Protein AF-0000000087609708 (afdb_homodimer)

Foldseek 3Di:
DVQCVVLVAVCLCLCVVVDDPVLNVVLVVVVVVDNSNLLLVQLVQQVVCVVVLPPDQLQVQWAFDDPVQEAECVVPVVCLVVLLVQLLQCQLVQQEAEEEEFADACVQQPDGATQQQDQLDAPVSDGLQLQLLLLQVQSQVVSCVVPVHHGHHQYEYEYAPRHQVVVVVVCVVCVVNPHDPVSYHYWYFDKHFWAFPVSHFFAQFSRRTHIDGQESLSVLQRCVVVCVLVVSVVSNHFKYKYAYSFWSLALTSRSSVRSSCVVLVWQKEFEFEFAQDLQPQFWFWTDGNRFTFTDGSVSHDSCQSCPADPVGGRRGTGGGQRIMMHTSVLSVCCNPPVVSVFRWHKDFDQDWHADSVRDIDGDPGGGTIGTHGYNRSCRRVIPRYHYYYYHCLRHGQGQDHHDDPPDGSYSVRSQLSQQLQQLVLLVVLAAFEAEPVRHTADSDHDCPPVPPDRAAEEERSNCPSRSPPCNVQGHPYYAYPPWYQDPVHIDHDDPDDD/DVQCVVLVACCLCLCVVVDDPVLNVVLVVVVVPDNSNLQLVQLVQQVVCVVVLPPDQLQVQWAFDDPVQEAECVVPVVCLVVLLVQLLQCQLVQQEAEEEEFADACVQQVDGATQQQDQLDAPVSDGLQLQLLLLQVQSQVVSCVVPVHHGHHQYEYEYAPRHQVVVVVVCVVCVVNPHDPVSYHYWYFDKHFWAFPVSHFFAQFSRRTHIDGQESLSVLQRCVVVCVLVVSVVSNHFKYKYAYSFWSLALTSRSSVRSSCVVLVWQKEFEFEFAQDLQPQFWFWTDGNRFTFTDGSVSHDSCQSCPADPVGGRRGTGGGQRIMMHTSVLSVCCNPPVSSVFRWHKDFDQRWHADSVRDIDGDPGGRTIGTHGYNRSCRRVIPRYHYYYYHCLRHGQGQDHHDDPPDGSYSVRSQLSQQLQQLVLLVVLAAFEAEPVRHTADSDHDCPPVPDDRAQEEERSNCPSRSPPCNVQGHPHYAYPPWYQDPVHIDHDDPDDD

Structure (mmCIF, N/CA/C/O backbone):
data_AF-0000000087609708-model_v1
#
loop_
_entity.id
_entity.type
_entity.pdbx_description
1 polymer 'UDP-N-acetylglucosamine pyrophosphorylase 1'
#
loop_
_atom_site.group_PDB
_atom_site.id
_atom_site.type_symbol
_atom_site.label_atom_id
_atom_site.label_alt_id
_atom_site.label_comp_id
_atom_site.label_asym_id
_atom_site.label_entity_id
_atom_site.label_seq_id
_atom_site.pdbx_PDB_ins_code
_atom_site.Cartn_x
_atom_site.Cartn_y
_atom_site.Cartn_z
_atom_site.occupancy
_atom_site.B_iso_or_equiv
_atom_site.auth_seq_id
_atom_site.auth_comp_id
_atom_site.auth_asym_id
_atom_site.auth_atom_id
_atom_site.pdbx_PDB_model_num
ATOM 1 N N . MET A 1 1 ? -12.922 38.156 37.562 1 77.38 1 MET A N 1
ATOM 2 C CA . MET A 1 1 ? -14.219 37.594 37.906 1 77.38 1 MET A CA 1
ATOM 3 C C . MET A 1 1 ? -15.32 38.156 37.031 1 77.38 1 MET A C 1
ATOM 5 O O . MET A 1 1 ? -16.141 37.406 36.5 1 77.38 1 MET A O 1
ATOM 9 N N . GLN A 1 2 ? -15.297 39.406 36.688 1 85.94 2 GLN A N 1
ATOM 10 C CA . GLN A 1 2 ? -16.344 40 35.875 1 85.94 2 GLN A CA 1
ATOM 11 C C . GLN A 1 2 ? -16.266 39.531 34.438 1 85.94 2 GLN A C 1
ATOM 13 O O . GLN A 1 2 ? -17.281 39.25 33.812 1 85.94 2 GLN A O 1
ATOM 18 N N . LYS A 1 3 ? -15.023 39.375 34 1 90.81 3 LYS A N 1
ATOM 19 C CA . LYS A 1 3 ? -14.82 38.906 32.625 1 90.81 3 LYS A CA 1
ATOM 20 C C . LYS A 1 3 ? -15.422 37.5 32.438 1 90.81 3 LYS A C 1
ATOM 22 O O . LYS A 1 3 ? -16.016 37.188 31.406 1 90.81 3 LYS A O 1
ATOM 27 N N . LEU A 1 4 ? -15.297 36.719 33.438 1 94.44 4 LEU A N 1
ATOM 28 C CA . LEU A 1 4 ? -15.836 35.344 33.406 1 94.44 4 LEU A CA 1
ATOM 29 C C . LEU A 1 4 ? -17.359 35.375 33.438 1 94.44 4 LEU A C 1
ATOM 31 O O . LEU A 1 4 ? -18 34.625 32.719 1 94.44 4 LEU A O 1
ATOM 35 N N . ALA A 1 5 ? -17.844 36.156 34.312 1 92.69 5 ALA A N 1
ATOM 36 C CA . ALA A 1 5 ? -19.297 36.281 34.438 1 92.69 5 ALA A CA 1
ATOM 37 C C . ALA A 1 5 ? -19.922 36.781 33.125 1 92.69 5 ALA A C 1
ATOM 39 O O . ALA A 1 5 ? -20.938 36.281 32.688 1 92.69 5 ALA A O 1
ATOM 40 N N . ASP A 1 6 ? -19.312 37.781 32.594 1 94.38 6 ASP A N 1
ATOM 41 C CA . ASP A 1 6 ? -19.812 38.375 31.344 1 94.38 6 ASP A CA 1
ATOM 42 C C . ASP A 1 6 ? -19.812 37.344 30.219 1 94.38 6 ASP A C 1
ATOM 44 O O . ASP A 1 6 ? -20.656 37.375 29.328 1 94.38 6 ASP A O 1
ATOM 48 N N . ALA A 1 7 ? -18.891 36.406 30.25 1 95.56 7 ALA A N 1
ATOM 49 C CA . ALA A 1 7 ? -18.75 35.406 29.188 1 95.56 7 ALA A CA 1
ATOM 50 C C . ALA A 1 7 ? -19.5 34.125 29.547 1 95.56 7 ALA A C 1
ATOM 52 O O . ALA A 1 7 ? -19.5 33.156 28.781 1 95.56 7 ALA A O 1
ATOM 53 N N . GLY A 1 8 ? -20.141 34.125 30.719 1 94.81 8 GLY A N 1
ATOM 54 C CA . GLY A 1 8 ? -20.859 32.938 31.156 1 94.81 8 GLY A CA 1
ATOM 55 C C . GLY A 1 8 ? -19.969 31.781 31.562 1 94.81 8 GLY A C 1
ATOM 56 O O . GLY A 1 8 ? -20.312 30.625 31.375 1 94.81 8 GLY A O 1
ATOM 57 N N . GLN A 1 9 ? -18.734 32.062 32.062 1 97.38 9 GLN A N 1
ATOM 58 C CA . GLN A 1 9 ? -17.75 31.047 32.406 1 97.38 9 GLN A CA 1
ATOM 59 C C . GLN A 1 9 ? -17.406 31.078 33.875 1 97.38 9 GLN A C 1
ATOM 61 O O . GLN A 1 9 ? -16.281 30.719 34.281 1 97.38 9 GLN A O 1
ATOM 66 N N . SER A 1 10 ? -18.266 31.516 34.75 1 95.81 10 SER A N 1
ATOM 67 C CA . SER A 1 10 ? -18 31.688 36.156 1 95.81 10 SER A CA 1
ATOM 68 C C . SER A 1 10 ? -17.734 30.359 36.875 1 95.81 10 SER A C 1
ATOM 70 O O . SER A 1 10 ? -17.109 30.312 37.906 1 95.81 10 SER A O 1
ATOM 72 N N . HIS A 1 11 ? -18.219 29.312 36.281 1 95.5 11 HIS A N 1
ATOM 73 C CA . HIS A 1 11 ? -18.062 27.984 36.875 1 95.5 11 HIS A CA 1
ATOM 74 C C . HIS A 1 11 ? -16.578 27.625 37 1 95.5 11 HIS A C 1
ATOM 76 O O . HIS A 1 11 ? -16.234 26.719 37.781 1 95.5 11 HIS A O 1
ATOM 82 N N . LEU A 1 12 ? -15.703 28.266 36.281 1 96.62 12 LEU A N 1
ATOM 83 C CA . LEU A 1 12 ? -14.273 27.969 36.312 1 96.62 12 LEU A CA 1
ATOM 84 C C . LEU A 1 12 ? -13.672 28.281 37.656 1 96.62 12 LEU A C 1
ATOM 86 O O . LEU A 1 12 ? -12.586 27.797 38 1 96.62 12 LEU A O 1
ATOM 90 N N . LEU A 1 13 ? -14.445 29.047 38.5 1 95.88 13 LEU A N 1
ATOM 91 C CA . LEU A 1 13 ? -13.953 29.422 39.812 1 95.88 13 LEU A CA 1
ATOM 92 C C . LEU A 1 13 ? -14.711 28.672 40.906 1 95.88 13 LEU A C 1
ATOM 94 O O . LEU A 1 13 ? -14.586 29 42.094 1 95.88 13 LEU A O 1
ATOM 98 N N . GLN A 1 14 ? -15.391 27.672 40.531 1 95.25 14 GLN A N 1
ATOM 99 C CA . GLN A 1 14 ? -16.281 27 41.469 1 95.25 14 GLN A CA 1
ATOM 100 C C . GLN A 1 14 ? -15.508 26.375 42.594 1 95.25 14 GLN A C 1
ATOM 102 O O . GLN A 1 14 ? -16.031 26.219 43.719 1 95.25 14 GLN A O 1
ATOM 107 N N . PHE A 1 15 ? -14.266 26.047 42.406 1 96.69 15 PHE A N 1
ATOM 108 C CA . PHE A 1 15 ? -13.461 25.406 43.438 1 96.69 15 PHE A CA 1
ATOM 109 C C . PHE A 1 15 ? -12.383 26.359 43.969 1 96.69 15 PHE A C 1
ATOM 111 O O . PHE A 1 15 ? -11.383 25.906 44.531 1 96.69 15 PHE A O 1
ATOM 118 N N . TRP A 1 16 ? -12.547 27.625 43.812 1 95.94 16 TRP A N 1
ATOM 119 C CA . TRP A 1 16 ? -11.531 28.625 44.125 1 95.94 16 TRP A CA 1
ATOM 120 C C . TRP A 1 16 ? -11.086 28.531 45.562 1 95.94 16 TRP A C 1
ATOM 122 O O . TRP A 1 16 ? -9.883 28.594 45.844 1 95.94 16 TRP A O 1
ATOM 132 N N . ASN A 1 17 ? -12.031 28.312 46.469 1 95.75 17 ASN A N 1
ATOM 133 C CA . ASN A 1 17 ? -11.742 28.328 47.875 1 95.75 17 ASN A CA 1
ATOM 134 C C . ASN A 1 17 ? -11.062 27.047 48.344 1 95.75 17 ASN A C 1
ATOM 136 O O . ASN A 1 17 ? -10.5 26.984 49.438 1 95.75 17 ASN A O 1
ATOM 140 N N . GLU A 1 18 ? -11.094 26.078 47.5 1 96.31 18 GLU A N 1
ATOM 141 C CA . GLU A 1 18 ? -10.469 24.797 47.844 1 96.31 18 GLU A CA 1
ATOM 142 C C . GLU A 1 18 ? -9.023 24.75 47.344 1 96.31 18 GLU A C 1
ATOM 144 O O . GLU A 1 18 ? -8.266 23.859 47.719 1 96.31 18 GLU A O 1
ATOM 149 N N . LEU A 1 19 ? -8.586 25.719 46.531 1 96.81 19 LEU A N 1
ATOM 150 C CA . LEU A 1 19 ? -7.27 25.719 45.906 1 96.81 19 LEU A CA 1
ATOM 151 C C . LEU A 1 19 ? -6.234 26.359 46.844 1 96.81 19 LEU A C 1
ATOM 153 O O . LEU A 1 19 ? -6.559 27.281 47.594 1 96.81 19 LEU A O 1
ATOM 157 N N . SER A 1 20 ? -5.062 25.812 46.781 1 96.69 20 SER A N 1
ATOM 158 C CA . SER A 1 20 ? -3.949 26.484 47.438 1 96.69 20 SER A CA 1
ATOM 159 C C . SER A 1 20 ? -3.639 27.828 46.812 1 96.69 20 SER A C 1
ATOM 161 O O . SER A 1 20 ? -4.059 28.094 45.688 1 96.69 20 SER A O 1
ATOM 163 N N . PRO A 1 21 ? -2.982 28.656 47.531 1 96 21 PRO A N 1
ATOM 164 C CA . PRO A 1 21 ? -2.602 29.938 46.938 1 96 21 PRO A CA 1
ATOM 165 C C . PRO A 1 21 ? -1.811 29.781 45.656 1 96 21 PRO A C 1
ATOM 167 O O . PRO A 1 21 ? -1.972 30.578 44.719 1 96 21 PRO A O 1
ATOM 170 N N . GLU A 1 22 ? -1.013 28.812 45.625 1 95.56 22 GLU A N 1
ATOM 171 C CA . GLU A 1 22 ? -0.247 28.547 44.406 1 95.56 22 GLU A CA 1
ATOM 172 C C . GLU A 1 22 ? -1.161 28.141 43.25 1 95.56 22 GLU A C 1
ATOM 174 O O . GLU A 1 22 ? -0.988 28.594 42.125 1 95.56 22 GLU A O 1
ATOM 179 N N . GLU A 1 23 ? -2.059 27.297 43.531 1 94.44 23 GLU A N 1
ATOM 180 C CA . GLU A 1 23 ? -3.027 26.859 42.531 1 94.44 23 GLU A CA 1
ATOM 181 C C . GLU A 1 23 ? -3.908 28.016 42.062 1 94.44 23 GLU A C 1
ATOM 183 O O . GLU A 1 23 ? -4.27 28.094 40.875 1 94.44 23 GLU A O 1
ATOM 188 N N . GLN A 1 24 ? -4.27 28.828 42.969 1 96 24 GLN A N 1
ATOM 189 C CA . GLN A 1 24 ? -5.059 30.016 42.625 1 96 24 GLN A CA 1
ATOM 190 C C . GLN A 1 24 ? -4.293 30.938 41.688 1 96 24 GLN A C 1
ATOM 192 O O . GLN A 1 24 ? -4.863 31.469 40.719 1 96 24 GLN A O 1
ATOM 197 N N . ALA A 1 25 ? -3.109 31.078 41.969 1 95.44 25 ALA A N 1
ATOM 198 C CA . ALA A 1 25 ? -2.268 31.938 41.125 1 95.44 25 ALA A CA 1
ATOM 199 C C . ALA A 1 25 ? -2.129 31.344 39.719 1 95.44 25 ALA A C 1
ATOM 201 O O . ALA A 1 25 ? -2.191 32.094 38.75 1 95.44 25 ALA A O 1
ATOM 202 N N . GLU A 1 26 ? -1.907 30.125 39.656 1 93.31 26 GLU A N 1
ATOM 203 C CA . GLU A 1 26 ? -1.785 29.453 38.375 1 93.31 26 GLU A CA 1
ATOM 204 C C . GLU A 1 26 ? -3.08 29.547 37.562 1 93.31 26 GLU A C 1
ATOM 206 O O . GLU A 1 26 ? -3.051 29.812 36.375 1 93.31 26 GLU A O 1
ATOM 211 N N . LEU A 1 27 ? -4.141 29.25 38.188 1 94.81 27 LEU A N 1
ATOM 212 C CA . LEU A 1 27 ? -5.441 29.344 37.562 1 94.81 27 LEU A CA 1
ATOM 213 C C . LEU A 1 27 ? -5.703 30.766 37.062 1 94.81 27 LEU A C 1
ATOM 215 O O . LEU A 1 27 ? -6.195 30.969 35.938 1 94.81 27 LEU A O 1
ATOM 219 N N . THR A 1 28 ? -5.391 31.719 37.875 1 94.38 28 THR A N 1
ATOM 220 C CA . THR A 1 28 ? -5.586 33.125 37.531 1 94.38 28 THR A CA 1
ATOM 221 C C . THR A 1 28 ? -4.766 33.469 36.281 1 94.38 28 THR A C 1
ATOM 223 O O . THR A 1 28 ? -5.266 34.156 35.375 1 94.38 28 THR A O 1
ATOM 226 N N . GLN A 1 29 ? -3.596 33.094 36.312 1 92.06 29 GLN A N 1
ATOM 227 C CA . GLN A 1 29 ? -2.725 33.344 35.156 1 92.06 29 GLN A CA 1
ATOM 228 C C . GLN A 1 29 ? -3.285 32.719 33.875 1 92.06 29 GLN A C 1
ATOM 230 O O . GLN A 1 29 ? -3.287 33.344 32.844 1 92.06 29 GLN A O 1
ATOM 235 N N . GLU A 1 30 ? -3.711 31.531 34 1 90.88 30 GLU A N 1
ATOM 236 C CA . GLU A 1 30 ? -4.273 30.828 32.844 1 90.88 30 GLU A CA 1
ATOM 237 C C . GLU A 1 30 ? -5.535 31.531 32.344 1 90.88 30 GLU A C 1
ATOM 239 O O . GLU A 1 30 ? -5.711 31.688 31.125 1 90.88 30 GLU A O 1
ATOM 244 N N . LEU A 1 31 ? -6.336 31.906 33.188 1 94.19 31 LEU A N 1
ATOM 245 C CA . LEU A 1 31 ? -7.609 32.531 32.844 1 94.19 31 LEU A CA 1
ATOM 246 C C . LEU A 1 31 ? -7.391 33.938 32.281 1 94.19 31 LEU A C 1
ATOM 248 O O . LEU A 1 31 ? -8.109 34.375 31.391 1 94.19 31 LEU A O 1
ATOM 252 N N . GLU A 1 32 ? -6.477 34.594 32.844 1 91.62 32 GLU A N 1
ATOM 253 C CA . GLU A 1 32 ? -6.188 35.969 32.375 1 91.62 32 GLU A CA 1
ATOM 254 C C . GLU A 1 32 ? -5.711 35.969 30.938 1 91.62 32 GLU A C 1
ATOM 256 O O . GLU A 1 32 ? -5.934 36.938 30.219 1 91.62 32 GLU A O 1
ATOM 261 N N . GLY A 1 33 ? -5.105 34.969 30.578 1 87.94 33 GLY A N 1
ATOM 262 C CA . GLY A 1 33 ? -4.59 34.875 29.219 1 87.94 33 GLY A CA 1
ATOM 263 C C . GLY A 1 33 ? -5.652 34.5 28.203 1 87.94 33 GLY A C 1
ATOM 264 O O . GLY A 1 33 ? -5.41 34.562 27 1 87.94 33 GLY A O 1
ATOM 265 N N . MET A 1 34 ? -6.855 34.281 28.656 1 92.25 34 MET A N 1
ATOM 266 C CA . MET A 1 34 ? -7.91 33.781 27.766 1 92.25 34 MET A CA 1
ATOM 267 C C . MET A 1 34 ? -8.891 34.906 27.438 1 92.25 34 MET A C 1
ATOM 269 O O . MET A 1 34 ? -9.25 35.719 28.312 1 92.25 34 MET A O 1
ATOM 273 N N . ASP A 1 35 ? -9.141 35.031 26.172 1 92.56 35 ASP A N 1
ATOM 274 C CA . ASP A 1 35 ? -10.242 35.906 25.734 1 92.56 35 ASP A CA 1
ATOM 275 C C . ASP A 1 35 ? -11.539 35.094 25.609 1 92.56 35 ASP A C 1
ATOM 277 O O . ASP A 1 35 ? -11.875 34.594 24.531 1 92.56 35 ASP A O 1
ATOM 281 N N . PHE A 1 36 ? -12.328 35.156 26.625 1 95.31 36 PHE A N 1
ATOM 282 C CA . PHE A 1 36 ? -13.5 34.281 26.75 1 95.31 36 PHE A CA 1
ATOM 283 C C . PHE A 1 36 ? -14.547 34.656 25.703 1 95.31 36 PHE A C 1
ATOM 285 O O . PHE A 1 36 ? -15.242 33.781 25.188 1 95.31 36 PHE A O 1
ATOM 292 N N . GLN A 1 37 ? -14.656 35.906 25.406 1 93.88 37 GLN A N 1
ATOM 293 C CA . GLN A 1 37 ? -15.625 36.312 24.391 1 93.88 37 GLN A CA 1
ATOM 294 C C . GLN A 1 37 ? -15.25 35.781 23.016 1 93.88 37 GLN A C 1
ATOM 296 O O . GLN A 1 37 ? -16.109 35.312 22.281 1 93.88 37 GLN A O 1
ATOM 301 N N . GLU A 1 38 ? -14 35.875 22.766 1 93.31 38 GLU A N 1
ATOM 302 C CA . GLU A 1 38 ? -13.516 35.312 21.5 1 93.31 38 GLU A CA 1
ATOM 303 C C . GLU A 1 38 ? -13.695 33.812 21.438 1 93.31 38 GLU A C 1
ATOM 305 O O . GLU A 1 38 ? -14.141 33.281 20.422 1 93.31 38 GLU A O 1
ATOM 310 N N . ILE A 1 39 ? -13.406 33.156 22.5 1 94.38 39 ILE A N 1
ATOM 311 C CA . ILE A 1 39 ? -13.484 31.703 22.594 1 94.38 39 ILE A CA 1
ATOM 312 C C . ILE A 1 39 ? -14.93 31.266 22.406 1 94.38 39 ILE A C 1
ATOM 314 O O . ILE A 1 39 ? -15.211 30.312 21.688 1 94.38 39 ILE A O 1
ATOM 318 N N . ASN A 1 40 ? -15.789 31.953 23.078 1 94.88 40 ASN A N 1
ATOM 319 C CA . ASN A 1 40 ? -17.203 31.672 22.906 1 94.88 40 ASN A CA 1
ATOM 320 C C . ASN A 1 40 ? -17.641 31.844 21.453 1 94.88 40 ASN A C 1
ATOM 322 O O . ASN A 1 40 ? -18.453 31.078 20.938 1 94.88 40 ASN A O 1
ATOM 326 N N . GLY A 1 41 ? -17.125 32.875 20.906 1 93.44 41 GLY A N 1
ATOM 327 C CA . GLY A 1 41 ? -17.406 33.094 19.5 1 93.44 41 GLY A CA 1
ATOM 328 C C . GLY A 1 41 ? -16.922 31.969 18.594 1 93.44 41 GLY A C 1
ATOM 329 O O . GLY A 1 41 ? -17.609 31.562 17.656 1 93.44 41 GLY A O 1
ATOM 330 N N . PHE A 1 42 ? -15.68 31.484 18.844 1 93.44 42 PHE A N 1
ATOM 331 C CA . PHE A 1 42 ? -15.156 30.344 18.109 1 93.44 42 PHE A CA 1
ATOM 332 C C . PHE A 1 42 ? -16.109 29.156 18.203 1 93.44 42 PHE A C 1
ATOM 334 O O . PHE A 1 42 ? -16.406 28.516 17.188 1 93.44 42 PHE A O 1
ATOM 341 N N . PHE A 1 43 ? -16.531 28.891 19.391 1 93.38 43 PHE A N 1
ATOM 342 C CA . PHE A 1 43 ? -17.438 27.766 19.641 1 93.38 43 PHE A CA 1
ATOM 343 C C . PHE A 1 43 ? -18.719 27.922 18.844 1 93.38 43 PHE A C 1
ATOM 345 O O . PHE A 1 43 ? -19.141 26.984 18.156 1 93.38 43 PHE A O 1
ATOM 352 N N . GLU A 1 44 ? -19.312 29.047 18.906 1 93.19 44 GLU A N 1
ATOM 353 C CA . GLU A 1 44 ? -20.578 29.281 18.219 1 93.19 44 GLU A CA 1
ATOM 354 C C . GLU A 1 44 ? -20.438 29.125 16.719 1 93.19 44 GLU A C 1
ATOM 356 O O . GLU A 1 44 ? -21.266 28.484 16.062 1 93.19 44 GLU A O 1
ATOM 361 N N . ASN A 1 45 ? -19.438 29.703 16.234 1 91.31 45 ASN A N 1
ATOM 362 C CA . ASN A 1 45 ? -19.203 29.625 14.797 1 91.31 45 ASN A CA 1
ATOM 363 C C . ASN A 1 45 ? -18.906 28.188 14.367 1 91.31 45 ASN A C 1
ATOM 365 O O . ASN A 1 45 ? -19.391 27.734 13.328 1 91.31 45 ASN A O 1
ATOM 369 N N . ALA A 1 46 ? -18.062 27.516 15.125 1 89.62 46 ALA A N 1
ATOM 370 C CA . ALA A 1 46 ? -17.656 26.156 14.805 1 89.62 46 ALA A CA 1
ATOM 371 C C . ALA A 1 46 ? -18.859 25.203 14.836 1 89.62 46 ALA A C 1
ATOM 373 O O . ALA A 1 46 ? -19 24.344 13.977 1 89.62 46 ALA A O 1
ATOM 374 N N . MET A 1 47 ? -19.719 25.375 15.812 1 87.88 47 MET A N 1
ATOM 375 C CA . MET A 1 47 ? -20.906 24.516 15.953 1 87.88 47 MET A CA 1
ATOM 376 C C . MET A 1 47 ? -21.906 24.781 14.828 1 87.88 47 MET A C 1
ATOM 378 O O . MET A 1 47 ? -22.562 23.859 14.344 1 87.88 47 MET A O 1
ATOM 382 N N . GLN A 1 48 ? -21.969 25.984 14.422 1 84.38 48 GLN A N 1
ATOM 383 C CA . GLN A 1 48 ? -22.875 26.328 13.32 1 84.38 48 GLN A CA 1
ATOM 384 C C . GLN A 1 48 ? -22.391 25.719 12.008 1 84.38 48 GLN A C 1
ATOM 386 O O . GLN A 1 48 ? -23.203 25.203 11.234 1 84.38 48 GLN A O 1
ATOM 391 N N . THR A 1 49 ? -21.172 25.766 11.797 1 79 49 THR A N 1
ATOM 392 C CA . THR A 1 49 ? -20.594 25.234 10.562 1 79 49 THR A CA 1
ATOM 393 C C . THR A 1 49 ? -20.688 23.703 10.547 1 79 49 THR A C 1
ATOM 395 O O . THR A 1 49 ? -20.938 23.109 9.508 1 79 49 THR A O 1
ATOM 398 N N . SER A 1 50 ? -20.375 23.141 11.656 1 75.88 50 SER A N 1
ATOM 399 C CA . SER A 1 50 ? -20.422 21.688 11.758 1 75.88 50 SER A CA 1
ATOM 400 C C . SER A 1 50 ? -21.828 21.156 11.516 1 75.88 50 SER A C 1
ATOM 402 O O . SER A 1 50 ? -22.016 20.094 10.922 1 75.88 50 SER A O 1
ATOM 404 N N . ASN A 1 51 ? -22.828 21.828 11.93 1 65.94 51 ASN A N 1
ATOM 405 C CA . ASN A 1 51 ? -24.219 21.438 11.773 1 65.94 51 ASN A CA 1
ATOM 406 C C . ASN A 1 51 ? -24.75 21.766 10.383 1 65.94 51 ASN A C 1
ATOM 408 O O . ASN A 1 51 ? -25.688 21.125 9.891 1 65.94 51 ASN A O 1
ATOM 412 N N . SER A 1 52 ? -24.25 22.875 9.852 1 56.97 52 SER A N 1
ATOM 413 C CA . SER A 1 52 ? -24.703 23.344 8.539 1 56.97 52 SER A CA 1
ATOM 414 C C . SER A 1 52 ? -24.109 22.5 7.418 1 56.97 52 SER A C 1
ATOM 416 O O . SER A 1 52 ? -24.625 22.5 6.297 1 56.97 52 SER A O 1
ATOM 418 N N . SER A 1 53 ? -22.875 22.125 7.664 1 54.22 53 SER A N 1
ATOM 419 C CA . SER A 1 53 ? -22.234 21.391 6.574 1 54.22 53 SER A CA 1
ATOM 420 C C . SER A 1 53 ? -23.156 20.281 6.047 1 54.22 53 SER A C 1
ATOM 422 O O . SER A 1 53 ? -22.781 19.562 5.117 1 54.22 53 SER A O 1
ATOM 424 N N . LYS A 1 54 ? -24.297 20 6.77 1 48.19 54 LYS A N 1
ATOM 425 C CA . LYS A 1 54 ? -25.312 19.078 6.285 1 48.19 54 LYS A CA 1
ATOM 426 C C . LYS A 1 54 ? -25.984 19.609 5.023 1 48.19 54 LYS A C 1
ATOM 428 O O . LYS A 1 54 ? -26.812 18.922 4.418 1 48.19 54 LYS A O 1
ATOM 433 N N . GLN A 1 55 ? -26.078 21.016 4.863 1 49 55 GLN A N 1
ATOM 434 C CA . GLN A 1 55 ? -27.047 21.266 3.797 1 49 55 GLN A CA 1
ATOM 435 C C . GLN A 1 55 ? -26.516 20.781 2.449 1 49 55 GLN A C 1
ATOM 437 O O . GLN A 1 55 ? -27.25 20.156 1.679 1 49 55 GLN A O 1
ATOM 442 N N . GLY A 1 56 ? -25.578 21.531 1.608 1 55.5 56 GLY A N 1
ATOM 443 C CA . GLY A 1 56 ? -25.203 20.969 0.321 1 55.5 56 GLY A CA 1
ATOM 444 C C . GLY A 1 56 ? -24.125 19.891 0.425 1 55.5 56 GLY A C 1
ATOM 445 O O . GLY A 1 56 ? -23.234 19.984 1.268 1 55.5 56 GLY A O 1
ATOM 446 N N . LYS A 1 57 ? -24.297 18.641 -0.17 1 76.94 57 LYS A N 1
ATOM 447 C CA . LYS A 1 57 ? -23.422 17.484 -0.207 1 76.94 57 LYS A CA 1
ATOM 448 C C . LYS A 1 57 ? -22.062 17.812 -0.826 1 76.94 57 LYS A C 1
ATOM 450 O O . LYS A 1 57 ? -22 18.359 -1.931 1 76.94 57 LYS A O 1
ATOM 455 N N . MET A 1 58 ? -20.922 18 0.034 1 88.25 58 MET A N 1
ATOM 456 C CA . MET A 1 58 ? -19.547 18.203 -0.414 1 88.25 58 MET A CA 1
ATOM 457 C C . MET A 1 58 ? -19.312 17.562 -1.776 1 88.25 58 MET A C 1
ATOM 459 O O . MET A 1 58 ? -18.641 18.156 -2.637 1 88.25 58 MET A O 1
ATOM 463 N N . ASP A 1 59 ? -19.953 16.594 -2.092 1 93.38 59 ASP A N 1
ATOM 464 C CA . ASP A 1 59 ? -19.719 15.758 -3.262 1 93.38 59 ASP A CA 1
ATOM 465 C C . ASP A 1 59 ? -19.969 16.531 -4.555 1 93.38 59 ASP A C 1
ATOM 467 O O . ASP A 1 59 ? -19.125 16.531 -5.457 1 93.38 59 ASP A O 1
ATOM 471 N N . CYS A 1 60 ? -21.047 17.188 -4.586 1 93.88 60 CYS A N 1
ATOM 472 C CA . CYS A 1 60 ? -21.453 17.828 -5.832 1 93.88 60 CYS A CA 1
ATOM 473 C C . CYS A 1 60 ? -20.688 19.125 -6.055 1 93.88 60 CYS A C 1
ATOM 475 O O . CYS A 1 60 ? -20.688 19.672 -7.156 1 93.88 60 CYS A O 1
ATOM 477 N N . ARG A 1 61 ? -20 19.594 -5.043 1 95.44 61 ARG A N 1
ATOM 478 C CA . ARG A 1 61 ? -19.312 20.875 -5.109 1 95.44 61 ARG A CA 1
ATOM 479 C C . ARG A 1 61 ? -17.844 20.703 -5.441 1 95.44 61 ARG A C 1
ATOM 481 O O . ARG A 1 61 ? -17.125 21.672 -5.629 1 95.44 61 ARG A O 1
ATOM 488 N N . MET A 1 62 ? -17.391 19.516 -5.543 1 96.88 62 MET A N 1
ATOM 489 C CA . MET A 1 62 ? -15.977 19.203 -5.68 1 96.88 62 MET A CA 1
ATOM 490 C C . MET A 1 62 ? -15.57 19.141 -7.148 1 96.88 62 MET A C 1
ATOM 492 O O . MET A 1 62 ? -16.312 18.609 -7.98 1 96.88 62 MET A O 1
ATOM 496 N N . GLU A 1 63 ? -14.453 19.672 -7.449 1 97.88 63 GLU A N 1
ATOM 497 C CA . GLU A 1 63 ? -13.773 19.516 -8.734 1 97.88 63 GLU A CA 1
ATOM 498 C C . GLU A 1 63 ? -12.305 19.141 -8.539 1 97.88 63 GLU A C 1
ATOM 500 O O . GLU A 1 63 ? -11.656 19.609 -7.605 1 97.88 63 GLU A O 1
ATOM 505 N N . PRO A 1 64 ? -11.82 18.234 -9.391 1 97.69 64 PRO A N 1
ATOM 506 C CA . PRO A 1 64 ? -10.414 17.859 -9.25 1 97.69 64 PRO A CA 1
ATOM 507 C C . PRO A 1 64 ? -9.453 19 -9.555 1 97.69 64 PRO A C 1
ATOM 509 O O . PRO A 1 64 ? -9.867 20.031 -10.102 1 97.69 64 PRO A O 1
ATOM 512 N N . VAL A 1 65 ? -8.211 18.859 -9.18 1 97.44 65 VAL A N 1
ATOM 513 C CA . VAL A 1 65 ? -7.176 19.828 -9.492 1 97.44 65 VAL A CA 1
ATOM 514 C C . VAL A 1 65 ? -6.977 19.906 -11.008 1 97.44 65 VAL A C 1
ATOM 516 O O . VAL A 1 65 ? -6.723 18.906 -11.664 1 97.44 65 VAL A O 1
ATOM 519 N N . PRO A 1 66 ? -7.102 21.078 -11.539 1 96.44 66 PRO A N 1
ATOM 520 C CA . PRO A 1 66 ? -6.871 21.219 -12.984 1 96.44 66 PRO A CA 1
ATOM 521 C C . PRO A 1 66 ? -5.418 20.969 -13.375 1 96.44 66 PRO A C 1
ATOM 523 O O . PRO A 1 66 ? -4.504 21.297 -12.609 1 96.44 66 PRO A O 1
ATOM 526 N N . ARG A 1 67 ? -5.203 20.438 -14.539 1 94.06 67 ARG A N 1
ATOM 527 C CA . ARG A 1 67 ? -3.869 20.094 -15.023 1 94.06 67 ARG A CA 1
ATOM 528 C C . ARG A 1 67 ? -2.994 21.344 -15.141 1 94.06 67 ARG A C 1
ATOM 530 O O . ARG A 1 67 ? -1.784 21.281 -14.914 1 94.06 67 ARG A O 1
ATOM 537 N N . GLU A 1 68 ? -3.539 22.469 -15.359 1 95.25 68 GLU A N 1
ATOM 538 C CA . GLU A 1 68 ? -2.803 23.688 -15.633 1 95.25 68 GLU A CA 1
ATOM 539 C C . GLU A 1 68 ? -2.037 24.172 -14.406 1 95.25 68 GLU A C 1
ATOM 541 O O . GLU A 1 68 ? -1.021 24.859 -14.523 1 95.25 68 GLU A O 1
ATOM 546 N N . VAL A 1 69 ? -2.521 23.828 -13.234 1 97.56 69 VAL A N 1
ATOM 547 C CA . VAL A 1 69 ? -1.858 24.312 -12.031 1 97.56 69 VAL A CA 1
ATOM 548 C C . VAL A 1 69 ? -0.954 23.219 -11.461 1 97.56 69 VAL A C 1
ATOM 550 O O . VAL A 1 69 ? -0.305 23.406 -10.438 1 97.56 69 VAL A O 1
ATOM 553 N N . LEU A 1 70 ? -0.916 22.109 -12.172 1 97.56 70 LEU A N 1
ATOM 554 C CA . LEU A 1 70 ? -0.214 20.938 -11.672 1 97.56 70 LEU A CA 1
ATOM 555 C C . LEU A 1 70 ? 1.178 20.828 -12.281 1 97.56 70 LEU A C 1
ATOM 557 O O . LEU A 1 70 ? 1.333 20.938 -13.5 1 97.56 70 LEU A O 1
ATOM 561 N N . GLY A 1 71 ? 2.246 20.781 -11.453 1 98.25 71 GLY A N 1
ATOM 562 C CA . GLY A 1 71 ? 3.559 20.266 -11.82 1 98.25 71 GLY A CA 1
ATOM 563 C C . GLY A 1 71 ? 3.832 18.875 -11.281 1 98.25 71 GLY A C 1
ATOM 564 O O . GLY A 1 71 ? 3.434 18.547 -10.156 1 98.25 71 GLY A O 1
ATOM 565 N N . SER A 1 72 ? 4.398 18.031 -12.094 1 98.19 72 SER A N 1
ATOM 566 C CA . SER A 1 72 ? 4.629 16.641 -11.711 1 98.19 72 SER A CA 1
ATOM 567 C C . SER A 1 72 ? 6.066 16.219 -11.992 1 98.19 72 SER A C 1
ATOM 569 O O . SER A 1 72 ? 6.594 16.484 -13.078 1 98.19 72 SER A O 1
ATOM 571 N N . VAL A 1 73 ? 6.66 15.523 -11.062 1 97.94 73 VAL A N 1
ATOM 572 C CA . VAL A 1 73 ? 8.039 15.078 -11.242 1 97.94 73 VAL A CA 1
ATOM 573 C C . VAL A 1 73 ? 8.102 14.016 -12.344 1 97.94 73 VAL A C 1
ATOM 575 O O . VAL A 1 73 ? 9.141 13.828 -12.977 1 97.94 73 VAL A O 1
ATOM 578 N N . THR A 1 74 ? 6.996 13.281 -12.516 1 96.5 74 THR A N 1
ATOM 579 C CA . THR A 1 74 ? 7.02 12.188 -13.477 1 96.5 74 THR A CA 1
ATOM 580 C C . THR A 1 74 ? 6.5 12.648 -14.836 1 96.5 74 THR A C 1
ATOM 582 O O . THR A 1 74 ? 6.98 12.188 -15.875 1 96.5 74 THR A O 1
ATOM 585 N N . ARG A 1 75 ? 5.535 13.57 -14.93 1 96.12 75 ARG A N 1
ATOM 586 C CA . ARG A 1 75 ? 4.922 13.992 -16.188 1 96.12 75 ARG A CA 1
ATOM 587 C C . ARG A 1 75 ? 5.656 15.195 -16.781 1 96.12 75 ARG A C 1
ATOM 589 O O . ARG A 1 75 ? 5.539 15.484 -17.969 1 96.12 75 ARG A O 1
ATOM 596 N N . ASP A 1 76 ? 6.383 15.945 -15.883 1 97.69 76 ASP A N 1
ATOM 597 C CA . ASP A 1 76 ? 7.141 17.109 -16.312 1 97.69 76 ASP A CA 1
ATOM 598 C C . ASP A 1 76 ? 8.633 16.938 -16.047 1 97.69 76 ASP A C 1
ATOM 600 O O . ASP A 1 76 ? 9.289 17.844 -15.539 1 97.69 76 ASP A O 1
ATOM 604 N N . ARG A 1 77 ? 9.125 15.805 -16.344 1 94.69 77 ARG A N 1
ATOM 605 C CA . ARG A 1 77 ? 10.492 15.406 -16.016 1 94.69 77 ARG A CA 1
ATOM 606 C C . ARG A 1 77 ? 11.492 16.406 -16.609 1 94.69 77 ARG A C 1
ATOM 608 O O . ARG A 1 77 ? 12.508 16.703 -15.969 1 94.69 77 ARG A O 1
ATOM 615 N N . GLU A 1 78 ? 11.258 16.922 -17.734 1 95.19 78 GLU A N 1
ATOM 616 C CA . GLU A 1 78 ? 12.18 17.828 -18.422 1 95.19 78 GLU A CA 1
ATOM 617 C C . GLU A 1 78 ? 12.289 19.156 -17.703 1 95.19 78 GLU A C 1
ATOM 619 O O . GLU A 1 78 ? 13.305 19.859 -17.812 1 95.19 78 GLU A O 1
ATOM 624 N N . SER A 1 79 ? 11.273 19.484 -16.922 1 97.81 79 SER A N 1
ATOM 625 C CA . SER A 1 79 ? 11.242 20.781 -16.25 1 97.81 79 SER A CA 1
ATOM 626 C C . SER A 1 79 ? 11.844 20.688 -14.852 1 97.81 79 SER A C 1
ATOM 628 O O . SER A 1 79 ? 12.188 21.703 -14.25 1 97.81 79 SER A O 1
ATOM 630 N N . VAL A 1 80 ? 12 19.531 -14.359 1 98.12 80 VAL A N 1
ATOM 631 C CA . VAL A 1 80 ? 12.367 19.344 -12.953 1 98.12 80 VAL A CA 1
ATOM 632 C C . VAL A 1 80 ? 13.758 19.906 -12.703 1 98.12 80 VAL A C 1
ATOM 634 O O . VAL A 1 80 ? 13.992 20.562 -11.68 1 98.12 80 VAL A O 1
ATOM 637 N N . LYS A 1 81 ? 14.664 19.688 -13.602 1 97.25 81 LYS A N 1
ATOM 638 C CA . LYS A 1 81 ? 16.031 20.188 -13.445 1 97.25 81 LYS A CA 1
ATOM 639 C C . LYS A 1 81 ? 16.047 21.703 -13.398 1 97.25 81 LYS A C 1
ATOM 641 O O . LYS A 1 81 ? 16.781 22.297 -12.609 1 97.25 81 LYS A O 1
ATOM 646 N N . ASP A 1 82 ? 15.266 22.281 -14.258 1 98.25 82 ASP A N 1
ATOM 647 C CA . ASP A 1 82 ? 15.172 23.734 -14.281 1 98.25 82 ASP A CA 1
ATOM 648 C C . ASP A 1 82 ? 14.586 24.266 -12.977 1 98.25 82 ASP A C 1
ATOM 650 O O . ASP A 1 82 ? 15.039 25.281 -12.445 1 98.25 82 ASP A O 1
ATOM 654 N N . TRP A 1 83 ? 13.539 23.594 -12.477 1 98.75 83 TRP A N 1
ATOM 655 C CA . TRP A 1 83 ? 12.961 23.984 -11.195 1 98.75 83 TRP A CA 1
ATOM 656 C C . TRP A 1 83 ? 13.992 23.891 -10.078 1 98.75 83 TRP A C 1
ATOM 658 O O . TRP A 1 83 ? 14.094 24.781 -9.234 1 98.75 83 TRP A O 1
ATOM 668 N N . GLU A 1 84 ? 14.75 22.828 -10.109 1 98.19 84 GLU A N 1
ATOM 669 C CA . GLU A 1 84 ? 15.773 22.625 -9.086 1 98.19 84 GLU A CA 1
ATOM 670 C C . GLU A 1 84 ? 16.812 23.75 -9.109 1 98.19 84 GLU A C 1
ATOM 672 O O . GLU A 1 84 ? 17.203 24.25 -8.055 1 98.19 84 GLU A O 1
ATOM 677 N N . LEU A 1 85 ? 17.25 24.125 -10.281 1 97.81 85 LEU A N 1
ATOM 678 C CA . LEU A 1 85 ? 18.234 25.203 -10.414 1 97.81 85 LEU A CA 1
ATOM 679 C C . LEU A 1 85 ? 17.672 26.516 -9.875 1 97.81 85 LEU A C 1
ATOM 681 O O . LEU A 1 85 ? 18.375 27.234 -9.164 1 97.81 85 LEU A O 1
ATOM 685 N N . THR A 1 86 ? 16.453 26.766 -10.211 1 98.5 86 THR A N 1
ATOM 686 C CA . THR A 1 86 ? 15.805 27.969 -9.719 1 98.5 86 THR A CA 1
ATOM 687 C C . THR A 1 86 ? 15.719 27.953 -8.195 1 98.5 86 THR A C 1
ATOM 689 O O . THR A 1 86 ? 16 28.953 -7.543 1 98.5 86 THR A O 1
ATOM 692 N N . GLY A 1 87 ? 15.312 26.828 -7.645 1 98.56 87 GLY A N 1
ATOM 693 C CA . GLY A 1 87 ? 15.219 26.703 -6.195 1 98.56 87 GLY A CA 1
ATOM 694 C C . GLY A 1 87 ? 16.547 26.875 -5.496 1 98.56 87 GLY A C 1
ATOM 695 O O . GLY A 1 87 ? 16.625 27.562 -4.469 1 98.56 87 GLY A O 1
ATOM 696 N N . LEU A 1 88 ? 17.625 26.344 -6.086 1 98.31 88 LEU A N 1
ATOM 697 C CA . LEU A 1 88 ? 18.969 26.469 -5.516 1 98.31 88 LEU A CA 1
ATOM 698 C C . LEU A 1 88 ? 19.438 27.922 -5.562 1 98.31 88 LEU A C 1
ATOM 700 O O . LEU A 1 88 ? 20.125 28.391 -4.648 1 98.31 88 LEU A O 1
ATOM 704 N N . GLN A 1 89 ? 19.078 28.531 -6.59 1 98.31 89 GLN A N 1
ATOM 705 C CA . GLN A 1 89 ? 19.422 29.953 -6.684 1 98.31 89 GLN A CA 1
ATOM 706 C C . GLN A 1 89 ? 18.719 30.75 -5.586 1 98.31 89 GLN A C 1
ATOM 708 O O . GLN A 1 89 ? 19.344 31.625 -4.965 1 98.31 89 GLN A O 1
ATOM 713 N N . CYS A 1 90 ? 17.438 30.484 -5.344 1 98.69 90 CYS A N 1
ATOM 714 C CA . CYS A 1 90 ? 16.719 31.156 -4.281 1 98.69 90 CYS A CA 1
ATOM 715 C C . CYS A 1 90 ? 17.359 30.906 -2.924 1 98.69 90 CYS A C 1
ATOM 717 O O . CYS A 1 90 ? 17.484 31.828 -2.107 1 98.69 90 CYS A O 1
ATOM 719 N N . ILE A 1 91 ? 17.766 29.703 -2.727 1 98.69 91 ILE A N 1
ATOM 720 C CA . ILE A 1 91 ? 18.422 29.328 -1.472 1 98.69 91 ILE A CA 1
ATOM 721 C C . ILE A 1 91 ? 19.75 30.078 -1.335 1 98.69 91 ILE A C 1
ATOM 723 O O . ILE A 1 91 ? 20.047 30.625 -0.272 1 98.69 91 ILE A O 1
ATOM 727 N N . SER A 1 92 ? 20.484 30.156 -2.418 1 98.31 92 SER A N 1
ATOM 728 C CA . SER A 1 92 ? 21.797 30.812 -2.4 1 98.31 92 SER A CA 1
ATOM 729 C C . SER A 1 92 ? 21.656 32.312 -2.09 1 98.31 92 SER A C 1
ATOM 731 O O . SER A 1 92 ? 22.594 32.906 -1.561 1 98.31 92 SER A O 1
ATOM 733 N N . LYS A 1 93 ? 20.547 32.844 -2.355 1 98.38 93 LYS A N 1
ATOM 734 C CA . LYS A 1 93 ? 20.297 34.281 -2.125 1 98.38 93 LYS A CA 1
ATOM 735 C C . LYS A 1 93 ? 19.656 34.5 -0.759 1 98.38 93 LYS A C 1
ATOM 737 O O . LYS A 1 93 ? 19.219 35.594 -0.452 1 98.38 93 LYS A O 1
ATOM 742 N N . ASN A 1 94 ? 19.547 33.5 0.055 1 98.56 94 ASN A N 1
ATOM 743 C CA . ASN A 1 94 ? 19 33.562 1.404 1 98.56 94 ASN A CA 1
ATOM 744 C C . ASN A 1 94 ? 17.516 33.938 1.391 1 98.56 94 ASN A C 1
ATOM 746 O O . ASN A 1 94 ? 17.062 34.688 2.256 1 98.56 94 ASN A O 1
ATOM 750 N N . LYS A 1 95 ? 16.797 33.438 0.393 1 98.81 95 LYS A N 1
ATOM 751 C CA . LYS A 1 95 ? 15.398 33.844 0.224 1 98.81 95 LYS A CA 1
ATOM 752 C C . LYS A 1 95 ? 14.453 32.75 0.688 1 98.81 95 LYS A C 1
ATOM 754 O O . LYS A 1 95 ? 13.234 32.906 0.686 1 98.81 95 LYS A O 1
ATOM 759 N N . VAL A 1 96 ? 14.977 31.578 1.07 1 98.94 96 VAL A N 1
ATOM 760 C CA . VAL A 1 96 ? 14.148 30.422 1.384 1 98.94 96 VAL A CA 1
ATOM 761 C C . VAL A 1 96 ? 14.234 30.109 2.877 1 98.94 96 VAL A C 1
ATOM 763 O O . VAL A 1 96 ? 15.328 30.141 3.459 1 98.94 96 VAL A O 1
ATOM 766 N N . ALA A 1 97 ? 13.133 29.891 3.531 1 98.94 97 ALA A N 1
ATOM 767 C CA . ALA A 1 97 ? 13.055 29.422 4.914 1 98.94 97 ALA A CA 1
ATOM 768 C C . ALA A 1 97 ? 12.242 28.125 5.016 1 98.94 97 ALA A C 1
ATOM 770 O O . ALA A 1 97 ? 11.5 27.781 4.09 1 98.94 97 ALA A O 1
ATOM 771 N N . VAL A 1 98 ? 12.438 27.438 6.074 1 98.81 98 VAL A N 1
ATOM 772 C CA . VAL A 1 98 ? 11.711 26.219 6.371 1 98.81 98 VAL A CA 1
ATOM 773 C C . VAL A 1 98 ? 10.898 26.391 7.656 1 98.81 98 VAL A C 1
ATOM 775 O O . VAL A 1 98 ? 11.391 26.969 8.633 1 98.81 98 VAL A O 1
ATOM 778 N N . LEU A 1 99 ? 9.656 26.016 7.582 1 98.81 99 LEU A N 1
ATOM 779 C CA . LEU A 1 99 ? 8.75 26.062 8.719 1 98.81 99 LEU A CA 1
ATOM 780 C C . LEU A 1 99 ? 8.258 24.656 9.07 1 98.81 99 LEU A C 1
ATOM 782 O O . LEU A 1 99 ? 7.559 24.031 8.281 1 98.81 99 LEU A O 1
ATOM 786 N N . LEU A 1 100 ? 8.617 24.203 10.258 1 98.81 100 LEU A N 1
ATOM 787 C CA . LEU A 1 100 ? 8.312 22.844 10.695 1 98.81 100 LEU A CA 1
ATOM 788 C C . LEU A 1 100 ? 7.172 22.844 11.703 1 98.81 100 LEU A C 1
ATOM 790 O O . LEU A 1 100 ? 7.191 23.594 12.672 1 98.81 100 LEU A O 1
ATOM 794 N N . LEU A 1 101 ? 6.199 22 11.438 1 98.25 101 LEU A N 1
ATOM 795 C CA . LEU A 1 101 ? 5.133 21.734 12.391 1 98.25 101 LEU A CA 1
ATOM 796 C C . LEU A 1 101 ? 5.492 20.562 13.297 1 98.25 101 LEU A C 1
ATOM 798 O O . LEU A 1 101 ? 5.301 19.391 12.914 1 98.25 101 LEU A O 1
ATOM 802 N N . ALA A 1 102 ? 5.953 20.844 14.5 1 97.38 102 ALA A N 1
ATOM 803 C CA . ALA A 1 102 ? 6.492 19.812 15.375 1 97.38 102 ALA A CA 1
ATOM 804 C C . ALA A 1 102 ? 5.855 19.891 16.766 1 97.38 102 ALA A C 1
ATOM 806 O O . ALA A 1 102 ? 6.508 19.609 17.766 1 97.38 102 ALA A O 1
ATOM 807 N N . GLY A 1 103 ? 4.605 20.297 16.828 1 92 103 GLY A N 1
ATOM 808 C CA . GLY A 1 103 ? 3.926 20.406 18.109 1 92 103 GLY A CA 1
ATOM 809 C C . GLY A 1 103 ? 3.518 19.062 18.688 1 92 103 GLY A C 1
ATOM 810 O O . GLY A 1 103 ? 3.236 18.953 19.891 1 92 103 GLY A O 1
ATOM 811 N N . GLY A 1 104 ? 3.529 18.094 17.891 1 86.19 104 GLY A N 1
ATOM 812 C CA . GLY A 1 104 ? 2.975 16.828 18.312 1 86.19 104 GLY A CA 1
ATOM 813 C C . GLY A 1 104 ? 3.869 16.062 19.281 1 86.19 104 GLY A C 1
ATOM 814 O O . GLY A 1 104 ? 5.094 16.062 19.125 1 86.19 104 GLY A O 1
ATOM 815 N N . GLN A 1 105 ? 3.129 15.422 20.297 1 87.31 105 GLN A N 1
ATOM 816 C CA . GLN A 1 105 ? 3.785 14.492 21.203 1 87.31 105 GLN A CA 1
ATOM 817 C C . GLN A 1 105 ? 3.797 13.078 20.641 1 87.31 105 GLN A C 1
ATOM 819 O O . GLN A 1 105 ? 3.01 12.758 19.75 1 87.31 105 GLN A O 1
ATOM 824 N N . GLY A 1 106 ? 4.777 12.242 21.109 1 89.44 106 GLY A N 1
ATOM 825 C CA . GLY A 1 106 ? 4.863 10.875 20.641 1 89.44 106 GLY A CA 1
ATOM 826 C C . GLY A 1 106 ? 3.955 9.922 21.391 1 89.44 106 GLY A C 1
ATOM 827 O O . GLY A 1 106 ? 4.266 8.734 21.531 1 89.44 106 GLY A O 1
ATOM 828 N N . THR A 1 107 ? 2.797 10.367 21.797 1 87.44 107 THR A N 1
ATOM 829 C CA . THR A 1 107 ? 1.952 9.57 22.672 1 87.44 107 THR A CA 1
ATOM 830 C C . THR A 1 107 ? 1.444 8.32 21.953 1 87.44 107 THR A C 1
ATOM 832 O O . THR A 1 107 ? 1.439 7.23 22.531 1 87.44 107 THR A O 1
ATOM 835 N N . ARG A 1 108 ? 1.018 8.43 20.734 1 87 108 ARG A N 1
ATOM 836 C CA . ARG A 1 108 ? 0.524 7.281 19.984 1 87 108 ARG A CA 1
ATOM 837 C C . ARG A 1 108 ? 1.651 6.301 19.672 1 87 108 ARG A C 1
ATOM 839 O O . ARG A 1 108 ? 1.398 5.145 19.312 1 87 108 ARG A O 1
ATOM 846 N N . LEU A 1 109 ? 2.844 6.789 19.766 1 92.94 109 LEU A N 1
ATOM 847 C CA . LEU A 1 109 ? 4.016 5.949 19.531 1 92.94 109 LEU A CA 1
ATOM 848 C C . LEU A 1 109 ? 4.457 5.266 20.828 1 92.94 109 LEU A C 1
ATOM 850 O O . LEU A 1 109 ? 5.398 4.469 20.828 1 92.94 109 LEU A O 1
ATOM 854 N N . GLY A 1 110 ? 3.875 5.613 21.953 1 90.38 110 GLY A N 1
ATOM 855 C CA . GLY A 1 110 ? 4.199 5.02 23.234 1 90.38 110 GLY A CA 1
ATOM 856 C C . GLY A 1 110 ? 5.27 5.777 24 1 90.38 110 GLY A C 1
ATOM 857 O O . GLY A 1 110 ? 5.879 5.242 24.922 1 90.38 110 GLY A O 1
ATOM 858 N N . VAL A 1 111 ? 5.516 7.004 23.547 1 93.44 111 VAL A N 1
ATOM 859 C CA . VAL A 1 111 ? 6.543 7.789 24.219 1 93.44 111 VAL A CA 1
ATOM 860 C C . VAL A 1 111 ? 5.949 9.117 24.703 1 93.44 111 VAL A C 1
ATOM 862 O O . VAL A 1 111 ? 4.891 9.531 24.219 1 93.44 111 VAL A O 1
ATOM 865 N N . SER A 1 112 ? 6.656 9.812 25.609 1 92.06 112 SER A N 1
ATOM 866 C CA . SER A 1 112 ? 6.145 11.039 26.203 1 92.06 112 SER A CA 1
ATOM 867 C C . SER A 1 112 ? 6.898 12.258 25.688 1 92.06 112 SER A C 1
ATOM 869 O O . SER A 1 112 ? 6.551 13.398 26 1 92.06 112 SER A O 1
ATOM 871 N N . TYR A 1 113 ? 7.91 12.047 24.953 1 95.56 113 TYR A N 1
ATOM 872 C CA . TYR A 1 113 ? 8.703 13.156 24.438 1 95.56 113 TYR A CA 1
ATOM 873 C C . TYR A 1 113 ? 8.242 13.539 23.031 1 95.56 113 TYR A C 1
ATOM 875 O O . TYR A 1 113 ? 7.438 12.836 22.422 1 95.56 113 TYR A O 1
ATOM 883 N N . PRO A 1 114 ? 8.727 14.734 22.531 1 96.94 114 PRO A N 1
ATOM 884 C CA . PRO A 1 114 ? 8.297 15.203 21.203 1 96.94 114 PRO A CA 1
ATOM 885 C C . PRO A 1 114 ? 8.617 14.211 20.094 1 96.94 114 PRO A C 1
ATOM 887 O O . PRO A 1 114 ? 9.688 13.602 20.094 1 96.94 114 PRO A O 1
ATOM 890 N N . LYS A 1 115 ? 7.723 14.109 19.156 1 96.75 115 LYS A N 1
ATOM 891 C CA . LYS A 1 115 ? 7.84 13.164 18.047 1 96.75 115 LYS A CA 1
ATOM 892 C C . LYS A 1 115 ? 9.125 13.398 17.25 1 96.75 115 LYS A C 1
ATOM 894 O O . LYS A 1 115 ? 9.727 12.453 16.734 1 96.75 115 LYS A O 1
ATOM 899 N N . GLY A 1 116 ? 9.539 14.664 17.141 1 98.25 116 GLY A N 1
ATOM 900 C CA . GLY A 1 116 ? 10.75 14.984 16.406 1 98.25 116 GLY A CA 1
ATOM 901 C C . GLY A 1 116 ? 11.992 14.32 16.969 1 98.25 116 GLY A C 1
ATOM 902 O O . GLY A 1 116 ? 13 14.18 16.281 1 98.25 116 GLY A O 1
ATOM 903 N N . MET A 1 117 ? 11.93 13.922 18.234 1 98.44 117 MET A N 1
ATOM 904 C CA . MET A 1 117 ? 13.055 13.297 18.922 1 98.44 117 MET A CA 1
ATOM 905 C C . MET A 1 117 ? 13.047 11.789 18.734 1 98.44 117 MET A C 1
ATOM 907 O O . MET A 1 117 ? 13.938 11.086 19.219 1 98.44 117 MET A O 1
ATOM 911 N N . TYR A 1 118 ? 12.117 11.297 18.031 1 98.06 118 TYR A N 1
ATOM 912 C CA . TYR A 1 118 ? 11.898 9.852 17.953 1 98.06 118 TYR A CA 1
ATOM 913 C C . TYR A 1 118 ? 12.969 9.195 17.094 1 98.06 118 TYR A C 1
ATOM 915 O O . TYR A 1 118 ? 13.344 9.711 16.047 1 98.06 118 TYR A O 1
ATOM 923 N N . ASP A 1 119 ? 13.461 8.078 17.562 1 98 119 ASP A N 1
ATOM 924 C CA . ASP A 1 119 ? 14.398 7.188 16.875 1 98 119 ASP A CA 1
ATOM 925 C C . ASP A 1 119 ? 13.672 5.984 16.281 1 98 119 ASP A C 1
ATOM 927 O O . ASP A 1 119 ? 13.266 5.074 17 1 98 119 ASP A O 1
ATOM 931 N N . VAL A 1 120 ? 13.602 5.91 14.961 1 97.44 120 VAL A N 1
ATOM 932 C CA . VAL A 1 120 ? 12.82 4.852 14.328 1 97.44 120 VAL A CA 1
ATOM 933 C C . VAL A 1 120 ? 13.68 3.592 14.195 1 97.44 120 VAL A C 1
ATOM 935 O O . VAL A 1 120 ? 13.234 2.584 13.648 1 97.44 120 VAL A O 1
ATOM 938 N N . GLY A 1 121 ? 14.891 3.615 14.602 1 96.69 121 GLY A N 1
ATOM 939 C CA . GLY A 1 121 ? 15.727 2.426 14.641 1 96.69 121 GLY A CA 1
ATOM 940 C C . GLY A 1 121 ? 16.609 2.273 13.422 1 96.69 121 GLY A C 1
ATOM 941 O O . GLY A 1 121 ? 16.906 1.155 13 1 96.69 121 GLY A O 1
ATOM 942 N N . LEU A 1 122 ? 16.953 3.357 12.766 1 97.12 122 LEU A N 1
ATOM 943 C CA . LEU A 1 122 ? 17.969 3.311 11.711 1 97.12 122 LEU A CA 1
ATOM 944 C C . LEU A 1 122 ? 19.297 2.824 12.258 1 97.12 122 LEU A C 1
ATOM 946 O O . LEU A 1 122 ? 19.547 2.9 13.461 1 97.12 122 LEU A O 1
ATOM 950 N N . PRO A 1 123 ? 20.188 2.328 11.344 1 95.06 123 PRO A N 1
ATOM 951 C CA . PRO A 1 123 ? 21.531 1.935 11.82 1 95.06 123 PRO A CA 1
ATOM 952 C C . PRO A 1 123 ? 22.25 3.059 12.562 1 95.06 123 PRO A C 1
ATOM 954 O O . PRO A 1 123 ? 22.906 2.812 13.57 1 95.06 123 PRO A O 1
ATOM 957 N N . SER A 1 124 ? 22.094 4.277 12.18 1 96.69 124 SER A N 1
ATOM 958 C CA . SER A 1 124 ? 22.75 5.426 12.789 1 96.69 124 SER A CA 1
ATOM 959 C C . SER A 1 124 ? 22.016 5.883 14.047 1 96.69 124 SER A C 1
ATOM 961 O O . SER A 1 124 ? 22.547 6.664 14.836 1 96.69 124 SER A O 1
ATOM 963 N N . HIS A 1 125 ? 20.766 5.57 14.133 1 97.62 125 HIS A N 1
ATOM 964 C CA . HIS A 1 125 ? 19.875 5.945 15.234 1 97.62 125 HIS A CA 1
ATOM 965 C C . HIS A 1 125 ? 19.578 7.441 15.211 1 97.62 125 HIS A C 1
ATOM 967 O O . HIS A 1 125 ? 19.172 8.008 16.234 1 97.62 125 HIS A O 1
ATOM 973 N N . LYS A 1 126 ? 19.781 8.023 14.102 1 98.19 126 LYS A N 1
ATOM 974 C CA . LYS A 1 126 ? 19.422 9.43 13.969 1 98.19 126 LYS A CA 1
ATOM 975 C C . LYS A 1 126 ? 17.906 9.633 14.156 1 98.19 126 LYS A C 1
ATOM 977 O O . LYS A 1 126 ? 17.109 8.82 13.688 1 98.19 126 LYS A O 1
ATOM 982 N N . THR A 1 127 ? 17.578 10.695 14.82 1 98.5 127 THR A N 1
ATOM 983 C CA . THR A 1 127 ? 16.172 11.023 15.047 1 98.5 127 THR A CA 1
ATOM 984 C C . THR A 1 127 ? 15.609 11.812 13.875 1 98.5 127 THR A C 1
ATOM 986 O O . THR A 1 127 ? 16.344 12.211 12.969 1 98.5 127 THR A O 1
ATOM 989 N N . LEU A 1 128 ? 14.273 12.062 13.875 1 98.69 128 LEU A N 1
ATOM 990 C CA . LEU A 1 128 ? 13.633 12.844 12.82 1 98.69 128 LEU A CA 1
ATOM 991 C C . LEU A 1 128 ? 14.211 14.25 12.75 1 98.69 128 LEU A C 1
ATOM 993 O O . LEU A 1 128 ? 14.508 14.75 11.656 1 98.69 128 LEU A O 1
ATOM 997 N N . PHE A 1 129 ? 14.43 14.891 13.922 1 98.81 129 PHE A N 1
ATOM 998 C CA . PHE A 1 129 ? 15.016 16.234 13.961 1 98.81 129 PHE A CA 1
ATOM 999 C C . PHE A 1 129 ? 16.406 16.234 13.328 1 98.81 129 PHE A C 1
ATOM 1001 O O . PHE A 1 129 ? 16.719 17.109 12.523 1 98.81 129 PHE A O 1
ATOM 1008 N N . GLN A 1 130 ? 17.156 15.273 13.711 1 98.75 130 GLN A N 1
ATOM 1009 C CA . GLN A 1 130 ? 18.547 15.25 13.227 1 98.75 130 GLN A CA 1
ATOM 1010 C C . GLN A 1 130 ? 18.578 15.047 11.711 1 98.75 130 GLN A C 1
ATOM 1012 O O . GLN A 1 130 ? 19.344 15.727 11.016 1 98.75 130 GLN A O 1
ATOM 1017 N N . ILE A 1 131 ? 17.812 14.102 11.195 1 98.81 131 ILE A N 1
ATOM 1018 C CA . ILE A 1 131 ? 17.766 13.836 9.758 1 98.81 131 ILE A CA 1
ATOM 1019 C C . ILE A 1 131 ? 17.391 15.117 9.008 1 98.81 131 ILE A C 1
ATOM 1021 O O . ILE A 1 131 ? 18.031 15.477 8.023 1 98.81 131 ILE A O 1
ATOM 1025 N N . GLN A 1 132 ? 16.422 15.789 9.469 1 98.81 132 GLN A N 1
ATOM 1026 C CA . GLN A 1 132 ? 15.93 17 8.812 1 98.81 132 GLN A CA 1
ATOM 1027 C C . GLN A 1 132 ? 16.938 18.141 8.93 1 98.81 132 GLN A C 1
ATOM 1029 O O . GLN A 1 132 ? 17.156 18.891 7.977 1 98.81 132 GLN A O 1
ATOM 1034 N N . ALA A 1 133 ? 17.578 18.266 10.039 1 98.88 133 ALA A N 1
ATOM 1035 C CA . ALA A 1 133 ? 18.625 19.281 10.227 1 98.88 133 ALA A CA 1
ATOM 1036 C C . ALA A 1 133 ? 19.781 19.062 9.258 1 98.88 133 ALA A C 1
ATOM 1038 O O . ALA A 1 133 ? 20.266 20 8.633 1 98.88 133 ALA A O 1
ATOM 1039 N N . GLU A 1 134 ? 20.156 17.844 9.195 1 98.75 134 GLU A N 1
ATOM 1040 C CA . GLU A 1 134 ? 21.281 17.516 8.328 1 98.75 134 GLU A CA 1
ATOM 1041 C C . GLU A 1 134 ? 20.938 17.719 6.859 1 98.75 134 GLU A C 1
ATOM 1043 O O . GLU A 1 134 ? 21.812 18.078 6.055 1 98.75 134 GLU A O 1
ATOM 1048 N N . ARG A 1 135 ? 19.703 17.5 6.484 1 98.81 135 ARG A N 1
ATOM 1049 C CA . ARG A 1 135 ? 19.281 17.812 5.125 1 98.81 135 ARG A CA 1
ATOM 1050 C C . ARG A 1 135 ? 19.375 19.297 4.836 1 98.81 135 ARG A C 1
ATOM 1052 O O . ARG A 1 135 ? 19.781 19.703 3.74 1 98.81 135 ARG A O 1
ATOM 1059 N N . ILE A 1 136 ? 19 20.125 5.809 1 98.81 136 ILE A N 1
ATOM 1060 C CA . ILE A 1 136 ? 19.125 21.562 5.656 1 98.81 136 ILE A CA 1
ATOM 1061 C C . ILE A 1 136 ? 20.594 21.938 5.461 1 98.81 136 ILE A C 1
ATOM 1063 O O . ILE A 1 136 ? 20.938 22.703 4.559 1 98.81 136 ILE A O 1
ATOM 1067 N N . LEU A 1 137 ? 21.438 21.359 6.293 1 98.38 137 LEU A N 1
ATOM 1068 C CA . LEU A 1 137 ? 22.875 21.641 6.227 1 98.38 137 LEU A CA 1
ATOM 1069 C C . LEU A 1 137 ? 23.438 21.266 4.859 1 98.38 137 LEU A C 1
ATOM 1071 O O . LEU A 1 137 ? 24.172 22.047 4.254 1 98.38 137 LEU A O 1
ATOM 1075 N N . LYS A 1 138 ? 23.109 20.109 4.414 1 98.38 138 LYS A N 1
ATOM 1076 C CA . LYS A 1 138 ? 23.609 19.625 3.129 1 98.38 138 LYS A CA 1
ATOM 1077 C C . LYS A 1 138 ? 23.109 20.516 1.985 1 98.38 138 LYS A C 1
ATOM 1079 O O . LYS A 1 138 ? 23.859 20.812 1.052 1 98.38 138 LYS A O 1
ATOM 1084 N N . LEU A 1 139 ? 21.891 20.859 2.061 1 98.5 139 LEU A N 1
ATOM 1085 C CA . LEU A 1 139 ? 21.312 21.703 1.017 1 98.5 139 LEU A CA 1
ATOM 1086 C C . LEU A 1 139 ? 22 23.062 0.964 1 98.5 139 LEU A C 1
ATOM 1088 O O . LEU A 1 139 ? 22.25 23.594 -0.119 1 98.5 139 LEU A O 1
ATOM 1092 N N . GLN A 1 140 ? 22.328 23.688 2.098 1 98.38 140 GLN A N 1
ATOM 1093 C CA . GLN A 1 140 ? 23.109 24.922 2.15 1 98.38 140 GLN A CA 1
ATOM 1094 C C . GLN A 1 140 ? 24.453 24.75 1.465 1 98.38 140 GLN A C 1
ATOM 1096 O O . GLN A 1 140 ? 24.875 25.594 0.681 1 98.38 140 GLN A O 1
ATOM 1101 N N . GLN A 1 141 ? 25.031 23.625 1.757 1 97.62 141 GLN A N 1
ATOM 1102 C CA . GLN A 1 141 ? 26.328 23.328 1.156 1 97.62 141 GLN A CA 1
ATOM 1103 C C . GLN A 1 141 ? 26.219 23.234 -0.362 1 97.62 141 GLN A C 1
ATOM 1105 O O . GLN A 1 141 ? 27.078 23.75 -1.087 1 97.62 141 GLN A O 1
ATOM 1110 N N . LEU A 1 142 ? 25.203 22.547 -0.801 1 97.62 142 LEU A N 1
ATOM 1111 C CA . LEU A 1 142 ? 25 22.391 -2.236 1 97.62 142 LEU A CA 1
ATOM 1112 C C . LEU A 1 142 ? 24.766 23.734 -2.908 1 97.62 142 LEU A C 1
ATOM 1114 O O . LEU A 1 142 ? 25.328 24 -3.975 1 97.62 142 LEU A O 1
ATOM 1118 N N . ALA A 1 143 ? 23.938 24.531 -2.281 1 97.88 143 ALA A N 1
ATOM 1119 C CA . ALA A 1 143 ? 23.672 25.859 -2.818 1 97.88 143 ALA A CA 1
ATOM 1120 C C . ALA A 1 143 ? 24.938 26.703 -2.84 1 97.88 143 ALA A C 1
ATOM 1122 O O . ALA A 1 143 ? 25.203 27.422 -3.809 1 97.88 143 ALA A O 1
ATOM 1123 N N . GLU A 1 144 ? 25.75 26.625 -1.795 1 97.25 144 GLU A N 1
ATOM 1124 C CA . GLU A 1 144 ? 26.984 27.375 -1.698 1 97.25 144 GLU A CA 1
ATOM 1125 C C . GLU A 1 144 ? 27.984 26.922 -2.758 1 97.25 144 GLU A C 1
ATOM 1127 O O . GLU A 1 144 ? 28.703 27.75 -3.332 1 97.25 144 GLU A O 1
ATOM 1132 N N . GLN A 1 145 ? 28 25.688 -2.967 1 94.69 145 GLN A N 1
ATOM 1133 C CA . GLN A 1 145 ? 28.906 25.156 -3.971 1 94.69 145 GLN A CA 1
ATOM 1134 C C . GLN A 1 145 ? 28.516 25.594 -5.375 1 94.69 145 GLN A C 1
ATOM 1136 O O . GLN A 1 145 ? 29.375 25.922 -6.195 1 94.69 145 GLN A O 1
ATOM 1141 N N . SER A 1 146 ? 27.297 25.625 -5.602 1 93.56 146 SER A N 1
ATOM 1142 C CA . SER A 1 146 ? 26.797 25.938 -6.934 1 93.56 146 SER A CA 1
ATOM 1143 C C . SER A 1 146 ? 26.922 27.422 -7.238 1 93.56 146 SER A C 1
ATOM 1145 O O . SER A 1 146 ? 27.125 27.812 -8.391 1 93.56 146 SER A O 1
ATOM 1147 N N . HIS A 1 147 ? 26.812 28.234 -6.223 1 94.94 147 HIS A N 1
ATOM 1148 C CA . HIS A 1 147 ? 26.734 29.672 -6.492 1 94.94 147 HIS A CA 1
ATOM 1149 C C . HIS A 1 147 ? 27.875 30.422 -5.82 1 94.94 147 HIS A C 1
ATOM 1151 O O . HIS A 1 147 ? 28.016 31.641 -5.988 1 94.94 147 HIS A O 1
ATOM 1157 N N . LYS A 1 148 ? 28.719 29.797 -5.051 1 94 148 LYS A N 1
ATOM 1158 C CA . LYS A 1 148 ? 29.906 30.328 -4.418 1 94 148 LYS A CA 1
ATOM 1159 C C . LYS A 1 148 ? 29.562 31.484 -3.477 1 94 148 LYS A C 1
ATOM 1161 O O . LYS A 1 148 ? 30.234 32.531 -3.477 1 94 148 LYS A O 1
ATOM 1166 N N . THR A 1 149 ? 28.484 31.359 -2.857 1 95 149 THR A N 1
ATOM 1167 C CA . THR A 1 149 ? 28.047 32.312 -1.842 1 95 149 THR A CA 1
ATOM 1168 C C . THR A 1 149 ? 27.531 31.578 -0.604 1 95 149 THR A C 1
ATOM 1170 O O . THR A 1 149 ? 26.844 30.562 -0.718 1 95 149 THR A O 1
ATOM 1173 N N . LYS A 1 150 ? 27.953 32.125 0.482 1 95.75 150 LYS A N 1
ATOM 1174 C CA . LYS A 1 150 ? 27.422 31.547 1.717 1 95.75 150 LYS A CA 1
ATOM 1175 C C . LYS A 1 150 ? 25.922 31.812 1.851 1 95.75 150 LYS A C 1
ATOM 1177 O O . LYS A 1 150 ? 25.453 32.906 1.487 1 95.75 150 LYS A O 1
ATOM 1182 N N . CYS A 1 151 ? 25.281 30.828 2.299 1 96.88 151 CYS A N 1
ATOM 1183 C CA . CYS A 1 151 ? 23.844 31 2.463 1 96.88 151 CYS A CA 1
ATOM 1184 C C . CYS A 1 151 ? 23.344 30.281 3.709 1 96.88 151 CYS A C 1
ATOM 1186 O O . CYS A 1 151 ? 24.094 29.5 4.316 1 96.88 151 CYS A O 1
ATOM 1188 N N . CYS A 1 152 ? 22.172 30.656 4.086 1 97.38 152 CYS A N 1
ATOM 1189 C CA . CYS A 1 152 ? 21.547 30.094 5.273 1 97.38 152 CYS A CA 1
ATOM 1190 C C . CYS A 1 152 ? 20.047 29.875 5.043 1 97.38 152 CYS A C 1
ATOM 1192 O O . CYS A 1 152 ? 19.375 30.719 4.441 1 97.38 152 CYS A O 1
ATOM 1194 N N . ILE A 1 153 ? 19.578 28.734 5.438 1 98.75 153 ILE A N 1
ATOM 1195 C CA . ILE A 1 153 ? 18.156 28.438 5.445 1 98.75 153 ILE A CA 1
ATOM 1196 C C . ILE A 1 153 ? 17.625 28.469 6.879 1 98.75 153 ILE A C 1
ATOM 1198 O O . ILE A 1 153 ? 17.797 27.5 7.629 1 98.75 153 ILE A O 1
ATOM 1202 N N . PRO A 1 154 ? 16.984 29.578 7.262 1 98.88 154 PRO A N 1
ATOM 1203 C CA . PRO A 1 154 ? 16.406 29.594 8.609 1 98.88 154 PRO A CA 1
ATOM 1204 C C . PRO A 1 154 ? 15.375 28.484 8.82 1 98.88 154 PRO A C 1
ATOM 1206 O O . PRO A 1 154 ? 14.57 28.219 7.918 1 98.88 154 PRO A O 1
ATOM 1209 N N . TRP A 1 155 ? 15.5 27.828 9.914 1 98.94 155 TRP A N 1
ATOM 1210 C CA . TRP A 1 155 ? 14.578 26.781 10.312 1 98.94 155 TRP A CA 1
ATOM 1211 C C . TRP A 1 155 ? 13.68 27.234 11.453 1 98.94 155 TRP A C 1
ATOM 1213 O O . TRP A 1 155 ? 14.125 27.375 12.594 1 98.94 155 TRP A O 1
ATOM 1223 N N . TYR A 1 156 ? 12.422 27.578 11.117 1 98.88 156 TYR A N 1
ATOM 1224 C CA . TYR A 1 156 ? 11.43 27.922 12.133 1 98.88 156 TYR A CA 1
ATOM 1225 C C . TYR A 1 156 ? 10.672 26.688 12.602 1 98.88 156 TYR A C 1
ATOM 1227 O O . TYR A 1 156 ? 10 26.031 11.812 1 98.88 156 TYR A O 1
ATOM 1235 N N . ILE A 1 157 ? 10.695 26.375 13.875 1 98.69 157 ILE A N 1
ATOM 1236 C CA . ILE A 1 157 ? 10.141 25.141 14.43 1 98.69 157 ILE A CA 1
ATOM 1237 C C . ILE A 1 157 ? 9 25.469 15.383 1 98.69 157 ILE A C 1
ATOM 1239 O O . ILE A 1 157 ? 9.219 26.047 16.453 1 98.69 157 ILE A O 1
ATOM 1243 N N . MET A 1 158 ? 7.816 25.109 14.953 1 98.5 158 MET A N 1
ATOM 1244 C CA . MET A 1 158 ? 6.664 25.281 15.836 1 98.5 158 MET A CA 1
ATOM 1245 C C . MET A 1 158 ? 6.512 24.094 16.781 1 98.5 158 MET A C 1
ATOM 1247 O O . MET A 1 158 ? 6.348 22.953 16.328 1 98.5 158 MET A O 1
ATOM 1251 N N . THR A 1 159 ? 6.625 24.312 17.984 1 96.69 159 THR A N 1
ATOM 1252 C CA . THR A 1 159 ? 6.398 23.312 19.031 1 96.69 159 THR A CA 1
ATOM 1253 C C . THR A 1 159 ? 5.09 23.594 19.766 1 96.69 159 THR A C 1
ATOM 1255 O O . THR A 1 159 ? 4.211 24.266 19.25 1 96.69 159 THR A O 1
ATOM 1258 N N . SER A 1 160 ? 4.871 22.938 20.828 1 92.69 160 SER A N 1
ATOM 1259 C CA . SER A 1 160 ? 3.764 23.172 21.75 1 92.69 160 SER A CA 1
ATOM 1260 C C . SER A 1 160 ? 4.266 23.453 23.156 1 92.69 160 SER A C 1
ATOM 1262 O O . SER A 1 160 ? 5.461 23.328 23.438 1 92.69 160 SER A O 1
ATOM 1264 N N . GLY A 1 161 ? 3.344 23.891 24.016 1 89.19 161 GLY A N 1
ATOM 1265 C CA . GLY A 1 161 ? 3.732 24.094 25.391 1 89.19 161 GLY A CA 1
ATOM 1266 C C . GLY A 1 161 ? 4.352 22.859 26.031 1 89.19 161 GLY A C 1
ATOM 1267 O O . GLY A 1 161 ? 5.262 22.969 26.859 1 89.19 161 GLY A O 1
ATOM 1268 N N . ARG A 1 162 ? 3.957 21.75 25.594 1 86.88 162 ARG A N 1
ATOM 1269 C CA . ARG A 1 162 ? 4.395 20.484 26.172 1 86.88 162 ARG A CA 1
ATOM 1270 C C . ARG A 1 162 ? 5.742 20.062 25.609 1 86.88 162 ARG A C 1
ATOM 1272 O O . ARG A 1 162 ? 6.469 19.281 26.234 1 86.88 162 ARG A O 1
ATOM 1279 N N . THR A 1 163 ? 6.094 20.547 24.469 1 94.25 163 THR A N 1
ATOM 1280 C CA . THR A 1 163 ? 7.262 20 23.797 1 94.25 163 THR A CA 1
ATOM 1281 C C . THR A 1 163 ? 8.375 21.031 23.703 1 94.25 163 THR A C 1
ATOM 1283 O O . THR A 1 163 ? 9.516 20.703 23.375 1 94.25 163 THR A O 1
ATOM 1286 N N . MET A 1 164 ? 8.156 22.328 24.062 1 95.69 164 MET A N 1
ATOM 1287 C CA . MET A 1 164 ? 9.086 23.438 23.844 1 95.69 164 MET A CA 1
ATOM 1288 C C . MET A 1 164 ? 10.398 23.203 24.578 1 95.69 164 MET A C 1
ATOM 1290 O O . MET A 1 164 ? 11.469 23.156 23.969 1 95.69 164 MET A O 1
ATOM 1294 N N . LYS A 1 165 ? 10.297 22.984 25.844 1 96.81 165 LYS A N 1
ATOM 1295 C CA . LYS A 1 165 ? 11.5 22.859 26.656 1 96.81 165 LYS A CA 1
ATOM 1296 C C . LYS A 1 165 ? 12.328 21.641 26.219 1 96.81 165 LYS A C 1
ATOM 1298 O O . LYS A 1 165 ? 13.531 21.766 26 1 96.81 165 LYS A O 1
ATOM 1303 N N . SER A 1 166 ? 11.648 20.516 26.109 1 97.12 166 SER A N 1
ATOM 1304 C CA . SER A 1 166 ? 12.336 19.297 25.719 1 97.12 166 SER A CA 1
ATOM 1305 C C . SER A 1 166 ? 12.992 19.438 24.359 1 97.12 166 SER A C 1
ATOM 1307 O O . SER A 1 166 ? 14.102 18.953 24.141 1 97.12 166 SER A O 1
ATOM 1309 N N . THR A 1 167 ? 12.336 20.062 23.438 1 98.25 167 THR A N 1
ATOM 1310 C CA . THR A 1 167 ? 12.875 20.25 22.094 1 98.25 167 THR A CA 1
ATOM 1311 C C . THR A 1 167 ? 14.094 21.172 22.125 1 98.25 167 THR A C 1
ATOM 1313 O O . THR A 1 167 ? 15.133 20.844 21.547 1 98.25 167 THR A O 1
ATOM 1316 N N . LYS A 1 168 ? 13.977 22.297 22.797 1 98.12 168 LYS A N 1
ATOM 1317 C CA . LYS A 1 168 ? 15.094 23.219 22.891 1 98.12 168 LYS A CA 1
ATOM 1318 C C . LYS A 1 168 ? 16.312 22.562 23.531 1 98.12 168 LYS A C 1
ATOM 1320 O O . LYS A 1 168 ? 17.438 22.719 23.062 1 98.12 168 LYS A O 1
ATOM 1325 N N . ASP A 1 169 ? 16.062 21.844 24.641 1 98.38 169 ASP A N 1
ATOM 1326 C CA . ASP A 1 169 ? 17.141 21.141 25.328 1 98.38 169 ASP A CA 1
ATOM 1327 C C . ASP A 1 169 ? 17.797 20.125 24.406 1 98.38 169 ASP A C 1
ATOM 1329 O O . ASP A 1 169 ? 19.016 19.969 24.438 1 98.38 169 ASP A O 1
ATOM 1333 N N . PHE A 1 170 ? 17.016 19.484 23.719 1 98.38 170 PHE A N 1
ATOM 1334 C CA . PHE A 1 170 ? 17.5 18.453 22.812 1 98.38 170 PHE A CA 1
ATOM 1335 C C . PHE A 1 170 ? 18.422 19.078 21.766 1 98.38 170 PHE A C 1
ATOM 1337 O O . PHE A 1 170 ? 19.5 18.547 21.484 1 98.38 170 PHE A O 1
ATOM 1344 N N . PHE A 1 171 ? 17.984 20.156 21.141 1 98.69 171 PHE A N 1
ATOM 1345 C CA . PHE A 1 171 ? 18.797 20.844 20.141 1 98.69 171 PHE A CA 1
ATOM 1346 C C . PHE A 1 171 ? 20.094 21.375 20.75 1 98.69 171 PHE A C 1
ATOM 1348 O O . PHE A 1 171 ? 21.156 21.25 20.156 1 98.69 171 PHE A O 1
ATOM 1355 N N . SER A 1 172 ? 19.984 21.922 21.906 1 98.44 172 SER A N 1
ATOM 1356 C CA . SER A 1 172 ? 21.156 22.438 22.594 1 98.44 172 SER A CA 1
ATOM 1357 C C . SER A 1 172 ? 22.156 21.312 22.891 1 98.44 172 SER A C 1
ATOM 1359 O O . SER A 1 172 ? 23.359 21.453 22.641 1 98.44 172 SER A O 1
ATOM 1361 N N . LYS A 1 173 ? 21.609 20.234 23.422 1 98.31 173 LYS A N 1
ATOM 1362 C CA . LYS A 1 173 ? 22.438 19.094 23.766 1 98.31 173 LYS A CA 1
ATOM 1363 C C . LYS A 1 173 ? 23.172 18.562 22.547 1 98.31 173 LYS A C 1
ATOM 1365 O O . LYS A 1 173 ? 24.281 18.016 22.656 1 98.31 173 LYS A O 1
ATOM 1370 N N . HIS A 1 174 ? 22.609 18.719 21.406 1 98.38 174 HIS A N 1
ATOM 1371 C CA . HIS A 1 174 ? 23.188 18.172 20.188 1 98.38 174 HIS A CA 1
ATOM 1372 C C . HIS A 1 174 ? 23.828 19.266 19.344 1 98.38 174 HIS A C 1
ATOM 1374 O O . HIS A 1 174 ? 24 19.109 18.125 1 98.38 174 HIS A O 1
ATOM 1380 N N . ASN A 1 175 ? 24.062 20.453 19.938 1 98.38 175 ASN A N 1
ATOM 1381 C CA . ASN A 1 175 ? 24.719 21.578 19.281 1 98.38 175 ASN A CA 1
ATOM 1382 C C . ASN A 1 175 ? 24.016 21.969 18 1 98.38 175 ASN A C 1
ATOM 1384 O O . ASN A 1 175 ? 24.656 22.188 16.969 1 98.38 175 ASN A O 1
ATOM 1388 N N . TYR A 1 176 ? 22.703 21.859 18.016 1 98.56 176 TYR A N 1
ATOM 1389 C CA . TYR A 1 176 ? 21.828 22.266 16.922 1 98.56 176 TYR A CA 1
ATOM 1390 C C . TYR A 1 176 ? 22.172 21.516 15.641 1 98.56 176 TYR A C 1
ATOM 1392 O O . TYR A 1 176 ? 22 22.047 14.539 1 98.56 176 TYR A O 1
ATOM 1400 N N . PHE A 1 177 ? 22.844 20.359 15.828 1 98.25 177 PHE A N 1
ATOM 1401 C CA . PHE A 1 177 ? 23.172 19.406 14.766 1 98.25 177 PHE A CA 1
ATOM 1402 C C . PHE A 1 177 ? 24.031 20.078 13.695 1 98.25 177 PHE A C 1
ATOM 1404 O O . PHE A 1 177 ? 23.891 19.766 12.508 1 98.25 177 PHE A O 1
ATOM 1411 N N . GLY A 1 178 ? 24.734 21.094 14.047 1 97.5 178 GLY A N 1
ATOM 1412 C CA . GLY A 1 178 ? 25.656 21.734 13.133 1 97.5 178 GLY A CA 1
ATOM 1413 C C . GLY A 1 178 ? 25.078 23 12.508 1 97.5 178 GLY A C 1
ATOM 1414 O O . GLY A 1 178 ? 25.812 23.766 11.867 1 97.5 178 GLY A O 1
ATOM 1415 N N . LEU A 1 179 ? 23.797 23.297 12.703 1 98.31 179 LEU A N 1
ATOM 1416 C CA . LEU A 1 179 ? 23.172 24.5 12.188 1 98.31 179 LEU A CA 1
ATOM 1417 C C . LEU A 1 179 ? 23.547 25.719 13.039 1 98.31 179 LEU A C 1
ATOM 1419 O O . LEU A 1 179 ? 23.891 25.562 14.211 1 98.31 179 LEU A O 1
ATOM 1423 N N . GLU A 1 180 ? 23.547 26.828 12.359 1 97.31 180 GLU A N 1
ATOM 1424 C CA . GLU A 1 180 ? 23.734 28.062 13.125 1 97.31 180 GLU A CA 1
ATOM 1425 C C . GLU A 1 180 ? 22.609 28.281 14.117 1 97.31 180 GLU A C 1
ATOM 1427 O O . GLU A 1 180 ? 21.438 28.328 13.734 1 97.31 180 GLU A O 1
ATOM 1432 N N . LYS A 1 181 ? 22.984 28.438 15.328 1 97.62 181 LYS A N 1
ATOM 1433 C CA . LYS A 1 181 ? 22.031 28.531 16.422 1 97.62 181 LYS A CA 1
ATOM 1434 C C . LYS A 1 181 ? 20.984 29.609 16.156 1 97.62 181 LYS A C 1
ATOM 1436 O O . LYS A 1 181 ? 19.797 29.406 16.375 1 97.62 181 LYS A O 1
ATOM 1441 N N . ASN A 1 182 ? 21.438 30.766 15.672 1 96.88 182 ASN A N 1
ATOM 1442 C CA . ASN A 1 182 ? 20.547 31.891 15.453 1 96.88 182 ASN A CA 1
ATOM 1443 C C . ASN A 1 182 ? 19.609 31.656 14.273 1 96.88 182 ASN A C 1
ATOM 1445 O O . ASN A 1 182 ? 18.625 32.375 14.102 1 96.88 182 ASN A O 1
ATOM 1449 N N . SER A 1 183 ? 19.844 30.594 13.516 1 97.75 183 SER A N 1
ATOM 1450 C CA . SER A 1 183 ? 19.016 30.297 12.352 1 97.75 183 SER A CA 1
ATOM 1451 C C . SER A 1 183 ? 17.984 29.219 12.68 1 97.75 183 SER A C 1
ATOM 1453 O O . SER A 1 183 ? 17.234 28.797 11.797 1 97.75 183 SER A O 1
ATOM 1455 N N . VAL A 1 184 ? 18.062 28.734 13.914 1 98.75 184 VAL A N 1
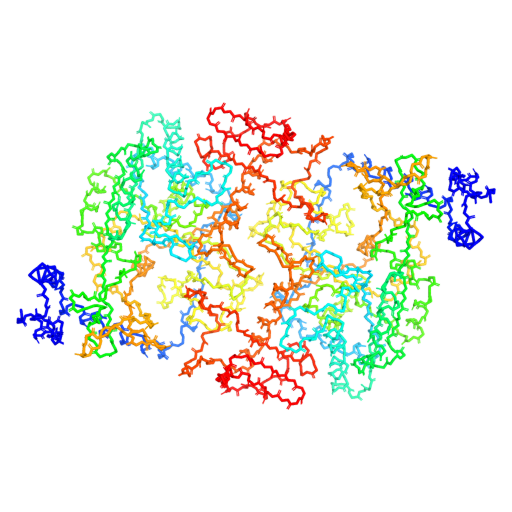ATOM 1456 C CA . VAL A 1 184 ? 17.016 27.844 14.422 1 98.75 184 VAL A CA 1
ATOM 1457 C C . VAL A 1 184 ? 16.125 28.594 15.414 1 98.75 184 VAL A C 1
ATOM 1459 O O . VAL A 1 184 ? 16.578 28.969 16.5 1 98.75 184 VAL A O 1
ATOM 1462 N N . VAL A 1 185 ? 14.922 28.797 15 1 98.69 185 VAL A N 1
ATOM 1463 C CA . VAL A 1 185 ? 14.023 29.609 15.805 1 98.69 185 VAL A CA 1
ATOM 1464 C C . VAL A 1 185 ? 12.836 28.766 16.281 1 98.69 185 VAL A C 1
ATOM 1466 O O . VAL A 1 185 ? 12.109 28.203 15.461 1 98.69 185 VAL A O 1
ATOM 1469 N N . PHE A 1 186 ? 12.703 28.688 17.594 1 98.31 186 PHE A N 1
ATOM 1470 C CA . PHE A 1 186 ? 11.594 27.938 18.172 1 98.31 186 PHE A CA 1
ATOM 1471 C C . PHE A 1 186 ? 10.453 28.875 18.562 1 98.31 186 PHE A C 1
ATOM 1473 O O . PHE A 1 186 ? 10.695 29.984 19.031 1 98.31 186 PHE A O 1
ATOM 1480 N N . PHE A 1 187 ? 9.289 28.5 18.328 1 97.88 187 PHE A N 1
ATOM 1481 C CA . PHE A 1 187 ? 8.109 29.203 18.812 1 97.88 187 PHE A CA 1
ATOM 1482 C C . PHE A 1 187 ? 6.984 28.219 19.125 1 97.88 187 PHE A C 1
ATOM 1484 O O . PHE A 1 187 ? 7.098 27.031 18.828 1 97.88 187 PHE A O 1
ATOM 1491 N N . GLN A 1 188 ? 5.992 28.672 19.781 1 95.88 188 GLN A N 1
ATOM 1492 C CA . GLN A 1 188 ? 4.992 27.766 20.328 1 95.88 188 GLN A CA 1
ATOM 1493 C C . GLN A 1 188 ? 3.609 28.047 19.734 1 95.88 188 GLN A C 1
ATOM 1495 O O . GLN A 1 188 ? 3.229 29.219 19.578 1 95.88 188 GLN A O 1
ATOM 1500 N N . GLN A 1 189 ? 2.941 26.938 19.359 1 95.06 189 GLN A N 1
ATOM 1501 C CA . GLN A 1 189 ? 1.54 27.125 18.984 1 95.06 189 GLN A CA 1
ATOM 1502 C C . GLN A 1 189 ? 0.68 27.422 20.219 1 95.06 189 GLN A C 1
ATOM 1504 O O . GLN A 1 189 ? 1.117 27.219 21.344 1 95.06 189 GLN A O 1
ATOM 1509 N N . GLY A 1 190 ? -0.523 27.812 19.938 1 92.62 190 GLY A N 1
ATOM 1510 C CA . GLY A 1 190 ? -1.446 28.125 21.016 1 92.62 190 GLY A CA 1
ATOM 1511 C C . GLY A 1 190 ? -2.285 26.938 21.453 1 92.62 190 GLY A C 1
ATOM 1512 O O . GLY A 1 190 ? -2.104 25.828 20.953 1 92.62 190 GLY A O 1
ATOM 1513 N N . MET A 1 191 ? -3.062 27.219 22.438 1 92.56 191 MET A N 1
ATOM 1514 C CA . MET A 1 191 ? -4.016 26.25 22.984 1 92.56 191 MET A CA 1
ATOM 1515 C C . MET A 1 191 ? -5.422 26.828 23.016 1 92.56 191 MET A C 1
ATOM 1517 O O . MET A 1 191 ? -5.59 28.047 23.047 1 92.56 191 MET A O 1
ATOM 1521 N N . LEU A 1 192 ? -6.332 25.953 22.938 1 94.31 192 LEU A N 1
ATOM 1522 C CA . LEU A 1 192 ? -7.734 26.297 23.125 1 94.31 192 LEU A CA 1
ATOM 1523 C C . LEU A 1 192 ? -8.375 25.391 24.188 1 94.31 192 LEU A C 1
ATOM 1525 O O . LEU A 1 192 ? -7.988 24.219 24.312 1 94.31 192 LEU A O 1
ATOM 1529 N N . PRO A 1 193 ? -9.227 25.953 24.984 1 95.75 193 PRO A N 1
ATOM 1530 C CA . PRO A 1 193 ? -9.898 25.094 25.953 1 95.75 193 PRO A CA 1
ATOM 1531 C C . PRO A 1 193 ? -10.898 24.141 25.297 1 95.75 193 PRO A C 1
ATOM 1533 O O . PRO A 1 193 ? -11.547 24.5 24.312 1 95.75 193 PRO A O 1
ATOM 1536 N N . ALA A 1 194 ? -10.938 22.969 25.828 1 96.38 194 ALA A N 1
ATOM 1537 C CA . ALA A 1 194 ? -12.039 22.062 25.484 1 96.38 194 ALA A CA 1
ATOM 1538 C C . ALA A 1 194 ? -13.352 22.547 26.109 1 96.38 194 ALA A C 1
ATOM 1540 O O . ALA A 1 194 ? -13.367 23.062 27.234 1 96.38 194 ALA A O 1
ATOM 1541 N N . MET A 1 195 ? -14.367 22.406 25.406 1 97 195 MET A N 1
ATOM 1542 C CA . MET A 1 195 ? -15.656 22.906 25.859 1 97 195 MET A CA 1
ATOM 1543 C C . MET A 1 195 ? -16.719 21.812 25.766 1 97 195 MET A C 1
ATOM 1545 O O . MET A 1 195 ? -16.641 20.922 24.922 1 97 195 MET A O 1
ATOM 1549 N N . ASP A 1 196 ? -17.609 21.859 26.688 1 95.75 196 ASP A N 1
ATOM 1550 C CA . ASP A 1 196 ? -18.734 20.953 26.547 1 95.75 196 ASP A CA 1
ATOM 1551 C C . ASP A 1 196 ? -19.734 21.469 25.531 1 95.75 196 ASP A C 1
ATOM 1553 O O . ASP A 1 196 ? -19.484 22.469 24.844 1 95.75 196 ASP A O 1
ATOM 1557 N N . TYR A 1 197 ? -20.828 20.797 25.312 1 93.75 197 TYR A N 1
ATOM 1558 C CA . TYR A 1 197 ? -21.766 21.109 24.25 1 93.75 197 TYR A CA 1
ATOM 1559 C C . TYR A 1 197 ? -22.578 22.359 24.594 1 93.75 197 TYR A C 1
ATOM 1561 O O . TYR A 1 197 ? -23.266 22.906 23.734 1 93.75 197 TYR A O 1
ATOM 1569 N N . ASN A 1 198 ? -22.469 22.828 25.812 1 94.44 198 ASN A N 1
ATOM 1570 C CA . ASN A 1 198 ? -23.156 24.031 26.266 1 94.44 198 ASN A CA 1
ATOM 1571 C C . ASN A 1 198 ? -22.234 25.25 26.266 1 94.44 198 ASN A C 1
ATOM 1573 O O . ASN A 1 198 ? -22.516 26.25 26.938 1 94.44 198 ASN A O 1
ATOM 1577 N N . CYS A 1 199 ? -21.109 25.172 25.641 1 95.56 199 CYS A N 1
ATOM 1578 C CA . CYS A 1 199 ? -20.156 26.266 25.516 1 95.56 199 CYS A CA 1
ATOM 1579 C C . CYS A 1 199 ? -19.484 26.562 26.844 1 95.56 199 CYS A C 1
ATOM 1581 O O . CYS A 1 199 ? -19.188 27.703 27.156 1 95.56 199 CYS A O 1
ATOM 1583 N N . LYS A 1 200 ? -19.391 25.578 27.656 1 96.94 200 LYS A N 1
ATOM 1584 C CA . LYS A 1 200 ? -18.703 25.719 28.938 1 96.94 200 LYS A CA 1
ATOM 1585 C C . LYS A 1 200 ? -17.328 25.062 28.891 1 96.94 200 LYS A C 1
ATOM 1587 O O . LYS A 1 200 ? -17.203 23.891 28.5 1 96.94 200 LYS A O 1
ATOM 1592 N N . ILE A 1 201 ? -16.359 25.812 29.297 1 97.62 201 ILE A N 1
ATOM 1593 C CA . ILE A 1 201 ? -15 25.281 29.359 1 97.62 201 ILE A CA 1
ATOM 1594 C C . ILE A 1 201 ? -14.922 24.172 30.391 1 97.62 201 ILE A C 1
ATOM 1596 O O . ILE A 1 201 ? -15.43 24.312 31.516 1 97.62 201 ILE A O 1
ATOM 1600 N N . ILE A 1 202 ? -14.266 23.109 30.047 1 97.31 202 ILE A N 1
ATOM 1601 C CA . ILE A 1 202 ? -14.195 21.922 30.906 1 97.31 202 ILE A CA 1
ATOM 1602 C C . ILE A 1 202 ? -12.984 22.031 31.828 1 97.31 202 ILE A C 1
ATOM 1604 O O . ILE A 1 202 ? -11.891 22.406 31.391 1 97.31 202 ILE A O 1
ATOM 1608 N N . LEU A 1 203 ? -13.258 21.75 33.094 1 96.69 203 LEU A N 1
ATOM 1609 C CA . LEU A 1 203 ? -12.18 21.656 34.062 1 96.69 203 LEU A CA 1
ATOM 1610 C C . LEU A 1 203 ? -11.633 20.234 34.125 1 96.69 203 LEU A C 1
ATOM 1612 O O . LEU A 1 203 ? -12.391 19.297 34.406 1 96.69 203 LEU A O 1
ATOM 1616 N N . GLU A 1 204 ? -10.336 20.078 33.906 1 94.88 204 GLU A N 1
ATOM 1617 C CA . GLU A 1 204 ? -9.734 18.75 34.031 1 94.88 204 GLU A CA 1
ATOM 1618 C C . GLU A 1 204 ? -9.328 18.469 35.469 1 94.88 204 GLU A C 1
ATOM 1620 O O . GLU A 1 204 ? -9.133 17.312 35.844 1 94.88 204 GLU A O 1
ATOM 1625 N N . SER A 1 205 ? -9.078 19.438 36.25 1 94.81 205 SER A N 1
ATOM 1626 C CA . SER A 1 205 ? -8.938 19.391 37.688 1 94.81 205 SER A CA 1
ATOM 1627 C C . SER A 1 205 ? -9.586 20.625 38.344 1 94.81 205 SER A C 1
ATOM 1629 O O . SER A 1 205 ? -10.078 21.5 37.656 1 94.81 205 SER A O 1
ATOM 1631 N N . LYS A 1 206 ? -9.555 20.641 39.625 1 95 206 LYS A N 1
ATOM 1632 C CA . LYS A 1 206 ? -10.25 21.703 40.312 1 95 206 LYS A CA 1
ATOM 1633 C C . LYS A 1 206 ? -9.688 23.078 39.938 1 95 206 LYS A C 1
ATOM 1635 O O . LYS A 1 206 ? -10.414 24.078 39.938 1 95 206 LYS A O 1
ATOM 1640 N N . GLY A 1 207 ? -8.453 23.141 39.625 1 94.06 207 GLY A N 1
ATOM 1641 C CA . GLY A 1 207 ? -7.816 24.406 39.312 1 94.06 207 GLY A CA 1
ATOM 1642 C C . GLY A 1 207 ? -7.227 24.484 37.938 1 94.06 207 GLY A C 1
ATOM 1643 O O . GLY A 1 207 ? -6.406 25.359 37.656 1 94.06 207 GLY A O 1
ATOM 1644 N N . LYS A 1 208 ? -7.656 23.625 37.062 1 94.69 208 LYS A N 1
ATOM 1645 C CA . LYS A 1 208 ? -7.027 23.594 35.75 1 94.69 208 LYS A CA 1
ATOM 1646 C C . LYS A 1 208 ? -8.062 23.344 34.656 1 94.69 208 LYS A C 1
ATOM 1648 O O . LYS A 1 208 ? -8.672 22.266 34.594 1 94.69 208 LYS A O 1
ATOM 1653 N N . PRO A 1 209 ? -8.281 24.328 33.75 1 96.06 209 PRO A N 1
ATOM 1654 C CA . PRO A 1 209 ? -9.094 24.062 32.562 1 96.06 209 PRO A CA 1
ATOM 1655 C C . PRO A 1 209 ? -8.453 23.047 31.641 1 96.06 209 PRO A C 1
ATOM 1657 O O . PRO A 1 209 ? -7.227 22.969 31.547 1 96.06 209 PRO A O 1
ATOM 1660 N N . SER A 1 210 ? -9.297 22.266 31 1 95.38 210 SER A N 1
ATOM 1661 C CA . SER A 1 210 ? -8.812 21.344 29.984 1 95.38 210 SER A CA 1
ATOM 1662 C C . SER A 1 210 ? -8.414 22.078 28.703 1 95.38 210 SER A C 1
ATOM 1664 O O . SER A 1 210 ? -9.258 22.641 28.016 1 95.38 210 SER A O 1
ATOM 1666 N N . MET A 1 211 ? -7.121 22.109 28.484 1 92.94 211 MET A N 1
ATOM 1667 C CA . MET A 1 211 ? -6.586 22.797 27.312 1 92.94 211 MET A CA 1
ATOM 1668 C C . MET A 1 211 ? -6.109 21.797 26.266 1 92.94 211 MET A C 1
ATOM 1670 O O . MET A 1 211 ? -5.652 20.703 26.609 1 92.94 211 MET A O 1
ATOM 1674 N N . ALA A 1 212 ? -6.273 22.125 25.016 1 89.62 212 ALA A N 1
ATOM 1675 C CA . ALA A 1 212 ? -5.789 21.328 23.891 1 89.62 212 ALA A CA 1
ATOM 1676 C C . ALA A 1 212 ? -5.09 22.219 22.859 1 89.62 212 ALA A C 1
ATOM 1678 O O . ALA A 1 212 ? -5.383 23.406 22.766 1 89.62 212 ALA A O 1
ATOM 1679 N N . PRO A 1 213 ? -4.117 21.609 22.125 1 90 213 PRO A N 1
ATOM 1680 C CA . PRO A 1 213 ? -3.521 22.391 21.031 1 90 213 PRO A CA 1
ATOM 1681 C C . PRO A 1 213 ? -4.559 22.922 20.047 1 90 213 PRO A C 1
ATOM 1683 O O . PRO A 1 213 ? -5.547 22.234 19.766 1 90 213 PRO A O 1
ATOM 1686 N N . ASP A 1 214 ? -4.387 24.094 19.609 1 92.69 214 ASP A N 1
ATOM 1687 C CA . ASP A 1 214 ? -5.348 24.703 18.688 1 92.69 214 ASP A CA 1
ATOM 1688 C C . ASP A 1 214 ? -5.117 24.234 17.25 1 92.69 214 ASP A C 1
ATOM 1690 O O . ASP A 1 214 ? -5.57 24.875 16.297 1 92.69 214 ASP A O 1
ATOM 1694 N N . GLY A 1 215 ? -4.328 23.062 17.031 1 91.81 215 GLY A N 1
ATOM 1695 C CA . GLY A 1 215 ? -4.102 22.484 15.719 1 91.81 215 GLY A CA 1
ATOM 1696 C C . GLY A 1 215 ? -2.912 23.078 15 1 91.81 215 GLY A C 1
ATOM 1697 O O . GLY A 1 215 ? -2.389 24.125 15.414 1 91.81 215 GLY A O 1
ATOM 1698 N N . ASN A 1 216 ? -2.539 22.5 13.867 1 93.75 216 ASN A N 1
ATOM 1699 C CA . ASN A 1 216 ? -1.406 23.016 13.109 1 93.75 216 ASN A CA 1
ATOM 1700 C C . ASN A 1 216 ? -1.748 24.359 12.445 1 93.75 216 ASN A C 1
ATOM 1702 O O . ASN A 1 216 ? -0.853 25.125 12.102 1 93.75 216 ASN A O 1
ATOM 1706 N N . GLY A 1 217 ? -3.018 24.672 12.32 1 94.81 217 GLY A N 1
ATOM 1707 C CA . GLY A 1 217 ? -3.418 25.969 11.828 1 94.81 217 GLY A CA 1
ATOM 1708 C C . GLY A 1 217 ? -3.207 27.078 12.844 1 94.81 217 GLY A C 1
ATOM 1709 O O . GLY A 1 217 ? -3.236 28.266 12.492 1 94.81 217 GLY A O 1
ATOM 1710 N N . GLY A 1 218 ? -3.008 26.719 14.125 1 94.31 218 GLY A N 1
ATOM 1711 C CA . GLY A 1 218 ? -2.6 27.719 15.102 1 94.31 218 GLY A CA 1
ATOM 1712 C C . GLY A 1 218 ? -1.296 28.406 14.75 1 94.31 218 GLY A C 1
ATOM 1713 O O . GLY A 1 218 ? -0.955 29.438 15.328 1 94.31 218 GLY A O 1
ATOM 1714 N N . LEU A 1 219 ? -0.691 27.844 13.766 1 96.88 219 LEU A N 1
ATOM 1715 C CA . LEU A 1 219 ? 0.568 28.359 13.242 1 96.88 219 LEU A CA 1
ATOM 1716 C C . LEU A 1 219 ? 0.454 29.844 12.906 1 96.88 219 LEU A C 1
ATOM 1718 O O . LEU A 1 219 ? 1.359 30.625 13.211 1 96.88 219 LEU A O 1
ATOM 1722 N N . TYR A 1 220 ? -0.594 30.297 12.328 1 97.69 220 TYR A N 1
ATOM 1723 C CA . TYR A 1 220 ? -0.715 31.641 11.797 1 97.69 220 TYR A CA 1
ATOM 1724 C C . TYR A 1 220 ? -0.797 32.688 12.914 1 97.69 220 TYR A C 1
ATOM 1726 O O . TYR A 1 220 ? -0.131 33.719 12.867 1 97.69 220 TYR A O 1
ATOM 1734 N N . ARG A 1 221 ? -1.543 32.375 13.906 1 94.5 221 ARG A N 1
ATOM 1735 C CA . ARG A 1 221 ? -1.588 33.281 15.062 1 94.5 221 ARG A CA 1
ATOM 1736 C C . ARG A 1 221 ? -0.235 33.312 15.766 1 94.5 221 ARG A C 1
ATOM 1738 O O . ARG A 1 221 ? 0.212 34.406 16.188 1 94.5 221 ARG A O 1
ATOM 1745 N N . ALA A 1 222 ? 0.362 32.188 15.922 1 96.62 222 ALA A N 1
ATOM 1746 C CA . ALA A 1 222 ? 1.665 32.125 16.578 1 96.62 222 ALA A CA 1
ATOM 1747 C C . ALA A 1 222 ? 2.721 32.906 15.805 1 96.62 222 ALA A C 1
ATOM 1749 O O . ALA A 1 222 ? 3.566 33.562 16.406 1 96.62 222 ALA A O 1
ATOM 1750 N N . LEU A 1 223 ? 2.725 32.812 14.477 1 98.25 223 LEU A N 1
ATOM 1751 C CA . LEU A 1 223 ? 3.67 33.531 13.633 1 98.25 223 LEU A CA 1
ATOM 1752 C C . LEU A 1 223 ? 3.584 35.062 13.883 1 98.25 223 LEU A C 1
ATOM 1754 O O . LEU A 1 223 ? 4.605 35.719 13.93 1 98.25 223 LEU A O 1
ATOM 1758 N N . GLY A 1 224 ? 2.4 35.562 13.992 1 96.5 224 GLY A N 1
ATOM 1759 C CA . GLY A 1 224 ? 2.188 37 14.258 1 96.5 224 GLY A CA 1
ATOM 1760 C C . GLY A 1 224 ? 2.555 37.406 15.672 1 96.5 224 GLY A C 1
ATOM 1761 O O . GLY A 1 224 ? 3.361 38.312 15.867 1 96.5 224 GLY A O 1
ATOM 1762 N N . ASN A 1 225 ? 2.076 36.688 16.656 1 94.88 225 ASN A N 1
ATOM 1763 C CA . ASN A 1 225 ? 2.182 37.031 18.062 1 94.88 225 ASN A CA 1
ATOM 1764 C C . ASN A 1 225 ? 3.619 36.938 18.562 1 94.88 225 ASN A C 1
ATOM 1766 O O . ASN A 1 225 ? 4.02 37.656 19.484 1 94.88 225 ASN A O 1
ATOM 1770 N N . GLN A 1 226 ? 4.332 36.062 17.969 1 96.88 226 GLN A N 1
ATOM 1771 C CA . GLN A 1 226 ? 5.648 35.812 18.531 1 96.88 226 GLN A CA 1
ATOM 1772 C C . GLN A 1 226 ? 6.754 36.375 17.656 1 96.88 226 GLN A C 1
ATOM 1774 O O . GLN A 1 226 ? 7.918 36 17.781 1 96.88 226 GLN A O 1
ATOM 1779 N N . GLY A 1 227 ? 6.395 37.156 16.672 1 97.19 227 GLY A N 1
ATOM 1780 C CA . GLY A 1 227 ? 7.352 37.969 15.93 1 97.19 227 GLY A CA 1
ATOM 1781 C C . GLY A 1 227 ? 8.109 37.156 14.875 1 97.19 227 GLY A C 1
ATOM 1782 O O . GLY A 1 227 ? 9.172 37.594 14.422 1 97.19 227 GLY A O 1
ATOM 1783 N N . ILE A 1 228 ? 7.641 36.031 14.562 1 98.31 228 ILE A N 1
ATOM 1784 C CA . ILE A 1 228 ? 8.32 35.156 13.586 1 98.31 228 ILE A CA 1
ATOM 1785 C C . ILE A 1 228 ? 8.25 35.812 12.203 1 98.31 228 ILE A C 1
ATOM 1787 O O . ILE A 1 228 ? 9.219 35.781 11.445 1 98.31 228 ILE A O 1
ATOM 1791 N N . LEU A 1 229 ? 7.09 36.344 11.867 1 98 229 LEU A N 1
ATOM 1792 C CA . LEU A 1 229 ? 6.926 37.031 10.586 1 98 229 LEU A CA 1
ATOM 1793 C C . LEU A 1 229 ? 7.914 38.188 10.453 1 98 229 LEU A C 1
ATOM 1795 O O . LEU A 1 229 ? 8.477 38.406 9.383 1 98 229 LEU A O 1
ATOM 1799 N N . ASP A 1 230 ? 8.109 38.938 11.492 1 98 230 ASP A N 1
ATOM 1800 C CA . ASP A 1 230 ? 9.062 40.031 11.5 1 98 230 ASP A CA 1
ATOM 1801 C C . ASP A 1 230 ? 10.484 39.5 11.258 1 98 230 ASP A C 1
ATOM 1803 O O . ASP A 1 230 ? 11.266 40.156 10.547 1 98 230 ASP A O 1
ATOM 1807 N N . ASP A 1 231 ? 10.758 38.438 11.93 1 98.5 231 ASP A N 1
ATOM 1808 C CA . ASP A 1 231 ? 12.078 37.844 11.734 1 98.5 231 ASP A CA 1
ATOM 1809 C C . ASP A 1 231 ? 12.289 37.469 10.273 1 98.5 231 ASP A C 1
ATOM 1811 O O . ASP A 1 231 ? 13.352 37.75 9.703 1 98.5 231 ASP A O 1
ATOM 1815 N N . MET A 1 232 ? 11.305 36.844 9.648 1 98.69 232 MET A N 1
ATOM 1816 C CA . MET A 1 232 ? 11.383 36.469 8.242 1 98.69 232 MET A CA 1
ATOM 1817 C C . MET A 1 232 ? 11.594 37.688 7.359 1 98.69 232 MET A C 1
ATOM 1819 O O . MET A 1 232 ? 12.406 37.656 6.43 1 98.69 232 MET A O 1
ATOM 1823 N N . GLU A 1 233 ? 10.836 38.688 7.691 1 98.31 233 GLU A N 1
ATOM 1824 C CA . GLU A 1 233 ? 10.945 39.938 6.918 1 98.31 233 GLU A CA 1
ATOM 1825 C C . GLU A 1 233 ? 12.344 40.531 7.035 1 98.31 233 GLU A C 1
ATOM 1827 O O . GLU A 1 233 ? 12.922 40.969 6.035 1 98.31 233 GLU A O 1
ATOM 1832 N N . ARG A 1 234 ? 12.836 40.625 8.203 1 98.31 234 ARG A N 1
ATOM 1833 C CA . ARG A 1 234 ? 14.164 41.188 8.445 1 98.31 234 ARG A CA 1
ATOM 1834 C C . ARG A 1 234 ? 15.234 40.375 7.68 1 98.31 234 ARG A C 1
ATOM 1836 O O . ARG A 1 234 ? 16.203 40.969 7.188 1 98.31 234 ARG A O 1
ATOM 1843 N N . ARG A 1 235 ? 15.055 39.094 7.57 1 98.12 235 ARG A N 1
ATOM 1844 C CA . ARG A 1 235 ? 16.016 38.219 6.914 1 98.12 235 ARG A CA 1
ATOM 1845 C C . ARG A 1 235 ? 15.859 38.25 5.398 1 98.12 235 ARG A C 1
ATOM 1847 O O . ARG A 1 235 ? 16.719 37.781 4.664 1 98.12 235 ARG A O 1
ATOM 1854 N N . GLY A 1 236 ? 14.758 38.844 4.945 1 98.5 236 GLY A N 1
ATOM 1855 C CA . GLY A 1 236 ? 14.531 38.938 3.514 1 98.5 236 GLY A CA 1
ATOM 1856 C C . GLY A 1 236 ? 13.977 37.656 2.908 1 98.5 236 GLY A C 1
ATOM 1857 O O . GLY A 1 236 ? 14.172 37.406 1.721 1 98.5 236 GLY A O 1
ATOM 1858 N N . ILE A 1 237 ? 13.289 36.844 3.682 1 98.81 237 ILE A N 1
ATOM 1859 C CA . ILE A 1 237 ? 12.719 35.594 3.221 1 98.81 237 ILE A CA 1
ATOM 1860 C C . ILE A 1 237 ? 11.594 35.844 2.223 1 98.81 237 ILE A C 1
ATOM 1862 O O . ILE A 1 237 ? 10.773 36.75 2.439 1 98.81 237 ILE A O 1
ATOM 1866 N N . GLU A 1 238 ? 11.555 35.062 1.117 1 98.88 238 GLU A N 1
ATOM 1867 C CA . GLU A 1 238 ? 10.523 35.219 0.094 1 98.88 238 GLU A CA 1
ATOM 1868 C C . GLU A 1 238 ? 9.711 33.938 -0.069 1 98.88 238 GLU A C 1
ATOM 1870 O O . GLU A 1 238 ? 8.555 33.969 -0.487 1 98.88 238 GLU A O 1
ATOM 1875 N N . SER A 1 239 ? 10.312 32.812 0.177 1 98.88 239 SER A N 1
ATOM 1876 C CA . SER A 1 239 ? 9.695 31.484 -0.014 1 98.88 239 SER A CA 1
ATOM 1877 C C . SER A 1 239 ? 9.781 30.656 1.258 1 98.88 239 SER A C 1
ATOM 1879 O O . SER A 1 239 ? 10.852 30.516 1.85 1 98.88 239 SER A O 1
ATOM 1881 N N . ILE A 1 240 ? 8.656 30.109 1.679 1 98.94 240 ILE A N 1
ATOM 1882 C CA . ILE A 1 240 ? 8.633 29.312 2.906 1 98.94 240 ILE A CA 1
ATOM 1883 C C . ILE A 1 240 ? 8.117 27.906 2.604 1 98.94 240 ILE A C 1
ATOM 1885 O O . ILE A 1 240 ? 7.027 27.75 2.053 1 98.94 240 ILE A O 1
ATOM 1889 N N . HIS A 1 241 ? 8.906 26.906 2.877 1 98.94 241 HIS A N 1
ATOM 1890 C CA . HIS A 1 241 ? 8.508 25.516 2.811 1 98.94 241 HIS A CA 1
ATOM 1891 C C . HIS A 1 241 ? 7.965 25.031 4.152 1 98.94 241 HIS A C 1
ATOM 1893 O O . HIS A 1 241 ? 8.672 25.078 5.164 1 98.94 241 HIS A O 1
ATOM 1899 N N . VAL A 1 242 ? 6.707 24.547 4.18 1 98.81 242 VAL A N 1
ATOM 1900 C CA . VAL A 1 242 ? 6.031 24.125 5.402 1 98.81 242 VAL A CA 1
ATOM 1901 C C . VAL A 1 242 ? 5.758 22.625 5.359 1 98.81 242 VAL A C 1
ATOM 1903 O O . VAL A 1 242 ? 5.23 22.109 4.371 1 98.81 242 VAL A O 1
ATOM 1906 N N . TYR A 1 243 ? 6.094 21.969 6.418 1 98.5 243 TYR A N 1
ATOM 1907 C CA . TYR A 1 243 ? 5.828 20.531 6.441 1 98.5 243 TYR A CA 1
ATOM 1908 C C . TYR A 1 243 ? 5.699 20.016 7.871 1 98.5 243 TYR A C 1
ATOM 1910 O O . TYR A 1 243 ? 5.957 20.766 8.828 1 98.5 243 TYR A O 1
ATOM 1918 N N . CYS A 1 244 ? 5.227 18.75 8.031 1 97.5 244 CYS A N 1
ATOM 1919 C CA . CYS A 1 244 ? 5.051 18.109 9.328 1 97.5 244 CYS A CA 1
ATOM 1920 C C . CYS A 1 244 ? 6.27 17.281 9.703 1 97.5 244 CYS A C 1
ATOM 1922 O O . CYS A 1 244 ? 6.906 16.688 8.828 1 97.5 244 CYS A O 1
ATOM 1924 N N . VAL A 1 245 ? 6.52 17.156 10.969 1 97.81 245 VAL A N 1
ATOM 1925 C CA . VAL A 1 245 ? 7.746 16.562 11.477 1 97.81 245 VAL A CA 1
ATOM 1926 C C . VAL A 1 245 ? 7.719 15.047 11.234 1 97.81 245 VAL A C 1
ATOM 1928 O O . VAL A 1 245 ? 8.766 14.398 11.203 1 97.81 245 VAL A O 1
ATOM 1931 N N . ASP A 1 246 ? 6.586 14.445 10.938 1 96.62 246 ASP A N 1
ATOM 1932 C CA . ASP A 1 246 ? 6.434 12.992 11.023 1 96.62 246 ASP A CA 1
ATOM 1933 C C . ASP A 1 246 ? 6.754 12.32 9.688 1 96.62 246 ASP A C 1
ATOM 1935 O O . ASP A 1 246 ? 6.672 11.102 9.57 1 96.62 246 ASP A O 1
ATOM 1939 N N . ASN A 1 247 ? 7.074 13.055 8.68 1 98.06 247 ASN A N 1
ATOM 1940 C CA . ASN A 1 247 ? 7.43 12.469 7.391 1 98.06 247 ASN A CA 1
ATOM 1941 C C . ASN A 1 247 ? 8.938 12.281 7.258 1 98.06 247 ASN A C 1
ATOM 1943 O O . ASN A 1 247 ? 9.664 13.234 6.961 1 98.06 247 ASN A O 1
ATOM 1947 N N . ILE A 1 248 ? 9.375 11.094 7.344 1 98.62 248 ILE A N 1
ATOM 1948 C CA . ILE A 1 248 ? 10.812 10.828 7.395 1 98.62 248 ILE A CA 1
ATOM 1949 C C . ILE A 1 248 ? 11.43 11.07 6.02 1 98.62 248 ILE A C 1
ATOM 1951 O O . ILE A 1 248 ? 12.633 11.32 5.91 1 98.62 248 ILE A O 1
ATOM 1955 N N . LEU A 1 249 ? 10.641 11.039 4.957 1 98.75 249 LEU A N 1
ATOM 1956 C CA . LEU A 1 249 ? 11.172 11.141 3.604 1 98.75 249 LEU A CA 1
ATOM 1957 C C . LEU A 1 249 ? 11.086 12.578 3.098 1 98.75 249 LEU A C 1
ATOM 1959 O O . LEU A 1 249 ? 11.422 12.859 1.946 1 98.75 249 LEU A O 1
ATOM 1963 N N . VAL A 1 250 ? 10.656 13.469 3.879 1 98.69 250 VAL A N 1
ATOM 1964 C CA . VAL A 1 250 ? 10.445 14.836 3.434 1 98.69 250 VAL A CA 1
ATOM 1965 C C . VAL A 1 250 ? 11.734 15.391 2.822 1 98.69 250 VAL A C 1
ATOM 1967 O O . VAL A 1 250 ? 12.82 15.18 3.361 1 98.69 250 VAL A O 1
ATOM 1970 N N . LYS A 1 251 ? 11.625 16.016 1.656 1 98.31 251 LYS A N 1
ATOM 1971 C CA . LYS A 1 251 ? 12.703 16.812 1.089 1 98.31 251 LYS A CA 1
ATOM 1972 C C . LYS A 1 251 ? 12.648 18.25 1.599 1 98.31 251 LYS A C 1
ATOM 1974 O O . LYS A 1 251 ? 12.031 19.109 0.971 1 98.31 251 LYS A O 1
ATOM 1979 N N . VAL A 1 252 ? 13.398 18.438 2.639 1 98.69 252 VAL A N 1
ATOM 1980 C CA . VAL A 1 252 ? 13.344 19.719 3.332 1 98.69 252 VAL A CA 1
ATOM 1981 C C . VAL A 1 252 ? 13.852 20.828 2.414 1 98.69 252 VAL A C 1
ATOM 1983 O O . VAL A 1 252 ? 14.93 20.703 1.82 1 98.69 252 VAL A O 1
ATOM 1986 N N . ALA A 1 253 ? 13.031 21.938 2.279 1 98.75 253 ALA A N 1
ATOM 1987 C CA . ALA A 1 253 ? 13.375 23.047 1.398 1 98.75 253 ALA A CA 1
ATOM 1988 C C . ALA A 1 253 ? 13.648 22.562 -0.022 1 98.75 253 ALA A C 1
ATOM 1990 O O . ALA A 1 253 ? 14.594 23.016 -0.672 1 98.75 253 ALA A O 1
ATOM 1991 N N . ASP A 1 254 ? 12.844 21.672 -0.502 1 98.75 254 ASP A N 1
ATOM 1992 C CA . ASP A 1 254 ? 12.992 21.031 -1.805 1 98.75 254 ASP A CA 1
ATOM 1993 C C . ASP A 1 254 ? 13.195 22.062 -2.906 1 98.75 254 ASP A C 1
ATOM 1995 O O . ASP A 1 254 ? 12.266 22.781 -3.275 1 98.75 254 ASP A O 1
ATOM 1999 N N . PRO A 1 255 ? 14.406 22.141 -3.461 1 98.62 255 PRO A N 1
ATOM 2000 C CA . PRO A 1 255 ? 14.688 23.172 -4.461 1 98.62 255 PRO A CA 1
ATOM 2001 C C . PRO A 1 255 ? 13.773 23.078 -5.68 1 98.62 255 PRO A C 1
ATOM 2003 O O . PRO A 1 255 ? 13.344 24.094 -6.211 1 98.62 255 PRO A O 1
ATOM 2006 N N . ALA A 1 256 ? 13.461 21.859 -6.105 1 98.75 256 ALA A N 1
ATOM 2007 C CA . ALA A 1 256 ? 12.586 21.703 -7.266 1 98.75 256 ALA A CA 1
ATOM 2008 C C . ALA A 1 256 ? 11.18 22.234 -6.973 1 98.75 256 ALA A C 1
ATOM 2010 O O . ALA A 1 256 ? 10.57 22.891 -7.816 1 98.75 256 ALA A O 1
ATOM 2011 N N . PHE A 1 257 ? 10.711 21.953 -5.824 1 98.88 257 PHE A N 1
ATOM 2012 C CA . PHE A 1 257 ? 9.391 22.422 -5.418 1 98.88 257 PHE A CA 1
ATOM 2013 C C . PHE A 1 257 ? 9.375 23.938 -5.312 1 98.88 257 PHE A C 1
ATOM 2015 O O . PHE A 1 257 ? 8.477 24.594 -5.855 1 98.88 257 PHE A O 1
ATOM 2022 N N . VAL A 1 258 ? 10.383 24.5 -4.645 1 98.88 258 VAL A N 1
ATOM 2023 C CA . VAL A 1 258 ? 10.5 25.953 -4.508 1 98.88 258 VAL A CA 1
ATOM 2024 C C . VAL A 1 258 ? 10.609 26.594 -5.891 1 98.88 258 VAL A C 1
ATOM 2026 O O . VAL A 1 258 ? 9.891 27.547 -6.195 1 98.88 258 VAL A O 1
ATOM 2029 N N . GLY A 1 259 ? 11.492 26.016 -6.695 1 98.94 259 GLY A N 1
ATOM 2030 C CA . GLY A 1 259 ? 11.664 26.562 -8.031 1 98.94 259 GLY A CA 1
ATOM 2031 C C . GLY A 1 259 ? 10.398 26.5 -8.867 1 98.94 259 GLY A C 1
ATOM 2032 O O . GLY A 1 259 ? 10.078 27.469 -9.578 1 98.94 259 GLY A O 1
ATOM 2033 N N . PHE A 1 260 ? 9.688 25.438 -8.82 1 98.88 260 PHE A N 1
ATOM 2034 C CA . PHE A 1 260 ? 8.414 25.297 -9.508 1 98.88 260 PHE A CA 1
ATOM 2035 C C . PHE A 1 260 ? 7.449 26.406 -9.086 1 98.88 260 PHE A C 1
ATOM 2037 O O . PHE A 1 260 ? 6.852 27.062 -9.938 1 98.88 260 PHE A O 1
ATOM 2044 N N . CYS A 1 261 ? 7.32 26.625 -7.766 1 98.88 261 CYS A N 1
ATOM 2045 C CA . CYS A 1 261 ? 6.398 27.609 -7.23 1 98.88 261 CYS A CA 1
ATOM 2046 C C . CYS A 1 261 ? 6.805 29.016 -7.656 1 98.88 261 CYS A C 1
ATOM 2048 O O . CYS A 1 261 ? 5.961 29.828 -8.062 1 98.88 261 CYS A O 1
ATOM 2050 N N . VAL A 1 262 ? 8.07 29.297 -7.609 1 98.81 262 VAL A N 1
ATOM 2051 C CA . VAL A 1 262 ? 8.594 30.609 -7.98 1 98.81 262 VAL A CA 1
ATOM 2052 C C . VAL A 1 262 ? 8.32 30.875 -9.461 1 98.81 262 VAL A C 1
ATOM 2054 O O . VAL A 1 262 ? 7.832 31.953 -9.82 1 98.81 262 VAL A O 1
ATOM 2057 N N . GLN A 1 263 ? 8.602 29.906 -10.281 1 98.62 263 GLN A N 1
ATOM 2058 C CA . GLN A 1 263 ? 8.43 30.078 -11.719 1 98.62 263 GLN A CA 1
ATOM 2059 C C . GLN A 1 263 ? 6.957 30.219 -12.086 1 98.62 263 GLN A C 1
ATOM 2061 O O . GLN A 1 263 ? 6.609 30.953 -13.023 1 98.62 263 GLN A O 1
ATOM 2066 N N . LYS A 1 264 ? 6.113 29.625 -11.305 1 98.5 264 LYS A N 1
ATOM 2067 C CA . LYS A 1 264 ? 4.68 29.719 -11.57 1 98.5 264 LYS A CA 1
ATOM 2068 C C . LYS A 1 264 ? 4.074 30.969 -10.93 1 98.5 264 LYS A C 1
ATOM 2070 O O . LYS A 1 264 ? 2.895 31.266 -11.133 1 98.5 264 LYS A O 1
ATOM 2075 N N . GLY A 1 265 ? 4.879 31.719 -10.141 1 98.44 265 GLY A N 1
ATOM 2076 C CA . GLY A 1 265 ? 4.371 32.875 -9.43 1 98.44 265 GLY A CA 1
ATOM 2077 C C . GLY A 1 265 ? 3.355 32.531 -8.359 1 98.44 265 GLY A C 1
ATOM 2078 O O . GLY A 1 265 ? 2.377 33.25 -8.156 1 98.44 265 GLY A O 1
ATOM 2079 N N . ALA A 1 266 ? 3.605 31.375 -7.734 1 98.81 266 ALA A N 1
ATOM 2080 C CA . ALA A 1 266 ? 2.635 30.875 -6.766 1 98.81 266 ALA A CA 1
ATOM 2081 C C . ALA A 1 266 ? 2.719 31.641 -5.453 1 98.81 266 ALA A C 1
ATOM 2083 O O . ALA A 1 266 ? 3.812 31.969 -4.988 1 98.81 266 ALA A O 1
ATOM 2084 N N . ASP A 1 267 ? 1.635 32 -4.902 1 98.44 267 ASP A N 1
ATOM 2085 C CA . ASP A 1 267 ? 1.632 32.5 -3.537 1 98.44 267 ASP A CA 1
ATOM 2086 C C . ASP A 1 267 ? 1.47 31.375 -2.525 1 98.44 267 ASP A C 1
ATOM 2088 O O . ASP A 1 267 ? 1.858 31.516 -1.364 1 98.44 267 ASP A O 1
ATOM 2092 N N . CYS A 1 268 ? 0.803 30.312 -2.971 1 98.81 268 CYS A N 1
ATOM 2093 C CA . CYS A 1 268 ? 0.586 29.125 -2.143 1 98.81 268 CYS A CA 1
ATOM 2094 C C . CYS A 1 268 ? 0.642 27.859 -2.982 1 98.81 268 CYS A C 1
ATOM 2096 O O . CYS A 1 268 ? 0.252 27.859 -4.152 1 98.81 268 CYS A O 1
ATOM 2098 N N . ALA A 1 269 ? 1.168 26.781 -2.412 1 98.94 269 ALA A N 1
ATOM 2099 C CA . ALA A 1 269 ? 1.231 25.516 -3.137 1 98.94 269 ALA A CA 1
ATOM 2100 C C . ALA A 1 269 ? 1.175 24.328 -2.178 1 98.94 269 ALA A C 1
ATOM 2102 O O . ALA A 1 269 ? 1.439 24.484 -0.983 1 98.94 269 ALA A O 1
ATOM 2103 N N . ALA A 1 270 ? 0.74 23.188 -2.705 1 98.88 270 ALA A N 1
ATOM 2104 C CA . ALA A 1 270 ? 0.738 21.922 -1.969 1 98.88 270 ALA A CA 1
ATOM 2105 C C . ALA A 1 270 ? 1.49 20.828 -2.736 1 98.88 270 ALA A C 1
ATOM 2107 O O . ALA A 1 270 ? 1.341 20.719 -3.955 1 98.88 270 ALA A O 1
ATOM 2108 N N . LYS A 1 271 ? 2.369 20.125 -2.025 1 98.69 271 LYS A N 1
ATOM 2109 C CA . LYS A 1 271 ? 2.869 18.859 -2.535 1 98.69 271 LYS A CA 1
ATOM 2110 C C . LYS A 1 271 ? 1.845 17.75 -2.332 1 98.69 271 LYS A C 1
ATOM 2112 O O . LYS A 1 271 ? 1.202 17.672 -1.281 1 98.69 271 LYS A O 1
ATOM 2117 N N . VAL A 1 272 ? 1.667 16.922 -3.383 1 98.81 272 VAL A N 1
ATOM 2118 C CA . VAL A 1 272 ? 0.708 15.836 -3.271 1 98.81 272 VAL A CA 1
ATOM 2119 C C . VAL A 1 272 ? 1.336 14.539 -3.787 1 98.81 272 VAL A C 1
ATOM 2121 O O . VAL A 1 272 ? 2.318 14.57 -4.531 1 98.81 272 VAL A O 1
ATOM 2124 N N . VAL A 1 273 ? 0.871 13.398 -3.328 1 98.5 273 VAL A N 1
ATOM 2125 C CA . VAL A 1 273 ? 1.123 12.086 -3.916 1 98.5 273 VAL A CA 1
ATOM 2126 C C . VAL A 1 273 ? -0.176 11.516 -4.473 1 98.5 273 VAL A C 1
ATOM 2128 O O . VAL A 1 273 ? -1.267 11.891 -4.035 1 98.5 273 VAL A O 1
ATOM 2131 N N . GLU A 1 274 ? -0.053 10.68 -5.398 1 97.5 274 GLU A N 1
ATOM 2132 C CA . GLU A 1 274 ? -1.249 10.133 -6.035 1 97.5 274 GLU A CA 1
ATOM 2133 C C . GLU A 1 274 ? -1.929 9.102 -5.137 1 97.5 274 GLU A C 1
ATOM 2135 O O . GLU A 1 274 ? -1.294 8.148 -4.684 1 97.5 274 GLU A O 1
ATOM 2140 N N . LYS A 1 275 ? -3.135 9.336 -4.871 1 96.62 275 LYS A N 1
ATOM 2141 C CA . LYS A 1 275 ? -3.996 8.359 -4.211 1 96.62 275 LYS A CA 1
ATOM 2142 C C . LYS A 1 275 ? -4.492 7.312 -5.199 1 96.62 275 LYS A C 1
ATOM 2144 O O . LYS A 1 275 ? -5.094 7.648 -6.223 1 96.62 275 LYS A O 1
ATOM 2149 N N . THR A 1 276 ? -4.223 6.023 -4.945 1 94.81 276 THR A N 1
ATOM 2150 C CA . THR A 1 276 ? -4.613 4.977 -5.883 1 94.81 276 THR A CA 1
ATOM 2151 C C . THR A 1 276 ? -5.703 4.094 -5.285 1 94.81 276 THR A C 1
ATOM 2153 O O . THR A 1 276 ? -6.359 3.334 -6.004 1 94.81 276 THR A O 1
ATOM 2156 N N . ASN A 1 277 ? -5.914 4.125 -4.043 1 94.31 277 ASN A N 1
ATOM 2157 C CA . ASN A 1 277 ? -6.961 3.412 -3.318 1 94.31 277 ASN A CA 1
ATOM 2158 C C . ASN A 1 277 ? -8.055 4.363 -2.834 1 94.31 277 ASN A C 1
ATOM 2160 O O . ASN A 1 277 ? -7.785 5.266 -2.041 1 94.31 277 ASN A O 1
ATOM 2164 N N . PRO A 1 278 ? -9.281 4.16 -3.189 1 94.81 278 PRO A N 1
ATOM 2165 C CA . PRO A 1 278 ? -10.352 5.105 -2.873 1 94.81 278 PRO A CA 1
ATOM 2166 C C . PRO A 1 278 ? -10.586 5.25 -1.372 1 94.81 278 PRO A C 1
ATOM 2168 O O . PRO A 1 278 ? -11.062 6.293 -0.916 1 94.81 278 PRO A O 1
ATOM 2171 N N . THR A 1 279 ? -10.195 4.281 -0.58 1 92.69 279 THR A N 1
ATOM 2172 C CA . THR A 1 279 ? -10.523 4.324 0.841 1 92.69 279 THR A CA 1
ATOM 2173 C C . THR A 1 279 ? -9.297 4.664 1.672 1 92.69 279 THR A C 1
ATOM 2175 O O . THR A 1 279 ? -9.289 4.484 2.891 1 92.69 279 THR A O 1
ATOM 2178 N N . GLU A 1 280 ? -8.25 5.016 0.97 1 92.25 280 GLU A N 1
ATOM 2179 C CA . GLU A 1 280 ? -7.129 5.555 1.734 1 92.25 280 GLU A CA 1
ATOM 2180 C C . GLU A 1 280 ? -7.555 6.758 2.572 1 92.25 280 GLU A C 1
ATOM 2182 O O . GLU A 1 280 ? -8.148 7.703 2.051 1 92.25 280 GLU A O 1
ATOM 2187 N N . ALA A 1 281 ? -7.27 6.777 3.82 1 90.19 281 ALA A N 1
ATOM 2188 C CA . ALA A 1 281 ? -7.695 7.82 4.75 1 90.19 281 ALA A CA 1
ATOM 2189 C C . ALA A 1 281 ? -6.781 9.039 4.664 1 90.19 281 ALA A C 1
ATOM 2191 O O . ALA A 1 281 ? -6.023 9.32 5.594 1 90.19 281 ALA A O 1
ATOM 2192 N N . VAL A 1 282 ? -6.938 9.75 3.635 1 93.81 282 VAL A N 1
ATOM 2193 C CA . VAL A 1 282 ? -6.133 10.953 3.414 1 93.81 282 VAL A CA 1
ATOM 2194 C C . VAL A 1 282 ? -6.988 12.031 2.762 1 93.81 282 VAL A C 1
ATOM 2196 O O . VAL A 1 282 ? -7.863 11.734 1.945 1 93.81 282 VAL A O 1
ATOM 2199 N N . GLY A 1 283 ? -6.789 13.242 3.193 1 95.19 283 GLY A N 1
ATOM 2200 C CA . GLY A 1 283 ? -7.449 14.352 2.52 1 95.19 283 GLY A CA 1
ATOM 2201 C C . GLY A 1 283 ? -6.945 14.57 1.105 1 95.19 283 GLY A C 1
ATOM 2202 O O . GLY A 1 283 ? -5.801 14.234 0.787 1 95.19 283 GLY A O 1
ATOM 2203 N N . VAL A 1 284 ? -7.82 15.172 0.271 1 98 284 VAL A N 1
ATOM 2204 C CA . VAL A 1 284 ? -7.426 15.406 -1.115 1 98 284 VAL A CA 1
ATOM 2205 C C . VAL A 1 284 ? -7.488 16.906 -1.427 1 98 284 VAL A C 1
ATOM 2207 O O . VAL A 1 284 ? -8.391 17.594 -0.958 1 98 284 VAL A O 1
ATOM 2210 N N . VAL A 1 285 ? -6.496 17.375 -2.102 1 98.62 285 VAL A N 1
ATOM 2211 C CA . VAL A 1 285 ? -6.512 18.734 -2.633 1 98.62 285 VAL A CA 1
ATOM 2212 C C . VAL A 1 285 ? -7.453 18.812 -3.832 1 98.62 285 VAL A C 1
ATOM 2214 O O . VAL A 1 285 ? -7.34 18.031 -4.77 1 98.62 285 VAL A O 1
ATOM 2217 N N . CYS A 1 286 ? -8.414 19.719 -3.781 1 98.38 286 CYS A N 1
ATOM 2218 C CA . CYS A 1 286 ? -9.367 19.906 -4.867 1 98.38 286 CYS A CA 1
ATOM 2219 C C . CYS A 1 286 ? -9.961 21.297 -4.832 1 98.38 286 CYS A C 1
ATOM 2221 O O . CYS A 1 286 ? -9.484 22.172 -4.098 1 98.38 286 CYS A O 1
ATOM 2223 N N . LYS A 1 287 ? -10.859 21.594 -5.742 1 97.38 287 LYS A N 1
ATOM 2224 C CA . LYS A 1 287 ? -11.648 22.828 -5.734 1 97.38 287 LYS A CA 1
ATOM 2225 C C . LYS A 1 287 ? -13.062 22.562 -5.219 1 97.38 287 LYS A C 1
ATOM 2227 O O . LYS A 1 287 ? -13.672 21.547 -5.551 1 97.38 287 LYS A O 1
ATOM 2232 N N . VAL A 1 288 ? -13.477 23.344 -4.332 1 95.94 288 VAL A N 1
ATOM 2233 C CA . VAL A 1 288 ? -14.867 23.359 -3.889 1 95.94 288 VAL A CA 1
ATOM 2234 C C . VAL A 1 288 ? -15.461 24.75 -4.121 1 95.94 288 VAL A C 1
ATOM 2236 O O . VAL A 1 288 ? -14.977 25.734 -3.574 1 95.94 288 VAL A O 1
ATOM 2239 N N . ASP A 1 289 ? -16.438 24.828 -4.918 1 94.88 289 ASP A N 1
ATOM 2240 C CA . ASP A 1 289 ? -17.047 26.109 -5.285 1 94.88 289 ASP A CA 1
ATOM 2241 C C . ASP A 1 289 ? -15.992 27.094 -5.789 1 94.88 289 ASP A C 1
ATOM 2243 O O . ASP A 1 289 ? -15.961 28.25 -5.363 1 94.88 289 ASP A O 1
ATOM 2247 N N . GLY A 1 290 ? -15.086 26.578 -6.512 1 95.06 290 GLY A N 1
ATOM 2248 C CA . GLY A 1 290 ? -14.117 27.422 -7.203 1 95.06 290 GLY A CA 1
ATOM 2249 C C . GLY A 1 290 ? -12.906 27.75 -6.352 1 95.06 290 GLY A C 1
ATOM 2250 O O . GLY A 1 290 ? -11.961 28.391 -6.832 1 95.06 290 GLY A O 1
ATOM 2251 N N . ARG A 1 291 ? -12.859 27.266 -5.145 1 96.5 291 ARG A N 1
ATOM 2252 C CA . ARG A 1 291 ? -11.734 27.562 -4.254 1 96.5 291 ARG A CA 1
ATOM 2253 C C . ARG A 1 291 ? -10.969 26.281 -3.914 1 96.5 291 ARG A C 1
ATOM 2255 O O . ARG A 1 291 ? -11.562 25.234 -3.705 1 96.5 291 ARG A O 1
ATOM 2262 N N . TYR A 1 292 ? -9.641 26.484 -3.916 1 97.94 292 TYR A N 1
ATOM 2263 C CA . TYR A 1 292 ? -8.805 25.328 -3.576 1 97.94 292 TYR A CA 1
ATOM 2264 C C . TYR A 1 292 ? -8.859 25.047 -2.08 1 97.94 292 TYR A C 1
ATOM 2266 O O . TYR A 1 292 ? -8.836 25.969 -1.264 1 97.94 292 TYR A O 1
ATOM 2274 N N . GLN A 1 293 ? -8.945 23.797 -1.705 1 97.12 293 GLN A N 1
ATOM 2275 C CA . GLN A 1 293 ? -8.938 23.375 -0.312 1 97.12 293 GLN A CA 1
ATOM 2276 C C . GLN A 1 293 ? -8.633 21.875 -0.2 1 97.12 293 GLN A C 1
ATOM 2278 O O . GLN A 1 293 ? -8.484 21.188 -1.213 1 97.12 293 GLN A O 1
ATOM 2283 N N . VAL A 1 294 ? -8.453 21.406 0.981 1 97.25 294 VAL A N 1
ATOM 2284 C CA . VAL A 1 294 ? -8.352 19.984 1.268 1 97.25 294 VAL A CA 1
ATOM 2285 C C . VAL A 1 294 ? -9.703 19.469 1.767 1 97.25 294 VAL A C 1
ATOM 2287 O O . VAL A 1 294 ? -10.266 20 2.719 1 97.25 294 VAL A O 1
ATOM 2290 N N . VAL A 1 295 ? -10.172 18.5 1.064 1 95.06 295 VAL A N 1
ATOM 2291 C CA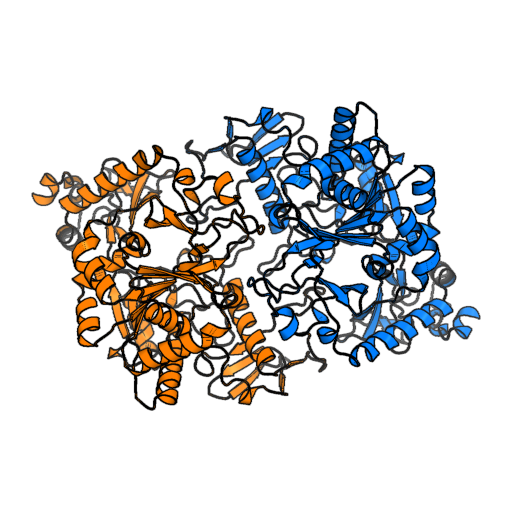 . VAL A 1 295 ? -11.375 17.828 1.534 1 95.06 295 VAL A CA 1
ATOM 2292 C C . VAL A 1 295 ? -10.992 16.516 2.236 1 95.06 295 VAL A C 1
ATOM 2294 O O . VAL A 1 295 ? -10.297 15.68 1.662 1 95.06 295 VAL A O 1
ATOM 2297 N N . GLU A 1 296 ? -11.414 16.406 3.42 1 89.88 296 GLU A N 1
ATOM 2298 C CA . GLU A 1 296 ? -11.102 15.227 4.219 1 89.88 296 GLU A CA 1
ATOM 2299 C C . GLU A 1 296 ? -11.875 14.008 3.729 1 89.88 296 GLU A C 1
ATOM 2301 O O . GLU A 1 296 ? -13 14.133 3.244 1 89.88 296 GLU A O 1
ATOM 2306 N N . TYR A 1 297 ? -11.273 12.891 3.971 1 88.69 297 TYR A N 1
ATOM 2307 C CA . TYR A 1 297 ? -11.859 11.633 3.527 1 88.69 297 TYR A CA 1
ATOM 2308 C C . TYR A 1 297 ? -13.18 11.367 4.234 1 88.69 297 TYR A C 1
ATOM 2310 O O . TYR A 1 297 ? -14.047 10.664 3.703 1 88.69 297 TYR A O 1
ATOM 2318 N N . SER A 1 298 ? -13.391 11.953 5.395 1 84.69 298 SER A N 1
ATOM 2319 C CA . SER A 1 298 ? -14.625 11.766 6.16 1 84.69 298 SER A CA 1
ATOM 2320 C C . SER A 1 298 ? -15.75 12.625 5.609 1 84.69 298 SER A C 1
ATOM 2322 O O . SER A 1 298 ? -16.922 12.438 5.969 1 84.69 298 SER A O 1
ATOM 2324 N N . GLU A 1 299 ? -15.445 13.492 4.68 1 86.94 299 GLU A N 1
ATOM 2325 C CA . GLU A 1 299 ? -16.422 14.477 4.219 1 86.94 299 GLU A CA 1
ATOM 2326 C C . GLU A 1 299 ? -17.016 14.07 2.875 1 86.94 299 GLU A C 1
ATOM 2328 O O . GLU A 1 299 ? -17.922 14.742 2.365 1 86.94 299 GLU A O 1
ATOM 2333 N N . ILE A 1 300 ? -16.531 12.984 2.342 1 92.31 300 ILE A N 1
ATOM 2334 C CA . ILE A 1 300 ? -16.984 12.633 0.998 1 92.31 300 ILE A CA 1
ATOM 2335 C C . ILE A 1 300 ? -17.672 11.266 1.023 1 92.31 300 ILE A C 1
ATOM 2337 O O . ILE A 1 300 ? -17.391 10.445 1.898 1 92.31 300 ILE A O 1
ATOM 2341 N N . SER A 1 301 ? -18.594 11.125 0.067 1 92.69 301 SER A N 1
ATOM 2342 C CA . SER A 1 301 ? -19.234 9.82 -0.104 1 92.69 301 SER A CA 1
ATOM 2343 C C . SER A 1 301 ? -18.281 8.82 -0.744 1 92.69 301 SER A C 1
ATOM 2345 O O . SER A 1 301 ? -17.25 9.203 -1.316 1 92.69 301 SER A O 1
ATOM 2347 N N . LEU A 1 302 ? -18.641 7.602 -0.579 1 94.69 302 LEU A N 1
ATOM 2348 C CA . LEU A 1 302 ? -17.859 6.559 -1.237 1 94.69 302 LEU A CA 1
ATOM 2349 C C . LEU A 1 302 ? -17.922 6.711 -2.754 1 94.69 302 LEU A C 1
ATOM 2351 O O . LEU A 1 302 ? -16.922 6.492 -3.443 1 94.69 302 LEU A O 1
ATOM 2355 N N . ALA A 1 303 ? -19.062 7.027 -3.271 1 95 303 ALA A N 1
ATOM 2356 C CA . ALA A 1 303 ? -19.234 7.211 -4.711 1 95 303 ALA A CA 1
ATOM 2357 C C . ALA A 1 303 ? -18.234 8.234 -5.254 1 95 303 ALA A C 1
ATOM 2359 O O . ALA A 1 303 ? -17.609 8.016 -6.297 1 95 303 ALA A O 1
ATOM 2360 N N . THR A 1 304 ? -18.047 9.289 -4.52 1 96.25 304 THR A N 1
ATOM 2361 C CA . THR A 1 304 ? -17.109 10.328 -4.922 1 96.25 304 THR A CA 1
ATOM 2362 C C . THR A 1 304 ? -15.68 9.836 -4.801 1 96.25 304 THR A C 1
ATOM 2364 O O . THR A 1 304 ? -14.852 10.078 -5.688 1 96.25 304 THR A O 1
ATOM 2367 N N . ALA A 1 305 ? -15.398 9.133 -3.689 1 96.5 305 ALA A N 1
ATOM 2368 C CA . ALA A 1 305 ? -14.055 8.609 -3.467 1 96.5 305 ALA A CA 1
ATOM 2369 C C . ALA A 1 305 ? -13.664 7.621 -4.562 1 96.5 305 ALA A C 1
ATOM 2371 O O . ALA A 1 305 ? -12.484 7.52 -4.926 1 96.5 305 ALA A O 1
ATOM 2372 N N . GLU A 1 306 ? -14.641 6.922 -5.16 1 96.88 306 GLU A N 1
ATOM 2373 C CA . GLU A 1 306 ? -14.391 5.871 -6.141 1 96.88 306 GLU A CA 1
ATOM 2374 C C . GLU A 1 306 ? -14.5 6.41 -7.566 1 96.88 306 GLU A C 1
ATOM 2376 O O . GLU A 1 306 ? -14.195 5.699 -8.531 1 96.88 306 GLU A O 1
ATOM 2381 N N . LYS A 1 307 ? -14.906 7.699 -7.715 1 96.81 307 LYS A N 1
ATOM 2382 C CA . LYS A 1 307 ? -15.07 8.281 -9.047 1 96.81 307 LYS A CA 1
ATOM 2383 C C . LYS A 1 307 ? -13.758 8.273 -9.812 1 96.81 307 LYS A C 1
ATOM 2385 O O . LYS A 1 307 ? -12.703 8.578 -9.25 1 96.81 307 LYS A O 1
ATOM 2390 N N . ARG A 1 308 ? -13.773 7.895 -11.102 1 96.88 308 ARG A N 1
AT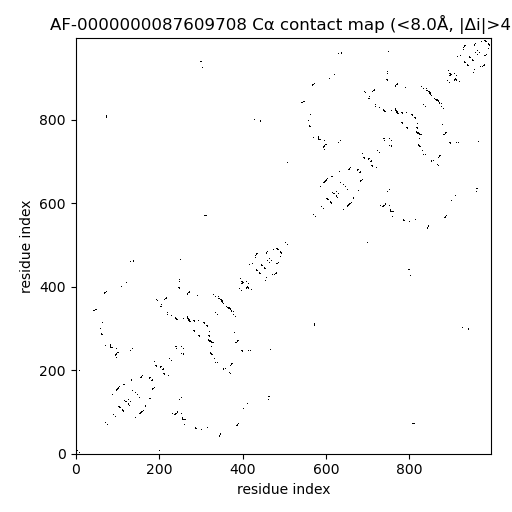OM 2391 C CA . ARG A 1 308 ? -12.547 7.777 -11.891 1 96.88 308 ARG A CA 1
ATOM 2392 C C . ARG A 1 308 ? -12.648 8.586 -13.18 1 96.88 308 ARG A C 1
ATOM 2394 O O . ARG A 1 308 ? -13.742 8.789 -13.711 1 96.88 308 ARG A O 1
ATOM 2401 N N . SER A 1 309 ? -11.516 9.047 -13.703 1 95.62 309 SER A N 1
ATOM 2402 C CA . SER A 1 309 ? -11.406 9.773 -14.961 1 95.62 309 SER A CA 1
ATOM 2403 C C . SER A 1 309 ? -11.328 8.805 -16.141 1 95.62 309 SER A C 1
ATOM 2405 O O . SER A 1 309 ? -11.328 7.586 -15.961 1 95.62 309 SER A O 1
ATOM 2407 N N . ALA A 1 310 ? -11.25 9.352 -17.328 1 93.69 310 ALA A N 1
ATOM 2408 C CA . ALA A 1 310 ? -11.266 8.555 -18.547 1 93.69 310 ALA A CA 1
ATOM 2409 C C . ALA A 1 310 ? -10.039 7.652 -18.641 1 93.69 310 ALA A C 1
ATOM 2411 O O . ALA A 1 310 ? -10.102 6.562 -19.203 1 93.69 310 ALA A O 1
ATOM 2412 N N . ASP A 1 311 ? -8.992 8.078 -18 1 93.5 311 ASP A N 1
ATOM 2413 C CA . ASP A 1 311 ? -7.77 7.289 -18.094 1 93.5 311 ASP A CA 1
ATOM 2414 C C . ASP A 1 311 ? -7.742 6.207 -17.016 1 93.5 311 ASP A C 1
ATOM 2416 O O . ASP A 1 311 ? -6.754 5.477 -16.891 1 93.5 311 ASP A O 1
ATOM 2420 N N . GLY A 1 312 ? -8.758 6.141 -16.219 1 95 312 GLY A N 1
ATOM 2421 C CA . GLY A 1 312 ? -8.898 5.066 -15.25 1 95 312 GLY A CA 1
ATOM 2422 C C . GLY A 1 312 ? -8.391 5.441 -13.867 1 95 312 GLY A C 1
ATOM 2423 O O . GLY A 1 312 ? -8.578 4.688 -12.906 1 95 312 GLY A O 1
ATOM 2424 N N . ARG A 1 313 ? -7.773 6.609 -13.68 1 96.25 313 ARG A N 1
ATOM 2425 C CA . ARG A 1 313 ? -7.289 7.066 -12.383 1 96.25 313 ARG A CA 1
ATOM 2426 C C . ARG A 1 313 ? -8.422 7.641 -11.539 1 96.25 313 ARG A C 1
ATOM 2428 O O . ARG A 1 313 ? -9.438 8.086 -12.086 1 96.25 313 ARG A O 1
ATOM 2435 N N . LEU A 1 314 ? -8.234 7.578 -10.211 1 97.69 314 LEU A N 1
ATOM 2436 C CA . LEU A 1 314 ? -9.188 8.273 -9.352 1 97.69 314 LEU A CA 1
ATOM 2437 C C . LEU A 1 314 ? -9.266 9.75 -9.711 1 97.69 314 LEU A C 1
ATOM 2439 O O . LEU A 1 314 ? -8.234 10.391 -9.961 1 97.69 314 LEU A O 1
ATOM 2443 N N . MET A 1 315 ? -10.484 10.242 -9.805 1 97.81 315 MET A N 1
ATOM 2444 C CA . MET A 1 315 ? -10.688 11.648 -10.141 1 97.81 315 MET A CA 1
ATOM 2445 C C . MET A 1 315 ? -10.07 12.555 -9.078 1 97.81 315 MET A C 1
ATOM 2447 O O . MET A 1 315 ? -9.406 13.539 -9.406 1 97.81 315 MET A O 1
ATOM 2451 N N . PHE A 1 316 ? -10.312 12.219 -7.809 1 98.06 316 PHE A N 1
ATOM 2452 C CA . PHE A 1 316 ? -9.758 12.953 -6.68 1 98.06 316 PHE A CA 1
ATOM 2453 C C . PHE A 1 316 ? -8.586 12.203 -6.062 1 98.06 316 PHE A C 1
ATOM 2455 O O . PHE A 1 316 ? -8.734 11.562 -5.02 1 98.06 316 PHE A O 1
ATOM 2462 N N . ASN A 1 317 ? -7.438 12.391 -6.73 1 97.75 317 ASN A N 1
ATOM 2463 C CA . ASN A 1 317 ? -6.309 11.555 -6.344 1 97.75 317 ASN A CA 1
ATOM 2464 C C . ASN A 1 317 ? -5.148 12.391 -5.801 1 97.75 317 ASN A C 1
ATOM 2466 O O . ASN A 1 317 ? -4.074 11.859 -5.516 1 97.75 317 ASN A O 1
ATOM 2470 N N . ALA A 1 318 ? -5.316 13.719 -5.66 1 98.5 318 ALA A N 1
ATOM 2471 C CA . ALA A 1 318 ? -4.262 14.57 -5.121 1 98.5 318 ALA A CA 1
ATOM 2472 C C . ALA A 1 318 ? -4.223 14.492 -3.598 1 98.5 318 ALA A C 1
ATOM 2474 O O . ALA A 1 318 ? -4.719 15.391 -2.912 1 98.5 318 ALA A O 1
ATOM 2475 N N . ALA A 1 319 ? -3.537 13.516 -3.094 1 98.25 319 ALA A N 1
ATOM 2476 C CA . ALA A 1 319 ? -3.488 13.289 -1.651 1 98.25 319 ALA A CA 1
ATOM 2477 C C . ALA A 1 319 ? -2.641 14.344 -0.957 1 98.25 319 ALA A C 1
ATOM 2479 O O . ALA A 1 319 ? -1.483 14.562 -1.324 1 98.25 319 ALA A O 1
ATOM 2480 N N . ASN A 1 320 ? -3.205 14.953 0.033 1 98 320 ASN A N 1
ATOM 2481 C CA . ASN A 1 320 ? -2.523 15.977 0.819 1 98 320 ASN A CA 1
ATOM 2482 C C . ASN A 1 320 ? -1.544 15.359 1.814 1 98 320 ASN A C 1
ATOM 2484 O O . ASN A 1 320 ? -1.95 14.625 2.717 1 98 320 ASN A O 1
ATOM 2488 N N . VAL A 1 321 ? -0.268 15.688 1.666 1 97.62 321 VAL A N 1
ATOM 2489 C CA . VAL A 1 321 ? 0.73 15.078 2.541 1 97.62 321 VAL A CA 1
ATOM 2490 C C . VAL A 1 321 ? 1.269 16.125 3.516 1 97.62 321 VAL A C 1
ATOM 2492 O O . VAL A 1 321 ? 2.348 15.953 4.086 1 97.62 321 VAL A O 1
ATOM 2495 N N . ALA A 1 322 ? 0.576 17.219 3.678 1 96.88 322 ALA A N 1
ATOM 2496 C CA . ALA A 1 322 ? 0.918 18.328 4.574 1 96.88 322 ALA A CA 1
ATOM 2497 C C . ALA A 1 322 ? 2.32 18.859 4.285 1 96.88 322 ALA A C 1
ATOM 2499 O O . ALA A 1 322 ? 3.152 18.953 5.191 1 96.88 322 ALA A O 1
ATOM 2500 N N . ASN A 1 323 ? 2.572 19.141 3.152 1 98.62 323 ASN A N 1
ATOM 2501 C CA . ASN A 1 323 ? 3.785 19.703 2.566 1 98.62 323 ASN A CA 1
ATOM 2502 C C . ASN A 1 323 ? 3.473 20.859 1.634 1 98.62 323 ASN A C 1
ATOM 2504 O O . ASN A 1 323 ? 2.943 20.672 0.54 1 98.62 323 ASN A O 1
ATOM 2508 N N . HIS A 1 324 ? 3.766 22.125 2.111 1 98.81 324 HIS A N 1
ATOM 2509 C CA . HIS A 1 324 ? 3.221 23.297 1.44 1 98.81 324 HIS A CA 1
ATOM 2510 C C . HIS A 1 324 ? 4.309 24.328 1.172 1 98.81 324 HIS A C 1
ATOM 2512 O O . HIS A 1 324 ? 5.414 24.234 1.704 1 98.81 324 HIS A O 1
ATOM 2518 N N . PHE A 1 325 ? 3.984 25.234 0.302 1 98.88 325 PHE A N 1
ATOM 2519 C CA . PHE A 1 325 ? 4.773 26.406 -0.036 1 98.88 325 PHE A CA 1
ATOM 2520 C C . PHE A 1 325 ? 3.953 27.688 0.137 1 98.88 325 PHE A C 1
ATOM 2522 O O . PHE A 1 325 ? 2.807 27.75 -0.31 1 98.88 325 PHE A O 1
ATOM 2529 N N . PHE A 1 326 ? 4.516 28.672 0.788 1 98.88 326 PHE A N 1
ATOM 2530 C CA . PHE A 1 326 ? 3.924 30 0.895 1 98.88 326 PHE A CA 1
ATOM 2531 C C . PHE A 1 326 ? 4.918 31.078 0.465 1 98.88 326 PHE A C 1
ATOM 2533 O O . PHE A 1 326 ? 6.082 31.047 0.863 1 98.88 326 PHE A O 1
ATOM 2540 N N . SER A 1 327 ? 4.469 31.969 -0.366 1 98.88 327 SER A N 1
ATOM 2541 C CA . SER A 1 327 ? 5.234 33.188 -0.488 1 98.88 327 SER A CA 1
ATOM 2542 C C . SER A 1 327 ? 5.141 34.031 0.783 1 98.88 327 SER A C 1
ATOM 2544 O O . SER A 1 327 ? 4.148 33.969 1.51 1 98.88 327 SER A O 1
ATOM 2546 N N . PHE A 1 328 ? 6.168 34.781 1.008 1 98.81 328 PHE A N 1
ATOM 2547 C CA . PHE A 1 328 ? 6.168 35.625 2.215 1 98.81 328 PHE A CA 1
ATOM 2548 C C . PHE A 1 328 ? 4.988 36.594 2.213 1 98.81 328 PHE A C 1
ATOM 2550 O O . PHE A 1 328 ? 4.324 36.75 3.236 1 98.81 328 PHE A O 1
ATOM 2557 N N . SER A 1 329 ? 4.754 37.219 1.088 1 98.62 329 SER A N 1
ATOM 2558 C CA . SER A 1 329 ? 3.66 38.188 0.999 1 98.62 329 SER A CA 1
ATOM 2559 C C . SER A 1 329 ? 2.32 37.531 1.319 1 98.62 329 SER A C 1
ATOM 2561 O O . SER A 1 329 ? 1.49 38.125 2.018 1 98.62 329 SER A O 1
ATOM 2563 N N . PHE A 1 330 ? 2.102 36.375 0.783 1 98.75 330 PHE A N 1
ATOM 2564 C CA . PHE A 1 330 ? 0.875 35.625 1.061 1 98.75 330 PHE A CA 1
ATOM 2565 C C . PHE A 1 330 ? 0.767 35.312 2.545 1 98.75 330 PHE A C 1
ATOM 2567 O O . PHE A 1 330 ? -0.28 35.531 3.158 1 98.75 330 PHE A O 1
ATOM 2574 N N . LEU A 1 331 ? 1.858 34.75 3.098 1 98.75 331 LEU A N 1
ATOM 2575 C CA . LEU A 1 331 ? 1.866 34.375 4.508 1 98.75 331 LEU A CA 1
ATOM 2576 C C . LEU A 1 331 ? 1.59 35.594 5.387 1 98.75 331 LEU A C 1
ATOM 2578 O O . LEU A 1 331 ? 0.837 35.5 6.359 1 98.75 331 LEU A O 1
ATOM 2582 N N . ARG A 1 332 ? 2.189 36.656 5.066 1 98.5 332 ARG A N 1
ATOM 2583 C CA . ARG A 1 332 ? 1.959 37.906 5.793 1 98.5 332 ARG A CA 1
ATOM 2584 C C . ARG A 1 332 ? 0.485 38.312 5.758 1 98.5 332 ARG A C 1
ATOM 2586 O O . ARG A 1 332 ? -0.092 38.656 6.785 1 98.5 332 ARG A O 1
ATOM 2593 N N . ASP A 1 333 ? -0.121 38.25 4.586 1 98.38 333 ASP A N 1
ATOM 2594 C CA . ASP A 1 333 ? -1.539 38.562 4.449 1 98.38 333 ASP A CA 1
ATOM 2595 C C . ASP A 1 333 ? -2.4 37.594 5.273 1 98.38 333 ASP A C 1
ATOM 2597 O O . ASP A 1 333 ? -3.389 38.031 5.883 1 98.38 333 ASP A O 1
ATOM 2601 N N . ILE A 1 334 ? -2.057 36.344 5.242 1 98.38 334 ILE A N 1
ATOM 2602 C CA . ILE A 1 334 ? -2.805 35.344 6.023 1 98.38 334 ILE A CA 1
ATOM 2603 C C . ILE A 1 334 ? -2.768 35.719 7.5 1 98.38 334 ILE A C 1
ATOM 2605 O O . ILE A 1 334 ? -3.803 35.75 8.172 1 98.38 334 ILE A O 1
ATOM 2609 N N . VAL A 1 335 ? -1.581 36.062 8.016 1 97.75 335 VAL A N 1
ATOM 2610 C CA . VAL A 1 335 ? -1.378 36.344 9.438 1 97.75 335 VAL A CA 1
ATOM 2611 C C . VAL A 1 335 ? -2.066 37.656 9.812 1 97.75 335 VAL A C 1
ATOM 2613 O O . VAL A 1 335 ? -2.729 37.75 10.852 1 97.75 335 VAL A O 1
ATOM 2616 N N . GLN A 1 336 ? -2.018 38.656 8.953 1 96.62 336 GLN A N 1
ATOM 2617 C CA . GLN A 1 336 ? -2.434 40 9.32 1 96.62 336 GLN A CA 1
ATOM 2618 C C . GLN A 1 336 ? -3.902 40.219 8.977 1 96.62 336 GLN A C 1
ATOM 2620 O O . GLN A 1 336 ? -4.59 41 9.656 1 96.62 336 GLN A O 1
ATOM 2625 N N . LYS A 1 337 ? -4.379 39.531 7.969 1 96.69 337 LYS A N 1
ATOM 2626 C CA . LYS A 1 337 ? -5.699 39.906 7.453 1 96.69 337 LYS A CA 1
ATOM 2627 C C . LYS A 1 337 ? -6.672 38.719 7.598 1 96.69 337 LYS A C 1
ATOM 2629 O O . LYS A 1 337 ? -7.816 38.906 8.008 1 96.69 337 LYS A O 1
ATOM 2634 N N . TYR A 1 338 ? -6.258 37.531 7.301 1 95.94 338 TYR A N 1
ATOM 2635 C CA . TYR A 1 338 ? -7.234 36.469 7.039 1 95.94 338 TYR A CA 1
ATOM 2636 C C . TYR A 1 338 ? -7.363 35.531 8.234 1 95.94 338 TYR A C 1
ATOM 2638 O O . TYR A 1 338 ? -8.367 34.844 8.383 1 95.94 338 TYR A O 1
ATOM 2646 N N . GLU A 1 339 ? -6.379 35.5 9.133 1 94.06 339 GLU A N 1
ATOM 2647 C CA . GLU A 1 339 ? -6.316 34.562 10.234 1 94.06 339 GLU A CA 1
ATOM 2648 C C . GLU A 1 339 ? -7.609 34.562 11.047 1 94.06 339 GLU A C 1
ATOM 2650 O O . GLU A 1 339 ? -8.148 33.5 11.367 1 94.06 339 GLU A O 1
ATOM 2655 N N . PRO A 1 340 ? -8.266 35.688 11.328 1 88.81 340 PRO A N 1
ATOM 2656 C CA . PRO A 1 340 ? -9.508 35.688 12.109 1 88.81 340 PRO A CA 1
ATOM 2657 C C . PRO A 1 340 ? -10.688 35.094 11.344 1 88.81 340 PRO A C 1
ATOM 2659 O O . PRO A 1 340 ? -11.711 34.75 11.945 1 88.81 340 PRO A O 1
ATOM 2662 N N . GLN A 1 341 ? -10.547 34.938 10.07 1 90.44 341 GLN A N 1
ATOM 2663 C CA . GLN A 1 341 ? -11.625 34.438 9.234 1 90.44 341 GLN A CA 1
ATOM 2664 C C . GLN A 1 341 ? -11.57 32.906 9.133 1 90.44 341 GLN A C 1
ATOM 2666 O O . GLN A 1 341 ? -12.531 32.281 8.68 1 90.44 341 GLN A O 1
ATOM 2671 N N . LEU A 1 342 ? -10.477 32.312 9.57 1 93 342 LEU A N 1
ATOM 2672 C CA . LEU A 1 342 ? -10.336 30.875 9.477 1 93 342 LEU A CA 1
ATOM 2673 C C . LEU A 1 342 ? -11.305 30.172 10.422 1 93 342 LEU A C 1
ATOM 2675 O O . LEU A 1 342 ? -11.453 30.578 11.578 1 93 342 LEU A O 1
ATO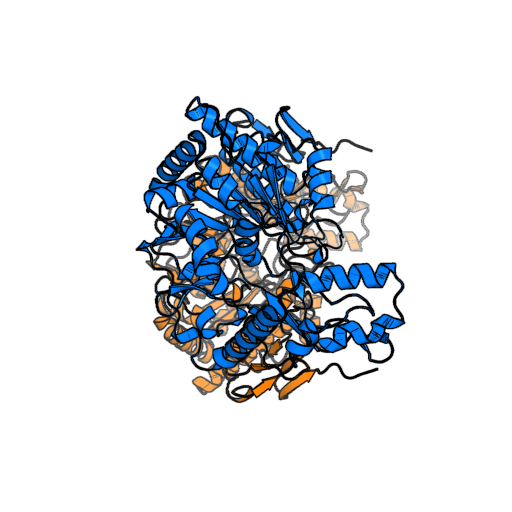M 2679 N N . GLN A 1 343 ? -11.93 29.219 9.922 1 89.75 343 GLN A N 1
ATOM 2680 C CA . GLN A 1 343 ? -12.914 28.469 10.703 1 89.75 343 GLN A CA 1
ATOM 2681 C C . GLN A 1 343 ? -12.234 27.375 11.523 1 89.75 343 GLN A C 1
ATOM 2683 O O . GLN A 1 343 ? -11.289 26.734 11.055 1 89.75 343 GLN A O 1
ATOM 2688 N N . HIS A 1 344 ? -12.773 27.172 12.734 1 93.19 344 HIS A N 1
ATOM 2689 C CA . HIS A 1 344 ? -12.305 26.062 13.562 1 93.19 344 HIS A CA 1
ATOM 2690 C C . HIS A 1 344 ? -13.008 24.766 13.211 1 93.19 344 HIS A C 1
ATOM 2692 O O . HIS A 1 344 ? -14.211 24.766 12.93 1 93.19 344 HIS A O 1
ATOM 2698 N N . HIS A 1 345 ? -12.219 23.734 13.117 1 89.62 345 HIS A N 1
ATOM 2699 C CA . HIS A 1 345 ? -12.766 22.375 13.016 1 89.62 345 HIS A CA 1
ATOM 2700 C C . HIS A 1 345 ? -13.094 21.812 14.391 1 89.62 345 HIS A C 1
ATOM 2702 O O . HIS A 1 345 ? -12.359 22.047 15.352 1 89.62 345 HIS A O 1
ATOM 2708 N N . VAL A 1 346 ? -14.219 21.062 14.438 1 88.06 346 VAL A N 1
ATOM 2709 C CA . VAL A 1 346 ? -14.68 20.531 15.711 1 88.06 346 VAL A CA 1
ATOM 2710 C C . VAL A 1 346 ? -14.406 19.031 15.766 1 88.06 346 VAL A C 1
ATOM 2712 O O . VAL A 1 346 ? -14.648 18.312 14.797 1 88.06 346 VAL A O 1
ATOM 2715 N N . ALA A 1 347 ? -13.852 18.578 16.812 1 83.5 347 ALA A N 1
ATOM 2716 C CA . ALA A 1 347 ? -13.719 17.156 17.109 1 83.5 347 ALA A CA 1
ATOM 2717 C C . ALA A 1 347 ? -14.43 16.797 18.406 1 83.5 347 ALA A C 1
ATOM 2719 O O . ALA A 1 347 ? -14.148 17.391 19.453 1 83.5 347 ALA A O 1
ATOM 2720 N N . GLN A 1 348 ? -15.398 15.914 18.297 1 85.44 348 GLN A N 1
ATOM 2721 C CA . GLN A 1 348 ? -16.047 15.398 19.5 1 85.44 348 GLN A CA 1
ATOM 2722 C C . GLN A 1 348 ? -15.141 14.391 20.219 1 85.44 348 GLN A C 1
ATOM 2724 O O . GLN A 1 348 ? -14.609 13.469 19.594 1 85.44 348 GLN A O 1
ATOM 2729 N N . LYS A 1 349 ? -14.922 14.562 21.484 1 86.38 349 LYS A N 1
ATOM 2730 C CA . LYS A 1 349 ? -13.961 13.75 22.219 1 86.38 349 LYS A CA 1
ATOM 2731 C C . LYS A 1 349 ? -14.484 13.414 23.609 1 86.38 349 LYS A C 1
ATOM 2733 O O . LYS A 1 349 ? -15.398 14.062 24.109 1 86.38 349 LYS A O 1
ATOM 2738 N N . LYS A 1 350 ? -13.945 12.234 24.109 1 89.19 350 LYS A N 1
ATOM 2739 C CA . LYS A 1 350 ? -14.078 11.93 25.531 1 89.19 350 LYS A CA 1
ATOM 2740 C C . LYS A 1 350 ? -13.07 12.734 26.359 1 89.19 350 LYS A C 1
ATOM 2742 O O . LYS A 1 350 ? -11.898 12.375 26.438 1 89.19 350 LYS A O 1
ATOM 2747 N N . ILE A 1 351 ? -13.547 13.773 27.016 1 93.75 351 ILE A N 1
ATOM 2748 C CA . ILE A 1 351 ? -12.656 14.672 27.734 1 93.75 351 ILE A CA 1
ATOM 2749 C C . ILE A 1 351 ? -12.812 14.445 29.234 1 93.75 351 ILE A C 1
ATOM 2751 O O . ILE A 1 351 ? -13.875 14.695 29.812 1 93.75 351 ILE A O 1
ATOM 2755 N N . PRO A 1 352 ? -11.781 13.984 29.828 1 95.19 352 PRO A N 1
ATOM 2756 C CA . PRO A 1 352 ? -11.844 13.875 31.281 1 95.19 352 PRO A CA 1
ATOM 2757 C C . PRO A 1 352 ? -12.18 15.203 31.953 1 95.19 352 PRO A C 1
ATOM 2759 O O . PRO A 1 352 ? -11.719 16.266 31.516 1 95.19 352 PRO A O 1
ATOM 2762 N N . TYR A 1 353 ? -12.953 15.164 33.094 1 96.88 353 TYR A N 1
ATOM 2763 C CA . TYR A 1 353 ? -13.406 16.391 33.75 1 96.88 353 TYR A CA 1
ATOM 2764 C C . TYR A 1 353 ? -13.641 16.156 35.219 1 96.88 353 TYR A C 1
ATOM 2766 O O . TYR A 1 353 ? -13.688 15 35.688 1 96.88 353 TYR A O 1
ATOM 2774 N N . VAL A 1 354 ? -13.672 17.203 35.969 1 96.44 354 VAL A N 1
ATOM 2775 C CA . VAL A 1 354 ? -14.047 17.125 37.375 1 96.44 354 VAL A CA 1
ATOM 2776 C C . VAL A 1 354 ? -15.531 17.453 37.531 1 96.44 354 VAL A C 1
ATOM 2778 O O . VAL A 1 354 ? -16.031 18.406 36.938 1 96.44 354 VAL A O 1
ATOM 2781 N N . ASP A 1 355 ? -16.156 16.641 38.312 1 94 355 ASP A N 1
ATOM 2782 C CA . ASP A 1 355 ? -17.594 16.875 38.531 1 94 355 ASP A CA 1
ATOM 2783 C C . ASP A 1 355 ? -17.828 17.906 39.594 1 94 355 ASP A C 1
ATOM 2785 O O . ASP A 1 355 ? -16.891 18.578 40.062 1 94 355 ASP A O 1
ATOM 2789 N N . ALA A 1 356 ? -19.125 18.125 40 1 91.5 356 ALA A N 1
ATOM 2790 C CA . ALA A 1 356 ? -19.516 19.172 40.969 1 91.5 356 ALA A CA 1
ATOM 2791 C C . ALA A 1 356 ? -18.875 18.938 42.312 1 91.5 356 ALA A C 1
ATOM 2793 O O . ALA A 1 356 ? -18.688 19.875 43.094 1 91.5 356 ALA A O 1
ATOM 2794 N N . GLN A 1 357 ? -18.5 17.641 42.562 1 92.81 357 GLN A N 1
ATOM 2795 C CA . GLN A 1 357 ? -17.922 17.297 43.875 1 92.81 357 GLN A CA 1
ATOM 2796 C C . GLN A 1 357 ? -16.391 17.328 43.812 1 92.81 357 GLN A C 1
ATOM 2798 O O . GLN A 1 357 ? -15.719 17.094 44.812 1 92.81 357 GLN A O 1
ATOM 2803 N N . GLY A 1 358 ? -15.93 17.625 42.656 1 92.94 358 GLY A N 1
ATOM 2804 C CA . GLY A 1 358 ? -14.484 17.719 42.531 1 92.94 358 GLY A CA 1
ATOM 2805 C C . GLY A 1 358 ? -13.828 16.391 42.188 1 92.94 358 GLY A C 1
ATOM 2806 O O . GLY A 1 358 ? -12.602 16.266 42.219 1 92.94 358 GLY A O 1
ATOM 2807 N N . GLN A 1 359 ? -14.625 15.438 41.812 1 95.75 359 GLN A N 1
ATOM 2808 C CA . GLN A 1 359 ? -14.086 14.133 41.469 1 95.75 359 GLN A CA 1
ATOM 2809 C C . GLN A 1 359 ? -13.781 14.039 39.969 1 95.75 359 GLN A C 1
ATOM 2811 O O . GLN A 1 359 ? -14.562 14.5 39.125 1 95.75 359 GLN A O 1
ATOM 2816 N N . LEU A 1 360 ? -12.625 13.484 39.656 1 96.38 360 LEU A N 1
ATOM 2817 C CA . LEU A 1 360 ? -12.219 13.297 38.281 1 96.38 360 LEU A CA 1
ATOM 2818 C C . LEU A 1 360 ? -13.031 12.188 37.625 1 96.38 360 LEU A C 1
ATOM 2820 O O . LEU A 1 360 ? -13.117 11.078 38.156 1 96.38 360 LEU A O 1
ATOM 2824 N N . ILE A 1 361 ? -13.641 12.445 36.531 1 96.44 361 ILE A N 1
ATOM 2825 C CA . ILE A 1 361 ? -14.461 11.508 35.781 1 96.44 361 ILE A CA 1
ATOM 2826 C C . ILE A 1 361 ? -13.859 11.289 34.406 1 96.44 361 ILE A C 1
ATOM 2828 O O . ILE A 1 361 ? -13.484 12.25 33.719 1 96.44 361 ILE A O 1
ATOM 2832 N N . LYS A 1 362 ? -13.711 10.102 34.062 1 93.75 362 LYS A N 1
ATOM 2833 C CA . LYS A 1 362 ? -13.391 9.727 32.688 1 93.75 362 LYS A CA 1
ATOM 2834 C C . LYS A 1 362 ? -14.641 9.281 31.922 1 93.75 362 LYS A C 1
ATOM 2836 O O . LYS A 1 362 ? -15.141 8.18 32.156 1 93.75 362 LYS A O 1
ATOM 2841 N N . PRO A 1 363 ? -15.07 10.125 31.109 1 92.31 363 PRO A N 1
ATOM 2842 C CA . PRO A 1 363 ? -16.344 9.797 30.453 1 92.31 363 PRO A CA 1
ATOM 2843 C C . PRO A 1 363 ? -16.219 8.602 29.516 1 92.31 363 PRO A C 1
ATOM 2845 O O . PRO A 1 363 ? -15.164 8.383 28.922 1 92.3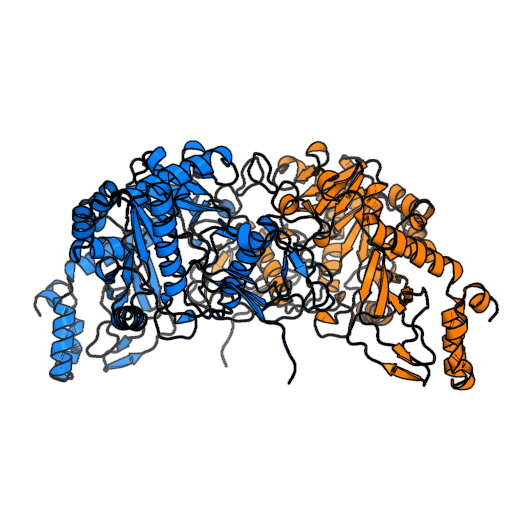1 363 PRO A O 1
ATOM 2848 N N . GLU A 1 364 ? -17.281 7.852 29.297 1 85.44 364 GLU A N 1
ATOM 2849 C CA . GLU A 1 364 ? -17.344 6.695 28.406 1 85.44 364 GLU A CA 1
ATOM 2850 C C . GLU A 1 364 ? -17.781 7.102 27 1 85.44 364 GLU A C 1
ATOM 2852 O O . GLU A 1 364 ? -17.547 6.367 26.031 1 85.44 364 GLU A O 1
ATOM 2857 N N . LYS A 1 365 ? -18.438 8.172 26.922 1 83.62 365 LYS A N 1
ATOM 2858 C CA . LYS A 1 365 ? -18.859 8.758 25.656 1 83.62 365 LYS A CA 1
ATOM 2859 C C . LYS A 1 365 ? -18.328 10.172 25.484 1 83.62 365 LYS A C 1
ATOM 2861 O O . LYS A 1 365 ? -17.984 10.828 26.469 1 83.62 365 LYS A O 1
ATOM 2866 N N . PRO A 1 366 ? -18.25 10.602 24.234 1 88 366 PRO A N 1
ATOM 2867 C CA . PRO A 1 366 ? -17.828 11.992 24.062 1 88 366 PRO A CA 1
ATOM 2868 C C . PRO A 1 366 ? -18.688 12.977 24.844 1 88 366 PRO A C 1
ATOM 2870 O O . PRO A 1 366 ? -19.922 12.852 24.859 1 88 366 PRO A O 1
ATOM 2873 N N . ASN A 1 367 ? -18.062 13.836 25.531 1 92.38 367 ASN A N 1
ATOM 2874 C CA . ASN A 1 367 ? -18.781 14.773 26.391 1 92.38 367 ASN A CA 1
ATOM 2875 C C . ASN A 1 367 ? -18.469 16.219 26.031 1 92.38 367 ASN A C 1
ATOM 2877 O O . ASN A 1 367 ? -19.016 17.141 26.625 1 92.38 367 ASN A O 1
ATOM 2881 N N . GLY A 1 368 ? -17.641 16.438 25.016 1 93.88 368 GLY A N 1
ATOM 2882 C CA . GLY A 1 368 ? -17.297 17.797 24.609 1 93.88 368 GLY A CA 1
ATOM 2883 C C . GLY A 1 368 ? -16.562 17.844 23.281 1 93.88 368 GLY A C 1
ATOM 2884 O O . GLY A 1 368 ? -16.578 16.875 22.516 1 93.88 368 GLY A O 1
ATOM 2885 N N . ILE A 1 369 ? -16.094 19.109 23.016 1 92.75 369 ILE A N 1
ATOM 2886 C CA . ILE A 1 369 ? -15.461 19.312 21.719 1 92.75 369 ILE A CA 1
ATOM 2887 C C . ILE A 1 369 ? -14.094 19.969 21.906 1 92.75 369 ILE A C 1
ATOM 2889 O O . ILE A 1 369 ? -13.883 20.719 22.859 1 92.75 369 ILE A O 1
ATOM 2893 N N . LYS A 1 370 ? -13.219 19.594 21.047 1 92 370 LYS A N 1
ATOM 2894 C CA . LYS A 1 370 ? -11.969 20.328 20.828 1 92 370 LYS A CA 1
ATOM 2895 C C . LYS A 1 370 ? -12 21.047 19.484 1 92 370 LYS A C 1
ATOM 2897 O O . LYS A 1 370 ? -12.539 20.547 18.5 1 92 370 LYS A O 1
ATOM 2902 N N . MET A 1 371 ? -11.547 22.266 19.5 1 93.25 371 MET A N 1
ATOM 2903 C CA . MET A 1 371 ? -11.492 23.078 18.297 1 93.25 371 MET A CA 1
ATOM 2904 C C . MET A 1 371 ? -10.055 23.25 17.812 1 93.25 371 MET A C 1
ATOM 2906 O O . MET A 1 371 ? -9.141 23.422 18.625 1 93.25 371 MET A O 1
ATOM 2910 N N . GLU A 1 372 ? -9.914 23.078 16.531 1 92.19 372 GLU A N 1
ATOM 2911 C CA . GLU A 1 372 ? -8.586 23.328 15.969 1 92.19 372 GLU A CA 1
ATOM 2912 C C . GLU A 1 372 ? -8.68 23.875 14.555 1 92.19 372 GLU A C 1
ATOM 2914 O O . GLU A 1 372 ? -9.75 23.844 13.938 1 92.19 372 GLU A O 1
ATOM 2919 N N . LYS A 1 373 ? -7.68 24.531 14.117 1 94.19 373 LYS A N 1
ATOM 2920 C CA . LYS A 1 373 ? -7.52 24.938 12.719 1 94.19 373 LYS A CA 1
ATOM 2921 C C . LYS A 1 373 ? -6.473 24.094 12.016 1 94.19 373 LYS A C 1
ATOM 2923 O O . LYS A 1 373 ? -5.633 23.453 12.664 1 94.19 373 LYS A O 1
ATOM 2928 N N . PHE A 1 374 ? -6.586 24.016 10.664 1 94.56 374 PHE A N 1
ATOM 2929 C CA . PHE A 1 374 ? -5.602 23.266 9.898 1 94.56 374 PHE A CA 1
ATOM 2930 C C . PHE A 1 374 ? -4.754 24.203 9.039 1 94.56 374 PHE A C 1
ATOM 2932 O O . PHE A 1 374 ? -5.258 25.188 8.516 1 94.56 374 PHE A O 1
ATOM 2939 N N . VAL A 1 375 ? -3.566 23.828 8.852 1 97.06 375 VAL A N 1
ATOM 2940 C CA . VAL A 1 375 ? -2.576 24.641 8.148 1 97.06 375 VAL A CA 1
ATOM 2941 C C . VAL A 1 375 ? -3.016 24.844 6.699 1 97.06 375 VAL A C 1
ATOM 2943 O O . VAL A 1 375 ? -2.729 25.891 6.102 1 97.06 375 VAL A O 1
ATOM 2946 N N . PHE A 1 376 ? -3.785 23.938 6.133 1 96.94 376 PHE A N 1
ATOM 2947 C CA . PHE A 1 376 ? -4.121 24 4.715 1 96.94 376 PHE A CA 1
ATOM 2948 C C . PHE A 1 376 ? -5.43 24.75 4.496 1 96.94 376 PHE A C 1
ATOM 2950 O O . PHE A 1 376 ? -5.848 24.953 3.357 1 96.94 376 PHE A O 1
ATOM 2957 N N . ASP A 1 377 ? -6.027 25.281 5.523 1 94.81 377 ASP A N 1
ATOM 2958 C CA . ASP A 1 377 ? -7.289 26.016 5.402 1 94.81 377 ASP A CA 1
ATOM 2959 C C . ASP A 1 377 ? -7.086 27.328 4.66 1 94.81 377 ASP A C 1
ATOM 2961 O O . ASP A 1 377 ? -8.055 27.953 4.219 1 94.81 377 ASP A O 1
ATOM 2965 N N . ILE A 1 378 ? -5.965 27.734 4.488 1 97.62 378 ILE A N 1
ATOM 2966 C CA . ILE A 1 378 ? -5.684 29.062 3.924 1 97.62 378 ILE A CA 1
ATOM 2967 C C . ILE A 1 378 ? -5.641 28.969 2.4 1 97.62 378 ILE A C 1
ATOM 2969 O O . ILE A 1 378 ? -5.566 29.984 1.714 1 97.62 378 ILE A O 1
ATOM 2973 N N . PHE A 1 379 ? -5.66 27.688 1.81 1 98.19 379 PHE A N 1
ATOM 2974 C CA . PHE A 1 379 ? -5.598 27.531 0.361 1 98.19 379 PHE A CA 1
ATOM 2975 C C . PHE A 1 379 ? -6.629 28.422 -0.326 1 98.19 379 PHE A C 1
ATOM 2977 O O . PHE A 1 379 ? -6.371 28.953 -1.403 1 98.19 379 PHE A O 1
ATOM 2984 N N . GLN A 1 380 ? -7.742 28.578 0.252 1 96.75 380 GLN A N 1
ATOM 2985 C CA . GLN A 1 380 ? -8.883 29.281 -0.329 1 96.75 380 GLN A CA 1
ATOM 2986 C C . GLN A 1 380 ? -8.57 30.75 -0.549 1 96.75 380 GLN A C 1
ATOM 2988 O O . GLN A 1 380 ? -9.234 31.422 -1.345 1 96.75 380 GLN A O 1
ATOM 2993 N N . PHE A 1 381 ? -7.555 31.281 0.087 1 97.56 381 PHE A N 1
ATOM 2994 C CA . PHE A 1 381 ? -7.238 32.719 0.001 1 97.56 381 PHE A CA 1
ATOM 2995 C C . PHE A 1 381 ? -6.168 32.969 -1.052 1 97.56 381 PHE A C 1
ATOM 2997 O O . PHE A 1 381 ? -5.832 34.125 -1.339 1 97.56 381 PHE A O 1
ATOM 3004 N N . ALA A 1 382 ? -5.609 31.938 -1.618 1 98.06 382 ALA A N 1
ATOM 3005 C CA . ALA A 1 382 ? -4.527 32.094 -2.584 1 98.06 382 ALA A CA 1
ATOM 3006 C C . ALA A 1 382 ? -5.039 32.688 -3.895 1 98.06 382 ALA A C 1
ATOM 3008 O O . ALA A 1 382 ? -6.117 32.312 -4.367 1 98.06 382 ALA A O 1
ATOM 3009 N N . LYS A 1 383 ? -4.297 33.594 -4.391 1 97.69 383 LYS A N 1
ATOM 3010 C CA . LYS A 1 383 ? -4.566 34.125 -5.73 1 97.69 383 LYS A CA 1
ATOM 3011 C C . LYS A 1 383 ? -4.027 33.188 -6.801 1 97.69 383 LYS A C 1
ATOM 3013 O O . LYS A 1 383 ? -4.707 32.906 -7.789 1 97.69 383 LYS A O 1
ATOM 3018 N N . THR A 1 384 ? -2.832 32.781 -6.641 1 98.44 384 THR A N 1
ATOM 3019 C CA . THR A 1 384 ? -2.207 31.766 -7.496 1 98.44 384 THR A CA 1
ATOM 3020 C C . THR A 1 384 ? -1.831 30.531 -6.695 1 98.44 384 THR A C 1
ATOM 3022 O O . THR A 1 384 ? -0.793 30.5 -6.027 1 98.44 384 THR A O 1
ATOM 3025 N N . PHE A 1 385 ? -2.654 29.484 -6.852 1 98.75 385 PHE A N 1
ATOM 3026 C CA . PHE A 1 385 ? -2.422 28.203 -6.191 1 98.75 385 PHE A CA 1
ATOM 3027 C C . PHE A 1 385 ? -1.915 27.172 -7.184 1 98.75 385 PHE A C 1
ATOM 3029 O O . PHE A 1 385 ? -2.426 27.078 -8.297 1 98.75 385 PHE A O 1
ATOM 3036 N N . VAL A 1 386 ? -0.836 26.438 -6.816 1 98.81 386 VAL A N 1
ATOM 3037 C CA . VAL A 1 386 ? -0.331 25.391 -7.688 1 98.81 386 VAL A CA 1
ATOM 3038 C C . VAL A 1 386 ? -0.122 24.109 -6.879 1 98.81 386 VAL A C 1
ATOM 3040 O O . VAL A 1 386 ? -0.098 24.141 -5.645 1 98.81 386 VAL A O 1
ATOM 3043 N N . VAL A 1 387 ? -0.122 23 -7.543 1 98.88 387 VAL A N 1
ATOM 3044 C CA . VAL A 1 387 ? 0.044 21.672 -6.945 1 98.88 387 VAL A CA 1
ATOM 3045 C C . VAL A 1 387 ? 1.261 20.984 -7.551 1 98.88 387 VAL A C 1
ATOM 3047 O O . VAL A 1 387 ? 1.469 21.031 -8.766 1 98.88 387 VAL A O 1
ATOM 3050 N N . TYR A 1 388 ? 2.143 20.469 -6.738 1 98.88 388 TYR A N 1
ATOM 3051 C CA . TYR A 1 388 ? 3.34 19.75 -7.164 1 98.88 388 TYR A CA 1
ATOM 3052 C C . TYR A 1 388 ? 3.246 18.281 -6.797 1 98.88 388 TYR A C 1
ATOM 3054 O O . TYR A 1 388 ? 3.248 17.922 -5.613 1 98.88 388 TYR A O 1
ATOM 3062 N N . GLU A 1 389 ? 3.131 17.422 -7.793 1 98.62 389 GLU A N 1
ATOM 3063 C CA . GLU A 1 389 ? 2.957 15.984 -7.59 1 98.62 389 GLU A CA 1
ATOM 3064 C C . GLU A 1 389 ? 4.305 15.266 -7.535 1 98.62 389 GLU A C 1
ATOM 3066 O O . GLU A 1 389 ? 5.117 15.398 -8.453 1 98.62 389 GLU A O 1
ATOM 3071 N N . VAL A 1 390 ? 4.527 14.555 -6.449 1 98.56 390 VAL A N 1
ATOM 3072 C CA . VAL A 1 390 ? 5.77 13.812 -6.266 1 98.56 390 VAL A CA 1
ATOM 3073 C C . VAL A 1 390 ? 5.465 12.328 -6.078 1 98.56 390 VAL A C 1
ATOM 3075 O O . VAL A 1 390 ? 4.301 11.93 -6.051 1 98.56 390 VAL A O 1
ATOM 3078 N N . LEU A 1 391 ? 6.516 11.516 -6.094 1 97.88 391 LEU A N 1
ATOM 3079 C CA . LEU A 1 391 ? 6.387 10.078 -5.91 1 97.88 391 LEU A CA 1
ATOM 3080 C C . LEU A 1 391 ? 6.336 9.719 -4.43 1 97.88 391 LEU A C 1
ATOM 3082 O O . LEU A 1 391 ? 7.195 10.148 -3.654 1 97.88 391 LEU A O 1
ATOM 3086 N N . ARG A 1 392 ? 5.324 8.938 -4.059 1 97.5 392 ARG A N 1
ATOM 3087 C CA . ARG A 1 392 ? 5.16 8.516 -2.674 1 97.5 392 ARG A CA 1
ATOM 3088 C C . ARG A 1 392 ? 6.414 7.82 -2.16 1 97.5 392 ARG A C 1
ATOM 3090 O O . ARG A 1 392 ? 6.895 8.125 -1.065 1 97.5 392 ARG A O 1
ATOM 3097 N N . GLU A 1 393 ? 7.059 6.934 -2.93 1 95.88 393 GLU A N 1
ATOM 3098 C CA . GLU A 1 393 ? 8.203 6.129 -2.512 1 95.88 393 GLU A CA 1
ATOM 3099 C C . GLU A 1 393 ? 9.438 6.996 -2.293 1 95.88 393 GLU A C 1
ATOM 3101 O O . GLU A 1 393 ? 10.406 6.562 -1.662 1 95.88 393 GLU A O 1
ATOM 3106 N N . ASP A 1 394 ? 9.344 8.242 -2.789 1 97.69 394 ASP A N 1
ATOM 3107 C CA . ASP A 1 394 ? 10.508 9.117 -2.666 1 97.69 394 ASP A CA 1
ATOM 3108 C C . ASP A 1 394 ? 10.297 10.156 -1.567 1 97.69 394 ASP A C 1
ATOM 3110 O O . ASP A 1 394 ? 11.258 10.711 -1.034 1 97.69 394 ASP A O 1
ATOM 3114 N N . GLU A 1 395 ? 9.023 10.422 -1.25 1 98.31 395 GLU A N 1
ATOM 3115 C CA . GLU A 1 395 ? 8.906 11.664 -0.493 1 98.31 395 GLU A CA 1
ATOM 3116 C C . GLU A 1 395 ? 7.867 11.539 0.618 1 98.31 395 GLU A C 1
ATOM 3118 O O . GLU A 1 395 ? 7.637 12.484 1.371 1 98.31 395 GLU A O 1
ATOM 3123 N N . PHE A 1 396 ? 7.266 10.344 0.743 1 98.19 396 PHE A N 1
ATOM 3124 C CA . PHE A 1 396 ? 6.199 10.336 1.739 1 98.19 396 PHE A CA 1
ATOM 3125 C C . PHE A 1 396 ? 6.164 9.016 2.488 1 98.19 396 PHE A C 1
ATOM 3127 O O . PHE A 1 396 ? 5.867 7.969 1.9 1 98.19 396 PHE A O 1
ATOM 3134 N N . SER A 1 397 ? 6.449 9.023 3.719 1 97.88 397 SER A N 1
ATOM 3135 C CA . SER A 1 397 ? 6.316 7.945 4.695 1 97.88 397 SER A CA 1
ATOM 3136 C C . SER A 1 397 ? 6.133 8.492 6.105 1 97.88 397 SER A C 1
ATOM 3138 O O . SER A 1 397 ? 7.109 8.688 6.832 1 97.88 397 SER A O 1
ATOM 3140 N N . PRO A 1 398 ? 4.902 8.695 6.543 1 96.5 398 PRO A N 1
ATOM 3141 C CA . PRO A 1 398 ? 4.641 9.336 7.832 1 96.5 398 PRO A CA 1
ATOM 3142 C C . PRO A 1 398 ? 4.781 8.375 9.008 1 96.5 398 PRO A C 1
ATOM 3144 O O . PRO A 1 398 ? 4.59 7.164 8.844 1 96.5 398 PRO A O 1
ATOM 3147 N N . LEU A 1 399 ? 5.172 8.852 10.125 1 96.75 399 LEU A N 1
ATOM 3148 C CA . LEU A 1 399 ? 5.215 8.156 11.406 1 96.75 399 LEU A CA 1
ATOM 3149 C C . LEU A 1 399 ? 4.027 8.547 12.281 1 96.75 399 LEU A C 1
ATOM 3151 O O . LEU A 1 399 ? 3.996 9.648 12.836 1 96.75 399 LEU A O 1
ATOM 3155 N N . LYS A 1 400 ? 3.064 7.617 12.445 1 91.62 400 LYS A N 1
ATOM 3156 C CA . LYS A 1 400 ? 1.839 8.008 13.133 1 91.62 400 LYS A CA 1
ATOM 3157 C C . LYS A 1 400 ? 1.546 7.078 14.305 1 91.62 400 LYS A C 1
ATOM 3159 O O . LYS A 1 400 ? 1.077 7.523 15.352 1 91.62 400 LYS A O 1
ATOM 3164 N N . ASN A 1 401 ? 1.864 5.754 14.117 1 89.62 401 ASN A N 1
ATOM 3165 C CA . ASN A 1 401 ? 1.464 4.762 15.109 1 89.62 401 ASN A CA 1
ATOM 3166 C C . ASN A 1 401 ? 2.652 3.926 15.578 1 89.62 401 ASN A C 1
ATOM 3168 O O . ASN A 1 401 ? 3.658 3.822 14.875 1 89.62 401 ASN A O 1
ATOM 3172 N N . ALA A 1 402 ? 2.424 3.293 16.781 1 91.19 402 ALA A N 1
ATOM 3173 C CA . ALA A 1 402 ? 3.436 2.365 17.266 1 91.19 402 ALA A CA 1
ATOM 3174 C C . ALA A 1 402 ? 3.467 1.087 16.438 1 91.19 402 ALA A C 1
ATOM 3176 O O . ALA A 1 402 ? 2.52 0.795 15.703 1 91.19 402 ALA A O 1
ATOM 3177 N N . ASP A 1 403 ? 4.57 0.358 16.516 1 88.94 403 ASP A N 1
ATOM 3178 C CA . ASP A 1 403 ? 4.672 -0.926 15.82 1 88.94 403 ASP A CA 1
ATOM 3179 C C . ASP A 1 403 ? 3.705 -1.946 16.422 1 88.94 403 ASP A C 1
ATOM 3181 O O . ASP A 1 403 ? 3.852 -2.348 17.578 1 88.94 403 ASP A O 1
ATOM 3185 N N . THR A 1 404 ? 2.613 -2.264 15.758 1 82.06 404 THR A N 1
ATOM 3186 C CA . THR A 1 404 ? 1.66 -3.311 16.109 1 82.06 404 THR A CA 1
ATOM 3187 C C . THR A 1 404 ? 1.298 -4.145 14.883 1 82.06 404 THR A C 1
ATOM 3189 O O . THR A 1 404 ? 1.658 -3.795 13.758 1 82.06 404 THR A O 1
ATOM 3192 N N . GLN A 1 405 ? 0.685 -5.262 15.008 1 70.88 405 GLN A N 1
ATOM 3193 C CA . GLN A 1 405 ? 0.308 -6.164 13.922 1 70.88 405 GLN A CA 1
ATOM 3194 C C . GLN A 1 405 ? -0.569 -5.449 12.898 1 70.88 405 GLN A C 1
ATOM 3196 O O . GLN A 1 405 ? -0.431 -5.676 11.695 1 70.88 405 GLN A O 1
ATOM 3201 N N . ASP A 1 406 ? -1.409 -4.523 13.383 1 67.69 406 ASP A N 1
ATOM 3202 C CA . ASP A 1 406 ? -2.357 -3.836 12.516 1 67.69 406 ASP A CA 1
ATOM 3203 C C . ASP A 1 406 ? -1.929 -2.393 12.266 1 67.69 406 ASP A C 1
ATOM 3205 O O . ASP A 1 406 ? -2.707 -1.588 11.742 1 67.69 406 ASP A O 1
ATOM 3209 N N . GLY A 1 407 ? -0.698 -2.213 12.57 1 75.12 407 GLY A N 1
ATOM 3210 C CA . GLY A 1 407 ? -0.319 -0.809 12.578 1 75.12 407 GLY A CA 1
ATOM 3211 C C . GLY A 1 407 ? 0.05 -0.286 11.203 1 75.12 407 GLY A C 1
ATOM 3212 O O . GLY A 1 407 ? 0.638 -1.009 10.391 1 75.12 407 GLY A O 1
ATOM 3213 N N . LYS A 1 408 ? -0.369 0.9 10.859 1 83 408 LYS A N 1
ATOM 3214 C CA . LYS A 1 408 ? 0.007 1.667 9.68 1 83 408 LYS A CA 1
ATOM 3215 C C . LYS A 1 408 ? 0.87 2.869 10.047 1 83 408 LYS A C 1
ATOM 3217 O O . LYS A 1 408 ? 0.706 3.445 11.125 1 83 408 LYS A O 1
ATOM 3222 N N . ASP A 1 409 ? 1.791 3.209 9.156 1 91 409 ASP A N 1
ATOM 3223 C CA . ASP A 1 409 ? 2.639 4.375 9.383 1 91 409 ASP A CA 1
ATOM 3224 C C . ASP A 1 409 ? 3.385 4.262 10.711 1 91 409 ASP A C 1
ATOM 3226 O O . ASP A 1 409 ? 3.262 5.133 11.578 1 91 409 ASP A O 1
ATOM 3230 N N . THR A 1 410 ? 4.172 3.215 10.859 1 93.31 410 THR A N 1
ATOM 3231 C CA . THR A 1 410 ? 4.883 2.852 12.078 1 93.31 410 THR A CA 1
ATOM 3232 C C . THR A 1 410 ? 6.371 3.162 11.953 1 93.31 410 THR A C 1
ATOM 3234 O O . THR A 1 410 ? 6.848 3.502 10.867 1 93.31 410 THR A O 1
ATOM 3237 N N . PRO A 1 411 ? 7.117 3.041 13.078 1 95.81 411 PRO A N 1
ATOM 3238 C CA . PRO A 1 411 ? 8.57 3.18 12.992 1 95.81 411 PRO A CA 1
ATOM 3239 C C . PRO A 1 411 ? 9.203 2.209 12 1 95.81 411 PRO A C 1
ATOM 3241 O O . PRO A 1 411 ? 10.109 2.586 11.258 1 95.81 411 PRO A O 1
ATOM 3244 N N . THR A 1 412 ? 8.703 1.026 11.914 1 92.88 412 THR A N 1
ATOM 3245 C CA . THR A 1 412 ? 9.219 0.017 10.992 1 92.88 412 THR A CA 1
ATOM 3246 C C . THR A 1 412 ? 9.008 0.445 9.547 1 92.88 412 THR A C 1
ATOM 3248 O O . THR A 1 412 ? 9.93 0.391 8.734 1 92.88 412 THR A O 1
ATOM 3251 N N . THR A 1 413 ? 7.785 0.887 9.227 1 93.06 413 THR A N 1
ATOM 3252 C CA . THR A 1 413 ? 7.492 1.284 7.855 1 93.06 413 THR A CA 1
ATOM 3253 C C . THR A 1 413 ? 8.289 2.527 7.473 1 93.06 413 THR A C 1
ATOM 3255 O O . THR A 1 413 ? 8.75 2.652 6.332 1 93.06 413 THR A O 1
ATOM 3258 N N . ALA A 1 414 ? 8.43 3.434 8.383 1 96.44 414 ALA A N 1
ATOM 3259 C CA . ALA A 1 414 ? 9.227 4.629 8.125 1 96.44 414 ALA A CA 1
ATOM 3260 C C . ALA A 1 414 ? 10.688 4.266 7.863 1 96.44 414 ALA A C 1
ATOM 3262 O O . ALA A 1 414 ? 11.289 4.746 6.902 1 96.44 414 ALA A O 1
ATOM 3263 N N . ARG A 1 415 ? 11.227 3.428 8.719 1 96.19 415 ARG A N 1
ATOM 3264 C CA . ARG A 1 415 ? 12.609 2.969 8.586 1 96.19 415 ARG A CA 1
ATOM 3265 C C . ARG A 1 415 ? 12.82 2.268 7.246 1 96.19 415 ARG A C 1
ATOM 3267 O O . ARG A 1 415 ? 13.781 2.568 6.527 1 96.19 415 ARG A O 1
ATOM 3274 N N . HIS A 1 416 ? 11.938 1.395 6.898 1 93.06 416 HIS A N 1
ATOM 3275 C CA . HIS A 1 416 ? 12.039 0.647 5.648 1 93.06 416 HIS A CA 1
ATOM 3276 C C . HIS A 1 416 ? 11.93 1.573 4.441 1 93.06 416 HIS A C 1
ATOM 3278 O O . HIS A 1 416 ? 12.617 1.371 3.436 1 93.06 416 HIS A O 1
ATOM 3284 N N . ALA A 1 417 ? 11.094 2.537 4.547 1 95.88 417 ALA A N 1
ATOM 3285 C CA . ALA A 1 417 ? 10.922 3.475 3.439 1 95.88 417 ALA A CA 1
ATOM 3286 C C . ALA A 1 417 ? 12.211 4.246 3.172 1 95.88 417 ALA A C 1
ATOM 3288 O O . ALA A 1 417 ? 12.625 4.398 2.02 1 95.88 417 ALA A O 1
ATOM 3289 N N . LEU A 1 418 ? 12.812 4.699 4.223 1 97.94 418 LEU A N 1
ATOM 3290 C CA . LEU A 1 418 ? 14.047 5.453 4.051 1 97.94 418 LEU A CA 1
ATOM 3291 C C . LEU A 1 418 ? 15.164 4.562 3.52 1 97.94 418 LEU A C 1
ATOM 3293 O O . LEU A 1 418 ? 15.891 4.949 2.604 1 97.94 418 LEU A O 1
ATOM 3297 N N . MET A 1 419 ? 15.266 3.387 4.059 1 96.38 419 MET A N 1
ATOM 3298 C CA . MET A 1 419 ? 16.312 2.469 3.621 1 96.38 419 MET A CA 1
ATOM 3299 C C . MET A 1 419 ? 16.109 2.061 2.166 1 96.38 419 MET A C 1
ATOM 3301 O O . MET A 1 419 ? 17.062 1.909 1.414 1 96.38 419 MET A O 1
ATOM 3305 N N . SER A 1 420 ? 14.859 1.856 1.826 1 95 420 SER A N 1
ATOM 3306 C CA . SER A 1 420 ? 14.547 1.546 0.436 1 95 420 SER A CA 1
ATOM 3307 C C . SER A 1 420 ? 14.977 2.676 -0.494 1 95 420 SER A C 1
ATOM 3309 O O . SER A 1 420 ? 15.523 2.426 -1.569 1 95 420 SER A O 1
ATOM 3311 N N . LEU A 1 421 ? 14.711 3.893 -0.131 1 97.5 421 LEU A N 1
ATOM 3312 C CA . LEU A 1 421 ? 15.125 5.051 -0.914 1 97.5 421 LEU A CA 1
ATOM 3313 C C . LEU A 1 421 ? 16.641 5.074 -1.082 1 97.5 421 LEU A C 1
ATOM 3315 O O . LEU A 1 421 ? 17.141 5.258 -2.193 1 97.5 421 LEU A O 1
ATOM 3319 N N . HIS A 1 422 ? 17.297 4.895 0.004 1 98 422 HIS A N 1
ATOM 3320 C CA . HIS A 1 422 ? 18.766 4.926 -0.024 1 98 422 HIS A CA 1
ATOM 3321 C C . HIS A 1 422 ? 19.312 3.768 -0.844 1 98 422 HIS A C 1
ATOM 3323 O O . HIS A 1 422 ? 20.312 3.928 -1.555 1 98 422 HIS A O 1
ATOM 3329 N N . HIS A 1 423 ? 18.703 2.607 -0.655 1 95.94 423 HIS A N 1
ATOM 3330 C CA . HIS A 1 423 ? 19.062 1.462 -1.484 1 95.94 423 HIS A CA 1
ATOM 3331 C C . HIS A 1 423 ? 18.969 1.805 -2.967 1 95.94 423 HIS A C 1
ATOM 3333 O O . HIS A 1 423 ? 19.906 1.534 -3.73 1 95.94 423 HIS A O 1
ATOM 3339 N N . ARG A 1 424 ? 17.953 2.447 -3.393 1 96.75 424 ARG A N 1
ATOM 3340 C CA . ARG A 1 424 ? 17.766 2.828 -4.789 1 96.75 424 ARG A CA 1
ATOM 3341 C C . ARG A 1 424 ? 18.781 3.871 -5.215 1 96.75 424 ARG A C 1
ATOM 3343 O O . ARG A 1 424 ? 19.25 3.855 -6.355 1 96.75 424 ARG A O 1
ATOM 3350 N N . TRP A 1 425 ? 19.109 4.773 -4.277 1 97.88 425 TRP A N 1
ATOM 3351 C CA . TRP A 1 425 ? 20.156 5.75 -4.582 1 97.88 425 TRP A CA 1
ATOM 3352 C C . TRP A 1 425 ? 21.469 5.055 -4.922 1 97.88 425 TRP A C 1
ATOM 3354 O O . TRP A 1 425 ? 22.141 5.418 -5.895 1 97.88 425 TRP A O 1
ATOM 3364 N N . VAL A 1 426 ? 21.812 4.074 -4.133 1 97.25 426 VAL A N 1
ATOM 3365 C CA . VAL A 1 426 ? 23.062 3.359 -4.328 1 97.25 426 VAL A CA 1
ATOM 3366 C C . VAL A 1 426 ? 23.047 2.633 -5.668 1 97.25 426 VAL A C 1
ATOM 3368 O O . VAL A 1 426 ? 24 2.711 -6.438 1 97.25 426 VAL A O 1
ATOM 3371 N N . LEU A 1 427 ? 21.969 1.959 -5.914 1 96 427 LEU A N 1
ATOM 3372 C CA . LEU A 1 427 ? 21.859 1.226 -7.168 1 96 427 LEU A CA 1
ATOM 3373 C C . LEU A 1 427 ? 21.922 2.176 -8.359 1 96 427 LEU A C 1
ATOM 3375 O O . LEU A 1 427 ? 22.625 1.909 -9.336 1 96 427 LEU A O 1
ATOM 3379 N N . ASN A 1 428 ? 21.203 3.271 -8.273 1 95.88 428 ASN A N 1
ATOM 3380 C CA . ASN A 1 428 ? 21.188 4.246 -9.359 1 95.88 428 ASN A CA 1
ATOM 3381 C C . ASN A 1 428 ? 22.547 4.879 -9.578 1 95.88 428 ASN A C 1
ATOM 3383 O O . ASN A 1 428 ? 22.875 5.305 -10.68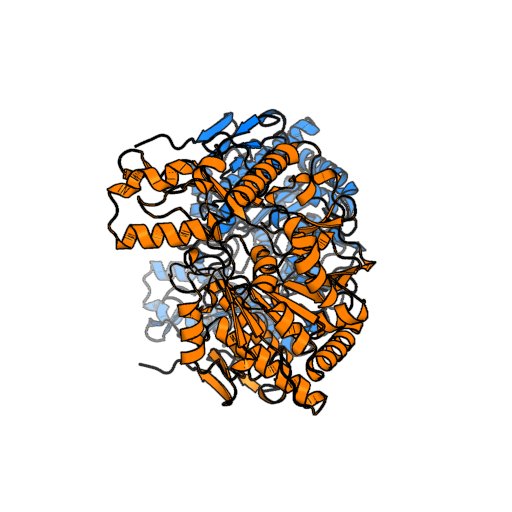8 1 95.88 428 ASN A O 1
ATOM 3387 N N . ALA A 1 429 ? 23.344 4.922 -8.57 1 97.31 429 ALA A N 1
ATOM 3388 C CA . ALA A 1 429 ? 24.688 5.488 -8.648 1 97.31 429 ALA A CA 1
ATOM 3389 C C . ALA A 1 429 ? 25.703 4.453 -9.141 1 97.31 429 ALA A C 1
ATOM 3391 O O . ALA A 1 429 ? 26.891 4.746 -9.266 1 97.31 429 ALA A O 1
ATOM 3392 N N . GLY A 1 430 ? 25.266 3.234 -9.359 1 96.31 430 GLY A N 1
ATOM 3393 C CA . GLY A 1 430 ? 26.109 2.211 -9.953 1 96.31 430 GLY A CA 1
ATOM 3394 C C . GLY A 1 430 ? 26.672 1.232 -8.93 1 96.31 430 GLY A C 1
ATOM 3395 O O . GLY A 1 430 ? 27.484 0.367 -9.273 1 96.31 430 GLY A O 1
ATOM 3396 N N . GLY A 1 431 ? 26.234 1.364 -7.637 1 96.44 431 GLY A N 1
ATOM 3397 C CA . GLY A 1 431 ? 26.609 0.385 -6.625 1 96.44 431 GLY A CA 1
ATOM 3398 C C . GLY A 1 431 ? 25.781 -0.885 -6.703 1 96.44 431 GLY A C 1
ATOM 3399 O O . GLY A 1 431 ? 24.719 -0.909 -7.336 1 96.44 431 GLY A O 1
ATOM 3400 N N . HIS A 1 432 ? 26.312 -1.959 -6.086 1 94.06 432 HIS A N 1
ATOM 3401 C CA . HIS A 1 432 ? 25.625 -3.242 -6.066 1 94.06 432 HIS A CA 1
ATOM 3402 C C . HIS A 1 432 ? 25.719 -3.896 -4.691 1 94.06 432 HIS A C 1
ATOM 3404 O O . HIS A 1 432 ? 26.578 -3.531 -3.883 1 94.06 432 HIS A O 1
ATOM 3410 N N . PHE A 1 433 ? 24.812 -4.758 -4.5 1 92.12 433 PHE A N 1
ATOM 3411 C CA . PHE A 1 433 ? 24.844 -5.504 -3.246 1 92.12 433 PHE A CA 1
ATOM 3412 C C . PHE A 1 433 ? 25.109 -6.984 -3.502 1 92.12 433 PHE A C 1
ATOM 3414 O O . PHE A 1 433 ? 24.656 -7.531 -4.512 1 92.12 433 PHE A O 1
ATOM 3421 N N . ILE A 1 434 ? 25.812 -7.57 -2.635 1 88.75 434 ILE A N 1
ATOM 3422 C CA . ILE A 1 434 ? 26.109 -8.992 -2.711 1 88.75 434 ILE A CA 1
ATOM 3423 C C . ILE A 1 434 ? 25.703 -9.68 -1.409 1 88.75 434 ILE A C 1
ATOM 3425 O O . ILE A 1 434 ? 25.625 -9.039 -0.359 1 88.75 434 ILE A O 1
ATOM 3429 N N . ASP A 1 435 ? 25.344 -10.906 -1.504 1 80.62 435 ASP A N 1
ATOM 3430 C CA . ASP A 1 435 ? 25 -11.672 -0.305 1 80.62 435 ASP A CA 1
ATOM 3431 C C . ASP A 1 435 ? 26.25 -12.203 0.378 1 80.62 435 ASP A C 1
ATOM 3433 O O . ASP A 1 435 ? 27.375 -11.82 0.016 1 80.62 435 ASP A O 1
ATOM 3437 N N . GLU A 1 436 ? 26.125 -13.039 1.398 1 75.5 436 GLU A N 1
ATOM 3438 C CA . GLU A 1 436 ? 27.234 -13.555 2.199 1 75.5 436 GLU A CA 1
ATOM 3439 C C . GLU A 1 436 ? 28.156 -14.438 1.36 1 75.5 436 GLU A C 1
ATOM 3441 O O . GLU A 1 436 ? 29.344 -14.586 1.679 1 75.5 436 GLU A O 1
ATOM 3446 N N . ASN A 1 437 ? 27.609 -14.945 0.306 1 73.81 437 ASN A N 1
ATOM 3447 C CA . ASN A 1 437 ? 28.375 -15.836 -0.553 1 73.81 437 ASN A CA 1
ATOM 3448 C C . ASN A 1 437 ? 29 -15.078 -1.727 1 73.81 437 ASN A C 1
ATOM 3450 O O . ASN A 1 437 ? 29.562 -15.695 -2.639 1 73.81 437 ASN A O 1
ATOM 3454 N N . GLY A 1 438 ? 28.781 -13.844 -1.733 1 79.5 438 GLY A N 1
ATOM 3455 C CA . GLY A 1 438 ? 29.391 -13.016 -2.771 1 79.5 438 GLY A CA 1
ATOM 3456 C C . GLY A 1 438 ? 28.547 -12.938 -4.031 1 79.5 438 GLY A C 1
ATOM 3457 O O . GLY A 1 438 ? 29 -12.43 -5.059 1 79.5 438 GLY A O 1
ATOM 3458 N N . ARG A 1 439 ? 27.453 -13.438 -3.941 1 81.75 439 ARG A N 1
ATOM 3459 C CA . ARG A 1 439 ? 26.578 -13.383 -5.102 1 81.75 439 ARG A CA 1
ATOM 3460 C C . ARG A 1 439 ? 25.797 -12.07 -5.145 1 81.75 439 ARG A C 1
ATOM 3462 O O . ARG A 1 439 ? 25.344 -11.578 -4.109 1 81.75 439 ARG A O 1
ATOM 3469 N N . ARG A 1 440 ? 25.609 -11.547 -6.371 1 85.81 440 ARG A N 1
ATOM 3470 C CA . ARG A 1 440 ? 24.906 -10.289 -6.57 1 85.81 440 ARG A CA 1
ATOM 3471 C C . ARG A 1 440 ? 23.438 -10.422 -6.176 1 85.81 440 ARG A C 1
ATOM 3473 O O . ARG A 1 440 ? 22.766 -11.375 -6.574 1 85.81 440 ARG A O 1
ATOM 3480 N N . VAL A 1 441 ? 23.047 -9.523 -5.359 1 85.69 441 VAL A N 1
ATOM 3481 C CA . VAL A 1 441 ? 21.641 -9.453 -4.965 1 85.69 441 VAL A CA 1
ATOM 3482 C C . VAL A 1 441 ? 20.859 -8.664 -6.004 1 85.69 441 VAL A C 1
ATOM 3484 O O . VAL A 1 441 ? 21.281 -7.594 -6.445 1 85.69 441 VAL A O 1
ATOM 3487 N N . PRO A 1 442 ? 19.703 -9.219 -6.406 1 85.81 442 PRO A N 1
ATOM 3488 C CA . PRO A 1 442 ? 18.875 -8.453 -7.344 1 85.81 442 PRO A CA 1
ATOM 3489 C C . PRO A 1 442 ? 18.438 -7.105 -6.785 1 85.81 442 PRO A C 1
ATOM 3491 O O . PRO A 1 442 ? 18.375 -6.93 -5.566 1 85.81 442 PRO A O 1
ATOM 3494 N N . ALA A 1 443 ? 18.156 -6.121 -7.73 1 87 443 ALA A N 1
ATOM 3495 C CA . ALA A 1 443 ? 17.734 -4.781 -7.344 1 87 443 ALA A CA 1
ATOM 3496 C C . ALA A 1 443 ? 16.469 -4.828 -6.496 1 87 443 ALA A C 1
ATOM 3498 O O . ALA A 1 443 ? 16.312 -4.051 -5.551 1 87 443 ALA A O 1
ATOM 3499 N N . ILE A 1 444 ? 15.555 -5.684 -6.91 1 87.12 444 ILE A N 1
ATOM 3500 C CA . ILE A 1 444 ? 14.336 -5.93 -6.137 1 87.12 444 ILE A CA 1
ATOM 3501 C C . ILE A 1 444 ? 14.383 -7.34 -5.551 1 87.12 444 ILE A C 1
ATOM 3503 O O . ILE A 1 444 ? 14.156 -8.32 -6.258 1 87.12 444 ILE A O 1
ATOM 3507 N N . PRO A 1 445 ? 14.695 -7.406 -4.324 1 73.62 445 PRO A N 1
ATOM 3508 C CA . PRO A 1 445 ? 14.922 -8.734 -3.752 1 73.62 445 PRO A CA 1
ATOM 3509 C C . PRO A 1 445 ? 13.625 -9.516 -3.547 1 73.62 445 PRO A C 1
ATOM 3511 O O . PRO A 1 445 ? 12.562 -8.914 -3.371 1 73.62 445 PRO A O 1
ATOM 3514 N N . SER A 1 446 ? 13.562 -10.891 -3.951 1 62.34 446 SER A N 1
ATOM 3515 C CA . SER A 1 446 ? 12.445 -11.812 -3.768 1 62.34 446 SER A CA 1
ATOM 3516 C C . SER A 1 446 ? 12.188 -12.086 -2.287 1 62.34 446 SER A C 1
ATOM 3518 O O . SER A 1 446 ? 13.133 -12.18 -1.498 1 62.34 446 SER A O 1
ATOM 3520 N N . LEU A 1 447 ? 11.07 -11.594 -1.669 1 50.38 447 LEU A N 1
ATOM 3521 C CA . LEU A 1 447 ? 10.758 -11.984 -0.299 1 50.38 447 LEU A CA 1
ATOM 3522 C C . LEU A 1 447 ? 10.641 -13.5 -0.176 1 50.38 447 LEU A C 1
ATOM 3524 O O . LEU A 1 447 ? 10.133 -14.008 0.823 1 50.38 447 LEU A O 1
ATOM 3528 N N . LYS A 1 448 ? 10.844 -14.305 -1.203 1 46.03 448 LYS A N 1
ATOM 3529 C CA . LYS A 1 448 ? 10.414 -15.703 -1.238 1 46.03 448 LYS A CA 1
ATOM 3530 C C . LYS A 1 448 ? 10.875 -16.453 0.007 1 46.03 448 LYS A C 1
ATOM 3532 O O . LYS A 1 448 ? 10.164 -17.312 0.523 1 46.03 448 LYS A O 1
ATOM 3537 N N . ASP A 1 449 ? 12.188 -16.5 0.353 1 44.16 449 ASP A N 1
ATOM 3538 C CA . ASP A 1 449 ? 12.516 -17.5 1.36 1 44.16 449 ASP A CA 1
ATOM 3539 C C . ASP A 1 449 ? 12.516 -16.891 2.762 1 44.16 449 ASP A C 1
ATOM 3541 O O . ASP A 1 449 ? 13.133 -17.438 3.68 1 44.16 449 ASP A O 1
ATOM 3545 N N . GLY A 1 450 ? 11.648 -15.977 3.096 1 42.44 450 GLY A N 1
ATOM 3546 C CA . GLY A 1 450 ? 11.492 -15.617 4.496 1 42.44 450 GLY A CA 1
ATOM 3547 C C . GLY A 1 450 ? 12.547 -14.648 4.984 1 42.44 450 GLY A C 1
ATOM 3548 O O . GLY A 1 450 ? 12.469 -14.148 6.109 1 42.44 450 GLY A O 1
ATOM 3549 N N . THR A 1 451 ? 13.664 -14.727 4.5 1 44.88 451 THR A N 1
ATOM 3550 C CA . THR A 1 451 ? 14.766 -13.906 4.988 1 44.88 451 THR A CA 1
ATOM 3551 C C . THR A 1 451 ? 14.656 -12.484 4.445 1 44.88 451 THR A C 1
ATOM 3553 O O . THR A 1 451 ? 15.656 -11.766 4.383 1 44.88 451 THR A O 1
ATOM 3556 N N . ASP A 1 452 ? 13.664 -12.188 3.951 1 51.94 452 ASP A N 1
ATOM 3557 C CA . ASP A 1 452 ? 13.5 -11.078 3.016 1 51.94 452 ASP A CA 1
ATOM 3558 C C . ASP A 1 452 ? 13.484 -9.742 3.75 1 51.94 452 ASP A C 1
ATOM 3560 O O . ASP A 1 452 ? 12.484 -9.016 3.705 1 51.94 452 ASP A O 1
ATOM 3564 N N . LEU A 1 453 ? 14.359 -9.633 4.527 1 62.31 453 LEU A N 1
ATOM 3565 C CA . LEU A 1 453 ? 14.523 -8.312 5.133 1 62.31 453 LEU A CA 1
ATOM 3566 C C . LEU A 1 453 ? 15.016 -7.301 4.105 1 62.31 453 LEU A C 1
ATOM 3568 O O . LEU A 1 453 ? 15.812 -7.637 3.227 1 62.31 453 LEU A O 1
ATOM 3572 N N . PRO A 1 454 ? 14.297 -6.215 4.008 1 75.44 454 PRO A N 1
ATOM 3573 C CA . PRO A 1 454 ? 14.82 -5.141 3.158 1 75.44 454 PRO A CA 1
ATOM 3574 C C . PRO A 1 454 ? 16.312 -4.914 3.344 1 75.44 454 PRO A C 1
ATOM 3576 O O . PRO A 1 454 ? 16.844 -5.141 4.434 1 75.44 454 PRO A O 1
ATOM 3579 N N . ILE A 1 455 ? 17 -4.672 2.242 1 87.44 455 ILE A N 1
ATOM 3580 C CA . ILE A 1 455 ? 18.406 -4.316 2.312 1 87.44 455 ILE A CA 1
ATOM 3581 C C . ILE A 1 455 ? 18.594 -3.145 3.271 1 87.44 455 ILE A C 1
ATOM 3583 O O . ILE A 1 455 ? 17.969 -2.1 3.119 1 87.44 455 ILE A O 1
ATOM 3587 N N . LYS A 1 456 ? 19.359 -3.371 4.266 1 91.88 456 LYS A N 1
ATOM 3588 C CA . LYS A 1 456 ? 19.656 -2.303 5.211 1 91.88 456 LYS A CA 1
ATOM 3589 C C . LYS A 1 456 ? 20.734 -1.369 4.656 1 91.88 456 LYS A C 1
ATOM 3591 O O . LYS A 1 456 ? 21.906 -1.75 4.547 1 91.88 456 LYS A O 1
ATOM 3596 N N . CYS A 1 457 ? 20.297 -0.246 4.262 1 95.56 457 CYS A N 1
ATOM 3597 C CA . CYS A 1 457 ? 21.156 0.772 3.654 1 95.56 457 CYS A CA 1
ATOM 3598 C C . CYS A 1 457 ? 20.766 2.164 4.148 1 95.56 457 CYS A C 1
ATOM 3600 O O . CYS A 1 457 ? 19.609 2.559 4.07 1 95.56 457 CYS A O 1
ATOM 3602 N N . GLU A 1 458 ? 21.734 2.885 4.727 1 98.06 458 GLU A N 1
ATOM 3603 C CA . GLU A 1 458 ? 21.469 4.242 5.199 1 98.06 458 GLU A CA 1
ATOM 3604 C C . GLU A 1 458 ? 22.562 5.203 4.73 1 98.06 458 GLU A C 1
ATOM 3606 O O . GLU A 1 458 ? 23.75 4.961 4.941 1 98.06 458 GLU A O 1
ATOM 3611 N N . ILE A 1 459 ? 22.188 6.207 4.066 1 98.62 459 ILE A N 1
ATOM 3612 C CA . ILE A 1 459 ? 23.078 7.273 3.633 1 98.62 459 ILE A CA 1
ATOM 3613 C C . ILE A 1 459 ? 22.812 8.531 4.461 1 98.62 459 ILE A C 1
ATOM 3615 O O . ILE A 1 459 ? 21.688 9.031 4.504 1 98.62 459 ILE A O 1
ATOM 3619 N N . SER A 1 460 ? 23.859 9.023 5.094 1 98.56 460 SER A N 1
ATOM 3620 C CA . SER A 1 460 ? 23.734 10.25 5.867 1 98.56 460 SER A CA 1
ATOM 3621 C C . SER A 1 460 ? 23.297 11.422 4.988 1 98.56 460 SER A C 1
ATOM 3623 O O . SER A 1 460 ? 23.828 11.609 3.891 1 98.56 460 SER A O 1
ATOM 3625 N N . PRO A 1 461 ? 22.344 12.227 5.504 1 98.38 461 PRO A N 1
ATOM 3626 C CA . PRO A 1 461 ? 21.984 13.422 4.734 1 98.38 461 PRO A CA 1
ATOM 3627 C C . PRO A 1 461 ? 23.172 14.352 4.512 1 98.38 461 PRO A C 1
ATOM 3629 O O . PRO A 1 461 ? 23.156 15.172 3.596 1 98.38 461 PRO A O 1
ATOM 3632 N N . LEU A 1 462 ? 24.219 14.234 5.301 1 98.31 462 LEU A N 1
ATOM 3633 C CA . LEU A 1 462 ? 25.391 15.078 5.152 1 98.31 462 LEU A CA 1
ATOM 3634 C C . LEU A 1 462 ? 26.203 14.664 3.932 1 98.31 462 LEU A C 1
ATOM 3636 O O . LEU A 1 462 ? 27.062 15.422 3.465 1 98.31 462 LEU A O 1
ATOM 3640 N N . VAL A 1 463 ? 25.938 13.453 3.494 1 98.38 463 VAL A N 1
ATOM 3641 C CA . VAL A 1 463 ? 26.641 12.938 2.314 1 98.38 463 VAL A CA 1
ATOM 3642 C C . VAL A 1 463 ? 25.828 13.266 1.061 1 98.38 463 VAL A C 1
ATOM 3644 O O . VAL A 1 463 ? 26.391 13.672 0.039 1 98.38 463 VAL A O 1
ATOM 3647 N N . SER A 1 464 ? 24.594 13.07 1.119 1 98.5 464 SER A N 1
ATOM 3648 C CA . SER A 1 464 ? 23.719 13.312 -0.031 1 98.5 464 SER A CA 1
ATOM 3649 C C . SER A 1 464 ? 22.328 13.773 0.407 1 98.5 464 SER A C 1
ATOM 3651 O O . SER A 1 464 ? 21.75 13.211 1.34 1 98.5 464 SER A O 1
ATOM 3653 N N . TYR A 1 465 ? 21.891 14.805 -0.246 1 98.12 465 TYR A N 1
ATOM 3654 C CA . TYR A 1 465 ? 20.562 15.359 -0.007 1 98.12 465 TYR A CA 1
ATOM 3655 C C . TYR A 1 465 ? 19.5 14.57 -0.765 1 98.12 465 TYR A C 1
ATOM 3657 O O . TYR A 1 465 ? 18.422 14.289 -0.23 1 98.12 465 TYR A O 1
ATOM 3665 N N . GLY A 1 466 ? 19.797 14.195 -1.96 1 96.88 466 GLY A N 1
ATOM 3666 C CA . GLY A 1 466 ? 18.828 13.57 -2.842 1 96.88 466 GLY A CA 1
ATOM 3667 C C . GLY A 1 466 ? 19.438 12.523 -3.754 1 96.88 466 GLY A C 1
ATOM 3668 O O . GLY A 1 466 ? 18.969 12.328 -4.879 1 96.88 466 GLY A O 1
ATOM 3669 N N . GLY A 1 467 ? 20.469 11.906 -3.35 1 97.25 467 GLY A N 1
ATOM 3670 C CA . GLY A 1 467 ? 21.094 10.867 -4.152 1 97.25 467 GLY A CA 1
ATOM 3671 C C . GLY A 1 467 ? 22.297 11.367 -4.941 1 97.25 467 GLY A C 1
ATOM 3672 O O . GLY A 1 467 ? 23.016 10.57 -5.562 1 97.25 467 GLY A O 1
ATOM 3673 N N . GLU A 1 468 ? 22.5 12.625 -4.953 1 96.69 468 GLU A N 1
ATOM 3674 C CA . GLU A 1 468 ? 23.625 13.195 -5.691 1 96.69 468 GLU A CA 1
ATOM 3675 C C . GLU A 1 468 ? 24.953 12.852 -5.023 1 96.69 468 GLU A C 1
ATOM 3677 O O . GLU A 1 468 ? 25 12.609 -3.818 1 96.69 468 GLU A O 1
ATOM 3682 N N . GLY A 1 469 ? 25.984 12.828 -5.793 1 95.94 469 GLY A N 1
ATOM 3683 C CA . GLY A 1 469 ? 27.344 12.711 -5.285 1 95.94 469 GLY A CA 1
ATOM 3684 C C . GLY A 1 469 ? 27.719 11.305 -4.879 1 95.94 469 GLY A C 1
ATOM 3685 O O . GLY A 1 469 ? 28.844 11.055 -4.445 1 95.94 469 GLY A O 1
ATOM 3686 N N . LEU A 1 470 ? 26.812 10.344 -5.039 1 97.81 470 LEU A N 1
ATOM 3687 C CA . LEU A 1 470 ? 27.062 8.992 -4.543 1 97.81 470 LEU A CA 1
ATOM 3688 C C . LEU A 1 470 ? 27.891 8.188 -5.539 1 97.81 470 LEU A C 1
ATOM 3690 O O . LEU A 1 470 ? 28.5 7.18 -5.172 1 97.81 470 LEU A O 1
ATOM 3694 N N . GLU A 1 471 ? 27.875 8.586 -6.793 1 97.44 471 GLU A N 1
ATOM 3695 C CA . GLU A 1 471 ? 28.609 7.848 -7.82 1 97.44 471 GLU A CA 1
ATOM 3696 C C . GLU A 1 471 ? 30.078 7.711 -7.461 1 97.44 471 GLU A C 1
ATOM 3698 O O . GLU A 1 471 ? 30.672 6.637 -7.625 1 97.44 471 GLU A O 1
ATOM 3703 N N . GLU A 1 472 ? 30.672 8.688 -6.953 1 95.75 472 GLU A N 1
ATOM 3704 C CA . GLU A 1 472 ? 32.094 8.695 -6.582 1 95.75 472 GLU A CA 1
ATOM 3705 C C . GLU A 1 472 ? 32.344 7.699 -5.457 1 95.75 472 GLU A C 1
ATOM 3707 O O . GLU A 1 472 ? 33.469 7.191 -5.336 1 95.75 472 GLU A O 1
ATOM 3712 N N . LEU A 1 473 ? 31.359 7.41 -4.734 1 96.69 473 LEU A N 1
ATOM 3713 C CA . LEU A 1 473 ? 31.547 6.602 -3.537 1 96.69 473 LEU A CA 1
ATOM 3714 C C . LEU A 1 473 ? 31.234 5.137 -3.818 1 96.69 473 LEU A C 1
ATOM 3716 O O . LEU A 1 473 ? 31.812 4.242 -3.199 1 96.69 473 LEU A O 1
ATOM 3720 N N . VAL A 1 474 ? 30.281 4.906 -4.789 1 97.38 474 VAL A N 1
ATOM 3721 C CA . VAL A 1 474 ? 29.734 3.555 -4.758 1 97.38 474 VAL A CA 1
ATOM 3722 C C . VAL A 1 474 ? 29.797 2.939 -6.156 1 97.38 474 VAL A C 1
ATOM 3724 O O . VAL A 1 474 ? 29.562 1.74 -6.324 1 97.38 474 VAL A O 1
ATOM 3727 N N . LYS A 1 475 ? 30.094 3.717 -7.168 1 97.31 475 LYS A N 1
ATOM 3728 C CA . LYS A 1 475 ? 30.031 3.217 -8.539 1 97.31 475 LYS A CA 1
ATOM 3729 C C . LYS A 1 475 ? 30.953 2.018 -8.734 1 97.31 475 LYS A C 1
ATOM 3731 O O . LYS A 1 475 ? 32.156 2.09 -8.43 1 97.31 475 LYS A O 1
ATOM 3736 N N . GLY A 1 476 ? 30.375 0.945 -9.258 1 96.12 476 GLY A N 1
ATOM 3737 C CA . GLY A 1 476 ? 31.125 -0.246 -9.586 1 96.12 476 GLY A CA 1
ATOM 3738 C C . GLY A 1 476 ? 31.516 -1.064 -8.375 1 96.12 476 GLY A C 1
ATOM 3739 O O . GLY A 1 476 ? 32.188 -2.098 -8.5 1 96.12 476 GLY A O 1
ATOM 3740 N N . LYS A 1 477 ? 31.141 -0.66 -7.215 1 96.25 477 LYS A N 1
ATOM 3741 C CA . LYS A 1 477 ? 31.5 -1.356 -5.984 1 96.25 477 LYS A CA 1
ATOM 3742 C C . LYS A 1 477 ? 30.391 -2.291 -5.523 1 96.25 477 LYS A C 1
ATOM 3744 O O . LYS A 1 477 ? 29.234 -2.135 -5.93 1 96.25 477 LYS A O 1
ATOM 3749 N N . GLU A 1 478 ? 30.797 -3.271 -4.762 1 94.94 478 GLU A N 1
ATOM 3750 C CA . GLU A 1 478 ? 29.875 -4.262 -4.199 1 94.94 478 GLU A CA 1
ATOM 3751 C C . GLU A 1 478 ? 29.828 -4.168 -2.678 1 94.94 478 GLU A C 1
ATOM 3753 O O . GLU A 1 478 ? 30.875 -4.035 -2.027 1 94.94 478 GLU A O 1
ATOM 3758 N N . PHE A 1 479 ? 28.641 -4.16 -2.172 1 95.12 479 PHE A N 1
ATOM 3759 C CA . PHE A 1 479 ? 28.484 -3.971 -0.735 1 95.12 479 PHE A CA 1
ATOM 3760 C C . PHE A 1 479 ? 27.656 -5.102 -0.131 1 95.12 479 PHE A C 1
ATOM 3762 O O . PHE A 1 479 ? 26.781 -5.66 -0.792 1 95.12 479 PHE A O 1
ATOM 3769 N N . GLN A 1 480 ? 27.969 -5.457 1.018 1 89.81 480 GLN A N 1
ATOM 3770 C CA . GLN A 1 480 ? 27.109 -6.312 1.824 1 89.81 480 GLN A CA 1
ATOM 3771 C C . GLN A 1 480 ? 26.156 -5.48 2.682 1 89.81 480 GLN A C 1
ATOM 3773 O O . GLN A 1 480 ? 26.547 -4.43 3.197 1 89.81 480 GLN A O 1
ATOM 3778 N N . PRO A 1 481 ? 24.984 -5.992 2.842 1 85.69 481 PRO A N 1
ATOM 3779 C CA . PRO A 1 481 ? 24.156 -5.344 3.867 1 85.69 481 PRO A CA 1
ATOM 3780 C C . PRO A 1 481 ? 24.625 -5.664 5.285 1 85.69 481 PRO A C 1
ATOM 3782 O O . PRO A 1 481 ? 25.109 -6.77 5.543 1 85.69 481 PRO A O 1
ATOM 3785 N N . THR A 1 482 ? 24.688 -4.715 6.207 1 91.44 482 THR A N 1
ATOM 3786 C CA . THR A 1 482 ? 24.156 -3.373 6.418 1 91.44 482 THR A CA 1
ATOM 3787 C C . THR A 1 482 ? 25.172 -2.318 5.977 1 91.44 482 THR A C 1
ATOM 3789 O O . THR A 1 482 ? 26.297 -2.289 6.469 1 91.44 482 THR A O 1
ATOM 3792 N N . LEU A 1 483 ? 24.766 -1.566 5.035 1 95.56 483 LEU A N 1
ATOM 3793 C CA . LEU A 1 483 ? 25.609 -0.505 4.508 1 95.56 483 LEU A CA 1
ATOM 3794 C C . LEU A 1 483 ? 25.234 0.844 5.109 1 95.56 483 LEU A C 1
ATOM 3796 O O . LEU A 1 483 ? 24.062 1.216 5.121 1 95.56 483 LEU A O 1
ATOM 3800 N N . THR A 1 484 ? 26.172 1.532 5.66 1 97.25 484 THR A N 1
ATOM 3801 C CA . THR A 1 484 ? 26.016 2.92 6.074 1 97.25 484 THR A CA 1
ATOM 3802 C C . THR A 1 484 ? 27.062 3.811 5.422 1 97.25 484 THR A C 1
ATOM 3804 O O . THR A 1 484 ? 28.234 3.453 5.367 1 97.25 484 THR A O 1
ATOM 3807 N N . ILE A 1 485 ? 26.688 4.855 4.836 1 97.94 485 ILE A N 1
ATOM 3808 C CA . ILE A 1 485 ? 27.594 5.832 4.254 1 97.94 485 ILE A CA 1
ATOM 3809 C C . ILE A 1 485 ? 27.453 7.168 4.977 1 97.94 485 ILE A C 1
ATOM 3811 O O . ILE A 1 485 ? 26.359 7.73 5.043 1 97.94 485 ILE A O 1
ATOM 3815 N N . ASP A 1 486 ? 28.5 7.645 5.547 1 97.19 486 ASP A N 1
ATOM 3816 C CA . ASP A 1 486 ? 28.516 8.938 6.223 1 97.19 486 ASP A CA 1
ATOM 3817 C C . ASP A 1 486 ? 29.766 9.734 5.863 1 97.19 486 ASP A C 1
ATOM 3819 O O . ASP A 1 486 ? 30.484 9.391 4.918 1 97.19 486 ASP A O 1
ATOM 3823 N N . LYS A 1 487 ? 30 10.852 6.496 1 94.31 487 LYS A N 1
ATOM 3824 C CA . LYS A 1 487 ? 31.109 11.742 6.164 1 94.31 487 LYS A CA 1
ATOM 3825 C C . LYS A 1 487 ? 32.469 11.039 6.371 1 94.31 487 LYS A C 1
ATOM 3827 O O . LYS A 1 487 ? 33.469 11.414 5.766 1 94.31 487 LYS A O 1
ATOM 3832 N N . GLU A 1 488 ? 32.406 10.023 7.207 1 94.06 488 GLU A N 1
ATOM 3833 C CA . GLU A 1 488 ? 33.625 9.297 7.508 1 94.06 488 GLU A CA 1
ATOM 3834 C C . GLU A 1 488 ? 33.906 8.203 6.473 1 94.06 488 GLU A C 1
ATOM 3836 O O . GLU A 1 488 ? 34.969 7.629 6.434 1 94.06 488 GLU A O 1
ATOM 3841 N N . GLY A 1 489 ? 32.938 7.914 5.703 1 93.25 489 GLY A N 1
ATOM 3842 C CA . GLY A 1 489 ? 33.156 6.957 4.633 1 93.25 489 GLY A CA 1
ATOM 3843 C C . GLY A 1 489 ? 32.094 5.91 4.523 1 93.25 489 GLY A C 1
ATOM 3844 O O . GLY A 1 489 ? 30.922 6.164 4.879 1 93.25 489 GLY A O 1
ATOM 3845 N N . VAL A 1 490 ? 32.438 4.875 3.816 1 94.56 490 VAL A N 1
ATOM 3846 C CA . VAL A 1 490 ? 31.547 3.758 3.557 1 94.56 490 VAL A CA 1
ATOM 3847 C C . VAL A 1 490 ? 31.781 2.654 4.586 1 94.56 490 VAL A C 1
ATOM 3849 O O . VAL A 1 490 ? 32.906 2.193 4.766 1 94.56 490 VAL A O 1
ATOM 3852 N N . HIS A 1 491 ? 30.703 2.268 5.293 1 93.44 491 HIS A N 1
ATOM 3853 C CA . HIS A 1 491 ? 30.797 1.26 6.344 1 93.44 491 HIS A CA 1
ATOM 3854 C C . HIS A 1 491 ? 29.875 0.084 6.066 1 93.44 491 HIS A C 1
ATOM 3856 O O . HIS A 1 491 ? 28.719 0.278 5.672 1 93.44 491 HIS A O 1
ATOM 3862 N N . GLN A 1 492 ? 30.453 -1.105 6.184 1 90.25 492 GLN A N 1
ATOM 3863 C CA . GLN A 1 492 ? 29.656 -2.324 6.051 1 90.25 492 GLN A CA 1
ATOM 3864 C C . GLN A 1 492 ? 29.734 -3.17 7.32 1 90.25 492 GLN A C 1
ATOM 3866 O O . GLN A 1 492 ? 30.797 -3.301 7.926 1 90.25 492 GLN A O 1
ATOM 3871 N N . LEU A 1 493 ? 28.578 -3.328 7.945 1 74.62 493 LEU A N 1
ATOM 3872 C CA . LEU A 1 493 ? 28.578 -4.184 9.125 1 74.62 493 LEU A CA 1
ATOM 3873 C C . LEU A 1 493 ? 28.406 -5.648 8.734 1 74.62 493 LEU A C 1
ATOM 3875 O O . LEU A 1 493 ? 27.391 -6.02 8.125 1 74.62 493 LEU A O 1
ATOM 3879 N N . VAL A 1 494 ? 29.438 -6.32 8.609 1 60.84 494 VAL A N 1
ATOM 3880 C CA . VAL A 1 494 ? 29.391 -7.754 8.359 1 60.84 494 VAL A CA 1
ATOM 3881 C C . VAL A 1 494 ? 29.109 -8.5 9.664 1 60.84 494 VAL A C 1
ATOM 3883 O O . VAL A 1 494 ? 29.516 -8.055 10.742 1 60.84 494 VAL A O 1
ATOM 3886 N N . LYS A 1 495 ? 27.922 -9.109 10.008 1 48.28 495 LYS A N 1
ATOM 3887 C CA . LYS A 1 495 ? 27.781 -9.961 11.18 1 48.28 495 LYS A CA 1
ATOM 3888 C C . LYS A 1 495 ? 29.062 -10.727 11.469 1 48.28 495 LYS A C 1
ATOM 3890 O O . LYS A 1 495 ? 29.453 -11.609 10.703 1 48.28 495 LYS A O 1
ATOM 3895 N N . ASN A 1 496 ? 30.125 -10.25 11.891 1 38.34 496 ASN A N 1
ATOM 3896 C CA . ASN A 1 496 ? 30.953 -11.289 12.5 1 38.34 496 ASN A CA 1
ATOM 3897 C C . ASN A 1 496 ? 30.109 -12.211 13.383 1 38.34 496 ASN A C 1
ATOM 3899 O O . ASN A 1 496 ? 28.984 -11.867 13.758 1 38.34 496 ASN A O 1
ATOM 3903 N N . GLY A 1 497 ? 30.875 -13.406 14.266 1 26.06 497 GLY A N 1
ATOM 3904 C CA . GLY A 1 497 ? 30.656 -14.414 15.289 1 26.06 497 GLY A CA 1
ATOM 3905 C C . GLY A 1 497 ? 29.734 -13.93 16.406 1 26.06 497 GLY A C 1
ATOM 3906 O O . GLY A 1 497 ? 29.547 -12.727 16.578 1 26.06 497 GLY A O 1
ATOM 3907 N N . VAL A 1 498 ? 29.656 -14.969 17.531 1 18.67 498 VAL A N 1
ATOM 3908 C CA . VAL A 1 498 ? 29.828 -14.789 18.969 1 18.67 498 VAL A CA 1
ATOM 3909 C C . VAL A 1 498 ? 30.969 -13.82 19.234 1 18.67 498 VAL A C 1
ATOM 3911 O O . VAL A 1 498 ? 32.094 -14.008 18.734 1 18.67 498 VAL A O 1
ATOM 3914 N N . MET B 1 1 ? 18.547 -51.062 -11.133 1 77.06 1 MET B N 1
ATOM 3915 C CA . MET B 1 1 ? 19.969 -50.812 -10.883 1 77.06 1 MET B CA 1
ATOM 3916 C C . MET B 1 1 ? 20.656 -50.344 -12.156 1 77.06 1 MET B C 1
ATOM 3918 O O . MET B 1 1 ? 21.375 -49.312 -12.148 1 77.06 1 MET B O 1
ATOM 3922 N N . GLN B 1 2 ? 20.344 -50.906 -13.289 1 85.75 2 GLN B N 1
ATOM 3923 C CA . GLN B 1 2 ? 21 -50.531 -14.539 1 85.75 2 GLN B CA 1
ATOM 3924 C C . GLN B 1 2 ? 20.562 -49.125 -14.977 1 85.75 2 GLN B C 1
ATOM 3926 O O . GLN B 1 2 ? 21.391 -48.312 -15.43 1 85.75 2 GLN B O 1
ATOM 3931 N N . LYS B 1 3 ? 19.281 -48.875 -14.766 1 90.75 3 LYS B N 1
ATOM 3932 C CA . LYS B 1 3 ? 18.75 -47.562 -15.125 1 90.75 3 LYS B CA 1
ATOM 3933 C C . LYS B 1 3 ? 19.469 -46.438 -14.352 1 90.75 3 LYS B C 1
ATOM 3935 O O . LYS B 1 3 ? 19.766 -45.406 -14.906 1 90.75 3 LYS B O 1
ATOM 3940 N N . LEU B 1 4 ? 19.766 -46.719 -13.141 1 94.25 4 LEU B N 1
ATOM 3941 C CA . LEU B 1 4 ? 20.453 -45.75 -12.297 1 94.25 4 LEU B CA 1
ATOM 3942 C C . LEU B 1 4 ? 21.906 -45.562 -12.734 1 94.25 4 LEU B C 1
ATOM 3944 O O . LEU B 1 4 ? 22.406 -44.438 -12.789 1 94.25 4 LEU B O 1
ATOM 3948 N N . ALA B 1 5 ? 22.5 -46.688 -12.984 1 92.5 5 ALA B N 1
ATOM 3949 C CA . ALA B 1 5 ? 23.891 -46.625 -13.43 1 92.5 5 ALA B CA 1
ATOM 3950 C C . ALA B 1 5 ? 24.031 -45.875 -14.758 1 92.5 5 ALA B C 1
ATOM 3952 O O . ALA B 1 5 ? 24.938 -45.094 -14.93 1 92.5 5 ALA B O 1
ATOM 3953 N N . ASP B 1 6 ? 23.156 -46.188 -15.648 1 94.19 6 ASP B N 1
ATOM 3954 C CA . ASP B 1 6 ? 23.172 -45.531 -16.953 1 94.19 6 ASP B CA 1
ATOM 3955 C C . ASP B 1 6 ? 22.984 -44.031 -16.828 1 94.19 6 ASP B C 1
ATOM 3957 O O . ASP B 1 6 ? 23.516 -43.25 -17.641 1 94.19 6 ASP B O 1
ATOM 3961 N N . ALA B 1 7 ? 22.25 -43.594 -15.844 1 95.44 7 ALA B N 1
ATOM 3962 C CA . ALA B 1 7 ? 21.953 -42.188 -15.648 1 95.44 7 ALA B CA 1
ATOM 3963 C C . ALA B 1 7 ? 22.953 -41.531 -14.703 1 95.44 7 ALA B C 1
ATOM 3965 O O . ALA B 1 7 ? 22.859 -40.344 -14.422 1 95.44 7 ALA B O 1
ATOM 3966 N N . GLY B 1 8 ? 23.891 -42.312 -14.195 1 94.62 8 GLY B N 1
ATOM 3967 C CA . GLY B 1 8 ? 24.891 -41.781 -13.266 1 94.62 8 GLY B CA 1
ATOM 3968 C C . GLY B 1 8 ? 24.312 -41.5 -11.891 1 94.62 8 GLY B C 1
ATOM 3969 O O . GLY B 1 8 ? 24.75 -40.562 -11.219 1 94.62 8 GLY B O 1
ATOM 3970 N N . GLN B 1 9 ? 23.266 -42.219 -11.445 1 97.31 9 GLN B N 1
ATOM 3971 C CA . GLN B 1 9 ? 22.578 -41.969 -10.18 1 97.31 9 GLN B CA 1
ATOM 3972 C C . GLN B 1 9 ? 22.688 -43.156 -9.242 1 97.31 9 GLN B C 1
ATOM 3974 O O . GLN B 1 9 ? 21.797 -43.406 -8.422 1 97.31 9 GLN B O 1
ATOM 3979 N N . SER B 1 10 ? 23.688 -43.969 -9.328 1 95.69 10 SER B N 1
ATOM 3980 C CA . SER B 1 10 ? 23.828 -45.219 -8.555 1 95.69 10 SER B CA 1
ATOM 3981 C C . SER B 1 10 ? 23.984 -44.906 -7.066 1 95.69 10 SER B C 1
ATOM 3983 O O . SER B 1 10 ? 23.703 -45.781 -6.234 1 95.69 10 SER B O 1
ATOM 3985 N N . HIS B 1 11 ? 24.422 -43.75 -6.738 1 95.38 11 HIS B N 1
ATOM 3986 C CA . HIS B 1 11 ? 24.625 -43.375 -5.34 1 95.38 11 HIS B CA 1
ATOM 3987 C C . HIS B 1 11 ? 23.328 -43.438 -4.551 1 95.38 11 HIS B C 1
ATOM 3989 O O . HIS B 1 11 ? 23.344 -43.531 -3.318 1 95.38 11 HIS B O 1
ATOM 3995 N N . LEU B 1 12 ? 22.188 -43.438 -5.203 1 96.5 12 LEU B N 1
ATOM 3996 C CA . LEU B 1 12 ? 20.875 -43.469 -4.555 1 96.5 12 LEU B CA 1
ATOM 3997 C C . LEU B 1 12 ? 20.672 -44.781 -3.814 1 96.5 12 LEU B C 1
ATOM 3999 O O . LEU B 1 12 ? 19.797 -44.875 -2.945 1 96.5 12 LEU B O 1
ATOM 4003 N N . LEU B 1 13 ? 21.531 -45.781 -4.156 1 95.75 13 LEU B N 1
ATOM 4004 C CA . LEU B 1 13 ? 21.406 -47.094 -3.525 1 95.75 13 LEU B CA 1
ATOM 4005 C C . LEU B 1 13 ? 22.547 -47.344 -2.543 1 95.75 13 LEU B C 1
ATOM 4007 O O . LEU B 1 13 ? 22.719 -48.469 -2.072 1 95.75 13 LEU B O 1
ATOM 4011 N N . GLN B 1 14 ? 23.219 -46.312 -2.207 1 95.06 14 GLN B N 1
ATOM 4012 C CA . GLN B 1 14 ? 24.438 -46.469 -1.419 1 95.06 14 GLN B CA 1
ATOM 4013 C C . GLN B 1 14 ? 24.125 -47.062 -0.041 1 95.06 14 GLN B C 1
ATOM 4015 O O . GLN B 1 14 ? 24.969 -47.75 0.556 1 95.06 14 GLN B O 1
ATOM 4020 N N . PHE B 1 15 ? 22.953 -46.875 0.455 1 96.62 15 PHE B N 1
ATOM 4021 C CA . PHE B 1 15 ? 22.594 -47.375 1.782 1 96.62 15 PHE B CA 1
ATOM 4022 C C . PHE B 1 15 ? 21.594 -48.531 1.687 1 96.62 15 PHE B C 1
ATOM 4024 O O . PHE B 1 15 ? 20.875 -48.812 2.646 1 96.62 15 PHE B O 1
ATOM 4031 N N . TRP B 1 16 ? 21.5 -49.188 0.585 1 95.81 16 TRP B N 1
ATOM 4032 C CA . TRP B 1 16 ? 20.5 -50.188 0.299 1 95.81 16 TRP B CA 1
ATOM 4033 C C . TRP B 1 16 ? 20.516 -51.312 1.352 1 95.81 16 TRP B C 1
ATOM 4035 O O . TRP B 1 16 ? 19.453 -51.719 1.839 1 95.81 16 TRP B O 1
ATOM 4045 N N . ASN B 1 17 ? 21.719 -51.688 1.753 1 95.69 17 ASN B N 1
ATOM 4046 C CA . ASN B 1 17 ? 21.875 -52.844 2.654 1 95.69 17 ASN B CA 1
ATOM 4047 C C . ASN B 1 17 ? 21.547 -52.438 4.098 1 95.69 17 ASN B C 1
ATOM 4049 O O . ASN B 1 17 ? 21.344 -53.312 4.941 1 95.69 17 ASN B O 1
ATOM 4053 N N . GLU B 1 18 ? 21.453 -51.188 4.332 1 96.25 18 GLU B N 1
ATOM 4054 C CA . GLU B 1 18 ? 21.141 -50.719 5.68 1 96.25 18 GLU B CA 1
ATOM 4055 C C . GLU B 1 18 ? 19.641 -50.5 5.852 1 96.25 18 GLU B C 1
ATOM 4057 O O . GLU B 1 18 ? 19.172 -50.312 6.973 1 96.25 18 GLU B O 1
ATOM 4062 N N . LEU B 1 19 ? 18.859 -50.594 4.789 1 96.75 19 LEU B N 1
ATOM 4063 C CA . LEU B 1 19 ? 17.438 -50.312 4.809 1 96.75 19 LEU B CA 1
ATOM 4064 C C . LEU B 1 19 ? 16.641 -51.562 5.168 1 96.75 19 LEU B C 1
ATOM 4066 O O . LEU B 1 19 ? 17.031 -52.656 4.824 1 96.75 19 LEU B O 1
ATOM 4070 N N . SER B 1 20 ? 15.594 -51.344 5.895 1 96.62 20 SER B N 1
ATOM 4071 C CA . SER B 1 20 ? 14.648 -52.406 6.109 1 96.62 20 SER B CA 1
ATOM 4072 C C . SER B 1 20 ? 13.969 -52.844 4.809 1 96.62 20 SER B C 1
ATOM 4074 O O . SER B 1 20 ? 14 -52.094 3.826 1 96.62 20 SER B O 1
ATOM 4076 N N . PRO B 1 21 ? 13.445 -54 4.809 1 95.94 21 PRO B N 1
ATOM 4077 C CA . PRO B 1 21 ? 12.727 -54.438 3.605 1 95.94 21 PRO B CA 1
ATOM 4078 C C . PRO B 1 21 ? 11.617 -53.469 3.201 1 95.94 21 PRO B C 1
ATOM 4080 O O . PRO B 1 21 ? 11.383 -53.25 2.01 1 95.94 21 PRO B O 1
ATOM 4083 N N . GLU B 1 22 ? 10.992 -52.938 4.164 1 95.5 22 GLU B N 1
ATOM 4084 C CA . GLU B 1 22 ? 9.953 -51.969 3.883 1 95.5 22 GLU B CA 1
ATOM 4085 C C . GLU B 1 22 ? 10.539 -50.688 3.256 1 95.5 22 GLU B C 1
ATOM 4087 O O . GLU B 1 22 ? 9.977 -50.156 2.299 1 95.5 22 GLU B O 1
ATOM 4092 N N . GLU B 1 23 ? 11.57 -50.25 3.768 1 94.31 23 GLU B N 1
ATOM 4093 C CA . GLU B 1 23 ? 12.258 -49.062 3.236 1 94.31 23 GLU B CA 1
ATOM 4094 C C . GLU B 1 23 ? 12.789 -49.312 1.83 1 94.31 23 GLU B C 1
ATOM 4096 O O . GLU B 1 23 ? 12.773 -48.438 0.98 1 94.31 23 GLU B O 1
ATOM 4101 N N . GLN B 1 24 ? 13.281 -50.469 1.618 1 95.94 24 GLN B N 1
ATOM 4102 C CA . GLN B 1 24 ? 13.758 -50.844 0.294 1 95.94 24 GLN B CA 1
ATOM 4103 C C . GLN B 1 24 ? 12.625 -50.844 -0.728 1 95.94 24 GLN B C 1
ATOM 4105 O O . GLN B 1 24 ? 12.812 -50.375 -1.855 1 95.94 24 GLN B O 1
ATOM 4110 N N . ALA B 1 25 ? 11.578 -51.312 -0.304 1 95.38 25 ALA B N 1
ATOM 4111 C CA . ALA B 1 25 ? 10.414 -51.344 -1.188 1 95.38 25 ALA B CA 1
ATOM 4112 C C . ALA B 1 25 ? 9.953 -49.938 -1.524 1 95.38 25 ALA B C 1
ATOM 4114 O O . ALA B 1 25 ? 9.617 -49.656 -2.674 1 95.38 25 ALA B O 1
ATOM 4115 N N . GLU B 1 26 ? 9.891 -49.125 -0.568 1 93.25 26 GLU B N 1
ATOM 4116 C CA . GLU B 1 26 ? 9.492 -47.75 -0.772 1 93.25 26 GLU B CA 1
ATOM 4117 C C . GLU B 1 26 ? 10.461 -47.031 -1.701 1 93.25 26 GLU B C 1
ATOM 4119 O O . GLU B 1 26 ? 10.039 -46.281 -2.596 1 93.25 26 GLU B O 1
ATOM 4124 N N . LEU B 1 27 ? 11.695 -47.156 -1.417 1 94.69 27 LEU B N 1
ATOM 4125 C CA . LEU B 1 27 ? 12.727 -46.531 -2.254 1 94.69 27 LEU B CA 1
ATOM 4126 C C . LEU B 1 27 ? 12.625 -47.031 -3.691 1 94.69 27 LEU B C 1
ATOM 4128 O O . LEU B 1 27 ? 12.727 -46.25 -4.637 1 94.69 27 LEU B O 1
ATOM 4132 N N . THR B 1 28 ? 12.43 -48.312 -3.842 1 94.25 28 THR B N 1
ATOM 4133 C CA . THR B 1 28 ? 12.305 -48.906 -5.172 1 94.25 28 THR B CA 1
ATOM 4134 C C . THR B 1 28 ? 11.117 -48.281 -5.918 1 94.25 28 THR B C 1
ATOM 4136 O O . THR B 1 28 ? 11.227 -47.969 -7.102 1 94.25 28 THR B O 1
ATOM 4139 N N . GLN B 1 29 ? 10.07 -48.219 -5.266 1 92 29 GLN B N 1
ATOM 4140 C CA . GLN B 1 29 ? 8.875 -47.656 -5.871 1 92 29 GLN B CA 1
ATOM 4141 C C . GLN B 1 29 ? 9.117 -46.219 -6.305 1 92 29 GLN B C 1
ATOM 4143 O O . GLN B 1 29 ? 8.711 -45.812 -7.398 1 92 29 GLN B O 1
ATOM 4148 N N . GLU B 1 30 ? 9.719 -45.469 -5.477 1 90.69 30 GLU B N 1
ATOM 4149 C CA . GLU B 1 30 ? 10.016 -44.062 -5.773 1 90.69 30 GLU B CA 1
ATOM 4150 C C . GLU B 1 30 ? 10.953 -43.938 -6.969 1 90.69 30 GLU B C 1
ATOM 4152 O O . GLU B 1 30 ? 10.742 -43.125 -7.848 1 90.69 30 GLU B O 1
ATOM 4157 N N . LEU B 1 31 ? 11.906 -44.75 -6.992 1 94 31 LEU B N 1
ATOM 4158 C CA . LEU B 1 31 ? 12.914 -44.656 -8.055 1 94 31 LEU B CA 1
ATOM 4159 C C . LEU B 1 31 ? 12.344 -45.188 -9.367 1 94 31 LEU B C 1
ATOM 4161 O O . LEU B 1 31 ? 12.688 -44.688 -10.438 1 94 31 LEU B O 1
ATOM 4165 N N . GLU B 1 32 ? 11.555 -46.156 -9.289 1 91.5 32 GLU B N 1
ATOM 4166 C CA . GLU B 1 32 ? 10.953 -46.719 -10.492 1 91.5 32 GLU B CA 1
ATOM 4167 C C . GLU B 1 32 ? 10.078 -45.719 -11.211 1 91.5 32 GLU B C 1
ATOM 4169 O O . GLU B 1 32 ? 9.938 -45.75 -12.438 1 91.5 32 GLU B O 1
ATOM 4174 N N . GLY B 1 33 ? 9.539 -44.875 -10.477 1 87.81 33 GLY B N 1
ATOM 4175 C CA . GLY B 1 33 ? 8.664 -43.844 -11.047 1 87.81 33 GLY B CA 1
ATOM 4176 C C . GLY B 1 33 ? 9.422 -42.688 -11.656 1 87.81 33 GLY B C 1
ATOM 4177 O O . GLY B 1 33 ? 8.828 -41.844 -12.336 1 87.81 33 GLY B O 1
ATOM 4178 N N . MET B 1 34 ? 10.719 -42.719 -11.57 1 92.12 34 MET B N 1
ATOM 4179 C CA . MET B 1 34 ? 11.523 -41.594 -12.039 1 92.12 34 MET B CA 1
ATOM 4180 C C . MET B 1 34 ? 12.195 -41.906 -13.367 1 92.12 34 MET B C 1
ATOM 4182 O O . MET B 1 34 ? 12.68 -43.031 -13.57 1 92.12 34 MET B O 1
ATOM 4186 N N . ASP B 1 35 ? 12.039 -41 -14.281 1 92.38 35 ASP B N 1
ATOM 4187 C CA . ASP B 1 35 ? 12.828 -41.062 -15.508 1 92.38 35 ASP B CA 1
ATOM 4188 C C . ASP B 1 35 ? 14.133 -40.281 -15.359 1 92.38 35 ASP B C 1
ATOM 4190 O O . ASP B 1 35 ? 14.195 -39.094 -15.711 1 92.38 35 ASP B O 1
ATOM 4194 N N . PHE B 1 36 ? 15.172 -40.969 -15.039 1 95.19 36 PHE B N 1
ATOM 4195 C CA . PHE B 1 36 ? 16.438 -40.344 -14.664 1 95.19 36 PHE B CA 1
ATOM 4196 C C . PHE B 1 36 ? 17.062 -39.625 -15.852 1 95.19 36 PHE B C 1
ATOM 4198 O O . PHE B 1 36 ? 17.688 -38.594 -15.695 1 95.19 36 PHE B O 1
ATOM 4205 N N . GLN B 1 37 ? 16.906 -40.219 -17.031 1 93.81 37 GLN B N 1
ATOM 4206 C CA . GLN B 1 37 ? 17.469 -39.562 -18.203 1 93.81 37 GLN B CA 1
ATOM 4207 C C . GLN B 1 37 ? 16.781 -38.219 -18.484 1 93.81 37 GLN B C 1
ATOM 4209 O O . GLN B 1 37 ? 17.438 -37.25 -18.797 1 93.81 37 GLN B O 1
ATOM 4214 N N . GLU B 1 38 ? 15.516 -38.281 -18.328 1 93.19 38 GLU B N 1
ATOM 4215 C CA . GLU B 1 38 ? 14.75 -37.031 -18.516 1 93.19 38 GLU B CA 1
ATOM 4216 C C . GLU B 1 38 ? 15.125 -36 -17.453 1 93.19 38 GLU B C 1
ATOM 4218 O O . GLU B 1 38 ? 15.32 -34.812 -17.766 1 93.19 38 GLU B O 1
ATOM 4223 N N . ILE B 1 39 ? 15.25 -36.438 -16.266 1 94.25 39 ILE B N 1
ATOM 4224 C CA . ILE B 1 39 ? 15.555 -35.562 -15.133 1 94.25 39 ILE B CA 1
ATOM 4225 C C . ILE B 1 39 ? 16.938 -34.938 -15.32 1 94.25 39 ILE B C 1
ATOM 4227 O O . ILE B 1 39 ? 17.109 -33.719 -15.109 1 94.25 39 ILE B O 1
ATOM 4231 N N . ASN B 1 40 ? 17.844 -35.781 -15.703 1 94.81 40 ASN B N 1
ATOM 4232 C CA . ASN B 1 40 ? 19.172 -35.25 -16 1 94.81 40 ASN B CA 1
ATOM 4233 C C . ASN B 1 40 ? 19.125 -34.219 -17.109 1 94.81 40 ASN B C 1
ATOM 4235 O O . ASN B 1 40 ? 19.844 -33.219 -17.062 1 94.81 40 ASN B O 1
ATOM 4239 N N . GLY B 1 41 ? 18.328 -34.5 -18.047 1 93.25 41 GLY B N 1
ATOM 4240 C CA . GLY B 1 41 ? 18.156 -33.531 -19.125 1 93.25 41 GLY B CA 1
ATOM 4241 C C . GLY B 1 41 ? 17.578 -32.219 -18.656 1 93.25 41 GLY B C 1
ATOM 4242 O O . GLY B 1 41 ? 18.016 -31.156 -19.094 1 93.25 41 GLY B O 1
ATOM 4243 N N . PHE B 1 42 ? 16.562 -32.25 -17.781 1 93.31 42 PHE B N 1
ATOM 4244 C CA . PHE B 1 42 ? 16 -31.047 -17.188 1 93.31 42 PHE B CA 1
ATOM 4245 C C . PHE B 1 42 ? 17.094 -30.234 -16.516 1 93.31 42 PHE B C 1
ATOM 4247 O O . PHE B 1 42 ? 17.172 -29.016 -16.703 1 93.31 42 PHE B O 1
ATOM 4254 N N . PHE B 1 43 ? 17.891 -30.906 -15.742 1 93.25 43 PHE B N 1
ATOM 4255 C CA . PHE B 1 43 ? 18.984 -30.25 -15.016 1 93.25 43 PHE B CA 1
ATOM 4256 C C . PHE B 1 43 ? 19.938 -29.562 -15.977 1 93.25 43 PHE B C 1
ATOM 4258 O O . PHE B 1 43 ? 20.266 -28.391 -15.789 1 93.25 43 PHE B O 1
ATOM 4265 N N . GLU B 1 44 ? 20.359 -30.25 -16.953 1 93.06 44 GLU B N 1
ATOM 4266 C CA . GLU B 1 44 ? 21.312 -29.719 -17.906 1 93.06 44 GLU B CA 1
ATOM 4267 C C . GLU B 1 44 ? 20.766 -28.484 -18.625 1 93.06 44 GLU B C 1
ATOM 4269 O O . GLU B 1 44 ? 21.438 -27.469 -18.766 1 93.06 44 GLU B O 1
ATOM 4274 N N . ASN B 1 45 ? 19.594 -28.625 -19.047 1 91.19 45 ASN B N 1
ATOM 4275 C CA . ASN B 1 45 ? 18.953 -27.516 -19.75 1 91.19 45 ASN B CA 1
ATOM 4276 C C . ASN B 1 45 ? 18.75 -26.312 -18.828 1 91.19 45 ASN B C 1
ATOM 4278 O O . ASN B 1 45 ? 18.984 -25.172 -19.234 1 91.19 45 ASN B O 1
ATOM 4282 N N . ALA B 1 46 ? 18.281 -26.578 -17.625 1 89.5 46 ALA B N 1
ATOM 4283 C CA . ALA B 1 46 ? 18 -25.516 -16.656 1 89.5 46 ALA B CA 1
ATOM 4284 C C . ALA B 1 46 ? 19.281 -24.781 -16.281 1 89.5 46 ALA B C 1
ATOM 4286 O O . ALA B 1 46 ? 19.281 -23.547 -16.188 1 89.5 46 ALA B O 1
ATOM 4287 N N . MET B 1 47 ? 20.344 -25.5 -16.094 1 87.75 47 MET B N 1
ATOM 4288 C CA . MET B 1 47 ? 21.625 -24.891 -15.727 1 87.75 47 MET B CA 1
ATOM 4289 C C . MET B 1 47 ? 22.188 -24.078 -16.875 1 87.75 47 MET B C 1
ATOM 4291 O O . MET B 1 47 ? 22.812 -23.031 -16.641 1 87.75 47 MET B O 1
ATOM 4295 N N . GLN B 1 48 ? 21.984 -24.516 -18.031 1 84.25 48 GLN B N 1
ATOM 4296 C CA . GLN B 1 48 ? 22.453 -23.781 -19.203 1 84.25 48 GLN B CA 1
ATOM 4297 C C . GLN B 1 48 ? 21.703 -22.469 -19.359 1 84.25 48 GLN B C 1
ATOM 4299 O O . GLN B 1 48 ? 22.312 -21.438 -19.641 1 84.25 48 GLN B O 1
ATOM 4304 N N . THR B 1 49 ? 20.484 -22.5 -19.172 1 78.88 49 THR B N 1
ATOM 4305 C CA . THR B 1 49 ? 19.656 -21.312 -19.297 1 78.88 49 THR B CA 1
ATOM 4306 C C . THR B 1 49 ? 19.938 -20.312 -18.188 1 78.88 49 THR B C 1
ATOM 4308 O O . THR B 1 49 ? 19.969 -19.109 -18.406 1 78.88 49 THR B O 1
ATOM 4311 N N . SER B 1 50 ? 20.047 -20.844 -17.016 1 75.62 50 SER B N 1
ATOM 4312 C CA . SER B 1 50 ? 20.328 -19.984 -15.867 1 75.62 50 SER B CA 1
ATOM 4313 C C . SER B 1 50 ? 21.672 -19.281 -16.031 1 75.62 50 SER B C 1
ATOM 4315 O O . SER B 1 50 ? 21.812 -18.125 -15.617 1 75.62 50 SER B O 1
ATOM 4317 N N . ASN B 1 51 ? 22.641 -19.891 -16.578 1 65.88 51 ASN B N 1
ATOM 4318 C CA . ASN B 1 51 ? 23.969 -19.328 -16.781 1 65.88 51 ASN B CA 1
ATOM 4319 C C . ASN B 1 51 ? 24 -18.406 -18 1 65.88 51 ASN B C 1
ATOM 4321 O O . ASN B 1 51 ? 24.844 -17.5 -18.078 1 65.88 51 ASN B O 1
ATOM 4325 N N . SER B 1 52 ? 23.219 -18.781 -19 1 56.78 52 SER B N 1
ATOM 4326 C CA . SER B 1 52 ? 23.203 -18.016 -20.25 1 56.78 52 SER B CA 1
ATOM 4327 C C . SER B 1 52 ? 22.438 -16.719 -20.094 1 56.78 52 SER B C 1
ATOM 4329 O O . SER B 1 52 ? 22.578 -15.797 -20.906 1 56.78 52 SER B O 1
ATOM 4331 N N . SER B 1 53 ? 21.391 -16.828 -19.328 1 54.03 53 SER B N 1
ATOM 4332 C CA . SER B 1 53 ? 20.547 -15.633 -19.234 1 54.03 53 SER B CA 1
ATOM 4333 C C . SER B 1 53 ? 21.406 -14.391 -18.969 1 54.03 53 SER B C 1
ATOM 4335 O O . SER B 1 53 ? 20.859 -13.289 -18.828 1 54.03 53 SER B O 1
ATOM 4337 N N . LYS B 1 54 ? 22.719 -14.586 -18.672 1 47.28 54 LYS B N 1
ATOM 4338 C CA . LYS B 1 54 ? 23.641 -13.461 -18.547 1 47.28 54 LYS B CA 1
ATOM 4339 C C . LYS B 1 54 ? 23.781 -12.703 -19.859 1 47.28 54 LYS B C 1
ATOM 4341 O O . LYS B 1 54 ? 24.453 -11.68 -19.938 1 47.28 54 LYS B O 1
ATOM 4346 N N . GLN B 1 55 ? 23.734 -13.43 -21.062 1 48.5 55 GLN B N 1
ATOM 4347 C CA . GLN B 1 55 ? 24.328 -12.617 -22.109 1 48.5 55 GLN B CA 1
ATOM 4348 C C . GLN B 1 55 ? 23.484 -11.375 -22.391 1 48.5 55 GLN B C 1
ATOM 4350 O O . GLN B 1 55 ? 24.016 -10.273 -22.562 1 48.5 55 GLN B O 1
ATOM 4355 N N . GLY B 1 56 ? 22.25 -11.359 -23.156 1 55.03 56 GLY B N 1
ATOM 4356 C CA . GLY B 1 56 ? 21.594 -10.078 -23.359 1 55.03 56 GLY B CA 1
ATOM 4357 C C . GLY B 1 56 ? 20.75 -9.641 -22.188 1 55.03 56 GLY B C 1
ATOM 4358 O O . GLY B 1 56 ? 20.125 -10.477 -21.531 1 55.03 56 GLY B O 1
ATOM 4359 N N . LYS B 1 57 ? 20.891 -8.383 -21.625 1 76.25 57 LYS B N 1
ATOM 4360 C CA . LYS B 1 57 ? 20.219 -7.742 -20.484 1 76.25 57 LYS B CA 1
ATOM 4361 C C . LYS B 1 57 ? 18.703 -7.684 -20.719 1 76.25 57 LYS B C 1
ATOM 4363 O O . LYS B 1 57 ? 18.234 -7.188 -21.734 1 76.25 57 LYS B O 1
ATOM 4368 N N . MET B 1 58 ? 17.828 -8.633 -20.031 1 88 58 MET B N 1
ATOM 4369 C CA . MET B 1 58 ? 16.359 -8.625 -20.047 1 88 58 MET B CA 1
ATOM 4370 C C . MET B 1 58 ? 15.836 -7.211 -20.281 1 88 58 MET B C 1
ATOM 4372 O O . MET B 1 58 ? 14.867 -7.02 -21.016 1 88 58 MET B O 1
ATOM 4376 N N . ASP B 1 59 ? 16.5 -6.277 -19.922 1 93.19 59 ASP B N 1
ATOM 4377 C CA . ASP B 1 59 ? 16.047 -4.887 -19.891 1 93.19 59 ASP B CA 1
ATOM 4378 C C . ASP B 1 59 ? 15.797 -4.363 -21.297 1 93.19 59 ASP B C 1
ATOM 4380 O O . ASP B 1 59 ? 14.734 -3.791 -21.578 1 93.19 59 ASP B O 1
ATOM 4384 N N . CYS B 1 60 ? 16.703 -4.609 -22.141 1 93.69 60 CYS B N 1
ATOM 4385 C CA . CYS B 1 60 ? 16.625 -4.012 -23.469 1 93.69 60 CYS B CA 1
ATOM 4386 C C . CYS B 1 60 ? 15.648 -4.781 -24.344 1 93.69 60 CYS B C 1
ATOM 4388 O O . CYS B 1 60 ? 15.25 -4.297 -25.406 1 93.69 60 CYS B O 1
ATOM 4390 N N . ARG B 1 61 ? 15.234 -5.934 -23.922 1 95.38 61 ARG B N 1
ATOM 4391 C CA . ARG B 1 61 ? 14.391 -6.801 -24.734 1 95.38 61 ARG B CA 1
ATOM 4392 C C . ARG B 1 61 ? 12.922 -6.645 -24.344 1 95.38 61 ARG B C 1
ATOM 4394 O O . ARG B 1 61 ? 12.047 -7.234 -24.984 1 95.38 61 ARG B O 1
ATOM 4401 N N . MET B 1 62 ? 12.641 -5.879 -23.375 1 96.81 62 MET B N 1
ATOM 4402 C CA . MET B 1 62 ? 11.297 -5.785 -22.797 1 96.81 62 MET B CA 1
ATOM 4403 C C . MET B 1 62 ? 10.492 -4.688 -23.484 1 96.81 62 MET B C 1
ATOM 4405 O O . MET B 1 62 ? 11.016 -3.617 -23.781 1 96.81 62 MET B O 1
ATOM 4409 N N . GLU B 1 63 ? 9.273 -4.957 -23.719 1 97.81 63 GLU B N 1
ATOM 4410 C CA . GLU B 1 63 ? 8.266 -3.988 -24.156 1 97.81 63 GLU B CA 1
ATOM 4411 C C . GLU B 1 63 ? 6.996 -4.102 -23.312 1 97.81 63 GLU B C 1
ATOM 4413 O O . GLU B 1 63 ? 6.586 -5.203 -22.938 1 97.81 63 GLU B O 1
ATOM 4418 N N . PRO B 1 64 ? 6.41 -2.951 -22.984 1 97.62 64 PRO B N 1
ATOM 4419 C CA . PRO B 1 64 ? 5.18 -3.018 -22.203 1 97.62 64 PRO B CA 1
ATOM 4420 C C . PRO B 1 64 ? 4.02 -3.654 -22.969 1 97.62 64 PRO B C 1
ATOM 4422 O O . PRO B 1 64 ? 4.102 -3.826 -24.188 1 97.62 64 PRO B O 1
ATOM 4425 N N . VAL B 1 65 ? 2.977 -4.012 -22.25 1 97.38 65 VAL B N 1
ATOM 4426 C CA . VAL B 1 65 ? 1.762 -4.547 -22.859 1 97.38 65 VAL B CA 1
ATOM 4427 C C . VAL B 1 65 ? 1.118 -3.48 -23.75 1 97.38 65 VAL B C 1
ATOM 4429 O O . VAL B 1 65 ? 0.829 -2.373 -23.297 1 97.38 65 VAL B O 1
ATOM 4432 N N . PRO B 1 66 ? 0.908 -3.807 -24.984 1 96.44 66 PRO B N 1
ATOM 4433 C CA . PRO B 1 66 ? 0.244 -2.832 -25.859 1 96.44 66 PRO B CA 1
ATOM 4434 C C . PRO B 1 66 ? -1.209 -2.582 -25.469 1 96.44 66 PRO B C 1
ATOM 4436 O O . PRO B 1 66 ? -1.893 -3.498 -25 1 96.44 66 PRO B O 1
ATOM 4439 N N . ARG B 1 67 ? -1.669 -1.395 -25.688 1 94.12 67 ARG B N 1
ATOM 4440 C CA . ARG B 1 67 ? -3.023 -1 -25.312 1 94.12 67 ARG B CA 1
ATOM 4441 C C . ARG B 1 67 ? -4.062 -1.829 -26.062 1 94.12 67 ARG B C 1
ATOM 4443 O O . ARG B 1 67 ? -5.129 -2.131 -25.531 1 94.12 67 ARG B O 1
ATOM 4450 N N . GLU B 1 68 ? -3.775 -2.293 -27.203 1 95.31 68 GLU B N 1
ATOM 4451 C CA . GLU B 1 68 ? -4.727 -2.969 -28.078 1 95.31 68 GLU B CA 1
ATOM 4452 C C . GLU B 1 68 ? -5.152 -4.312 -27.5 1 95.31 68 GLU B C 1
ATOM 4454 O O . GLU B 1 68 ? -6.25 -4.801 -27.781 1 95.31 68 GLU B O 1
ATOM 4459 N N . VAL B 1 69 ? -4.309 -4.91 -26.703 1 97.56 69 VAL B N 1
ATOM 4460 C CA . VAL B 1 69 ? -4.648 -6.227 -26.172 1 97.56 69 VAL B CA 1
ATOM 4461 C C . VAL B 1 69 ? -5.18 -6.086 -24.75 1 97.56 69 VAL B C 1
ATOM 4463 O O . VAL B 1 69 ? -5.527 -7.082 -24.109 1 97.56 69 VAL B O 1
ATOM 4466 N N . LEU B 1 70 ? -5.258 -4.863 -24.312 1 97.56 70 LEU B N 1
ATOM 4467 C CA . LEU B 1 70 ? -5.605 -4.602 -22.922 1 97.56 70 LEU B CA 1
ATOM 4468 C C . LEU B 1 70 ? -7.086 -4.27 -22.781 1 97.56 70 LEU B C 1
ATOM 4470 O O . LEU B 1 70 ? -7.613 -3.434 -23.516 1 97.56 70 LEU B O 1
ATOM 4474 N N . GLY B 1 71 ? -7.84 -5.012 -21.938 1 98.31 71 GLY B N 1
ATOM 4475 C CA . GLY B 1 71 ? -9.117 -4.602 -21.375 1 98.31 71 GLY B CA 1
ATOM 4476 C C . GLY B 1 71 ? -9.016 -4.168 -19.922 1 98.31 71 GLY B C 1
ATOM 4477 O O . GLY B 1 71 ? -8.266 -4.75 -19.141 1 98.31 71 GLY B O 1
ATOM 4478 N N . SER B 1 72 ? -9.68 -3.102 -19.594 1 98.19 72 SER B N 1
ATOM 4479 C CA . SER B 1 72 ? -9.586 -2.537 -18.25 1 98.19 72 SER B CA 1
ATOM 4480 C C . SER B 1 72 ? -10.969 -2.254 -17.672 1 98.19 72 SER B C 1
ATOM 4482 O O . SER B 1 72 ? -11.828 -1.682 -18.344 1 98.19 72 SER B O 1
ATOM 4484 N N . VAL B 1 73 ? -11.148 -2.604 -16.406 1 97.94 73 VAL B N 1
ATOM 4485 C CA . VAL B 1 73 ? -12.438 -2.373 -15.773 1 97.94 73 VAL B CA 1
ATOM 4486 C C . VAL B 1 73 ? -12.664 -0.875 -15.586 1 97.94 73 VAL B C 1
ATOM 4488 O O . VAL B 1 73 ? -13.805 -0.417 -15.508 1 97.94 73 VAL B O 1
ATOM 4491 N N . THR B 1 74 ? -11.57 -0.127 -15.461 1 96.5 74 THR B N 1
ATOM 4492 C CA . THR B 1 74 ? -11.711 1.297 -15.18 1 96.5 74 THR B CA 1
ATOM 4493 C C . THR B 1 74 ? -11.688 2.111 -16.469 1 96.5 74 THR B C 1
ATOM 4495 O O . THR B 1 74 ? -12.375 3.127 -16.578 1 96.5 74 THR B O 1
ATOM 4498 N N . ARG B 1 75 ? -10.953 1.728 -17.516 1 96.19 75 ARG B N 1
ATOM 4499 C CA . ARG B 1 75 ? -10.805 2.496 -18.734 1 96.19 75 ARG B CA 1
ATOM 4500 C C . ARG B 1 75 ? -11.836 2.074 -19.781 1 96.19 75 ARG B C 1
ATOM 4502 O O . ARG B 1 75 ? -12.117 2.816 -20.719 1 96.19 75 ARG B O 1
ATOM 4509 N N . ASP B 1 76 ? -12.367 0.828 -19.625 1 97.69 76 ASP B N 1
ATOM 4510 C CA . ASP B 1 76 ? -13.375 0.306 -20.531 1 97.69 76 ASP B CA 1
ATOM 4511 C C . ASP B 1 76 ? -14.68 -0.003 -19.797 1 97.69 76 ASP B C 1
ATOM 4513 O O . ASP B 1 76 ? -15.281 -1.06 -20 1 97.69 76 ASP B O 1
ATOM 4517 N N . ARG B 1 77 ? -15.07 0.877 -18.969 1 94.69 77 ARG B N 1
ATOM 4518 C CA . ARG B 1 77 ? -16.219 0.692 -18.078 1 94.69 77 ARG B CA 1
ATOM 4519 C C . ARG B 1 77 ? -17.469 0.36 -18.875 1 94.69 77 ARG B C 1
ATOM 4521 O O . ARG B 1 77 ? -18.281 -0.465 -18.453 1 94.69 77 ARG B O 1
ATOM 4528 N N . GLU B 1 78 ? -17.656 0.922 -19.984 1 95.25 78 GLU B N 1
ATOM 4529 C CA . GLU B 1 78 ? -18.859 0.743 -20.797 1 95.25 78 GLU B CA 1
ATOM 4530 C C . GLU B 1 78 ? -18.938 -0.672 -21.359 1 95.25 78 GLU B C 1
ATOM 4532 O O . GLU B 1 78 ? -20.031 -1.168 -21.656 1 95.25 78 GLU B O 1
ATOM 4537 N N . SER B 1 79 ? -17.797 -1.325 -21.469 1 97.81 79 SER B N 1
ATOM 4538 C CA . SER B 1 79 ? -17.75 -2.654 -22.062 1 97.81 79 SER B CA 1
ATOM 4539 C C . SER B 1 79 ? -17.891 -3.744 -21 1 97.81 79 SER B C 1
ATOM 4541 O O . SER B 1 79 ? -18.188 -4.898 -21.328 1 97.81 79 SER B O 1
ATOM 4543 N N . VAL B 1 80 ? -17.719 -3.408 -19.797 1 98.12 80 VAL B N 1
ATOM 4544 C CA . VAL B 1 80 ? -17.625 -4.398 -18.734 1 98.12 80 VAL B CA 1
ATOM 4545 C C . VAL B 1 80 ? -18.953 -5.152 -18.609 1 98.12 80 VAL B C 1
ATOM 4547 O O . VAL B 1 80 ? -18.969 -6.375 -18.438 1 98.12 80 VAL B O 1
ATOM 4550 N N . LYS B 1 81 ? -20.047 -4.453 -18.688 1 97.25 81 LYS B N 1
ATOM 4551 C CA . LYS B 1 81 ? -21.344 -5.09 -18.578 1 97.25 81 LYS B CA 1
ATOM 4552 C C . LYS B 1 81 ? -21.562 -6.098 -19.703 1 97.25 81 LYS B C 1
ATOM 4554 O O . LYS B 1 81 ? -22.109 -7.18 -19.469 1 97.25 81 LYS B O 1
ATOM 4559 N N . ASP B 1 82 ? -21.172 -5.695 -20.859 1 98.31 82 ASP B N 1
ATOM 4560 C CA . ASP B 1 82 ? -21.297 -6.598 -22 1 98.31 82 ASP B CA 1
ATOM 4561 C C . ASP B 1 82 ? -20.422 -7.836 -21.812 1 98.31 82 ASP B C 1
ATOM 4563 O O . ASP B 1 82 ? -20.844 -8.953 -22.156 1 98.31 82 ASP B O 1
ATOM 4567 N N . TRP B 1 83 ? -19.203 -7.641 -21.344 1 98.75 83 TRP B N 1
ATOM 4568 C CA . TRP B 1 83 ? -18.328 -8.773 -21.047 1 98.75 83 TRP B CA 1
ATOM 4569 C C . TRP B 1 83 ? -18.953 -9.703 -20.031 1 98.75 83 TRP B C 1
ATOM 4571 O O . TRP B 1 83 ? -18.922 -10.93 -20.188 1 98.75 83 TRP B O 1
ATOM 4581 N N . GLU B 1 84 ? -19.531 -9.117 -19.031 1 98.19 84 GLU B N 1
ATOM 4582 C CA . GLU B 1 84 ? -20.172 -9.906 -17.969 1 98.19 84 GLU B CA 1
ATOM 4583 C C . GLU B 1 84 ? -21.312 -10.75 -18.531 1 98.19 84 GLU B C 1
ATOM 4585 O O . GLU B 1 84 ? -21.438 -11.93 -18.188 1 98.19 84 GLU B O 1
ATOM 4590 N N . LEU B 1 85 ? -22.125 -10.156 -19.359 1 97.81 85 LEU B N 1
ATOM 4591 C CA . LEU B 1 85 ? -23.25 -10.875 -19.953 1 97.81 85 LEU B CA 1
ATOM 4592 C C . LEU B 1 85 ? -22.75 -12.047 -20.812 1 97.81 85 LEU B C 1
ATOM 4594 O O . LEU B 1 85 ? -23.297 -13.148 -20.734 1 97.81 85 LEU B O 1
ATOM 4598 N N . THR B 1 86 ? -21.734 -11.773 -21.562 1 98.5 86 THR B N 1
ATOM 4599 C CA . THR B 1 86 ? -21.156 -12.828 -22.375 1 98.5 86 THR B CA 1
ATOM 4600 C C . THR B 1 86 ? -20.609 -13.961 -21.516 1 98.5 86 THR B C 1
ATOM 4602 O O . THR B 1 86 ? -20.828 -15.133 -21.812 1 98.5 86 THR B O 1
ATOM 4605 N N . GLY B 1 87 ? -19.891 -13.602 -20.453 1 98.56 87 GLY B N 1
ATOM 4606 C CA . GLY B 1 87 ? -19.359 -14.609 -19.562 1 98.56 87 GLY B CA 1
ATOM 4607 C C . GLY B 1 87 ? -20.438 -15.445 -18.891 1 98.56 87 GLY B C 1
ATOM 4608 O O . GLY B 1 87 ? -20.297 -16.672 -18.781 1 98.56 87 GLY B O 1
ATOM 4609 N N . LEU B 1 88 ? -21.547 -14.812 -18.5 1 98.31 88 LEU B N 1
ATOM 4610 C CA . LEU B 1 88 ? -22.672 -15.516 -17.875 1 98.31 88 LEU B CA 1
ATOM 4611 C C . LEU B 1 88 ? -23.328 -16.469 -18.859 1 98.31 88 LEU B C 1
ATOM 4613 O O . LEU B 1 88 ? -23.766 -17.562 -18.484 1 98.31 88 LEU B O 1
ATOM 4617 N N . GLN B 1 89 ? -23.391 -16.031 -20.031 1 98.25 89 GLN B N 1
ATOM 4618 C CA . GLN B 1 89 ? -23.938 -16.906 -21.062 1 98.25 89 GLN B CA 1
ATOM 4619 C C . GLN B 1 89 ? -23.062 -18.156 -21.234 1 98.25 89 GLN B C 1
ATOM 4621 O O . GLN B 1 89 ? -23.594 -19.266 -21.359 1 98.25 89 GLN B O 1
ATOM 4626 N N . CYS B 1 90 ? -21.75 -17.984 -21.266 1 98.69 90 CYS B N 1
ATOM 4627 C CA . CYS B 1 90 ? -20.844 -19.125 -21.375 1 98.69 90 CYS B CA 1
ATOM 4628 C C . CYS B 1 90 ? -21.016 -20.078 -20.219 1 98.69 90 CYS B C 1
ATOM 4630 O O . CYS B 1 90 ? -21.016 -21.297 -20.391 1 98.69 90 CYS B O 1
ATOM 4632 N N . ILE B 1 91 ? -21.172 -19.516 -19.062 1 98.69 91 ILE B N 1
ATOM 4633 C CA . ILE B 1 91 ? -21.359 -20.328 -17.859 1 98.69 91 ILE B CA 1
ATOM 4634 C C . ILE B 1 91 ? -22.672 -21.094 -17.953 1 98.69 91 ILE B C 1
ATOM 4636 O O . ILE B 1 91 ? -22.719 -22.297 -17.656 1 98.69 91 ILE B O 1
ATOM 4640 N N . SER B 1 92 ? -23.719 -20.438 -18.422 1 98.31 92 SER B N 1
ATOM 4641 C CA . SER B 1 92 ? -25.031 -21.047 -18.516 1 98.31 92 SER B CA 1
ATOM 4642 C C . SER B 1 92 ? -25.016 -22.203 -19.516 1 98.31 92 SER B C 1
ATOM 4644 O O . SER B 1 92 ? -25.828 -23.141 -19.391 1 98.31 92 SER B O 1
ATOM 4646 N N . LYS B 1 93 ? -24.125 -22.203 -20.406 1 98.38 93 LYS B N 1
ATOM 4647 C CA . LYS B 1 93 ? -24.016 -23.234 -21.422 1 98.38 93 LYS B CA 1
ATOM 4648 C C . LYS B 1 93 ? -23.047 -24.328 -21 1 98.38 93 LYS B C 1
ATOM 4650 O O . LYS B 1 93 ? -22.688 -25.203 -21.797 1 98.38 93 LYS B O 1
ATOM 4655 N N . ASN B 1 94 ? -22.562 -24.281 -19.797 1 98.56 94 ASN B N 1
ATOM 4656 C CA . ASN B 1 94 ? -21.641 -25.266 -19.219 1 98.56 94 ASN B CA 1
ATOM 4657 C C . ASN B 1 94 ? -20.312 -25.297 -19.969 1 98.56 94 ASN B C 1
ATOM 4659 O O . ASN B 1 94 ? -19.734 -26.375 -20.172 1 98.56 94 ASN B O 1
ATOM 4663 N N . LYS B 1 95 ? -19.859 -24.125 -20.375 1 98.81 95 LYS B N 1
ATOM 4664 C CA . LYS B 1 95 ? -18.641 -24.047 -21.188 1 98.81 95 LYS B CA 1
ATOM 4665 C C . LYS B 1 95 ? -17.453 -23.562 -20.375 1 98.81 95 LYS B C 1
ATOM 4667 O O . LYS B 1 95 ? -16.328 -23.5 -20.875 1 98.81 95 LYS B O 1
ATOM 4672 N N . VAL B 1 96 ? -17.672 -23.188 -19.109 1 98.94 96 VAL B N 1
ATOM 4673 C CA . VAL B 1 96 ? -16.625 -22.578 -18.297 1 98.94 96 VAL B CA 1
ATOM 4674 C C . VAL B 1 96 ? -16.234 -23.531 -17.156 1 98.94 96 VAL B C 1
ATOM 4676 O O . VAL B 1 96 ? -17.094 -24.141 -16.531 1 98.94 96 VAL B O 1
ATOM 4679 N N . ALA B 1 97 ? -14.961 -23.719 -16.938 1 98.94 97 ALA B N 1
ATOM 4680 C CA . ALA B 1 97 ? -14.414 -24.469 -15.805 1 98.94 97 ALA B CA 1
ATOM 4681 C C . ALA B 1 97 ? -13.438 -23.609 -15.016 1 98.94 97 ALA B C 1
ATOM 4683 O O . ALA B 1 97 ? -12.961 -22.578 -15.508 1 98.94 97 ALA B O 1
ATOM 4684 N N . VAL B 1 98 ? -13.211 -24 -13.82 1 98.81 98 VAL B N 1
ATOM 4685 C CA . VAL B 1 98 ? -12.258 -23.344 -12.938 1 98.81 98 VAL B CA 1
ATOM 4686 C C . VAL B 1 98 ? -11.141 -24.312 -12.57 1 98.81 98 VAL B C 1
ATOM 4688 O O . VAL B 1 98 ? -11.398 -25.484 -12.281 1 98.81 98 VAL B O 1
ATOM 4691 N N . LEU B 1 99 ? -9.93 -23.844 -12.688 1 98.81 99 LEU B N 1
ATOM 4692 C CA . LEU B 1 99 ? -8.742 -24.609 -12.328 1 98.81 99 LEU B CA 1
ATOM 4693 C C . LEU B 1 99 ? -7.973 -23.906 -11.211 1 98.81 99 LEU B C 1
ATOM 4695 O O . LEU B 1 99 ? -7.453 -22.812 -11.398 1 98.81 99 LEU B O 1
ATOM 4699 N N . LEU B 1 100 ? -7.898 -24.562 -10.062 1 98.81 100 LEU B N 1
ATOM 4700 C CA . LEU B 1 100 ? -7.289 -23.984 -8.875 1 98.81 100 LEU B CA 1
ATOM 4701 C C . LEU B 1 100 ? -5.91 -24.594 -8.625 1 98.81 100 LEU B C 1
ATOM 4703 O O . LEU B 1 100 ? -5.75 -25.812 -8.633 1 98.81 100 LEU B O 1
ATOM 4707 N N . LEU B 1 101 ? -4.949 -23.719 -8.43 1 98.31 101 LEU B N 1
ATOM 4708 C CA . LEU B 1 101 ? -3.621 -24.125 -7.98 1 98.31 101 LEU B CA 1
ATOM 4709 C C . LEU B 1 101 ? -3.531 -24.109 -6.457 1 98.31 101 LEU B C 1
ATOM 4711 O O . LEU B 1 101 ? -3.312 -23.062 -5.852 1 98.31 101 LEU B O 1
ATOM 4715 N N . ALA B 1 102 ? -3.645 -25.281 -5.844 1 97.38 102 ALA B N 1
ATOM 4716 C CA . ALA B 1 102 ? -3.744 -25.375 -4.391 1 97.38 102 ALA B CA 1
ATOM 4717 C C . ALA B 1 102 ? -2.742 -26.375 -3.832 1 97.38 102 ALA B C 1
ATOM 4719 O O . ALA B 1 102 ? -3.021 -27.062 -2.844 1 97.38 102 ALA B O 1
ATOM 4720 N N . GLY B 1 103 ? -1.604 -26.516 -4.469 1 92.06 103 GLY B N 1
ATOM 4721 C CA . GLY B 1 103 ? -0.595 -27.453 -4.008 1 92.06 103 GLY B CA 1
ATOM 4722 C C . GLY B 1 103 ? 0.152 -26.969 -2.779 1 92.06 103 GLY B C 1
ATOM 4723 O O . GLY B 1 103 ? 0.787 -27.766 -2.082 1 92.06 103 GLY B O 1
ATOM 4724 N N . GLY B 1 104 ? 0.04 -25.766 -2.508 1 86.31 104 GLY B N 1
ATOM 4725 C CA . GLY B 1 104 ? 0.868 -25.188 -1.461 1 86.31 104 GLY B CA 1
ATOM 4726 C C . GLY B 1 104 ? 0.418 -25.578 -0.064 1 86.31 104 GLY B C 1
ATOM 4727 O O . GLY B 1 104 ? -0.782 -25.625 0.217 1 86.31 104 GLY B O 1
ATOM 4728 N N . GLN B 1 105 ? 1.509 -25.828 0.801 1 87.44 105 GLN B N 1
ATOM 4729 C CA . GLN B 1 105 ? 1.293 -26.016 2.23 1 87.44 105 GLN B CA 1
ATOM 4730 C C . GLN B 1 105 ? 1.315 -24.688 2.977 1 87.44 105 GLN B C 1
ATOM 4732 O O . GLN B 1 105 ? 1.844 -23.688 2.469 1 87.44 105 GLN B O 1
ATOM 4737 N N . GLY B 1 106 ? 0.649 -24.656 4.164 1 89.38 106 GLY B N 1
ATOM 4738 C CA . GLY B 1 106 ? 0.624 -23.438 4.957 1 89.38 106 GLY B CA 1
ATOM 4739 C C . GLY B 1 106 ? 1.842 -23.281 5.848 1 89.38 106 GLY B C 1
ATOM 4740 O O . GLY B 1 106 ? 1.761 -22.672 6.914 1 89.38 106 GLY B O 1
ATOM 4741 N N . THR B 1 107 ? 2.998 -23.703 5.418 1 87.25 107 THR B N 1
ATOM 4742 C CA . THR B 1 107 ? 4.172 -23.734 6.281 1 87.25 107 THR B CA 1
ATOM 4743 C C . THR B 1 107 ? 4.613 -22.328 6.656 1 87.25 107 THR B C 1
ATOM 4745 O O . THR B 1 107 ? 4.938 -22.062 7.816 1 87.25 107 THR B O 1
ATOM 4748 N N . ARG B 1 108 ? 4.637 -21.406 5.738 1 86.88 108 ARG B N 1
ATOM 4749 C CA . ARG B 1 108 ? 5.039 -20.047 6.023 1 86.88 108 ARG B CA 1
ATOM 4750 C C . ARG B 1 108 ? 4.023 -19.344 6.926 1 86.88 108 ARG B C 1
ATOM 4752 O O . ARG B 1 108 ? 4.32 -18.312 7.52 1 86.88 108 ARG B O 1
ATOM 4759 N N . LEU B 1 109 ? 2.855 -19.906 6.953 1 92.81 109 LEU B N 1
ATOM 4760 C CA . LEU B 1 109 ? 1.8 -19.359 7.805 1 92.81 109 LEU B CA 1
ATOM 4761 C C . LEU B 1 109 ? 1.858 -19.969 9.203 1 92.81 109 LEU B C 1
ATOM 4763 O O . LEU B 1 109 ? 1.077 -19.609 10.078 1 92.81 109 LEU B O 1
ATOM 4767 N N . GLY B 1 110 ? 2.695 -20.953 9.43 1 90.25 110 GLY B N 1
ATOM 4768 C CA . GLY B 1 110 ? 2.855 -21.594 10.719 1 90.25 110 GLY B CA 1
ATOM 4769 C C . GLY B 1 110 ? 1.963 -22.812 10.898 1 90.25 110 GLY B C 1
ATOM 4770 O O . GLY B 1 110 ? 1.732 -23.266 12.023 1 90.25 110 GLY B O 1
ATOM 4771 N N . VAL B 1 111 ? 1.425 -23.281 9.781 1 93.31 111 VAL B N 1
ATOM 4772 C CA . VAL B 1 111 ? 0.544 -24.438 9.883 1 93.31 111 VAL B CA 1
ATOM 4773 C C . VAL B 1 111 ? 1.051 -25.562 8.969 1 93.31 111 VAL B C 1
ATOM 4775 O O . VAL B 1 111 ? 1.842 -25.312 8.055 1 93.31 111 VAL B O 1
ATOM 4778 N N . SER B 1 112 ? 0.56 -26.781 9.18 1 92 112 SER B N 1
ATOM 4779 C CA . SER B 1 112 ? 1.044 -27.938 8.438 1 92 112 SER B CA 1
ATOM 4780 C C . SER B 1 112 ? 0.002 -28.438 7.438 1 92 112 SER B C 1
ATOM 4782 O O . SER B 1 112 ? 0.26 -29.359 6.668 1 92 112 SER B O 1
ATOM 4784 N N . TYR B 1 113 ? -1.135 -27.891 7.484 1 95.56 113 TYR B N 1
ATOM 4785 C CA . TYR B 1 113 ? -2.197 -28.312 6.578 1 95.56 113 TYR B CA 1
ATOM 4786 C C . TYR B 1 113 ? -2.23 -27.422 5.332 1 95.56 113 TYR B C 1
ATOM 4788 O O . TYR B 1 113 ? -1.554 -26.391 5.277 1 95.56 113 TYR B O 1
ATOM 4796 N N . PRO B 1 114 ? -3.008 -27.875 4.277 1 96.94 114 PRO B N 1
ATOM 4797 C CA . PRO B 1 114 ? -3.059 -27.109 3.027 1 96.94 114 PRO B CA 1
ATOM 4798 C C . PRO B 1 114 ? -3.547 -25.688 3.23 1 96.94 114 PRO B C 1
ATOM 4800 O O . PRO B 1 114 ? -4.469 -25.438 4.016 1 96.94 114 PRO B O 1
ATOM 4803 N N . LYS B 1 115 ? -2.975 -24.766 2.486 1 96.69 115 LYS B N 1
ATOM 4804 C CA . LYS B 1 115 ? -3.277 -23.344 2.594 1 96.69 115 LYS B CA 1
ATOM 4805 C C . LYS B 1 115 ? -4.758 -23.078 2.344 1 96.69 115 LYS B C 1
ATOM 4807 O O . LYS B 1 115 ? -5.34 -22.172 2.939 1 96.69 115 LYS B O 1
ATOM 4812 N N . GLY B 1 116 ? -5.363 -23.859 1.447 1 98.25 116 GLY B N 1
ATOM 4813 C CA . GLY B 1 116 ? -6.77 -23.672 1.135 1 98.25 116 GLY B CA 1
ATOM 4814 C C . GLY B 1 116 ? -7.68 -23.859 2.338 1 98.25 116 GLY B C 1
ATOM 4815 O O . GLY B 1 116 ? -8.82 -23.391 2.338 1 98.25 116 GLY B O 1
ATOM 4816 N N . MET B 1 117 ? -7.199 -24.547 3.348 1 98.44 117 MET B N 1
ATOM 4817 C CA . MET B 1 117 ? -7.965 -24.828 4.559 1 98.44 117 MET B CA 1
ATOM 4818 C C . MET B 1 117 ? -7.793 -23.719 5.59 1 98.44 117 MET B C 1
ATOM 4820 O O . MET B 1 117 ? -8.383 -23.781 6.668 1 98.44 117 MET B O 1
ATOM 4824 N N . TYR B 1 118 ? -7.059 -22.766 5.277 1 98.06 118 TYR B N 1
ATOM 4825 C CA . TYR B 1 118 ? -6.672 -21.75 6.258 1 98.06 118 TYR B CA 1
ATOM 4826 C C . TYR B 1 118 ? -7.844 -20.828 6.582 1 98.06 118 TYR B C 1
ATOM 4828 O O . TYR B 1 118 ? -8.586 -20.406 5.684 1 98.06 118 TYR B O 1
ATOM 4836 N N . ASP B 1 119 ? -8.008 -20.547 7.84 1 98 119 ASP B N 1
ATOM 4837 C CA . ASP B 1 119 ? -8.969 -19.594 8.391 1 98 119 ASP B CA 1
ATOM 4838 C C . ASP B 1 119 ? -8.297 -18.281 8.75 1 98 119 ASP B C 1
ATOM 4840 O O . ASP B 1 119 ? -7.57 -18.188 9.742 1 98 119 ASP B O 1
ATOM 4844 N N . VAL B 1 120 ? -8.602 -17.219 8.016 1 97.44 120 VAL B N 1
ATOM 4845 C CA . VAL B 1 120 ? -7.906 -15.953 8.219 1 97.44 120 VAL B CA 1
ATOM 4846 C C . VAL B 1 120 ? -8.57 -15.18 9.359 1 97.44 120 VAL B C 1
ATOM 4848 O O . VAL B 1 120 ? -8.172 -14.055 9.672 1 97.44 120 VAL B O 1
ATOM 4851 N N . GLY B 1 121 ? -9.609 -15.672 9.922 1 96.75 121 GLY B N 1
ATOM 4852 C CA . GLY B 1 121 ? -10.219 -15.062 11.094 1 96.75 121 GLY B CA 1
ATOM 4853 C C . GLY B 1 121 ? -11.391 -14.164 10.758 1 96.75 121 GLY B C 1
ATOM 4854 O O . GLY B 1 121 ? -11.648 -13.18 11.453 1 96.75 121 GLY B O 1
ATOM 4855 N N . LEU B 1 122 ? -12.07 -14.414 9.672 1 97.31 122 LEU B N 1
ATOM 4856 C CA . LEU B 1 122 ? -13.328 -13.727 9.391 1 97.31 122 LEU B CA 1
ATOM 4857 C C . LEU B 1 122 ? -14.367 -14.023 10.469 1 97.31 122 LEU B C 1
ATOM 4859 O O . LEU B 1 122 ? -14.25 -15.023 11.18 1 97.31 122 LEU B O 1
ATOM 4863 N N . PRO B 1 123 ? -15.406 -13.141 10.586 1 95.44 123 PRO B N 1
ATOM 4864 C CA . PRO B 1 123 ? -16.469 -13.438 11.547 1 95.44 123 PRO B CA 1
ATOM 4865 C C . PRO B 1 123 ? -17.078 -14.82 11.344 1 95.44 123 PRO B C 1
ATOM 4867 O O . PRO B 1 123 ? -17.375 -15.523 12.312 1 95.44 123 PRO B O 1
ATOM 4870 N N . SER B 1 124 ? -17.234 -15.281 10.148 1 96.94 124 SER B N 1
ATOM 4871 C CA . SER B 1 124 ? -17.828 -16.562 9.828 1 96.94 124 SER B CA 1
ATOM 4872 C C . SER B 1 124 ? -16.828 -17.703 9.992 1 96.94 124 SER B C 1
ATOM 4874 O O . SER B 1 124 ? -17.203 -18.875 10.023 1 96.94 124 SER B O 1
ATOM 4876 N N . HIS B 1 125 ? -15.57 -17.391 9.914 1 97.69 125 HIS B N 1
ATOM 4877 C CA . HIS B 1 125 ? -14.461 -18.328 10 1 97.69 125 HIS B CA 1
ATOM 4878 C C . HIS B 1 125 ? -14.406 -19.234 8.773 1 97.69 125 HIS B C 1
ATOM 4880 O O . HIS B 1 125 ? -13.805 -20.312 8.812 1 97.69 125 HIS B O 1
ATOM 4886 N N . LYS B 1 126 ? -14.992 -18.781 7.738 1 98.25 126 LYS B N 1
ATOM 4887 C CA . LYS B 1 126 ? -14.898 -19.531 6.488 1 98.25 126 LYS B CA 1
ATOM 4888 C C . LYS B 1 126 ? -13.453 -19.594 5.996 1 98.25 126 LYS B C 1
ATOM 4890 O O . LYS B 1 126 ? -12.719 -18.609 6.094 1 98.25 126 LYS B O 1
ATOM 4895 N N . THR B 1 127 ? -13.086 -20.719 5.484 1 98.56 127 THR B N 1
ATOM 4896 C CA . THR B 1 127 ? -11.742 -20.906 4.949 1 98.56 127 THR B CA 1
ATOM 4897 C C . THR B 1 127 ? -11.664 -20.438 3.502 1 98.56 127 THR B C 1
ATOM 4899 O O . THR B 1 127 ? -12.688 -20.109 2.896 1 98.56 127 THR B O 1
ATOM 4902 N N . LEU B 1 128 ? -10.445 -20.406 2.918 1 98.75 128 LEU B N 1
ATOM 4903 C CA . LEU B 1 128 ? -10.258 -20 1.527 1 98.75 128 LEU B CA 1
ATOM 4904 C C . LEU B 1 128 ? -11.023 -20.922 0.586 1 98.75 128 LEU B C 1
ATOM 4906 O O . LEU B 1 128 ? -11.703 -20.469 -0.334 1 98.75 128 LEU B O 1
ATOM 4910 N N . PHE B 1 129 ? -10.977 -22.25 0.842 1 98.81 129 PHE B N 1
ATOM 4911 C CA . PHE B 1 129 ? -11.703 -23.219 0.026 1 98.81 129 PHE B CA 1
ATOM 4912 C C . PHE B 1 129 ? -13.203 -22.938 0.068 1 98.81 129 PHE B C 1
ATOM 4914 O O . PHE B 1 129 ? -13.867 -22.922 -0.97 1 98.81 129 PHE B O 1
ATOM 4921 N N . GLN B 1 130 ? -13.672 -22.734 1.237 1 98.75 130 GLN B N 1
ATOM 4922 C CA . GLN B 1 130 ? -15.117 -22.547 1.383 1 98.75 130 GLN B CA 1
ATOM 4923 C C . GLN B 1 130 ? -15.578 -21.281 0.669 1 98.75 130 GLN B C 1
ATOM 4925 O O . GLN B 1 130 ? -16.594 -21.281 -0.025 1 98.75 130 GLN B O 1
ATOM 4930 N N . ILE B 1 131 ? -14.867 -20.172 0.863 1 98.81 131 ILE B N 1
ATOM 4931 C CA . ILE B 1 131 ? -15.211 -18.906 0.216 1 98.81 131 ILE B CA 1
ATOM 4932 C C . ILE B 1 131 ? -15.266 -19.109 -1.298 1 98.81 131 ILE B C 1
ATOM 4934 O O . ILE B 1 131 ? -16.219 -18.688 -1.952 1 98.81 131 ILE B O 1
ATOM 4938 N N . GLN B 1 132 ? -14.305 -19.734 -1.828 1 98.81 132 GLN B N 1
ATOM 4939 C CA . GLN B 1 132 ? -14.203 -19.938 -3.271 1 98.81 132 GLN B CA 1
ATOM 4940 C C . GLN B 1 132 ? -15.281 -20.891 -3.77 1 98.81 132 GLN B C 1
ATOM 4942 O O . GLN B 1 132 ? -15.875 -20.672 -4.832 1 98.81 132 GLN B O 1
ATOM 4947 N N . ALA B 1 133 ? -15.586 -21.906 -3.035 1 98.88 133 ALA B N 1
ATOM 4948 C CA . ALA B 1 133 ? -16.656 -22.844 -3.387 1 98.88 133 ALA B CA 1
ATOM 4949 C C . ALA B 1 133 ? -18 -22.125 -3.438 1 98.88 133 ALA B C 1
ATOM 4951 O O . ALA B 1 133 ? -18.781 -22.312 -4.379 1 98.88 133 ALA B O 1
ATOM 4952 N N . GLU B 1 134 ? -18.203 -21.359 -2.439 1 98.75 134 GLU B N 1
ATOM 4953 C CA . GLU B 1 134 ? -19.484 -20.656 -2.355 1 98.75 134 GLU B CA 1
ATOM 4954 C C . GLU B 1 134 ? -19.625 -19.625 -3.471 1 98.75 134 GLU B C 1
ATOM 4956 O O . GLU B 1 134 ? -20.719 -19.359 -3.953 1 98.75 134 GLU B O 1
ATOM 4961 N N . ARG B 1 135 ? -18.547 -19.031 -3.883 1 98.81 135 ARG B N 1
ATOM 4962 C CA . ARG B 1 135 ? -18.578 -18.125 -5.031 1 98.81 135 ARG B CA 1
ATOM 4963 C C . ARG B 1 135 ? -18.969 -18.875 -6.301 1 98.81 135 ARG B C 1
ATOM 4965 O O . ARG B 1 135 ? -19.734 -18.359 -7.117 1 98.81 135 ARG B O 1
ATOM 4972 N N . ILE B 1 136 ? -18.453 -20.078 -6.473 1 98.81 136 ILE B N 1
ATOM 4973 C CA . ILE B 1 136 ? -18.812 -20.891 -7.621 1 98.81 136 ILE B CA 1
ATOM 4974 C C . ILE B 1 136 ? -20.312 -21.188 -7.578 1 98.81 136 ILE B C 1
ATOM 4976 O O . ILE B 1 136 ? -21.016 -21.047 -8.586 1 98.81 136 ILE B O 1
ATOM 4980 N N . LEU B 1 137 ? -20.781 -21.578 -6.41 1 98.38 137 LEU B N 1
ATOM 4981 C CA . LEU B 1 137 ? -22.188 -21.906 -6.234 1 98.38 137 LEU B CA 1
ATOM 4982 C C . LEU B 1 137 ? -23.062 -20.719 -6.578 1 98.38 137 LEU B C 1
ATOM 4984 O O . LEU B 1 137 ? -24.062 -20.859 -7.297 1 98.38 137 LEU B O 1
ATOM 4988 N N . LYS B 1 138 ? -22.734 -19.594 -6.055 1 98.31 138 LYS B N 1
ATOM 4989 C CA . LYS B 1 138 ? -23.516 -18.391 -6.293 1 98.31 138 LYS B CA 1
ATOM 4990 C C . LYS B 1 138 ? -23.516 -18 -7.773 1 98.31 138 LYS B C 1
ATOM 4992 O O . LYS B 1 138 ? -24.547 -17.594 -8.312 1 98.31 138 LYS B O 1
ATOM 4997 N N . LEU B 1 139 ? -22.391 -18.109 -8.359 1 98.44 139 LEU B N 1
ATOM 4998 C CA . LEU B 1 139 ? -22.266 -17.781 -9.773 1 98.44 139 LEU B CA 1
ATOM 4999 C C . LEU B 1 139 ? -23.141 -18.703 -10.625 1 98.44 139 LEU B C 1
ATOM 5001 O O . LEU B 1 139 ? -23.766 -18.25 -11.594 1 98.44 139 LEU B O 1
ATOM 5005 N N . GLN B 1 140 ? -23.188 -20 -10.352 1 98.38 140 GLN B N 1
ATOM 5006 C CA . GLN B 1 140 ? -24.078 -20.938 -11.023 1 98.38 140 GLN B CA 1
ATOM 5007 C C . GLN B 1 140 ? -25.531 -20.5 -10.891 1 98.38 140 GLN B C 1
ATOM 5009 O O . GLN B 1 140 ? -26.281 -20.5 -11.859 1 98.38 140 GLN B O 1
ATOM 5014 N N . GLN B 1 141 ? -25.828 -20.094 -9.695 1 97.62 141 GLN B N 1
ATOM 5015 C CA . GLN B 1 141 ? -27.203 -19.641 -9.438 1 97.62 141 GLN B CA 1
ATOM 5016 C C . GLN B 1 141 ? -27.531 -18.406 -10.273 1 97.62 141 GLN B C 1
ATOM 5018 O O . GLN B 1 141 ? -28.625 -18.297 -10.828 1 97.62 141 GLN B O 1
ATOM 5023 N N . LEU B 1 142 ? -26.609 -17.484 -10.312 1 97.56 142 LEU B N 1
ATOM 5024 C CA . LEU B 1 142 ? -26.812 -16.266 -11.078 1 97.56 142 LEU B CA 1
ATOM 5025 C C . LEU B 1 142 ? -26.984 -16.594 -12.562 1 97.56 142 LEU B C 1
ATOM 5027 O O . LEU B 1 142 ? -27.875 -16.031 -13.219 1 97.56 142 LEU B O 1
ATOM 5031 N N . ALA B 1 143 ? -26.125 -17.438 -13.039 1 97.88 143 ALA B N 1
ATOM 5032 C CA . ALA B 1 143 ? -26.219 -17.844 -14.445 1 97.88 143 ALA B CA 1
ATOM 5033 C C . ALA B 1 143 ? -27.547 -18.547 -14.719 1 97.88 143 ALA B C 1
ATOM 5035 O O . ALA B 1 143 ? -28.188 -18.297 -15.75 1 97.88 143 ALA B O 1
ATOM 5036 N N . GLU B 1 144 ? -27.984 -19.406 -13.82 1 97.19 144 GLU B N 1
ATOM 5037 C CA . GLU B 1 144 ? -29.25 -20.141 -13.969 1 97.19 144 GLU B CA 1
ATOM 5038 C C . GLU B 1 144 ? -30.438 -19.188 -13.945 1 97.19 144 GLU B C 1
ATOM 5040 O O . GLU B 1 144 ? -31.406 -19.375 -14.688 1 97.19 144 GLU B O 1
ATOM 5045 N N . GLN B 1 145 ? -30.328 -18.25 -13.117 1 94.69 145 GLN B N 1
ATOM 5046 C CA . GLN B 1 145 ? -31.406 -17.266 -13.016 1 94.69 145 GLN B CA 1
ATOM 5047 C C . GLN B 1 145 ? -31.516 -16.438 -14.289 1 94.69 145 GLN B C 1
ATOM 5049 O O . GLN B 1 145 ? -32.625 -16.141 -14.758 1 94.69 145 GLN B O 1
ATOM 5054 N N . SER B 1 146 ? -30.438 -16.094 -14.797 1 93.5 146 SER B N 1
ATOM 5055 C CA . SER B 1 146 ? -30.406 -15.219 -15.961 1 93.5 146 SER B CA 1
ATOM 5056 C C . SER B 1 146 ? -30.828 -15.953 -17.219 1 93.5 146 SER B C 1
ATOM 5058 O O . SER B 1 146 ? -31.438 -15.367 -18.125 1 93.5 146 SER B O 1
ATOM 5060 N N . HIS B 1 147 ? -30.531 -17.234 -17.297 1 94.94 147 HIS B N 1
ATOM 5061 C CA . HIS B 1 147 ? -30.75 -17.922 -18.562 1 94.94 147 HIS B CA 1
ATOM 5062 C C . HIS B 1 147 ? -31.734 -19.078 -18.406 1 94.94 147 HIS B C 1
ATOM 5064 O O . HIS B 1 147 ? -32.094 -19.734 -19.375 1 94.94 147 HIS B O 1
ATOM 5070 N N . LYS B 1 148 ? -32.188 -19.375 -17.219 1 93.94 148 LYS B N 1
ATOM 5071 C CA . LYS B 1 148 ? -33.219 -20.375 -16.906 1 93.94 148 LYS B CA 1
ATOM 5072 C C . LYS B 1 148 ? -32.781 -21.766 -17.328 1 93.94 148 LYS B C 1
ATOM 5074 O O . LYS B 1 148 ? -33.562 -22.516 -17.906 1 93.94 148 LYS B O 1
ATOM 5079 N N . THR B 1 149 ? -31.562 -22 -17.219 1 94.94 149 THR B N 1
ATOM 5080 C CA . THR B 1 149 ? -30.984 -23.312 -17.469 1 94.94 149 THR B CA 1
ATOM 5081 C C . THR B 1 149 ? -30.031 -23.719 -16.359 1 94.94 149 THR B C 1
ATOM 5083 O O . THR B 1 149 ? -29.266 -22.875 -15.859 1 94.94 149 THR B O 1
ATOM 5086 N N . LYS B 1 150 ? -30.172 -24.938 -16 1 95.69 150 LYS B N 1
ATOM 5087 C CA . LYS B 1 150 ? -29.219 -25.438 -15.016 1 95.69 150 LYS B CA 1
ATOM 5088 C C . LYS B 1 150 ? -27.812 -25.5 -15.594 1 95.69 150 LYS B C 1
ATOM 5090 O O . LYS B 1 150 ? -27.625 -25.844 -16.766 1 95.69 150 LYS B O 1
ATOM 5095 N N . CYS B 1 151 ? -26.938 -25.109 -14.773 1 96.81 151 CYS B N 1
ATOM 5096 C CA . CYS B 1 151 ? -25.547 -25.141 -15.234 1 96.81 151 CYS B CA 1
ATOM 5097 C C . CYS B 1 151 ? -24.609 -25.547 -14.117 1 96.81 151 CYS B C 1
ATOM 5099 O O . CYS B 1 151 ? -25.016 -25.625 -12.953 1 96.81 151 CYS B O 1
ATOM 5101 N N . CYS B 1 152 ? -23.438 -25.906 -14.531 1 97.38 152 CYS B N 1
ATOM 5102 C CA . CYS B 1 152 ? -22.406 -26.375 -13.609 1 97.38 152 CYS B CA 1
ATOM 51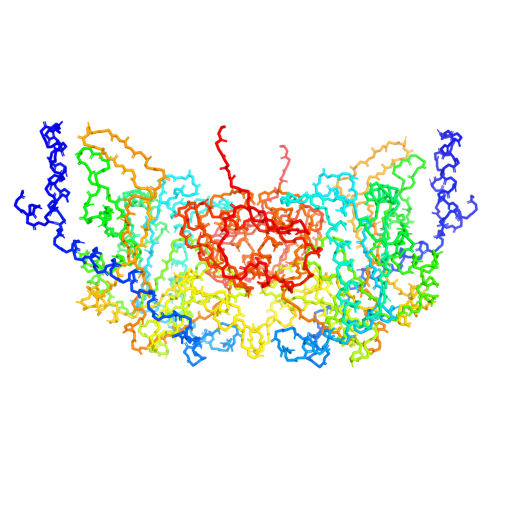03 C C . CYS B 1 152 ? -21.031 -25.844 -14.016 1 97.38 152 CYS B C 1
ATOM 5105 O O . CYS B 1 152 ? -20.703 -25.812 -15.203 1 97.38 152 CYS B O 1
ATOM 5107 N N . ILE B 1 153 ? -20.328 -25.359 -13.055 1 98.75 153 ILE B N 1
ATOM 5108 C CA . ILE B 1 153 ? -18.922 -24.969 -13.25 1 98.75 153 ILE B CA 1
ATOM 5109 C C . ILE B 1 153 ? -18.016 -26 -12.594 1 98.75 153 ILE B C 1
ATOM 5111 O O . ILE B 1 153 ? -17.828 -25.984 -11.375 1 98.75 153 ILE B O 1
ATOM 5115 N N . PRO B 1 154 ? -17.453 -26.906 -13.414 1 98.88 154 PRO B N 1
ATOM 5116 C CA . PRO B 1 154 ? -16.516 -27.859 -12.805 1 98.88 154 PRO B CA 1
ATOM 5117 C C . PRO B 1 154 ? -15.312 -27.156 -12.156 1 98.88 154 PRO B C 1
ATOM 5119 O O . PRO B 1 154 ? -14.789 -26.188 -12.703 1 98.88 154 PRO B O 1
ATOM 5122 N N . TRP B 1 155 ? -15.023 -27.609 -10.984 1 98.94 155 TRP B N 1
ATOM 5123 C CA . TRP B 1 155 ? -13.883 -27.094 -10.227 1 98.94 155 TRP B CA 1
ATOM 5124 C C . TRP B 1 155 ? -12.758 -28.141 -10.18 1 98.94 155 TRP B C 1
ATOM 5126 O O . TRP B 1 155 ? -12.867 -29.141 -9.477 1 98.94 155 TRP B O 1
ATOM 5136 N N . TYR B 1 156 ? -11.711 -27.906 -11 1 98.88 156 TYR B N 1
ATOM 5137 C CA . TYR B 1 156 ? -10.531 -28.766 -10.969 1 98.88 156 TYR B CA 1
ATOM 5138 C C . TYR B 1 156 ? -9.492 -28.219 -9.984 1 98.88 156 TYR B C 1
ATOM 5140 O O . TYR B 1 156 ? -9.008 -27.094 -10.133 1 98.88 156 TYR B O 1
ATOM 5148 N N . ILE B 1 157 ? -9.102 -29 -9 1 98.75 157 ILE B N 1
ATOM 5149 C CA . ILE B 1 157 ? -8.234 -28.547 -7.91 1 98.75 157 ILE B CA 1
ATOM 5150 C C . ILE B 1 157 ? -6.922 -29.312 -7.945 1 98.75 157 ILE B C 1
ATOM 5152 O O . ILE B 1 157 ? -6.895 -30.531 -7.691 1 98.75 157 ILE B O 1
ATOM 5156 N N . MET B 1 158 ? -5.875 -28.594 -8.266 1 98.5 158 MET B N 1
ATOM 5157 C CA . MET B 1 158 ? -4.551 -29.219 -8.234 1 98.5 158 MET B CA 1
ATOM 5158 C C . MET B 1 158 ? -3.961 -29.156 -6.828 1 98.5 158 MET B C 1
ATOM 5160 O O . MET B 1 158 ? -3.775 -28.062 -6.273 1 98.5 158 MET B O 1
ATOM 5164 N N . THR B 1 159 ? -3.738 -30.219 -6.25 1 96.75 159 THR B N 1
ATOM 5165 C CA . THR B 1 159 ? -3.074 -30.344 -4.957 1 96.75 159 THR B CA 1
ATOM 5166 C C . THR B 1 159 ? -1.658 -30.891 -5.129 1 96.75 159 THR B C 1
ATOM 5168 O O . THR B 1 159 ? -1.076 -30.797 -6.211 1 96.75 159 THR B O 1
ATOM 5171 N N . SER B 1 160 ? -1.042 -31.25 -4.086 1 92.88 160 SER B N 1
ATOM 5172 C CA . SER B 1 160 ? 0.244 -31.938 -4.062 1 92.88 160 SER B CA 1
ATOM 5173 C C . SER B 1 160 ? 0.154 -33.25 -3.295 1 92.88 160 SER B C 1
ATOM 5175 O O . SER B 1 160 ? -0.876 -33.562 -2.688 1 92.88 160 SER B O 1
ATOM 5177 N N . GLY B 1 161 ? 1.207 -34.031 -3.408 1 89.25 161 GLY B N 1
ATOM 5178 C CA . GLY B 1 161 ? 1.228 -35.281 -2.639 1 89.25 161 GLY B CA 1
ATOM 5179 C C . GLY B 1 161 ? 1.004 -35.062 -1.155 1 89.25 161 GLY B C 1
ATOM 5180 O O . GLY B 1 161 ? 0.375 -35.875 -0.49 1 89.25 161 GLY B O 1
ATOM 5181 N N . ARG B 1 162 ? 1.409 -33.969 -0.683 1 86.94 162 ARG B N 1
ATOM 5182 C CA . ARG B 1 162 ? 1.347 -33.656 0.743 1 86.94 162 ARG B CA 1
ATOM 5183 C C . ARG B 1 162 ? -0.036 -33.156 1.134 1 86.94 162 ARG B C 1
ATOM 5185 O O . ARG B 1 162 ? -0.421 -33.219 2.303 1 86.94 162 ARG B O 1
ATOM 5192 N N . THR B 1 163 ? -0.782 -32.656 0.208 1 94.31 163 THR B N 1
ATOM 5193 C CA . THR B 1 163 ? -2.01 -31.953 0.574 1 94.31 163 THR B CA 1
ATOM 5194 C C . THR B 1 163 ? -3.232 -32.719 0.062 1 94.31 163 THR B C 1
ATOM 5196 O O . THR B 1 163 ? -4.363 -32.438 0.463 1 94.31 163 THR B O 1
ATOM 5199 N N . MET B 1 164 ? -3.102 -33.781 -0.774 1 95.75 164 MET B N 1
ATOM 5200 C CA . MET B 1 164 ? -4.203 -34.438 -1.462 1 95.75 164 MET B CA 1
ATOM 5201 C C . MET B 1 164 ? -5.188 -35.031 -0.461 1 95.75 164 MET B C 1
ATOM 5203 O O . MET B 1 164 ? -6.367 -34.688 -0.465 1 95.75 164 MET B O 1
ATOM 5207 N N . LYS B 1 165 ? -4.684 -35.844 0.396 1 96.88 165 LYS B N 1
ATOM 5208 C CA . LYS B 1 165 ? -5.562 -36.562 1.326 1 96.88 165 LYS B CA 1
ATOM 5209 C C . LYS B 1 165 ? -6.297 -35.562 2.234 1 96.88 165 LYS B C 1
ATOM 5211 O O . LYS B 1 165 ? -7.52 -35.656 2.385 1 96.88 165 LYS B O 1
ATOM 5216 N N . SER B 1 166 ? -5.531 -34.656 2.828 1 97.12 166 SER B N 1
ATOM 5217 C CA . SER B 1 166 ? -6.121 -33.688 3.736 1 97.12 166 SER B CA 1
ATOM 5218 C C . SER B 1 166 ? -7.172 -32.844 3.029 1 97.12 166 SER B C 1
ATOM 5220 O O . SER B 1 166 ? -8.219 -32.531 3.605 1 97.12 166 SER B O 1
ATOM 5222 N N . THR B 1 167 ? -6.906 -32.469 1.82 1 98.31 167 THR B N 1
ATOM 5223 C CA . THR B 1 167 ? -7.844 -31.641 1.058 1 98.31 167 THR B CA 1
ATOM 5224 C C . THR B 1 167 ? -9.117 -32.406 0.749 1 98.31 167 THR B C 1
ATOM 5226 O O . THR B 1 167 ? -10.227 -31.922 0.972 1 98.31 167 THR B O 1
ATOM 5229 N N . LYS B 1 168 ? -8.969 -33.625 0.245 1 98.12 168 LYS B N 1
ATOM 5230 C CA . LYS B 1 168 ? -10.133 -34.438 -0.075 1 98.12 168 LYS B CA 1
ATOM 5231 C C . LYS B 1 168 ? -10.992 -34.688 1.163 1 98.12 168 LYS B C 1
ATOM 5233 O O . LYS B 1 168 ? -12.219 -34.594 1.104 1 98.12 168 LYS B O 1
ATOM 5238 N N . ASP B 1 169 ? -10.32 -35.031 2.271 1 98.38 169 ASP B N 1
ATOM 5239 C CA . ASP B 1 169 ? -11.031 -35.25 3.523 1 98.38 169 ASP B CA 1
ATOM 5240 C C . ASP B 1 169 ? -11.789 -34 3.961 1 98.38 169 ASP B C 1
ATOM 5242 O O . ASP B 1 169 ? -12.922 -34.094 4.453 1 98.38 169 ASP B O 1
ATOM 5246 N N . PHE B 1 170 ? -11.156 -32.969 3.818 1 98.38 170 PHE B N 1
ATOM 5247 C CA . PHE B 1 170 ? -11.75 -31.703 4.211 1 98.38 170 PHE B CA 1
ATOM 5248 C C . PHE B 1 170 ? -13.016 -31.422 3.414 1 98.38 170 PHE B C 1
ATOM 5250 O O . PHE B 1 170 ? -14.039 -31.031 3.98 1 98.38 170 PHE B O 1
ATOM 5257 N N . PHE B 1 171 ? -12.938 -31.578 2.098 1 98.69 171 PHE B N 1
ATOM 5258 C CA . PHE B 1 171 ? -14.102 -31.359 1.24 1 98.69 171 PHE B CA 1
ATOM 5259 C C . PHE B 1 171 ? -15.211 -32.344 1.58 1 98.69 171 PHE B C 1
ATOM 5261 O O . PHE B 1 171 ? -16.391 -31.984 1.65 1 98.69 171 PHE B O 1
ATOM 5268 N N . SER B 1 172 ? -14.852 -33.562 1.792 1 98.44 172 SER B N 1
ATOM 5269 C CA . SER B 1 172 ? -15.836 -34.594 2.154 1 98.44 172 SER B CA 1
ATOM 5270 C C . SER B 1 172 ? -16.516 -34.25 3.475 1 98.44 172 SER B C 1
ATOM 5272 O O . SER B 1 172 ? -17.75 -34.312 3.578 1 98.44 172 SER B O 1
ATOM 5274 N N . LYS B 1 173 ? -15.695 -33.875 4.43 1 98.31 173 LYS B N 1
ATOM 5275 C CA . LYS B 1 173 ? -16.203 -33.531 5.75 1 98.31 173 LYS B CA 1
ATOM 5276 C C . LYS B 1 173 ? -17.203 -32.375 5.664 1 98.31 173 LYS B C 1
ATOM 5278 O O . LYS B 1 173 ? -18.125 -32.281 6.465 1 98.31 173 LYS B O 1
ATOM 5283 N N . HIS B 1 174 ? -17.016 -31.516 4.711 1 98.38 174 HIS B N 1
ATOM 5284 C CA . HIS B 1 174 ? -17.859 -30.328 4.59 1 98.38 174 HIS B CA 1
ATOM 5285 C C . HIS B 1 174 ? -18.859 -30.484 3.453 1 98.38 174 HIS B C 1
ATOM 5287 O O . HIS B 1 174 ? -19.359 -29.484 2.922 1 98.38 174 HIS B O 1
ATOM 5293 N N . ASN B 1 175 ? -19.078 -31.719 2.986 1 98.31 175 ASN B N 1
ATOM 5294 C CA . ASN B 1 175 ? -20.062 -32.031 1.948 1 98.31 175 ASN B CA 1
ATOM 5295 C C . ASN B 1 175 ? -19.828 -31.219 0.684 1 98.31 175 ASN B C 1
ATOM 5297 O O . ASN B 1 175 ? -20.766 -30.672 0.111 1 98.31 175 ASN B O 1
ATOM 5301 N N . TYR B 1 176 ? -18.562 -30.984 0.382 1 98.56 176 TYR B N 1
ATOM 5302 C CA . TYR B 1 176 ? -18.109 -30.281 -0.82 1 98.56 176 TYR B CA 1
ATOM 5303 C C . TYR B 1 176 ? -18.719 -28.875 -0.89 1 98.56 176 TYR B C 1
ATOM 5305 O O . TYR B 1 176 ? -18.938 -28.344 -1.979 1 98.56 176 TYR B O 1
ATOM 5313 N N . PHE B 1 177 ? -19.141 -28.375 0.301 1 98.25 177 PHE B N 1
ATOM 5314 C CA . PHE B 1 177 ? -19.625 -27.016 0.494 1 98.25 177 PHE B CA 1
ATOM 5315 C C . PHE B 1 177 ? -20.844 -26.75 -0.378 1 98.25 177 PHE B C 1
ATOM 5317 O O . PHE B 1 177 ? -21.031 -25.641 -0.873 1 98.25 177 PHE B O 1
ATOM 5324 N N . GLY B 1 178 ? -21.547 -27.766 -0.728 1 97.5 178 GLY B N 1
ATOM 5325 C CA . GLY B 1 178 ? -22.781 -27.609 -1.479 1 97.5 178 GLY B CA 1
ATOM 5326 C C . GLY B 1 178 ? -22.609 -27.859 -2.967 1 97.5 178 GLY B C 1
ATOM 5327 O O . GLY B 1 178 ? -23.594 -27.953 -3.705 1 97.5 178 GLY B O 1
ATOM 5328 N N . LEU B 1 179 ? -21.375 -28.016 -3.463 1 98.31 179 LEU B N 1
ATOM 5329 C CA . LEU B 1 179 ? -21.125 -28.297 -4.867 1 98.31 179 LEU B CA 1
ATOM 5330 C C . LEU B 1 179 ? -21.391 -29.766 -5.18 1 98.31 179 LEU B C 1
ATOM 5332 O O . LEU B 1 179 ? -21.344 -30.625 -4.285 1 98.31 179 LEU B O 1
ATOM 5336 N N . GLU B 1 180 ? -21.75 -29.969 -6.422 1 97.25 180 GLU B N 1
ATOM 5337 C CA . GLU B 1 180 ? -21.875 -31.359 -6.855 1 97.25 180 GLU B CA 1
ATOM 5338 C C . GLU B 1 180 ? -20.547 -32.094 -6.773 1 97.25 180 GLU B C 1
ATOM 5340 O O . GLU B 1 180 ? -19.562 -31.656 -7.379 1 97.25 180 GLU B O 1
ATOM 5345 N N . LYS B 1 181 ? -20.562 -33.156 -6.078 1 97.62 181 LYS B N 1
ATOM 5346 C CA . LYS B 1 181 ? -19.344 -33.906 -5.793 1 97.62 181 LYS B CA 1
ATOM 5347 C C . LYS B 1 181 ? -18.594 -34.25 -7.078 1 97.62 181 LYS B C 1
ATOM 5349 O O . LYS B 1 181 ? -17.375 -34.125 -7.148 1 97.62 181 LYS B O 1
ATOM 5354 N N . ASN B 1 182 ? -19.312 -34.688 -8.102 1 96.88 182 ASN B N 1
ATOM 5355 C CA . ASN B 1 182 ? -18.703 -35.125 -9.352 1 96.88 182 ASN B CA 1
ATOM 5356 C C . ASN B 1 182 ? -18.125 -33.938 -10.133 1 96.88 182 ASN B C 1
ATOM 5358 O O . ASN B 1 182 ? -17.359 -34.125 -11.078 1 96.88 182 ASN B O 1
ATOM 5362 N N . SER B 1 183 ? -18.438 -32.719 -9.703 1 97.75 183 SER B N 1
ATOM 5363 C CA . SER B 1 183 ? -17.953 -31.516 -10.398 1 97.75 183 SER B CA 1
ATOM 5364 C C . SER B 1 183 ? -16.734 -30.938 -9.695 1 97.75 183 SER B C 1
ATOM 5366 O O . SER B 1 183 ? -16.234 -29.891 -10.102 1 97.75 183 SER B O 1
ATOM 5368 N N . VAL B 1 184 ? -16.375 -31.562 -8.594 1 98.75 184 VAL B N 1
ATOM 5369 C CA . VAL B 1 184 ? -15.109 -31.234 -7.926 1 98.75 184 VAL B CA 1
ATOM 5370 C C . VAL B 1 184 ? -14.086 -32.344 -8.18 1 98.75 184 VAL B C 1
ATOM 5372 O O . VAL B 1 184 ? -14.242 -33.469 -7.703 1 98.75 184 VAL B O 1
ATOM 5375 N N . VAL B 1 185 ? -13.094 -31.984 -8.938 1 98.69 185 VAL B N 1
ATOM 5376 C CA . VAL B 1 185 ? -12.117 -33 -9.359 1 98.69 185 VAL B CA 1
ATOM 5377 C C . VAL B 1 185 ? -10.742 -32.656 -8.797 1 98.69 185 VAL B C 1
ATOM 5379 O O . VAL B 1 185 ? -10.211 -31.562 -9.062 1 98.69 185 VAL B O 1
ATOM 5382 N N . PHE B 1 186 ? -10.219 -33.562 -8.008 1 98.31 186 PHE B N 1
ATOM 5383 C CA . PHE B 1 186 ? -8.891 -33.375 -7.43 1 98.31 186 PHE B CA 1
ATOM 5384 C C . PHE B 1 186 ? -7.832 -34.094 -8.25 1 98.31 186 PHE B C 1
ATOM 5386 O O . PHE B 1 186 ? -8.078 -35.188 -8.766 1 98.31 186 PHE B O 1
ATOM 5393 N N . PHE B 1 187 ? -6.742 -33.531 -8.438 1 97.94 187 PHE B N 1
ATOM 5394 C CA . PHE B 1 187 ? -5.582 -34.156 -9.039 1 97.94 187 PHE B CA 1
ATOM 5395 C C . PHE B 1 187 ? -4.289 -33.625 -8.445 1 97.94 187 PHE B C 1
ATOM 5397 O O . PHE B 1 187 ? -4.312 -32.656 -7.688 1 97.94 187 PHE B O 1
ATOM 5404 N N . GLN B 1 188 ? -3.225 -34.25 -8.703 1 96 188 GLN B N 1
ATOM 5405 C CA . GLN B 1 188 ? -1.986 -33.969 -7.996 1 96 188 GLN B CA 1
ATOM 5406 C C . GLN B 1 188 ? -0.901 -33.5 -8.961 1 96 188 GLN B C 1
ATOM 5408 O O . GLN B 1 188 ? -0.757 -34.031 -10.055 1 96 188 GLN B O 1
ATOM 5413 N N . GLN B 1 189 ? -0.227 -32.375 -8.539 1 95.12 189 GLN B N 1
ATOM 5414 C CA . GLN B 1 189 ? 0.96 -32.031 -9.305 1 95.12 189 GLN B CA 1
ATOM 5415 C C . GLN B 1 189 ? 2.094 -33 -9.078 1 95.12 189 GLN B C 1
ATOM 5417 O O . GLN B 1 189 ? 2.041 -33.812 -8.148 1 95.12 189 GLN B O 1
ATOM 5422 N N . GLY B 1 190 ? 3.096 -32.875 -9.883 1 92.62 190 GLY B N 1
ATOM 5423 C CA . GLY B 1 190 ? 4.246 -33.781 -9.773 1 92.62 190 GLY B CA 1
ATOM 5424 C C . GLY B 1 190 ? 5.332 -33.219 -8.867 1 92.62 190 GLY B C 1
ATOM 5425 O O . GLY B 1 190 ? 5.168 -32.156 -8.258 1 92.62 190 GLY B O 1
ATOM 5426 N N . MET B 1 191 ? 6.316 -34.031 -8.734 1 92.62 191 MET B N 1
ATOM 5427 C CA . MET B 1 191 ? 7.508 -33.688 -7.965 1 92.62 191 MET B CA 1
ATOM 5428 C C . MET B 1 191 ? 8.766 -33.906 -8.797 1 92.62 191 MET B C 1
ATOM 5430 O O . MET B 1 191 ? 8.766 -34.688 -9.75 1 92.62 191 MET B O 1
ATOM 5434 N N . LEU B 1 192 ? 9.727 -33.156 -8.445 1 94.25 192 LEU B N 1
ATOM 5435 C CA . LEU B 1 192 ? 11.062 -33.312 -9.008 1 94.25 192 LEU B CA 1
ATOM 5436 C C . LEU B 1 192 ? 12.102 -33.438 -7.898 1 94.25 192 LEU B C 1
ATOM 5438 O O . LEU B 1 192 ? 11.945 -32.875 -6.824 1 94.25 192 LEU B O 1
ATOM 5442 N N . PRO B 1 193 ? 13.062 -34.281 -8.117 1 95.69 193 PRO B N 1
ATOM 5443 C CA . PRO B 1 193 ? 14.109 -34.375 -7.102 1 95.69 193 PRO B CA 1
ATOM 5444 C C . PRO B 1 193 ? 15 -33.156 -7.051 1 95.69 193 PRO B C 1
ATOM 5446 O O . PRO B 1 193 ? 15.266 -32.531 -8.086 1 95.69 193 PRO B O 1
ATOM 5449 N N . ALA B 1 194 ? 15.367 -32.812 -5.855 1 96.31 194 ALA B N 1
ATOM 5450 C CA . ALA B 1 194 ? 16.422 -31.812 -5.699 1 96.31 194 ALA B CA 1
ATOM 5451 C C . ALA B 1 194 ? 17.781 -32.406 -6.09 1 96.31 194 ALA B C 1
ATOM 5453 O O . ALA B 1 194 ? 18.047 -33.562 -5.836 1 96.31 194 ALA B O 1
ATOM 5454 N N . MET B 1 195 ? 18.547 -31.641 -6.691 1 96.94 195 MET B N 1
ATOM 5455 C CA . MET B 1 195 ? 19.844 -32.125 -7.188 1 96.94 195 MET B CA 1
ATOM 5456 C C . MET B 1 195 ? 20.969 -31.203 -6.73 1 96.94 195 MET B C 1
ATOM 5458 O O . MET B 1 195 ? 20.766 -30.016 -6.527 1 96.94 195 MET B O 1
ATOM 5462 N N . ASP B 1 196 ? 22.062 -31.797 -6.496 1 95.62 196 ASP B N 1
ATOM 5463 C CA . ASP B 1 196 ? 23.219 -30.969 -6.219 1 95.62 196 ASP B CA 1
ATOM 5464 C C . ASP B 1 196 ? 23.797 -30.375 -7.508 1 95.62 196 ASP B C 1
ATOM 5466 O O . ASP B 1 196 ? 23.219 -30.531 -8.578 1 95.62 196 ASP B O 1
ATOM 5470 N N . TYR B 1 197 ? 24.859 -29.641 -7.438 1 93.56 197 TYR B N 1
ATOM 5471 C CA . TYR B 1 197 ? 25.391 -28.906 -8.578 1 93.56 197 TYR B CA 1
ATOM 5472 C C . TYR B 1 197 ? 26.078 -29.828 -9.562 1 93.56 197 TYR B C 1
ATOM 5474 O O . TYR B 1 197 ? 26.406 -29.438 -10.68 1 93.56 197 TYR B O 1
ATOM 5482 N N . ASN B 1 198 ? 26.266 -31.094 -9.172 1 94.31 198 ASN B N 1
ATOM 5483 C CA . ASN B 1 198 ? 26.875 -32.094 -10.039 1 94.31 198 ASN B CA 1
ATOM 5484 C C . ASN B 1 198 ? 25.828 -33 -10.68 1 94.31 198 ASN B C 1
ATOM 5486 O O . ASN B 1 198 ? 26.156 -34.094 -11.117 1 94.31 198 ASN B O 1
ATOM 5490 N N . CYS B 1 199 ? 24.609 -32.625 -10.648 1 95.44 199 CYS B N 1
ATOM 5491 C CA . CYS B 1 199 ? 23.5 -33.344 -11.266 1 95.44 199 CYS B CA 1
ATOM 5492 C C . CYS B 1 199 ? 23.219 -34.656 -10.516 1 95.44 199 CYS B C 1
ATOM 5494 O O . CYS B 1 199 ? 22.859 -35.656 -11.117 1 95.44 199 CYS B O 1
ATOM 5496 N N . LYS B 1 200 ? 23.531 -34.656 -9.273 1 96.81 200 LYS B N 1
ATOM 5497 C CA . LYS B 1 200 ? 23.219 -35.812 -8.438 1 96.81 200 LYS B CA 1
ATOM 5498 C C . LYS B 1 200 ? 22 -35.562 -7.559 1 96.81 200 LYS B C 1
ATOM 5500 O O . LYS B 1 200 ? 21.938 -34.562 -6.859 1 96.81 200 LYS B O 1
ATOM 5505 N N . ILE B 1 201 ? 21.109 -36.5 -7.613 1 97.56 201 ILE B N 1
ATOM 5506 C CA . ILE B 1 201 ? 19.906 -36.375 -6.781 1 97.56 201 ILE B CA 1
ATOM 5507 C C . ILE B 1 201 ? 20.297 -36.469 -5.309 1 97.56 201 ILE B C 1
ATOM 5509 O O . ILE B 1 201 ? 21.094 -37.344 -4.922 1 97.56 201 ILE B O 1
ATOM 5513 N N . ILE B 1 202 ? 19.734 -35.625 -4.5 1 97.25 202 ILE B N 1
ATOM 5514 C CA . ILE B 1 202 ? 20.078 -35.531 -3.088 1 97.25 202 ILE B CA 1
ATOM 5515 C C . ILE B 1 202 ? 19.203 -36.469 -2.277 1 97.25 202 ILE B C 1
ATOM 5517 O O . ILE B 1 202 ? 17.984 -36.531 -2.49 1 97.25 202 ILE B O 1
ATOM 5521 N N . LEU B 1 203 ? 19.859 -37.219 -1.403 1 96.62 203 LEU B N 1
ATOM 5522 C CA . LEU B 1 203 ? 19.141 -38.031 -0.45 1 96.62 203 LEU B CA 1
ATOM 5523 C C . LEU B 1 203 ? 18.844 -37.281 0.834 1 96.62 203 LEU B C 1
ATOM 5525 O O . LEU B 1 203 ? 19.766 -36.781 1.485 1 96.62 203 LEU B O 1
ATOM 5529 N N . GLU B 1 204 ? 17.578 -37.188 1.182 1 94.81 204 GLU B N 1
ATOM 5530 C CA . GLU B 1 204 ? 17.219 -36.5 2.436 1 94.81 204 GLU B CA 1
ATOM 5531 C C . GLU B 1 204 ? 17.312 -37.469 3.613 1 94.81 204 GLU B C 1
ATOM 5533 O O . GLU B 1 204 ? 17.406 -37.062 4.766 1 94.81 204 GLU B O 1
ATOM 5538 N N . SER B 1 205 ? 17.172 -38.719 3.418 1 94.75 205 SER B N 1
ATOM 5539 C CA . SER B 1 205 ? 17.469 -39.812 4.328 1 94.75 205 SER B CA 1
ATOM 5540 C C . SER B 1 205 ? 18.109 -41 3.588 1 94.75 205 SER B C 1
ATOM 5542 O O . SER B 1 205 ? 18.25 -40.969 2.365 1 94.75 205 SER B O 1
ATOM 5544 N N . LYS B 1 206 ? 18.453 -41.969 4.328 1 94.94 206 LYS B N 1
ATOM 5545 C CA . LYS B 1 206 ? 19.172 -43.094 3.721 1 94.94 206 LYS B CA 1
ATOM 5546 C C . LYS B 1 206 ? 18.328 -43.75 2.629 1 94.94 206 LYS B C 1
ATOM 5548 O O . LYS B 1 206 ? 18.875 -44.281 1.655 1 94.94 206 LYS B O 1
ATOM 5553 N N . GLY B 1 207 ? 17.062 -43.719 2.748 1 93.88 207 GLY B N 1
ATOM 5554 C CA . GLY B 1 207 ? 16.188 -44.406 1.806 1 93.88 207 GLY B CA 1
ATOM 5555 C C . GLY B 1 207 ? 15.211 -43.469 1.106 1 93.88 207 GLY B C 1
ATOM 5556 O O . GLY B 1 207 ? 14.234 -43.938 0.511 1 93.88 207 GLY B O 1
ATOM 5557 N N . LYS B 1 208 ? 15.484 -42.219 1.139 1 94.62 208 LYS B N 1
ATOM 5558 C CA . LYS B 1 208 ? 14.508 -41.281 0.577 1 94.62 208 LYS B CA 1
ATOM 5559 C C . LYS B 1 208 ? 15.195 -40.156 -0.176 1 94.62 208 LYS B C 1
ATOM 5561 O O . LYS B 1 208 ? 15.914 -39.344 0.423 1 94.62 208 LYS B O 1
ATOM 5566 N N . PRO B 1 209 ? 14.992 -40.062 -1.507 1 96 209 PRO B N 1
ATOM 5567 C CA . PRO B 1 209 ? 15.453 -38.875 -2.23 1 96 209 PRO B CA 1
ATOM 5568 C C . PRO B 1 209 ? 14.719 -37.625 -1.808 1 96 209 PRO B C 1
ATOM 5570 O O . PRO B 1 209 ? 13.547 -37.656 -1.433 1 96 209 PRO B O 1
ATOM 5573 N N . SER B 1 210 ? 15.43 -36.531 -1.849 1 95.31 210 SER B N 1
ATOM 5574 C CA . SER B 1 210 ? 14.812 -35.219 -1.594 1 95.31 210 SER B CA 1
ATOM 5575 C C . SER B 1 210 ? 13.953 -34.781 -2.773 1 95.31 210 SER B C 1
ATOM 5577 O O . SER B 1 210 ? 14.469 -34.5 -3.854 1 95.31 210 SER B O 1
ATOM 5579 N N . MET B 1 211 ? 12.672 -34.812 -2.533 1 92.88 211 MET B N 1
ATOM 5580 C CA . MET B 1 211 ? 11.719 -34.438 -3.578 1 92.88 211 MET B CA 1
ATOM 5581 C C . MET B 1 211 ? 11.102 -33.062 -3.289 1 92.88 211 MET B C 1
ATOM 5583 O O . MET B 1 211 ? 10.922 -32.688 -2.127 1 92.88 211 MET B O 1
ATOM 5587 N N . ALA B 1 212 ? 10.844 -32.312 -4.309 1 89.56 212 ALA B N 1
ATOM 5588 C CA . ALA B 1 212 ? 10.164 -31.016 -4.223 1 89.56 212 ALA B CA 1
ATOM 5589 C C . ALA B 1 212 ? 9.07 -30.906 -5.281 1 89.56 212 ALA B C 1
ATOM 5591 O O . ALA B 1 212 ? 9.148 -31.547 -6.336 1 89.56 212 ALA B O 1
ATOM 5592 N N . PRO B 1 213 ? 8.016 -30.109 -4.965 1 90.06 213 PRO B N 1
ATOM 5593 C CA . PRO B 1 213 ? 7.02 -29.859 -6.008 1 90.06 213 PRO B CA 1
ATOM 5594 C C . PRO B 1 213 ? 7.633 -29.297 -7.285 1 90.06 213 PRO B C 1
ATOM 5596 O O . PRO B 1 213 ? 8.578 -28.516 -7.223 1 90.06 213 PRO B O 1
ATOM 5599 N N . ASP B 1 214 ? 7.172 -29.719 -8.391 1 92.81 214 ASP B N 1
ATOM 5600 C CA . ASP B 1 214 ? 7.719 -29.281 -9.664 1 92.81 214 ASP B CA 1
ATOM 5601 C C . ASP B 1 214 ? 7.145 -27.922 -10.07 1 92.81 214 ASP B C 1
ATOM 5603 O O . ASP B 1 214 ? 7.207 -27.547 -11.242 1 92.81 214 ASP B O 1
ATOM 5607 N N . GLY B 1 215 ? 6.512 -27.125 -9.078 1 92 215 GLY B N 1
ATOM 5608 C CA . GLY B 1 215 ? 5.992 -25.781 -9.336 1 92 215 GLY B CA 1
ATOM 5609 C C . GLY B 1 215 ? 4.566 -25.797 -9.859 1 92 215 GLY B C 1
ATOM 5610 O O . GLY B 1 215 ? 4.043 -26.844 -10.242 1 92 215 GLY B O 1
ATOM 5611 N N . ASN B 1 216 ? 3.961 -24.609 -9.961 1 93.94 216 ASN B N 1
ATOM 5612 C CA . ASN B 1 216 ? 2.594 -24.531 -10.461 1 93.94 216 ASN B CA 1
ATOM 5613 C C . ASN B 1 216 ? 2.531 -24.828 -11.961 1 93.94 216 ASN B C 1
ATOM 5615 O O . ASN B 1 216 ? 1.475 -25.188 -12.477 1 93.94 216 ASN B O 1
ATOM 5619 N N . GLY B 1 217 ? 3.648 -24.75 -12.648 1 94.88 217 GLY B N 1
ATOM 5620 C CA . GLY B 1 217 ? 3.697 -25.156 -14.039 1 94.88 217 GLY B CA 1
ATOM 5621 C C . GLY B 1 217 ? 3.641 -26.656 -14.234 1 94.88 217 GLY B C 1
ATOM 5622 O O . GLY B 1 217 ? 3.41 -27.141 -15.344 1 94.88 217 GLY B O 1
ATOM 5623 N N . GLY B 1 218 ? 3.889 -27.422 -13.156 1 94.44 218 GLY B N 1
ATOM 5624 C CA . GLY B 1 218 ? 3.65 -28.859 -13.219 1 94.44 218 GLY B CA 1
ATOM 5625 C C . GLY B 1 218 ? 2.215 -29.203 -13.57 1 94.44 218 GLY B C 1
ATOM 5626 O O . GLY B 1 218 ? 1.917 -30.359 -13.914 1 94.44 218 GLY B O 1
ATOM 5627 N N . LEU B 1 219 ? 1.426 -28.203 -13.531 1 96.88 219 LEU B N 1
ATOM 5628 C CA . LEU B 1 219 ? 0.008 -28.312 -13.859 1 96.88 219 LEU B CA 1
ATOM 5629 C C . LEU B 1 219 ? -0.191 -28.984 -15.211 1 96.88 219 LEU B C 1
ATOM 5631 O O . LEU B 1 219 ? -1.062 -29.859 -15.359 1 96.88 219 LEU B O 1
ATOM 5635 N N . TYR B 1 220 ? 0.563 -28.688 -16.203 1 97.69 220 TYR B N 1
ATOM 5636 C CA . TYR B 1 220 ? 0.327 -29.109 -17.578 1 97.69 220 TYR B CA 1
ATOM 5637 C C . TYR B 1 220 ? 0.594 -30.609 -17.719 1 97.69 220 TYR B C 1
ATOM 5639 O O . TYR B 1 220 ? -0.196 -31.328 -18.344 1 97.69 220 TYR B O 1
ATOM 5647 N N . ARG B 1 221 ? 1.636 -31.078 -17.156 1 94.44 221 ARG B N 1
ATOM 5648 C CA . ARG B 1 221 ? 1.897 -32.5 -17.172 1 94.44 221 ARG B CA 1
ATOM 5649 C C . ARG B 1 221 ? 0.821 -33.281 -16.391 1 94.44 221 ARG B C 1
ATOM 5651 O O . ARG B 1 221 ? 0.372 -34.344 -16.828 1 94.44 221 ARG B O 1
ATOM 5658 N N . ALA B 1 222 ? 0.463 -32.75 -15.273 1 96.62 222 ALA B N 1
ATOM 5659 C CA . ALA B 1 222 ? -0.56 -33.375 -14.445 1 96.62 222 ALA B CA 1
ATOM 5660 C C . ALA B 1 222 ? -1.896 -33.469 -15.18 1 96.62 222 ALA B C 1
ATOM 5662 O O . ALA B 1 222 ? -2.607 -34.469 -15.094 1 96.62 222 ALA B O 1
ATOM 5663 N N . LEU B 1 223 ? -2.293 -32.406 -15.883 1 98.25 223 LEU B N 1
ATOM 5664 C CA . LEU B 1 223 ? -3.539 -32.344 -16.641 1 98.25 223 LEU B CA 1
ATOM 5665 C C . LEU B 1 223 ? -3.592 -33.5 -17.672 1 98.25 223 LEU B C 1
ATOM 5667 O O . LEU B 1 223 ? -4.641 -34.094 -17.859 1 98.25 223 LEU B O 1
ATOM 5671 N N . GLY B 1 224 ? -2.51 -33.719 -18.344 1 96.44 224 GLY B N 1
ATOM 5672 C CA . GLY B 1 224 ? -2.43 -34.781 -19.344 1 96.44 224 GLY B CA 1
ATOM 5673 C C . GLY B 1 224 ? -2.412 -36.188 -18.719 1 96.44 224 GLY B C 1
ATOM 5674 O O . GLY B 1 224 ? -3.242 -37.031 -19.062 1 96.44 224 GLY B O 1
ATOM 5675 N N . ASN B 1 225 ? -1.564 -36.406 -17.75 1 94.81 225 ASN B N 1
ATOM 5676 C CA . ASN B 1 225 ? -1.298 -37.719 -17.172 1 94.81 225 ASN B CA 1
ATOM 5677 C C . ASN B 1 225 ? -2.492 -38.25 -16.359 1 94.81 225 ASN B C 1
ATOM 5679 O O . ASN B 1 225 ? -2.703 -39.438 -16.266 1 94.81 225 ASN B O 1
ATOM 5683 N N . GLN B 1 226 ? -3.227 -37.344 -15.859 1 96.75 226 GLN B N 1
ATOM 5684 C CA . GLN B 1 226 ? -4.266 -37.781 -14.938 1 96.75 226 GLN B CA 1
ATOM 5685 C C . GLN B 1 226 ? -5.652 -37.656 -15.555 1 96.75 226 GLN B C 1
ATOM 5687 O O . GLN B 1 226 ? -6.66 -37.656 -14.852 1 96.75 226 GLN B O 1
ATOM 5692 N N . GLY B 1 227 ? -5.707 -37.344 -16.828 1 97.19 227 GLY B N 1
ATOM 5693 C CA . GLY B 1 227 ? -6.945 -37.438 -17.594 1 97.19 227 GLY B CA 1
ATOM 5694 C C . GLY B 1 227 ? -7.859 -36.25 -17.375 1 97.19 227 GLY B C 1
ATOM 5695 O O . GLY B 1 227 ? -9.062 -36.312 -17.641 1 97.19 227 GLY B O 1
ATOM 5696 N N . ILE B 1 228 ? -7.355 -35.188 -16.828 1 98.31 228 ILE B N 1
ATOM 5697 C CA . ILE B 1 228 ? -8.172 -34.031 -16.547 1 98.31 228 ILE B CA 1
ATOM 5698 C C . ILE B 1 228 ? -8.602 -33.375 -17.859 1 98.31 228 ILE B C 1
ATOM 5700 O O . ILE B 1 228 ? -9.742 -32.906 -17.984 1 98.31 228 ILE B O 1
ATOM 5704 N N . LEU B 1 229 ? -7.684 -33.281 -18.797 1 98 229 LEU B N 1
ATOM 5705 C CA . LEU B 1 229 ? -8.008 -32.719 -20.109 1 98 229 LEU B CA 1
ATOM 5706 C C . LEU B 1 229 ? -9.141 -33.5 -20.766 1 98 229 LEU B C 1
ATOM 5708 O O . LEU B 1 229 ? -10.023 -32.906 -21.391 1 98 229 LEU B O 1
ATOM 5712 N N . ASP B 1 230 ? -9.117 -34.781 -20.672 1 98 230 ASP B N 1
ATOM 5713 C CA . ASP B 1 230 ? -10.18 -35.625 -21.219 1 98 230 ASP B CA 1
ATOM 5714 C C . ASP B 1 230 ? -11.516 -35.312 -20.547 1 98 230 ASP B C 1
ATOM 5716 O O . ASP B 1 230 ? -12.555 -35.312 -21.219 1 98 230 ASP B O 1
ATOM 5720 N N . ASP B 1 231 ? -11.43 -35.188 -19.281 1 98.5 231 ASP B N 1
ATOM 5721 C CA . ASP B 1 231 ? -12.648 -34.875 -18.547 1 98.5 231 ASP B CA 1
ATOM 5722 C C . ASP B 1 231 ? -13.227 -33.531 -19.031 1 98.5 231 ASP B C 1
ATOM 5724 O O . ASP B 1 231 ? -14.438 -33.438 -19.25 1 98.5 231 ASP B O 1
ATOM 5728 N N . MET B 1 232 ? -12.398 -32.531 -19.219 1 98.69 232 MET B N 1
ATOM 5729 C CA . MET B 1 232 ? -12.836 -31.234 -19.719 1 98.69 232 MET B CA 1
ATOM 5730 C C . MET B 1 232 ? -13.477 -31.375 -21.094 1 98.69 232 MET B C 1
ATOM 5732 O O . MET B 1 232 ? -14.516 -30.766 -21.375 1 98.69 232 MET B O 1
ATOM 5736 N N . GLU B 1 233 ? -12.805 -32.156 -21.906 1 98.31 233 GLU B N 1
ATOM 5737 C CA . GLU B 1 233 ? -13.305 -32.344 -23.25 1 98.31 233 GLU B CA 1
ATOM 5738 C C . GLU B 1 233 ? -14.68 -33.031 -23.234 1 98.31 233 GLU B C 1
ATOM 5740 O O . GLU B 1 233 ? -15.586 -32.625 -23.969 1 98.31 233 GLU B O 1
ATOM 5745 N N . ARG B 1 234 ? -14.805 -34.031 -22.469 1 98.31 234 ARG B N 1
ATOM 5746 C CA . ARG B 1 234 ? -16.062 -34.75 -22.359 1 98.31 234 ARG B CA 1
ATOM 5747 C C . ARG B 1 234 ? -17.188 -33.844 -21.891 1 98.31 234 ARG B C 1
ATOM 5749 O O . ARG B 1 234 ? -18.344 -33.969 -22.312 1 98.31 234 ARG B O 1
ATOM 5756 N N . ARG B 1 235 ? -16.875 -32.906 -21.016 1 98.12 235 ARG B N 1
ATOM 5757 C CA . ARG B 1 235 ? -17.859 -32 -20.438 1 98.12 235 ARG B CA 1
ATOM 5758 C C . ARG B 1 235 ? -18.172 -30.859 -21.406 1 98.12 235 ARG B C 1
ATOM 5760 O O . ARG B 1 235 ? -19.125 -30.109 -21.203 1 98.12 235 ARG B O 1
ATOM 5767 N N . GLY B 1 236 ? -17.344 -30.719 -22.422 1 98.44 236 GLY B N 1
ATOM 5768 C CA . GLY B 1 236 ? -17.562 -29.656 -23.406 1 98.44 236 GLY B CA 1
ATOM 5769 C C . GLY B 1 236 ? -17.047 -28.312 -22.953 1 98.44 236 GLY B C 1
ATOM 5770 O O . GLY B 1 236 ? -17.547 -27.266 -23.375 1 98.44 236 GLY B O 1
ATOM 5771 N N . ILE B 1 237 ? -16.047 -28.281 -22.078 1 98.81 237 ILE B N 1
ATOM 5772 C CA . ILE B 1 237 ? -15.461 -27.047 -21.562 1 98.81 237 ILE B CA 1
ATOM 5773 C C . ILE B 1 237 ? -14.734 -26.312 -22.688 1 98.81 237 ILE B C 1
ATOM 5775 O O . ILE B 1 237 ? -14.016 -26.922 -23.484 1 98.81 237 ILE B O 1
ATOM 5779 N N . GLU B 1 238 ? -14.914 -24.938 -22.734 1 98.88 238 GLU B N 1
ATOM 5780 C CA . GLU B 1 238 ? -14.266 -24.125 -23.75 1 98.88 238 GLU B CA 1
ATOM 5781 C C . GLU B 1 238 ? -13.367 -23.062 -23.109 1 98.88 238 GLU B C 1
ATOM 5783 O O . GLU B 1 238 ? -12.398 -22.609 -23.719 1 98.88 238 GLU B O 1
ATOM 5788 N N . SER B 1 239 ? -13.703 -22.625 -21.938 1 98.88 239 SER B N 1
ATOM 5789 C CA . SER B 1 239 ? -12.992 -21.562 -21.234 1 98.88 239 SER B CA 1
ATOM 5790 C C . SER B 1 239 ? -12.57 -22 -19.828 1 98.88 239 SER B C 1
ATOM 5792 O O . SER B 1 239 ? -13.391 -22.516 -19.062 1 98.88 239 SER B O 1
ATOM 5794 N N . ILE B 1 240 ? -11.305 -21.812 -19.5 1 98.94 240 ILE B N 1
ATOM 5795 C CA . ILE B 1 240 ? -10.805 -22.25 -18.203 1 98.94 240 ILE B CA 1
ATOM 5796 C C . ILE B 1 240 ? -10.211 -21.047 -17.469 1 98.94 240 ILE B C 1
ATOM 5798 O O . ILE B 1 240 ? -9.32 -20.375 -17.984 1 98.94 240 ILE B O 1
ATOM 5802 N N . HIS B 1 241 ? -10.734 -20.734 -16.312 1 98.94 241 HIS B N 1
ATOM 5803 C CA . HIS B 1 241 ? -10.18 -19.734 -15.414 1 98.94 241 HIS B CA 1
ATOM 5804 C C . HIS B 1 241 ? -9.203 -20.375 -14.422 1 98.94 241 HIS B C 1
ATOM 5806 O O . HIS B 1 241 ? -9.578 -21.266 -13.664 1 98.94 241 HIS B O 1
ATOM 5812 N N . VAL B 1 242 ? -7.938 -19.906 -14.414 1 98.81 242 VAL B N 1
ATOM 5813 C CA . VAL B 1 242 ? -6.875 -20.469 -13.594 1 98.81 242 VAL B CA 1
ATOM 5814 C C . VAL B 1 242 ? -6.414 -19.453 -12.562 1 98.81 242 VAL B C 1
ATOM 5816 O O . VAL B 1 242 ? -6.133 -18.297 -12.906 1 98.81 242 VAL B O 1
ATOM 5819 N N . TYR B 1 243 ? -6.324 -19.875 -11.344 1 98.44 243 TYR B N 1
ATOM 5820 C CA . TYR B 1 243 ? -5.867 -18.953 -10.32 1 98.44 243 TYR B CA 1
ATOM 5821 C C . TYR B 1 243 ? -5.254 -19.688 -9.141 1 98.44 243 TYR B C 1
ATOM 5823 O O . TYR B 1 243 ? -5.32 -20.922 -9.062 1 98.44 243 TYR B O 1
ATOM 5831 N N . CYS B 1 244 ? -4.582 -18.938 -8.219 1 97.5 244 CYS B N 1
ATOM 5832 C CA . CYS B 1 244 ? -3.938 -19.5 -7.031 1 97.5 244 CYS B CA 1
ATOM 5833 C C . CYS B 1 244 ? -4.863 -19.422 -5.824 1 97.5 244 CYS B C 1
ATOM 5835 O O . CYS B 1 244 ? -5.637 -18.469 -5.691 1 97.5 244 CYS B O 1
ATOM 5837 N N . VAL B 1 245 ? -4.707 -20.328 -4.926 1 97.81 245 VAL B N 1
ATOM 5838 C CA . VAL B 1 245 ? -5.629 -20.516 -3.811 1 97.81 245 VAL B CA 1
ATOM 5839 C C . VAL B 1 245 ? -5.461 -19.359 -2.814 1 97.81 245 VAL B C 1
ATOM 5841 O O . VAL B 1 245 ? -6.363 -19.078 -2.025 1 97.81 245 VAL B O 1
ATOM 5844 N N . ASP B 1 246 ? -4.391 -18.594 -2.859 1 96.69 246 ASP B N 1
ATOM 5845 C CA . ASP B 1 246 ? -4.012 -17.719 -1.751 1 96.69 246 ASP B CA 1
ATOM 5846 C C . ASP B 1 246 ? -4.602 -16.312 -1.928 1 96.69 246 ASP B C 1
ATOM 5848 O O . ASP B 1 246 ? -4.352 -15.43 -1.111 1 96.69 246 ASP B O 1
ATOM 5852 N N . ASN B 1 247 ? -5.316 -16.062 -2.959 1 98.06 247 ASN B N 1
ATOM 5853 C CA . ASN B 1 247 ? -5.949 -14.766 -3.16 1 98.06 247 ASN B CA 1
ATOM 5854 C C . ASN B 1 247 ? -7.387 -14.758 -2.652 1 98.06 247 ASN B C 1
ATOM 5856 O O . ASN B 1 247 ? -8.289 -15.25 -3.328 1 98.06 247 ASN B O 1
ATOM 5860 N N . ILE B 1 248 ? -7.609 -14.125 -1.576 1 98.62 248 ILE B N 1
ATOM 5861 C CA . ILE B 1 248 ? -8.914 -14.203 -0.924 1 98.62 248 ILE B CA 1
ATOM 5862 C C . ILE B 1 248 ? -9.938 -13.398 -1.722 1 98.62 248 ILE B C 1
ATOM 5864 O O . ILE B 1 248 ? -11.141 -13.641 -1.619 1 98.62 248 ILE B O 1
ATOM 5868 N N . LEU B 1 249 ? -9.5 -12.461 -2.543 1 98.75 249 LEU B N 1
ATOM 5869 C CA . LEU B 1 249 ? -10.422 -11.578 -3.252 1 98.75 249 LEU B CA 1
ATOM 5870 C C . LEU B 1 249 ? -10.695 -12.102 -4.66 1 98.75 249 LEU B C 1
ATOM 5872 O O . LEU B 1 249 ? -11.398 -11.453 -5.441 1 98.75 249 LEU B O 1
ATOM 5876 N N . VAL B 1 250 ? -10.188 -13.195 -5.008 1 98.69 250 VAL B N 1
ATOM 5877 C CA . VAL B 1 250 ? -10.312 -13.695 -6.371 1 98.69 250 VAL B CA 1
ATOM 5878 C C . VAL B 1 250 ? -11.789 -13.766 -6.766 1 98.69 250 VAL B C 1
ATOM 5880 O O . VAL B 1 250 ? -12.633 -14.195 -5.973 1 98.69 250 VAL B O 1
ATOM 5883 N N . LYS B 1 251 ? -12.117 -13.266 -7.945 1 98.31 251 LYS B N 1
ATOM 5884 C CA . LYS B 1 251 ? -13.422 -13.492 -8.562 1 98.31 251 LYS B CA 1
ATOM 5885 C C . LYS B 1 251 ? -13.414 -14.789 -9.383 1 98.31 251 LYS B C 1
ATOM 5887 O O . LYS B 1 251 ? -13.133 -14.766 -10.578 1 98.31 251 LYS B O 1
ATOM 5892 N N . VAL B 1 252 ? -13.844 -15.805 -8.695 1 98.69 252 VAL B N 1
ATOM 5893 C CA . VAL B 1 252 ? -13.766 -17.141 -9.289 1 98.69 252 VAL B CA 1
ATOM 5894 C C . VAL B 1 252 ? -14.68 -17.219 -10.508 1 98.69 252 VAL B C 1
ATOM 5896 O O . VAL B 1 252 ? -15.852 -16.844 -10.438 1 98.69 252 VAL B O 1
ATOM 5899 N N . ALA B 1 253 ? -14.102 -17.688 -11.664 1 98.75 253 ALA B N 1
ATOM 5900 C CA . ALA B 1 253 ? -14.852 -17.781 -12.914 1 98.75 253 ALA B CA 1
ATOM 5901 C C . ALA B 1 253 ? -15.461 -16.438 -13.289 1 98.75 253 ALA B C 1
ATOM 5903 O O . ALA B 1 253 ? -16.609 -16.359 -13.727 1 98.75 253 ALA B O 1
ATOM 5904 N N . ASP B 1 254 ? -14.711 -15.398 -13.133 1 98.75 254 ASP B N 1
ATOM 5905 C CA . ASP B 1 254 ? -15.148 -14.023 -13.359 1 98.75 254 ASP B CA 1
ATOM 5906 C C . ASP B 1 254 ? -15.82 -13.875 -14.727 1 98.75 254 ASP B C 1
ATOM 5908 O O . ASP B 1 254 ? -15.148 -13.922 -15.758 1 98.75 254 ASP B O 1
ATOM 5912 N N . PRO B 1 255 ? -17.141 -13.672 -14.734 1 98.62 255 PRO B N 1
ATOM 5913 C CA . PRO B 1 255 ? -17.844 -13.609 -16.016 1 98.62 255 PRO B CA 1
ATOM 5914 C C . PRO B 1 255 ? -17.328 -12.492 -16.922 1 98.62 255 PRO B C 1
ATOM 5916 O O . PRO B 1 255 ? -17.219 -12.68 -18.141 1 98.62 255 PRO B O 1
ATOM 5919 N N . ALA B 1 256 ? -16.984 -11.352 -16.344 1 98.75 256 ALA B N 1
ATOM 5920 C CA . ALA B 1 256 ? -16.469 -10.25 -17.156 1 98.75 256 ALA B CA 1
ATOM 5921 C C . ALA B 1 256 ? -15.141 -10.617 -17.812 1 98.75 256 ALA B C 1
ATOM 5923 O O . ALA B 1 256 ? -14.906 -10.305 -18.984 1 98.75 256 ALA B O 1
ATOM 5924 N N . PHE B 1 257 ? -14.32 -11.234 -17.062 1 98.88 257 PHE B N 1
ATOM 5925 C CA . PHE B 1 257 ? -13.023 -11.664 -17.578 1 98.88 257 PHE B CA 1
ATOM 5926 C C . PHE B 1 257 ? -13.188 -12.703 -18.672 1 98.88 257 PHE B C 1
ATOM 5928 O O . PHE B 1 257 ? -12.602 -12.578 -19.75 1 98.88 257 PHE B O 1
ATOM 5935 N N . VAL B 1 258 ? -14.031 -13.703 -18.422 1 98.88 258 VAL B N 1
ATOM 5936 C CA . VAL B 1 258 ? -14.305 -14.75 -19.406 1 98.88 258 VAL B CA 1
ATOM 5937 C C . VAL B 1 258 ? -14.906 -14.125 -20.656 1 98.88 258 VAL B C 1
ATOM 5939 O O . VAL B 1 258 ? -14.453 -14.398 -21.766 1 98.88 258 VAL B O 1
ATOM 5942 N N . GLY B 1 259 ? -15.898 -13.281 -20.422 1 98.94 259 GLY B N 1
ATOM 5943 C CA . GLY B 1 259 ? -16.547 -12.633 -21.562 1 98.94 259 GLY B CA 1
ATOM 5944 C C . GLY B 1 259 ? -15.586 -11.789 -22.375 1 98.94 259 GLY B C 1
ATOM 5945 O O . GLY B 1 259 ? -15.625 -11.812 -23.609 1 98.94 259 GLY B O 1
ATOM 5946 N N . PHE B 1 260 ? -14.75 -11.031 -21.75 1 98.88 260 PHE B N 1
ATOM 5947 C CA . PHE B 1 260 ? -13.727 -10.242 -22.422 1 98.88 260 PHE B CA 1
ATOM 5948 C C . PHE B 1 260 ? -12.852 -11.125 -23.297 1 98.88 260 PHE B C 1
ATOM 5950 O O . PHE B 1 260 ? -12.633 -10.82 -24.484 1 98.88 260 PHE B O 1
ATOM 5957 N N . CYS B 1 261 ? -12.359 -12.25 -22.734 1 98.88 261 CYS B N 1
ATOM 5958 C CA . CYS B 1 261 ? -11.477 -13.156 -23.453 1 98.88 261 CYS B CA 1
ATOM 5959 C C . CYS B 1 261 ? -12.188 -13.789 -24.656 1 98.88 261 CYS B C 1
ATOM 5961 O O . CYS B 1 261 ? -11.617 -13.867 -25.734 1 98.88 261 CYS B O 1
ATOM 5963 N N . VAL B 1 262 ? -13.406 -14.18 -24.453 1 98.81 262 VAL B N 1
ATOM 5964 C CA . VAL B 1 262 ? -14.195 -14.812 -25.516 1 98.81 262 VAL B CA 1
ATOM 5965 C C . VAL B 1 262 ? -14.406 -13.82 -26.656 1 98.81 262 VAL B C 1
ATOM 5967 O O . VAL B 1 262 ? -14.203 -14.156 -27.812 1 98.81 262 VAL B O 1
ATOM 5970 N N . GLN B 1 263 ? -14.789 -12.617 -26.312 1 98.62 263 GLN B N 1
ATOM 5971 C CA . GLN B 1 263 ? -15.078 -11.609 -27.328 1 98.62 263 GLN B CA 1
ATOM 5972 C C . GLN B 1 263 ? -13.812 -11.219 -28.094 1 98.62 263 GLN B C 1
ATOM 5974 O O . GLN B 1 263 ? -13.867 -10.914 -29.281 1 98.62 263 GLN B O 1
ATOM 5979 N N . LYS B 1 264 ? -12.695 -11.32 -27.438 1 98.5 264 LYS B N 1
ATOM 5980 C CA . LYS B 1 264 ? -11.43 -10.961 -28.078 1 98.5 264 LYS B CA 1
ATOM 5981 C C . LYS B 1 264 ? -10.844 -12.148 -28.828 1 98.5 264 LYS B C 1
ATOM 5983 O O . LYS B 1 264 ? -9.828 -12.016 -29.516 1 98.5 264 LYS B O 1
ATOM 5988 N N . GLY B 1 265 ? -11.477 -13.336 -28.703 1 98.44 265 GLY B N 1
ATOM 5989 C CA . GLY B 1 265 ? -10.953 -14.539 -29.312 1 98.44 265 GLY B CA 1
ATOM 5990 C C . GLY B 1 265 ? -9.625 -14.984 -28.719 1 98.44 265 GLY B C 1
ATOM 5991 O O . GLY B 1 265 ? -8.742 -15.453 -29.453 1 98.44 265 GLY B O 1
ATOM 5992 N N . ALA B 1 266 ? -9.523 -14.773 -27.422 1 98.75 266 ALA B N 1
ATOM 5993 C CA . ALA B 1 266 ? -8.242 -15.047 -26.766 1 98.75 266 ALA B CA 1
ATOM 5994 C C . ALA B 1 266 ? -8.039 -16.547 -26.562 1 98.75 266 ALA B C 1
ATOM 5996 O O . ALA B 1 266 ? -8.977 -17.266 -26.234 1 98.75 266 ALA B O 1
ATOM 5997 N N . ASP B 1 267 ? -6.898 -17.031 -26.844 1 98.38 267 ASP B N 1
ATOM 5998 C CA . ASP B 1 267 ? -6.555 -18.391 -26.438 1 98.38 267 ASP B CA 1
ATOM 5999 C C . ASP B 1 267 ? -5.945 -18.422 -25.047 1 98.38 267 ASP B C 1
ATOM 6001 O O . ASP B 1 267 ? -6 -19.438 -24.359 1 98.38 267 ASP B O 1
ATOM 6005 N N . CYS B 1 268 ? -5.301 -17.312 -24.672 1 98.81 268 CYS B N 1
ATOM 6006 C CA . CYS B 1 268 ? -4.688 -17.156 -23.359 1 98.81 268 CYS B CA 1
ATOM 6007 C C . CYS B 1 268 ? -4.809 -15.711 -22.875 1 98.81 268 CYS B C 1
ATOM 6009 O O . CYS B 1 268 ? -4.785 -14.773 -23.672 1 98.81 268 CYS B O 1
ATOM 6011 N N . ALA B 1 269 ? -4.984 -15.539 -21.578 1 98.94 269 ALA B N 1
ATOM 6012 C CA . ALA B 1 269 ? -5.082 -14.195 -21.016 1 98.94 269 ALA B CA 1
ATOM 6013 C C . ALA B 1 269 ? -4.578 -14.156 -19.578 1 98.94 269 ALA B C 1
ATOM 6015 O O . ALA B 1 269 ? -4.492 -15.195 -18.922 1 98.94 269 ALA B O 1
ATOM 6016 N N . ALA B 1 270 ? -4.16 -12.969 -19.141 1 98.88 270 ALA B N 1
ATOM 6017 C CA . ALA B 1 270 ? -3.76 -12.727 -17.75 1 98.88 270 ALA B CA 1
ATOM 6018 C C . ALA B 1 270 ? -4.543 -11.562 -17.156 1 98.88 270 ALA B C 1
ATOM 6020 O O . ALA B 1 270 ? -4.75 -10.539 -17.812 1 98.88 270 ALA B O 1
ATOM 6021 N N . LYS B 1 271 ? -5.059 -11.766 -15.945 1 98.69 271 LYS B N 1
ATOM 6022 C CA . LYS B 1 271 ? -5.5 -10.641 -15.133 1 98.69 271 LYS B CA 1
ATOM 6023 C C . LYS B 1 271 ? -4.316 -9.938 -14.469 1 98.69 271 LYS B C 1
ATOM 6025 O O . LYS B 1 271 ? -3.391 -10.594 -13.992 1 98.69 271 LYS B O 1
ATOM 6030 N N . VAL B 1 272 ? -4.348 -8.602 -14.5 1 98.81 272 VAL B N 1
ATOM 6031 C CA . VAL B 1 272 ? -3.254 -7.855 -13.891 1 98.81 272 VAL B CA 1
ATOM 6032 C C . VAL B 1 272 ? -3.816 -6.73 -13.023 1 98.81 272 VAL B C 1
ATOM 6034 O O . VAL B 1 272 ? -4.969 -6.328 -13.195 1 98.81 272 VAL B O 1
ATOM 6037 N N . VAL B 1 273 ? -3.078 -6.289 -12.039 1 98.44 273 VAL B N 1
ATOM 6038 C CA . VAL B 1 273 ? -3.307 -5.047 -11.305 1 98.44 273 VAL B CA 1
ATOM 6039 C C . VAL B 1 273 ? -2.164 -4.07 -11.578 1 98.44 273 VAL B C 1
ATOM 6041 O O . VAL B 1 273 ? -1.056 -4.484 -11.922 1 98.44 273 VAL B O 1
ATOM 6044 N N . GLU B 1 274 ? -2.441 -2.857 -11.445 1 97.5 274 GLU B N 1
ATOM 6045 C CA . GLU B 1 274 ? -1.422 -1.857 -11.75 1 97.5 274 GLU B CA 1
ATOM 6046 C C . GLU B 1 274 ? -0.366 -1.791 -10.648 1 97.5 274 GLU B C 1
ATOM 6048 O O . GLU B 1 274 ? -0.695 -1.616 -9.477 1 97.5 274 GLU B O 1
ATOM 6053 N N . LYS B 1 275 ? 0.816 -1.966 -11.023 1 96.56 275 LYS B N 1
ATOM 6054 C CA . LYS B 1 275 ? 1.966 -1.726 -10.156 1 96.56 275 LYS B CA 1
ATOM 6055 C C . LYS B 1 275 ? 2.295 -0.237 -10.086 1 96.56 275 LYS B C 1
ATOM 6057 O O . LYS B 1 275 ? 2.516 0.409 -11.109 1 96.56 275 LYS B O 1
ATOM 6062 N N . THR B 1 276 ? 2.297 0.346 -8.875 1 94.81 276 THR B N 1
ATOM 6063 C CA . THR B 1 276 ? 2.535 1.778 -8.742 1 94.81 276 THR B CA 1
ATOM 6064 C C . THR B 1 276 ? 3.867 2.041 -8.047 1 94.81 276 THR B C 1
ATOM 6066 O O . THR B 1 276 ? 4.379 3.162 -8.078 1 94.81 276 THR B O 1
ATOM 6069 N N . ASN B 1 277 ? 4.43 1.107 -7.418 1 94.19 277 ASN B N 1
ATOM 6070 C CA . ASN B 1 277 ? 5.734 1.157 -6.766 1 94.19 277 ASN B CA 1
ATOM 6071 C C . ASN B 1 277 ? 6.777 0.341 -7.527 1 94.19 277 ASN B C 1
ATOM 6073 O O . ASN B 1 277 ? 6.633 -0.874 -7.672 1 94.19 277 ASN B O 1
ATOM 6077 N N . PRO B 1 278 ? 7.852 0.921 -7.945 1 94.62 278 PRO B N 1
ATOM 6078 C CA . PRO B 1 278 ? 8.82 0.231 -8.797 1 94.62 278 PRO B CA 1
ATOM 6079 C C . PRO B 1 278 ? 9.469 -0.966 -8.102 1 94.62 278 PRO B C 1
ATOM 6081 O O . PRO B 1 278 ? 9.914 -1.905 -8.773 1 94.62 278 PRO B O 1
ATOM 6084 N N . THR B 1 279 ? 9.477 -1.005 -6.793 1 92.56 279 THR B N 1
ATOM 6085 C CA . THR B 1 279 ? 10.203 -2.059 -6.098 1 92.56 279 THR B CA 1
ATOM 6086 C C . THR B 1 279 ? 9.242 -3.086 -5.512 1 92.56 279 THR B C 1
ATOM 6088 O O . THR B 1 279 ? 9.633 -3.902 -4.672 1 92.56 279 THR B O 1
ATOM 6091 N N . GLU B 1 280 ? 7.992 -2.92 -5.879 1 92.12 280 GLU B N 1
ATOM 6092 C CA . GLU B 1 280 ? 7.086 -4.004 -5.512 1 92.12 280 GLU B CA 1
ATOM 6093 C C . GLU B 1 280 ? 7.57 -5.34 -6.066 1 92.12 280 GLU B C 1
ATOM 6095 O O . GLU B 1 280 ? 7.852 -5.457 -7.262 1 92.12 280 GLU B O 1
ATOM 6100 N N . ALA B 1 281 ? 7.668 -6.348 -5.273 1 90.06 281 ALA B N 1
ATOM 6101 C CA . ALA B 1 281 ? 8.195 -7.656 -5.652 1 90.06 281 ALA B CA 1
ATOM 6102 C C . ALA B 1 281 ? 7.133 -8.492 -6.359 1 90.06 281 ALA B C 1
ATOM 6104 O O . ALA B 1 281 ? 6.656 -9.492 -5.812 1 90.06 281 ALA B O 1
ATOM 6105 N N . VAL B 1 282 ? 6.871 -8.148 -7.543 1 93.75 282 VAL B N 1
ATOM 6106 C CA . VAL B 1 282 ? 5.879 -8.852 -8.344 1 93.75 282 VAL B CA 1
ATOM 6107 C C . VAL B 1 282 ? 6.336 -8.922 -9.797 1 93.75 282 VAL B C 1
ATOM 6109 O O . VAL B 1 282 ? 6.961 -7.984 -10.305 1 93.75 282 VAL B O 1
ATOM 6112 N N . GLY B 1 283 ? 6.109 -10.047 -10.406 1 95.06 283 GLY B N 1
ATOM 6113 C CA . GLY B 1 283 ? 6.375 -10.141 -11.836 1 95.06 283 GLY B CA 1
ATOM 6114 C C . GLY B 1 283 ? 5.445 -9.281 -12.672 1 95.06 283 GLY B C 1
ATOM 6115 O O . GLY B 1 283 ? 4.32 -8.992 -12.258 1 95.06 283 GLY B O 1
ATOM 6116 N N . VAL B 1 284 ? 5.938 -8.906 -13.867 1 97.94 284 VAL B N 1
ATOM 6117 C CA . VAL B 1 284 ? 5.121 -8.055 -14.734 1 97.94 284 VAL B CA 1
ATOM 6118 C C . VAL B 1 284 ? 4.879 -8.758 -16.062 1 97.94 284 VAL B C 1
ATOM 6120 O O . VAL B 1 284 ? 5.77 -9.43 -16.594 1 97.94 284 VAL B O 1
ATOM 6123 N N . VAL B 1 285 ? 3.668 -8.695 -16.531 1 98.62 285 VAL B N 1
ATOM 6124 C CA . VAL B 1 285 ? 3.328 -9.148 -17.875 1 98.62 285 VAL B CA 1
ATOM 6125 C C . VAL B 1 285 ? 3.848 -8.156 -18.906 1 98.62 285 VAL B C 1
ATOM 6127 O O . VAL B 1 285 ? 3.574 -6.957 -18.812 1 98.62 285 VAL B O 1
ATOM 6130 N N . CYS B 1 286 ? 4.641 -8.625 -19.844 1 98.38 286 CYS B N 1
ATOM 6131 C CA . CYS B 1 286 ? 5.188 -7.785 -20.891 1 98.38 286 CYS B CA 1
ATOM 6132 C C . CYS B 1 286 ? 5.562 -8.617 -22.109 1 98.38 286 CYS B C 1
ATOM 6134 O O . CYS B 1 286 ? 5.199 -9.789 -22.203 1 98.38 286 CYS B O 1
ATOM 6136 N N . LYS B 1 287 ? 6.105 -7.984 -23.125 1 97.38 287 LYS B N 1
ATOM 6137 C CA . LYS B 1 287 ? 6.672 -8.664 -24.281 1 97.38 287 LYS B CA 1
ATOM 6138 C C . LYS B 1 287 ? 8.195 -8.688 -24.219 1 97.38 287 LYS B C 1
ATOM 6140 O O . LYS B 1 287 ? 8.82 -7.699 -23.828 1 97.38 287 LYS B O 1
ATOM 6145 N N . VAL B 1 288 ? 8.75 -9.789 -24.406 1 95.94 288 VAL B N 1
ATOM 6146 C CA . VAL B 1 288 ? 10.188 -9.938 -24.578 1 95.94 288 VAL B CA 1
ATOM 6147 C C . VAL B 1 288 ? 10.484 -10.562 -25.938 1 95.94 288 VAL B C 1
ATOM 6149 O O . VAL B 1 288 ? 10.039 -11.672 -26.234 1 95.94 288 VAL B O 1
ATOM 6152 N N . ASP B 1 289 ? 11.156 -9.875 -26.766 1 94.81 289 ASP B N 1
ATOM 6153 C CA . ASP B 1 289 ? 11.445 -10.32 -28.125 1 94.81 289 ASP B CA 1
ATOM 6154 C C . ASP B 1 289 ? 10.156 -10.711 -28.859 1 94.81 289 ASP B C 1
ATOM 6156 O O . ASP B 1 289 ? 10.094 -11.773 -29.484 1 94.81 289 ASP B O 1
ATOM 6160 N N . GLY B 1 290 ? 9.164 -9.969 -28.625 1 95.06 290 GLY B N 1
ATOM 6161 C CA . GLY B 1 290 ? 7.922 -10.109 -29.359 1 95.06 290 GLY B CA 1
ATOM 6162 C C . GLY B 1 290 ? 6.984 -11.141 -28.766 1 95.06 290 GLY B C 1
ATOM 6163 O O . GLY B 1 290 ? 5.855 -11.312 -29.234 1 95.06 290 GLY B O 1
ATOM 6164 N N . ARG B 1 291 ? 7.371 -11.758 -27.688 1 96.44 291 ARG B N 1
ATOM 6165 C CA . ARG B 1 291 ? 6.535 -12.773 -27.062 1 96.44 291 ARG B CA 1
ATOM 6166 C C . ARG B 1 291 ? 6.09 -12.336 -25.672 1 96.44 291 ARG B C 1
ATOM 6168 O O . ARG B 1 291 ? 6.867 -11.742 -24.922 1 96.44 291 ARG B O 1
ATOM 6175 N N . TYR B 1 292 ? 4.805 -12.656 -25.422 1 97.94 292 TYR B N 1
ATOM 6176 C CA . TYR B 1 292 ? 4.285 -12.305 -24.109 1 97.94 292 TYR B CA 1
ATOM 6177 C C . TYR B 1 292 ? 4.82 -13.242 -23.031 1 97.94 292 TYR B C 1
ATOM 6179 O O . TYR B 1 292 ? 4.914 -14.453 -23.25 1 97.94 292 TYR B O 1
ATOM 6187 N N . GLN B 1 293 ? 5.191 -12.727 -21.891 1 97.12 293 GLN B N 1
ATOM 6188 C CA . GLN B 1 293 ? 5.66 -13.508 -20.75 1 97.12 293 GLN B CA 1
ATOM 6189 C C . GLN B 1 293 ? 5.621 -12.688 -19.469 1 97.12 293 GLN B C 1
ATOM 6191 O O . GLN B 1 293 ? 5.273 -11.5 -19.484 1 97.12 293 GLN B O 1
ATOM 6196 N N . VAL B 1 294 ? 5.863 -13.312 -18.391 1 97.19 294 VAL B N 1
ATOM 6197 C CA . VAL B 1 294 ? 6.055 -12.641 -17.109 1 97.19 294 VAL B CA 1
ATOM 6198 C C . VAL B 1 294 ? 7.551 -12.492 -16.812 1 97.19 294 VAL B C 1
ATOM 6200 O O . VAL B 1 294 ? 8.289 -13.484 -16.844 1 97.19 294 VAL B O 1
ATOM 6203 N N . VAL B 1 295 ? 7.926 -11.281 -16.641 1 95 295 VAL B N 1
ATOM 6204 C CA . VAL B 1 295 ? 9.297 -11.039 -16.203 1 95 295 VAL B CA 1
ATOM 6205 C C . VAL B 1 295 ? 9.328 -10.805 -14.695 1 95 295 VAL B C 1
ATOM 6207 O O . VAL B 1 295 ? 8.625 -9.93 -14.18 1 95 295 VAL B O 1
ATOM 6210 N N . GLU B 1 296 ? 10.078 -11.578 -14.047 1 89.62 296 GLU B N 1
ATOM 6211 C CA . GLU B 1 296 ? 10.188 -11.477 -12.594 1 89.62 296 GLU B CA 1
ATOM 6212 C C . GLU B 1 296 ? 10.945 -10.219 -12.188 1 89.62 296 GLU B C 1
ATOM 6214 O O . GLU B 1 296 ? 11.844 -9.773 -12.898 1 89.62 296 GLU B O 1
ATOM 6219 N N . TYR B 1 297 ? 10.609 -9.781 -11.023 1 88.5 297 TYR B N 1
ATOM 6220 C CA . TYR B 1 297 ? 11.211 -8.562 -10.5 1 88.5 297 TYR B CA 1
ATOM 6221 C C . TYR B 1 297 ? 12.703 -8.734 -10.281 1 88.5 297 TYR B C 1
ATOM 6223 O O . TYR B 1 297 ? 13.469 -7.766 -10.32 1 88.5 297 TYR B O 1
ATOM 6231 N N . SER B 1 298 ? 13.172 -9.953 -10.109 1 84.56 298 SER B N 1
ATOM 6232 C CA . SER B 1 298 ? 14.586 -10.242 -9.891 1 84.56 298 SER B CA 1
ATOM 6233 C C . SER B 1 298 ? 15.367 -10.203 -11.203 1 84.56 298 SER B C 1
ATOM 6235 O O . SER B 1 298 ? 16.594 -10.188 -11.195 1 84.56 298 SER B O 1
ATOM 6237 N N . GLU B 1 299 ? 14.68 -10.102 -12.305 1 86.75 299 GLU B N 1
ATOM 6238 C CA . GLU B 1 299 ? 15.32 -10.234 -13.609 1 86.75 299 GLU B CA 1
ATOM 6239 C C . GLU B 1 299 ? 15.539 -8.875 -14.258 1 86.75 299 GLU B C 1
ATOM 6241 O O . GLU B 1 299 ? 16.156 -8.773 -15.328 1 86.75 299 GLU B O 1
ATOM 6246 N N . ILE B 1 300 ? 15.07 -7.848 -13.594 1 92.12 300 ILE B N 1
ATOM 6247 C CA . ILE B 1 300 ? 15.141 -6.539 -14.242 1 92.12 300 ILE B CA 1
ATOM 6248 C C . ILE B 1 300 ? 15.992 -5.598 -13.391 1 92.12 300 ILE B C 1
ATOM 6250 O O . ILE B 1 300 ? 16.109 -5.773 -12.18 1 92.12 300 ILE B O 1
ATOM 6254 N N . SER B 1 301 ? 16.609 -4.652 -14.109 1 92.5 301 SER B N 1
ATOM 6255 C CA . SER B 1 301 ? 17.359 -3.607 -13.406 1 92.5 301 SER B CA 1
ATOM 6256 C C . SER B 1 301 ? 16.406 -2.617 -12.734 1 92.5 301 SER B C 1
ATOM 6258 O O . SER B 1 301 ? 15.219 -2.564 -13.062 1 92.5 301 SER B O 1
ATOM 6260 N N . LEU B 1 302 ? 16.969 -1.923 -11.82 1 94.56 302 LEU B N 1
ATOM 6261 C CA . LEU B 1 302 ? 16.188 -0.869 -11.18 1 94.56 302 LEU B CA 1
ATOM 6262 C C . LEU B 1 302 ? 15.781 0.192 -12.195 1 94.56 302 LEU B C 1
ATOM 6264 O O . LEU B 1 302 ? 14.664 0.712 -12.133 1 94.56 302 LEU B O 1
ATOM 6268 N N . ALA B 1 303 ? 16.656 0.548 -13.07 1 94.88 303 ALA B N 1
ATOM 6269 C CA . ALA B 1 303 ? 16.375 1.548 -14.094 1 94.88 303 ALA B CA 1
ATOM 6270 C C . ALA B 1 303 ? 15.125 1.17 -14.891 1 94.88 303 ALA B C 1
ATOM 6272 O O . ALA B 1 303 ? 14.258 2.014 -15.141 1 94.88 303 ALA B O 1
ATOM 6273 N N . THR B 1 304 ? 15.016 -0.079 -15.211 1 96.12 304 THR B N 1
ATOM 6274 C CA . THR B 1 304 ? 13.859 -0.566 -15.961 1 96.12 304 THR B CA 1
ATOM 6275 C C . THR B 1 304 ? 12.609 -0.548 -15.086 1 96.12 304 THR B C 1
ATOM 6277 O O . THR B 1 304 ? 11.531 -0.149 -15.547 1 96.12 304 THR B O 1
ATOM 6280 N N . ALA B 1 305 ? 12.773 -0.99 -13.828 1 96.31 305 ALA B N 1
ATOM 6281 C CA . ALA B 1 305 ? 11.648 -1.018 -12.906 1 96.31 305 ALA B CA 1
ATOM 6282 C C . ALA B 1 305 ? 11.094 0.385 -12.672 1 96.31 305 ALA B C 1
ATOM 6284 O O . ALA B 1 305 ? 9.891 0.557 -12.453 1 96.31 305 ALA B O 1
ATOM 6285 N N . GLU B 1 306 ? 11.945 1.422 -12.781 1 96.81 306 GLU B N 1
ATOM 6286 C CA . GLU B 1 306 ? 11.562 2.799 -12.477 1 96.81 306 GLU B CA 1
ATOM 6287 C C . GLU B 1 306 ? 11.164 3.555 -13.742 1 96.81 306 GLU B C 1
ATOM 6289 O O . GLU B 1 306 ? 10.695 4.691 -13.672 1 96.81 306 GLU B O 1
ATOM 6294 N N . LYS B 1 307 ? 11.328 2.904 -14.93 1 96.75 307 LYS B N 1
ATOM 6295 C CA . LYS B 1 307 ? 11.008 3.57 -16.188 1 96.75 307 LYS B CA 1
ATOM 6296 C C . LYS B 1 307 ? 9.539 3.969 -16.25 1 96.75 307 LYS B C 1
ATOM 6298 O O . LYS B 1 307 ? 8.664 3.199 -15.836 1 96.75 307 LYS B O 1
ATOM 6303 N N . ARG B 1 308 ? 9.219 5.188 -16.719 1 96.88 308 ARG B N 1
ATOM 6304 C CA . ARG B 1 308 ? 7.852 5.688 -16.719 1 96.88 308 ARG B CA 1
ATOM 6305 C C . ARG B 1 308 ? 7.449 6.16 -18.109 1 96.88 308 ARG B C 1
ATOM 6307 O O . ARG B 1 308 ? 8.297 6.586 -18.906 1 96.88 308 ARG B O 1
ATOM 6314 N N . SER B 1 309 ? 6.152 6.102 -18.422 1 95.62 309 SER B N 1
ATOM 6315 C CA . SER B 1 309 ? 5.574 6.59 -19.672 1 95.62 309 SER B CA 1
ATOM 6316 C C . SER B 1 309 ? 5.289 8.086 -19.609 1 95.62 309 SER B C 1
ATOM 6318 O O . SER B 1 309 ? 5.52 8.719 -18.578 1 95.62 309 SER B O 1
ATOM 6320 N N . ALA B 1 310 ? 4.793 8.625 -20.688 1 93.69 310 ALA B N 1
ATOM 6321 C CA . ALA B 1 310 ? 4.562 10.062 -20.797 1 93.69 310 ALA B CA 1
ATOM 6322 C C . ALA B 1 310 ? 3.504 10.523 -19.797 1 93.69 310 ALA B C 1
ATOM 6324 O O . ALA B 1 310 ? 3.551 11.664 -19.328 1 93.69 310 ALA B O 1
ATOM 6325 N N . ASP B 1 311 ? 2.639 9.633 -19.453 1 93.5 311 ASP B N 1
ATOM 6326 C CA . ASP B 1 311 ? 1.574 10.023 -18.531 1 93.5 311 ASP B CA 1
ATOM 6327 C C . ASP B 1 311 ? 2.025 9.898 -17.078 1 93.5 311 ASP B C 1
ATOM 6329 O O . ASP B 1 311 ? 1.242 10.133 -16.156 1 93.5 311 ASP B O 1
ATOM 6333 N N . GLY B 1 312 ? 3.232 9.477 -16.875 1 94.94 312 GLY B N 1
ATOM 6334 C CA . GLY B 1 312 ? 3.809 9.445 -15.531 1 94.94 312 GLY B CA 1
ATOM 6335 C C . GLY B 1 312 ? 3.686 8.094 -14.859 1 94.94 312 GLY B C 1
ATOM 6336 O O . GLY B 1 312 ? 4.254 7.871 -13.789 1 94.94 312 GLY B O 1
ATOM 6337 N N . ARG B 1 313 ? 2.994 7.121 -15.453 1 96.25 313 ARG B N 1
ATOM 6338 C CA . ARG B 1 313 ? 2.85 5.777 -14.898 1 96.25 313 ARG B CA 1
ATOM 6339 C C . ARG B 1 313 ? 4.086 4.934 -15.188 1 96.25 313 ARG B C 1
ATOM 6341 O O . ARG B 1 313 ? 4.816 5.195 -16.141 1 96.25 313 ARG B O 1
ATOM 6348 N N . LEU B 1 314 ? 4.305 3.936 -14.305 1 97.62 314 LEU B N 1
ATOM 6349 C CA . LEU B 1 314 ? 5.359 2.977 -14.609 1 97.62 314 LEU B CA 1
ATOM 6350 C C . LEU B 1 314 ? 5.109 2.316 -15.961 1 97.62 314 LEU B C 1
ATOM 6352 O O . LEU B 1 314 ? 3.977 1.956 -16.281 1 97.62 314 LEU B O 1
ATOM 6356 N N . MET B 1 315 ? 6.168 2.26 -16.766 1 97.81 315 MET B N 1
ATOM 6357 C CA . MET B 1 315 ? 6.059 1.65 -18.078 1 97.81 315 MET B CA 1
ATOM 6358 C C . MET B 1 315 ? 5.66 0.182 -17.969 1 97.81 315 MET B C 1
ATOM 6360 O O . MET B 1 315 ? 4.797 -0.289 -18.719 1 97.81 315 MET B O 1
ATOM 6364 N N . PHE B 1 316 ? 6.309 -0.532 -17.047 1 98.06 316 PHE B N 1
ATOM 6365 C CA . PHE B 1 316 ? 6.02 -1.937 -16.797 1 98.06 316 PHE B CA 1
ATOM 6366 C C . PHE B 1 316 ? 5.199 -2.094 -15.516 1 98.06 316 PHE B C 1
ATOM 6368 O O . PHE B 1 316 ? 5.734 -2.465 -14.469 1 98.06 316 PHE B O 1
ATOM 6375 N N . ASN B 1 317 ? 3.887 -1.872 -15.711 1 97.69 317 ASN B N 1
ATOM 6376 C CA . ASN B 1 317 ? 3.055 -1.794 -14.516 1 97.69 317 ASN B CA 1
ATOM 6377 C C . ASN B 1 317 ? 2.008 -2.902 -14.484 1 97.69 317 ASN B C 1
ATOM 6379 O O . ASN B 1 317 ? 1.153 -2.934 -13.594 1 97.69 317 ASN B O 1
ATOM 6383 N N . ALA B 1 318 ? 2.02 -3.832 -15.461 1 98.5 318 ALA B N 1
ATOM 6384 C CA . ALA B 1 318 ? 1.063 -4.938 -15.477 1 98.5 318 ALA B CA 1
ATOM 6385 C C . ALA B 1 318 ? 1.49 -6.051 -14.523 1 98.5 318 ALA B C 1
ATOM 6387 O O . ALA B 1 318 ? 2.037 -7.066 -14.961 1 98.5 318 ALA B O 1
ATOM 6388 N N . ALA B 1 319 ? 1.132 -5.898 -13.289 1 98.25 319 ALA B N 1
ATOM 6389 C CA . ALA B 1 319 ? 1.546 -6.855 -12.266 1 98.25 319 ALA B CA 1
ATOM 6390 C C . ALA B 1 319 ? 0.799 -8.18 -12.414 1 98.25 319 ALA B C 1
ATOM 6392 O O . ALA B 1 319 ? -0.434 -8.203 -12.445 1 98.25 319 ALA B O 1
ATOM 6393 N N . ASN B 1 320 ? 1.54 -9.234 -12.477 1 98 320 ASN B N 1
ATOM 6394 C CA . ASN B 1 320 ? 0.981 -10.578 -12.594 1 98 320 ASN B CA 1
ATOM 6395 C C . ASN B 1 320 ? 0.441 -11.078 -11.258 1 98 320 ASN B C 1
ATOM 6397 O O . ASN B 1 320 ? 1.198 -11.242 -10.305 1 98 320 ASN B O 1
ATOM 6401 N N . VAL B 1 321 ? -0.854 -11.359 -11.211 1 97.62 321 VAL B N 1
ATOM 6402 C CA . VAL B 1 321 ? -1.448 -11.781 -9.953 1 97.62 321 VAL B CA 1
ATOM 6403 C C . VAL B 1 321 ? -1.812 -13.258 -10.016 1 97.62 321 VAL B C 1
ATOM 6405 O O . VAL B 1 321 ? -2.631 -13.742 -9.234 1 97.62 321 VAL B O 1
ATOM 6408 N N . ALA B 1 322 ? -1.264 -13.984 -10.969 1 96.88 322 ALA B N 1
ATOM 6409 C CA . ALA B 1 322 ? -1.474 -15.414 -11.188 1 96.88 322 ALA B CA 1
ATOM 6410 C C . ALA B 1 322 ? -2.959 -15.727 -11.336 1 96.88 322 ALA B C 1
ATOM 6412 O O . ALA B 1 322 ? -3.484 -16.609 -10.641 1 96.88 322 ALA B O 1
ATOM 6413 N N . ASN B 1 323 ? -3.574 -15.094 -12.125 1 98.56 323 ASN B N 1
ATOM 6414 C CA . ASN B 1 323 ? -4.973 -15.18 -12.539 1 98.56 323 ASN B CA 1
ATOM 6415 C C . ASN B 1 323 ? -5.113 -15.172 -14.055 1 98.56 323 ASN B C 1
ATOM 6417 O O . ASN B 1 323 ? -4.906 -14.141 -14.695 1 98.56 323 ASN B O 1
ATOM 6421 N N . HIS B 1 324 ? -5.43 -16.375 -14.641 1 98.81 324 HIS B N 1
ATOM 6422 C CA . HIS B 1 324 ? -5.281 -16.531 -16.078 1 98.81 324 HIS B CA 1
ATOM 6423 C C . HIS B 1 324 ? -6.531 -17.141 -16.703 1 98.81 324 HIS B C 1
ATOM 6425 O O . HIS B 1 324 ? -7.402 -17.641 -15.984 1 98.81 324 HIS B O 1
ATOM 6431 N N . PHE B 1 325 ? -6.617 -17.016 -17.984 1 98.88 325 PHE B N 1
ATOM 6432 C CA . PHE B 1 325 ? -7.633 -17.625 -18.844 1 98.88 325 PHE B CA 1
ATOM 6433 C C . PHE B 1 325 ? -6.988 -18.438 -19.953 1 98.88 325 PHE B C 1
ATOM 6435 O O . PHE B 1 325 ? -6.047 -17.984 -20.609 1 98.88 325 PHE B O 1
ATOM 6442 N N . PHE B 1 326 ? -7.461 -19.641 -20.156 1 98.88 326 PHE B N 1
ATOM 6443 C CA . PHE B 1 326 ? -7.059 -20.484 -21.281 1 98.88 326 PHE B CA 1
ATOM 6444 C C . PHE B 1 326 ? -8.281 -20.969 -22.047 1 98.88 326 PHE B C 1
ATOM 6446 O O . PHE B 1 326 ? -9.258 -21.438 -21.453 1 98.88 326 PHE B O 1
ATOM 6453 N N . SER B 1 327 ? -8.234 -20.844 -23.344 1 98.88 327 SER B N 1
ATOM 6454 C CA . SER B 1 327 ? -9.164 -21.641 -24.125 1 98.88 327 SER B CA 1
ATOM 6455 C C . SER B 1 327 ? -8.812 -23.125 -24.047 1 98.88 327 SER B C 1
ATOM 6457 O O . SER B 1 327 ? -7.652 -23.484 -23.859 1 98.88 327 SER B O 1
ATOM 6459 N N . PHE B 1 328 ? -9.82 -23.938 -24.188 1 98.81 328 PHE B N 1
ATOM 6460 C CA . PHE B 1 328 ? -9.578 -25.375 -24.109 1 98.81 328 PHE B CA 1
ATOM 6461 C C . PHE B 1 328 ? -8.602 -25.812 -25.188 1 98.81 328 PHE B C 1
ATOM 6463 O O . PHE B 1 328 ? -7.691 -26.609 -24.922 1 98.81 328 PHE B O 1
ATOM 6470 N N . SER B 1 329 ? -8.805 -25.328 -26.406 1 98.62 329 SER B N 1
ATOM 6471 C CA . SER B 1 329 ? -7.934 -25.719 -27.5 1 98.62 329 SER B CA 1
ATOM 6472 C C . SER B 1 329 ? -6.484 -25.359 -27.219 1 98.62 329 SER B C 1
ATOM 6474 O O . SER B 1 329 ? -5.574 -26.141 -27.5 1 98.62 329 SER B O 1
ATOM 6476 N N . PHE B 1 330 ? -6.273 -24.188 -26.719 1 98.75 330 PHE B N 1
ATOM 6477 C CA . PHE B 1 330 ? -4.93 -23.75 -26.359 1 98.75 330 PHE B CA 1
ATOM 6478 C C . PHE B 1 330 ? -4.34 -24.641 -25.281 1 98.75 330 PHE B C 1
ATOM 6480 O O . PHE B 1 330 ? -3.199 -25.109 -25.391 1 98.75 330 PHE B O 1
ATOM 6487 N N . LEU B 1 331 ? -5.125 -24.859 -24.219 1 98.75 331 LEU B N 1
ATOM 6488 C CA . LEU B 1 331 ? -4.664 -25.703 -23.109 1 98.75 331 LEU B CA 1
ATOM 6489 C C . LEU B 1 331 ? -4.312 -27.109 -23.609 1 98.75 331 LEU B C 1
ATOM 6491 O O . LEU B 1 331 ? -3.301 -27.672 -23.203 1 98.75 331 LEU B O 1
ATOM 6495 N N . ARG B 1 332 ? -5.125 -27.625 -24.406 1 98.5 332 ARG B N 1
ATOM 6496 C CA . ARG B 1 332 ? -4.867 -28.938 -25 1 98.5 332 ARG B CA 1
ATOM 6497 C C . ARG B 1 332 ? -3.543 -28.953 -25.766 1 98.5 332 ARG B C 1
ATOM 6499 O O . ARG B 1 332 ? -2.742 -29.875 -25.609 1 98.5 332 ARG B O 1
ATOM 6506 N N . ASP B 1 333 ? -3.311 -27.938 -26.578 1 98.31 333 ASP B N 1
ATOM 6507 C CA . ASP B 1 333 ? -2.059 -27.828 -27.328 1 98.31 333 ASP B CA 1
ATOM 6508 C C . ASP B 1 333 ? -0.865 -27.719 -26.375 1 98.31 333 ASP B C 1
ATOM 6510 O O . ASP B 1 333 ? 0.191 -28.312 -26.625 1 98.31 333 ASP B O 1
ATOM 6514 N N . ILE B 1 334 ? -1.017 -26.938 -25.328 1 98.38 334 ILE B N 1
ATOM 6515 C CA . ILE B 1 334 ? 0.06 -26.797 -24.359 1 98.38 334 ILE B CA 1
ATOM 6516 C C . ILE B 1 334 ? 0.412 -28.172 -23.781 1 98.38 334 ILE B C 1
ATOM 6518 O O . ILE B 1 334 ? 1.587 -28.531 -23.703 1 98.38 334 ILE B O 1
ATOM 6522 N N . VAL B 1 335 ? -0.601 -28.953 -23.375 1 97.75 335 VAL B N 1
ATOM 6523 C CA . VAL B 1 335 ? -0.41 -30.234 -22.703 1 97.75 335 VAL B CA 1
ATOM 6524 C C . VAL B 1 335 ? 0.164 -31.25 -23.688 1 97.75 335 VAL B C 1
ATOM 6526 O O . VAL B 1 335 ? 1.091 -32 -23.344 1 97.75 335 VAL B O 1
ATOM 6529 N N . GLN B 1 336 ? -0.272 -31.234 -24.906 1 96.62 336 GLN B N 1
ATOM 6530 C CA . GLN B 1 336 ? 0.039 -32.312 -25.828 1 96.62 336 GLN B CA 1
ATOM 6531 C C . GLN B 1 336 ? 1.289 -31.984 -26.641 1 96.62 336 GLN B C 1
ATOM 6533 O O . GLN B 1 336 ? 2.033 -32.906 -27.031 1 96.62 336 GLN B O 1
ATOM 6538 N N . LYS B 1 337 ? 1.523 -30.734 -26.859 1 96.62 337 LYS B N 1
ATOM 6539 C CA . LYS B 1 337 ? 2.566 -30.375 -27.828 1 96.62 337 LYS B CA 1
ATOM 6540 C C . LYS B 1 337 ? 3.695 -29.609 -27.141 1 96.62 337 LYS B C 1
ATOM 6542 O O . LYS B 1 337 ? 4.875 -29.875 -27.391 1 96.62 337 LYS B O 1
ATOM 6547 N N . TYR B 1 338 ? 3.391 -28.672 -26.281 1 95.88 338 TYR B N 1
ATOM 6548 C CA . TYR B 1 338 ? 4.387 -27.672 -25.922 1 95.88 338 TYR B CA 1
ATOM 6549 C C . TYR B 1 338 ? 4.992 -27.969 -24.547 1 95.88 338 TYR B C 1
ATOM 6551 O O . TYR B 1 338 ? 6.082 -27.484 -24.234 1 95.88 338 TYR B O 1
ATOM 6559 N N . GLU B 1 339 ? 4.332 -28.766 -23.719 1 93.94 339 GLU B N 1
ATOM 6560 C CA . GLU B 1 339 ? 4.738 -29 -22.328 1 93.94 339 GLU B CA 1
ATOM 6561 C C . GLU B 1 339 ? 6.195 -29.438 -22.25 1 93.94 339 GLU B C 1
ATOM 6563 O O . GLU B 1 339 ? 6.957 -28.938 -21.422 1 93.94 339 GLU B O 1
ATOM 6568 N N . PRO B 1 340 ? 6.734 -30.281 -23.125 1 88.69 340 PRO B N 1
ATOM 6569 C CA . PRO B 1 340 ? 8.133 -30.688 -23.047 1 88.69 340 PRO B CA 1
ATOM 6570 C C . PRO B 1 340 ? 9.109 -29.562 -23.375 1 88.69 340 PRO B C 1
ATOM 6572 O O . PRO B 1 340 ? 10.305 -29.672 -23.078 1 88.69 340 PRO B O 1
ATOM 6575 N N . GLN B 1 341 ? 8.633 -28.531 -23.984 1 90.38 341 GLN B N 1
ATOM 6576 C CA . GLN B 1 341 ? 9.477 -27.422 -24.406 1 90.38 341 GLN B CA 1
ATOM 6577 C C . GLN B 1 341 ? 9.609 -26.391 -23.297 1 90.38 341 GLN B C 1
ATOM 6579 O O . GLN B 1 341 ? 10.469 -25.5 -23.359 1 90.38 341 GLN B O 1
ATOM 6584 N N . LEU B 1 342 ? 8.797 -26.5 -22.266 1 92.94 342 LEU B N 1
ATOM 6585 C CA . LEU B 1 342 ? 8.836 -25.516 -21.188 1 92.94 342 LEU B CA 1
ATOM 6586 C C . LEU B 1 342 ? 10.125 -25.656 -20.391 1 92.94 342 LEU B C 1
ATOM 6588 O O . LEU B 1 342 ? 10.555 -26.766 -20.062 1 92.94 342 LEU B O 1
ATOM 6592 N N . GLN B 1 343 ? 10.711 -24.578 -20.141 1 89.62 343 GLN B N 1
ATOM 6593 C CA . GLN B 1 343 ? 11.969 -24.547 -19.406 1 89.62 343 GLN B CA 1
ATOM 6594 C C . GLN B 1 343 ? 11.727 -24.578 -17.891 1 89.62 343 GLN B C 1
ATOM 6596 O O . GLN B 1 343 ? 10.789 -23.953 -17.406 1 89.62 343 GLN B O 1
ATOM 6601 N N . HIS B 1 344 ? 12.625 -25.281 -17.188 1 93.06 344 HIS B N 1
ATOM 6602 C CA . HIS B 1 344 ? 12.586 -25.281 -15.734 1 93.06 344 HIS B CA 1
ATOM 6603 C C . HIS B 1 344 ? 13.336 -24.078 -15.164 1 93.06 344 HIS B C 1
ATOM 6605 O O . HIS B 1 344 ? 14.391 -23.703 -15.68 1 93.06 344 HIS B O 1
ATOM 6611 N N . HIS B 1 345 ? 12.711 -23.453 -14.211 1 89.44 345 HIS B N 1
ATOM 6612 C CA . HIS B 1 345 ? 13.391 -22.453 -13.406 1 89.44 345 HIS B CA 1
ATOM 6613 C C . HIS B 1 345 ? 14.188 -23.078 -12.273 1 89.44 345 HIS B C 1
ATOM 6615 O O . HIS B 1 345 ? 13.75 -24.078 -11.68 1 89.44 345 HIS B O 1
ATOM 6621 N N . VAL B 1 346 ? 15.367 -22.484 -12.008 1 87.94 346 VAL B N 1
ATOM 6622 C CA . VAL B 1 346 ? 16.25 -23.047 -11 1 87.94 346 VAL B CA 1
ATOM 6623 C C . VAL B 1 346 ? 16.234 -22.172 -9.742 1 87.94 346 VAL B C 1
ATOM 6625 O O . VAL B 1 346 ? 16.266 -20.938 -9.836 1 87.94 346 VAL B O 1
ATOM 6628 N N . ALA B 1 347 ? 16.078 -22.75 -8.641 1 83.38 347 ALA B N 1
ATOM 6629 C CA . ALA B 1 347 ? 16.25 -22.094 -7.352 1 83.38 347 ALA B CA 1
ATOM 6630 C C . ALA B 1 347 ? 17.344 -22.766 -6.531 1 83.38 347 ALA B C 1
ATOM 6632 O O . ALA B 1 347 ? 17.312 -23.969 -6.289 1 83.38 347 ALA B O 1
ATOM 6633 N N . GLN B 1 348 ? 18.359 -21.969 -6.211 1 85.12 348 GLN B N 1
ATOM 6634 C CA . GLN B 1 348 ? 19.391 -22.469 -5.312 1 85.12 348 GLN B CA 1
ATOM 6635 C C . GLN B 1 348 ? 18.906 -22.5 -3.869 1 85.12 348 GLN B C 1
ATOM 6637 O O . GLN B 1 348 ? 18.359 -21.516 -3.371 1 85.12 348 GLN B O 1
ATOM 6642 N N . LYS B 1 349 ? 19.047 -23.609 -3.199 1 86.06 349 LYS B N 1
ATOM 6643 C CA . LYS B 1 349 ? 18.469 -23.797 -1.868 1 86.06 349 LYS B CA 1
ATOM 6644 C C . LYS B 1 349 ? 19.422 -24.562 -0.956 1 86.06 349 LYS B C 1
ATOM 6646 O O . LYS B 1 349 ? 20.328 -25.234 -1.432 1 86.06 349 LYS B O 1
ATOM 6651 N N . LYS B 1 350 ? 19.219 -24.25 0.387 1 89.06 350 LYS B N 1
ATOM 6652 C CA . LYS B 1 350 ? 19.812 -25.125 1.403 1 89.06 350 LYS B CA 1
ATOM 6653 C C . LYS B 1 350 ? 19 -26.391 1.575 1 89.06 350 LYS B C 1
ATOM 6655 O O . LYS B 1 350 ? 17.969 -26.391 2.252 1 89.06 350 LYS B O 1
ATOM 6660 N N . ILE B 1 351 ? 19.484 -27.484 1.022 1 93.62 351 ILE B N 1
ATOM 6661 C CA . ILE B 1 351 ? 18.719 -28.734 1.026 1 93.62 351 ILE B CA 1
ATOM 6662 C C . ILE B 1 351 ? 19.344 -29.719 2.025 1 93.62 351 ILE B C 1
ATOM 6664 O O . ILE B 1 351 ? 20.484 -30.141 1.852 1 93.62 351 ILE B O 1
ATOM 6668 N N . PRO B 1 352 ? 18.609 -30 3.023 1 95.06 352 PRO B N 1
ATOM 6669 C CA . PRO B 1 352 ? 19.109 -31.031 3.934 1 95.06 352 PRO B CA 1
ATOM 6670 C C . PRO B 1 352 ? 19.438 -32.344 3.221 1 95.06 352 PRO B C 1
ATOM 6672 O O . PRO B 1 352 ? 18.719 -32.75 2.303 1 95.06 352 PRO B O 1
ATOM 6675 N N . TYR B 1 353 ? 20.5 -33.062 3.672 1 96.81 353 TYR B N 1
ATOM 6676 C CA . TYR B 1 353 ? 20.938 -34.281 2.996 1 96.81 353 TYR B CA 1
ATOM 6677 C C . TYR B 1 353 ? 21.641 -35.219 3.969 1 96.81 353 TYR B C 1
ATOM 6679 O O . TYR B 1 353 ? 21.984 -34.812 5.086 1 96.81 353 TYR B O 1
ATOM 6687 N N . VAL B 1 354 ? 21.734 -36.438 3.582 1 96.38 354 VAL B N 1
ATOM 6688 C CA . VAL B 1 354 ? 22.531 -37.406 4.352 1 96.38 354 VAL B CA 1
ATOM 6689 C C . VAL B 1 354 ? 23.922 -37.5 3.756 1 96.38 354 VAL B C 1
ATOM 6691 O O . VAL B 1 354 ? 24.078 -37.594 2.535 1 96.38 354 VAL B O 1
ATOM 6694 N N . ASP B 1 355 ? 24.875 -37.5 4.645 1 93.94 355 ASP B N 1
ATOM 6695 C CA . ASP B 1 355 ? 26.25 -37.594 4.152 1 93.94 355 ASP B CA 1
ATOM 6696 C C . ASP B 1 355 ? 26.641 -39.062 3.922 1 93.94 355 ASP B C 1
ATOM 6698 O O . ASP B 1 355 ? 25.797 -39.969 3.955 1 93.94 355 ASP B O 1
ATOM 6702 N N . ALA B 1 356 ? 27.953 -39.344 3.619 1 91.38 356 ALA B N 1
ATOM 6703 C CA . ALA B 1 356 ? 28.453 -40.656 3.262 1 91.38 356 ALA B CA 1
ATOM 6704 C C . ALA B 1 356 ? 28.297 -41.625 4.422 1 91.38 356 ALA B C 1
ATOM 6706 O O . ALA B 1 356 ? 28.203 -42.844 4.215 1 91.38 356 ALA B O 1
ATOM 6707 N N . GLN B 1 357 ? 28.203 -41.062 5.648 1 92.69 357 GLN B N 1
ATOM 6708 C CA . GLN B 1 357 ? 28.078 -41.906 6.836 1 92.69 357 GLN B CA 1
ATOM 6709 C C . GLN B 1 357 ? 26.609 -42.094 7.23 1 92.69 357 GLN B C 1
ATOM 6711 O O . GLN B 1 357 ? 26.312 -42.781 8.203 1 92.69 357 GLN B O 1
ATOM 6716 N N . GLY B 1 358 ? 25.797 -41.469 6.492 1 92.88 358 GLY B N 1
ATOM 6717 C CA . GLY B 1 358 ? 24.375 -41.625 6.766 1 92.88 358 GLY B CA 1
ATOM 6718 C C . GLY B 1 358 ? 23.859 -40.594 7.766 1 92.88 358 GLY B C 1
ATOM 6719 O O . GLY B 1 358 ? 22.734 -40.75 8.258 1 92.88 358 GLY B O 1
ATOM 6720 N N . GLN B 1 359 ? 24.625 -39.594 8.039 1 95.75 359 GLN B N 1
ATOM 6721 C CA . GLN B 1 359 ? 24.203 -38.594 8.992 1 95.75 359 GLN B CA 1
ATOM 6722 C C . GLN B 1 359 ? 23.484 -37.438 8.289 1 95.75 359 GLN B C 1
ATOM 6724 O O . GLN B 1 359 ? 23.922 -37 7.219 1 95.75 359 GLN B O 1
ATOM 6729 N N . LEU B 1 360 ? 22.391 -37.031 8.883 1 96.38 360 LEU B N 1
ATOM 6730 C CA . LEU B 1 360 ? 21.625 -35.906 8.336 1 96.38 360 LEU B CA 1
ATOM 6731 C C . LEU B 1 360 ? 22.359 -34.594 8.547 1 96.38 360 LEU B C 1
ATOM 6733 O O . LEU B 1 360 ? 22.75 -34.281 9.672 1 96.38 360 LEU B O 1
ATOM 6737 N N . ILE B 1 361 ? 22.578 -33.844 7.539 1 96.38 361 ILE B N 1
ATOM 6738 C CA . ILE B 1 361 ? 23.266 -32.562 7.559 1 96.38 361 ILE B CA 1
ATOM 6739 C C . ILE B 1 361 ? 22.312 -31.469 7.105 1 96.38 361 ILE B C 1
ATOM 6741 O O . ILE B 1 361 ? 21.609 -31.625 6.102 1 96.38 361 ILE B O 1
ATOM 6745 N N . LYS B 1 362 ? 22.25 -30.469 7.852 1 93.69 362 LYS B N 1
ATOM 6746 C CA . LYS B 1 362 ? 21.594 -29.234 7.434 1 93.69 362 LYS B CA 1
ATOM 6747 C C . LYS B 1 362 ? 22.609 -28.203 6.965 1 93.69 362 LYS B C 1
ATOM 6749 O O . LYS B 1 362 ? 23.312 -27.594 7.781 1 93.69 362 LYS B O 1
ATOM 6754 N N . PRO B 1 363 ? 22.656 -28.062 5.715 1 92.12 363 PRO B N 1
ATOM 6755 C CA . PRO B 1 363 ? 23.703 -27.172 5.215 1 92.12 363 PRO B CA 1
ATOM 6756 C C . PRO B 1 363 ? 23.484 -25.719 5.598 1 92.12 363 PRO B C 1
ATOM 6758 O O . PRO B 1 363 ? 22.344 -25.281 5.738 1 92.12 363 PRO B O 1
ATOM 6761 N N . GLU B 1 364 ? 24.531 -24.922 5.719 1 85.31 364 GLU B N 1
ATOM 6762 C CA . GLU B 1 364 ? 24.484 -23.5 6.059 1 85.31 364 GLU B CA 1
ATOM 6763 C C . GLU B 1 364 ? 24.422 -22.641 4.805 1 85.31 364 GLU B C 1
ATOM 6765 O O . GLU B 1 364 ? 24.016 -21.469 4.867 1 85.31 364 GLU B O 1
ATOM 6770 N N . LYS B 1 365 ? 24.875 -23.172 3.758 1 83.31 365 LYS B N 1
ATOM 6771 C CA . LYS B 1 365 ? 24.828 -22.516 2.451 1 83.31 365 LYS B CA 1
ATOM 6772 C C . LYS B 1 365 ? 24.062 -23.375 1.437 1 83.31 365 LYS B C 1
ATOM 6774 O O . LYS B 1 365 ? 23.938 -24.578 1.614 1 83.31 365 LYS B O 1
ATOM 6779 N N . PRO B 1 366 ? 23.562 -22.703 0.413 1 87.94 366 PRO B N 1
ATOM 6780 C CA . PRO B 1 366 ? 22.906 -23.516 -0.619 1 87.94 366 PRO B CA 1
ATOM 6781 C C . PRO B 1 366 ? 23.812 -24.625 -1.165 1 87.94 366 PRO B C 1
ATOM 6783 O O . PRO B 1 366 ? 24.984 -24.391 -1.43 1 87.94 366 PRO B O 1
ATOM 6786 N N . ASN B 1 367 ? 23.312 -25.766 -1.236 1 92.25 367 ASN B N 1
ATOM 6787 C CA . ASN B 1 367 ? 24.094 -26.922 -1.652 1 92.25 367 ASN B CA 1
ATOM 6788 C C . ASN B 1 367 ? 23.5 -27.609 -2.873 1 92.25 367 ASN B C 1
ATOM 6790 O O . ASN B 1 367 ? 24.047 -28.578 -3.391 1 92.25 367 ASN B O 1
ATOM 6794 N N . GLY B 1 368 ? 22.375 -27.094 -3.377 1 93.75 368 GLY B N 1
ATOM 6795 C CA . GLY B 1 368 ? 21.734 -27.688 -4.531 1 93.75 368 GLY B CA 1
ATOM 6796 C C . GLY B 1 368 ? 20.641 -26.828 -5.125 1 93.75 368 GLY B C 1
ATOM 6797 O O . GLY B 1 368 ? 20.562 -25.625 -4.836 1 93.75 368 GLY B O 1
ATOM 6798 N N . ILE B 1 369 ? 19.953 -27.5 -6.102 1 92.5 369 ILE B N 1
ATOM 6799 C CA . ILE B 1 369 ? 18.938 -26.734 -6.824 1 92.5 369 ILE B CA 1
ATOM 6800 C C . ILE B 1 369 ? 17.609 -27.469 -6.805 1 92.5 369 ILE B C 1
ATOM 6802 O O . ILE B 1 369 ? 17.578 -28.703 -6.758 1 92.5 369 ILE B O 1
ATOM 6806 N N . LYS B 1 370 ? 16.594 -26.719 -6.754 1 91.94 370 LYS B N 1
ATOM 6807 C CA . LYS B 1 370 ? 15.234 -27.172 -7.066 1 91.94 370 LYS B CA 1
ATOM 6808 C C . LYS B 1 370 ? 14.766 -26.625 -8.406 1 91.94 370 LYS B C 1
ATOM 6810 O O . LYS B 1 370 ? 15.047 -25.469 -8.742 1 91.94 370 LYS B O 1
ATOM 6815 N N . MET B 1 371 ? 14.172 -27.469 -9.18 1 93.12 371 MET B N 1
ATOM 6816 C CA . MET B 1 371 ? 13.641 -27.078 -10.477 1 93.12 371 MET B CA 1
ATOM 6817 C C . MET B 1 371 ? 12.117 -27.031 -10.453 1 93.12 371 MET B C 1
ATOM 6819 O O . MET B 1 371 ? 11.477 -27.875 -9.844 1 93.12 371 MET B O 1
ATOM 6823 N N . GLU B 1 372 ? 11.625 -25.969 -11.039 1 92.12 372 GLU B N 1
ATOM 6824 C CA . GLU B 1 372 ? 10.172 -25.891 -11.156 1 92.12 372 GLU B CA 1
ATOM 6825 C C . GLU B 1 372 ? 9.766 -25.156 -12.422 1 92.12 372 GLU B C 1
ATOM 6827 O O . GLU B 1 372 ? 10.594 -24.5 -13.062 1 92.12 372 GLU B O 1
ATOM 6832 N N . LYS B 1 373 ? 8.602 -25.375 -12.867 1 94.19 373 LYS B N 1
ATOM 6833 C CA . LYS B 1 373 ? 7.98 -24.609 -13.945 1 94.19 373 LYS B CA 1
ATOM 6834 C C . LYS B 1 373 ? 6.902 -23.672 -13.398 1 94.19 373 LYS B C 1
ATOM 6836 O O . LYS B 1 373 ? 6.391 -23.875 -12.297 1 94.19 373 LYS B O 1
ATOM 6841 N N . PHE B 1 374 ? 6.621 -22.594 -14.172 1 94.56 374 PHE B N 1
ATOM 6842 C CA . PHE B 1 374 ? 5.574 -21.672 -13.75 1 94.56 374 PHE B CA 1
ATOM 6843 C C . PHE B 1 374 ? 4.387 -21.734 -14.711 1 94.56 374 PHE B C 1
ATOM 6845 O O . PHE B 1 374 ? 4.566 -21.875 -15.922 1 94.56 374 PHE B O 1
ATOM 6852 N N . VAL B 1 375 ? 3.256 -21.516 -14.188 1 97.06 375 VAL B N 1
ATOM 6853 C CA . VAL B 1 375 ? 1.998 -21.641 -14.922 1 97.06 375 VAL B CA 1
ATOM 6854 C C . VAL B 1 375 ? 1.955 -20.609 -16.047 1 97.06 375 VAL B C 1
ATOM 6856 O O . VAL B 1 375 ? 1.362 -20.859 -17.094 1 97.06 375 VAL B O 1
ATOM 6859 N N . PHE B 1 376 ? 2.639 -19.5 -15.914 1 96.88 376 PHE B N 1
ATOM 6860 C CA . PHE B 1 376 ? 2.531 -18.406 -16.875 1 96.88 376 PHE B CA 1
ATOM 6861 C C . PHE B 1 376 ? 3.59 -18.531 -17.969 1 96.88 376 PHE B C 1
ATOM 6863 O O . PHE B 1 376 ? 3.619 -17.734 -18.906 1 96.88 376 PHE B O 1
ATOM 6870 N N . ASP B 1 377 ? 4.387 -19.562 -17.953 1 94.69 377 ASP B N 1
ATOM 6871 C CA . ASP B 1 377 ? 5.438 -19.75 -18.953 1 94.69 377 ASP B CA 1
ATOM 6872 C C . ASP B 1 377 ? 4.84 -20.062 -20.328 1 94.69 377 ASP B C 1
ATOM 6874 O O . ASP B 1 377 ? 5.539 -19.984 -21.344 1 94.69 377 ASP B O 1
ATOM 6878 N N . ILE B 1 378 ? 3.666 -20.359 -20.406 1 97.56 378 ILE B N 1
ATOM 6879 C CA . ILE B 1 378 ? 3.047 -20.797 -21.641 1 97.56 378 ILE B CA 1
ATOM 6880 C C . ILE B 1 378 ? 2.564 -19.594 -22.453 1 97.56 378 ILE B C 1
ATOM 6882 O O . ILE B 1 378 ? 2.145 -19.734 -23.594 1 97.56 378 ILE B O 1
ATOM 6886 N N . PHE B 1 379 ? 2.588 -18.344 -21.844 1 98.12 379 PHE B N 1
ATOM 6887 C CA . PHE B 1 379 ? 2.117 -17.141 -22.547 1 98.12 379 PHE B CA 1
ATOM 6888 C C . PHE B 1 379 ? 2.762 -17.031 -23.922 1 98.12 379 PHE B C 1
ATOM 6890 O O . PHE B 1 379 ? 2.123 -16.594 -24.875 1 98.12 379 PHE B O 1
ATOM 6897 N N . GLN B 1 380 ? 3.967 -17.422 -24.031 1 96.62 380 GLN B N 1
ATOM 6898 C CA . GLN B 1 380 ? 4.773 -17.266 -25.234 1 96.62 380 GLN B CA 1
ATOM 6899 C C . GLN B 1 380 ? 4.199 -18.078 -26.391 1 96.62 380 GLN B C 1
ATOM 6901 O O . GLN B 1 380 ? 4.492 -17.797 -27.562 1 96.62 380 GLN B O 1
ATOM 6906 N N . PHE B 1 381 ? 3.354 -19.047 -26.125 1 97.5 381 PHE B N 1
ATOM 6907 C CA . PHE B 1 381 ? 2.828 -19.922 -27.156 1 97.5 381 PHE B CA 1
ATOM 6908 C C . PHE B 1 381 ? 1.467 -19.438 -27.641 1 97.5 381 PHE B C 1
ATOM 6910 O O . PHE B 1 381 ? 0.899 -20 -28.578 1 97.5 381 PHE B O 1
ATOM 6917 N N . ALA B 1 382 ? 0.914 -18.438 -27.031 1 98.06 382 ALA B N 1
ATOM 6918 C CA . ALA B 1 382 ? -0.418 -17.953 -27.375 1 98.06 382 ALA B CA 1
ATOM 6919 C C . ALA B 1 382 ? -0.408 -17.266 -28.734 1 98.06 382 ALA B C 1
ATOM 6921 O O . ALA B 1 382 ? 0.52 -16.516 -29.047 1 98.06 382 ALA B O 1
ATOM 6922 N N . LYS B 1 383 ? -1.375 -17.578 -29.516 1 97.62 383 LYS B N 1
ATOM 6923 C CA . LYS B 1 383 ? -1.59 -16.859 -30.766 1 97.62 383 LYS B CA 1
ATOM 6924 C C . LYS B 1 383 ? -2.285 -15.523 -30.516 1 97.62 383 LYS B C 1
ATOM 6926 O O . LYS B 1 383 ? -1.896 -14.5 -31.078 1 97.62 383 LYS B O 1
ATOM 6931 N N . THR B 1 384 ? -3.314 -15.562 -29.75 1 98.44 384 THR B N 1
ATOM 6932 C CA . THR B 1 384 ? -4.02 -14.367 -29.312 1 98.44 384 THR B CA 1
ATOM 6933 C C . THR B 1 384 ? -3.957 -14.242 -27.781 1 98.44 384 THR B C 1
ATOM 6935 O O . THR B 1 384 ? -4.727 -14.891 -27.078 1 98.44 384 THR B O 1
ATOM 6938 N N . PHE B 1 385 ? -3.076 -13.336 -27.328 1 98.75 385 PHE B N 1
ATOM 6939 C CA . PHE B 1 385 ? -2.918 -13.055 -25.906 1 98.75 385 PHE B CA 1
ATOM 6940 C C . PHE B 1 385 ? -3.543 -11.711 -25.531 1 98.75 385 PHE B C 1
ATOM 6942 O O . PHE B 1 385 ? -3.379 -10.727 -26.266 1 98.75 385 PHE B O 1
ATOM 6949 N N . VAL B 1 386 ? -4.355 -11.688 -24.469 1 98.81 386 VAL B N 1
ATOM 6950 C CA . VAL B 1 386 ? -4.945 -10.422 -24.016 1 98.81 386 VAL B CA 1
ATOM 6951 C C . VAL B 1 386 ? -4.719 -10.258 -22.516 1 98.81 386 VAL B C 1
ATOM 6953 O O . VAL B 1 386 ? -4.383 -11.219 -21.812 1 98.81 386 VAL B O 1
ATOM 6956 N N . VAL B 1 387 ? -4.762 -9.047 -22.062 1 98.88 387 VAL B N 1
ATOM 6957 C CA . VAL B 1 387 ? -4.551 -8.688 -20.656 1 98.88 387 VAL B CA 1
ATOM 6958 C C . VAL B 1 387 ? -5.785 -7.961 -20.125 1 98.88 387 VAL B C 1
ATOM 6960 O O . VAL B 1 387 ? -6.348 -7.102 -20.797 1 98.88 387 VAL B O 1
ATOM 6963 N N . TYR B 1 388 ? -6.301 -8.375 -19 1 98.88 388 TYR B N 1
ATOM 6964 C CA . TYR B 1 388 ? -7.453 -7.77 -18.344 1 98.88 388 TYR B CA 1
ATOM 6965 C C . TYR B 1 388 ? -7.047 -7.094 -17.047 1 98.88 388 TYR B C 1
ATOM 6967 O O . TYR B 1 388 ? -6.648 -7.766 -16.094 1 98.88 388 TYR B O 1
ATOM 6975 N N . GLU B 1 389 ? -7.109 -5.781 -17 1 98.62 389 GLU B N 1
ATOM 6976 C CA . GLU B 1 389 ? -6.684 -5 -15.852 1 98.62 389 GLU B CA 1
ATOM 6977 C C . GLU B 1 389 ? -7.84 -4.777 -14.875 1 98.62 389 GLU B C 1
ATOM 6979 O O . GLU B 1 389 ? -8.898 -4.281 -15.266 1 98.62 389 GLU B O 1
ATOM 6984 N N . VAL B 1 390 ? -7.625 -5.172 -13.641 1 98.56 390 VAL B N 1
ATOM 6985 C CA . VAL B 1 390 ? -8.641 -5.016 -12.602 1 98.56 390 VAL B CA 1
ATOM 6986 C C . VAL B 1 390 ? -8.078 -4.172 -11.453 1 98.56 390 VAL B C 1
ATOM 6988 O O . VAL B 1 390 ? -6.914 -3.771 -11.484 1 98.56 390 VAL B O 1
ATOM 6991 N N . LEU B 1 391 ? -8.961 -3.803 -10.531 1 97.81 391 LEU B N 1
ATOM 6992 C CA . LEU B 1 391 ? -8.578 -3.006 -9.375 1 97.81 391 LEU B CA 1
ATOM 6993 C C . LEU B 1 391 ? -8.039 -3.896 -8.258 1 97.81 391 LEU B C 1
ATOM 6995 O O . LEU B 1 391 ? -8.68 -4.879 -7.879 1 97.81 391 LEU B O 1
ATOM 6999 N N . ARG B 1 392 ? -6.863 -3.537 -7.75 1 97.5 392 ARG B N 1
ATOM 7000 C CA . ARG B 1 392 ? -6.234 -4.293 -6.672 1 97.5 392 ARG B CA 1
ATOM 7001 C C . ARG B 1 392 ? -7.168 -4.426 -5.477 1 97.5 392 ARG B C 1
ATOM 7003 O O . ARG B 1 392 ? -7.34 -5.516 -4.93 1 97.5 392 ARG B O 1
ATOM 7010 N N . GLU B 1 393 ? -7.871 -3.369 -5.059 1 96 393 GLU B N 1
ATOM 7011 C CA . GLU B 1 393 ? -8.711 -3.336 -3.867 1 96 393 GLU B CA 1
ATOM 7012 C C . GLU B 1 393 ? -9.945 -4.227 -4.031 1 96 393 GLU B C 1
ATOM 7014 O O . GLU B 1 393 ? -10.602 -4.57 -3.053 1 96 393 GLU B O 1
ATOM 7019 N N . ASP B 1 394 ? -10.18 -4.625 -5.301 1 97.75 394 ASP B N 1
ATOM 7020 C CA . ASP B 1 394 ? -11.367 -5.438 -5.547 1 97.75 394 ASP B CA 1
ATOM 7021 C C . ASP B 1 394 ? -11 -6.902 -5.766 1 97.75 394 ASP B C 1
ATOM 7023 O O . ASP B 1 394 ? -11.836 -7.789 -5.594 1 97.75 394 ASP B O 1
ATOM 7027 N N . GLU B 1 395 ? -9.734 -7.129 -6.152 1 98.31 395 GLU B N 1
ATOM 7028 C CA . GLU B 1 395 ? -9.578 -8.477 -6.688 1 98.31 395 GLU B CA 1
ATOM 7029 C C . GLU B 1 395 ? -8.25 -9.094 -6.254 1 98.31 395 GLU B C 1
ATOM 7031 O O . GLU B 1 395 ? -7.949 -10.234 -6.598 1 98.31 395 GLU B O 1
ATOM 7036 N N . PHE B 1 396 ? -7.469 -8.352 -5.461 1 98.19 396 PHE B N 1
ATOM 7037 C CA . PHE B 1 396 ? -6.168 -8.953 -5.195 1 98.19 396 PHE B CA 1
ATOM 7038 C C . PHE B 1 396 ? -5.719 -8.672 -3.768 1 98.19 396 PHE B C 1
ATOM 7040 O O . PHE B 1 396 ? -5.465 -7.516 -3.408 1 98.19 396 PHE B O 1
ATOM 7047 N N . SER B 1 397 ? -5.625 -9.641 -2.977 1 97.88 397 SER B N 1
ATOM 7048 C CA . SER B 1 397 ? -5.051 -9.68 -1.635 1 97.88 397 SER B CA 1
ATOM 7049 C C . SER B 1 397 ? -4.539 -11.07 -1.289 1 97.88 397 SER B C 1
ATOM 7051 O O . SER B 1 397 ? -5.27 -11.891 -0.728 1 97.88 397 SER B O 1
ATOM 7053 N N . PRO B 1 398 ? -3.27 -11.359 -1.547 1 96.5 398 PRO B N 1
ATOM 7054 C CA . PRO B 1 398 ? -2.73 -12.711 -1.361 1 96.5 398 PRO B CA 1
ATOM 7055 C C . PRO B 1 398 ? -2.379 -13.008 0.094 1 96.5 398 PRO B C 1
ATOM 7057 O O . PRO B 1 398 ? -2.084 -12.094 0.863 1 96.5 398 PRO B O 1
ATOM 7060 N N . LEU B 1 399 ? -2.486 -14.219 0.485 1 96.75 399 LEU B N 1
ATOM 7061 C CA . LEU B 1 399 ? -2.053 -14.75 1.771 1 96.75 399 LEU B CA 1
ATOM 7062 C C . LEU B 1 399 ? -0.728 -15.492 1.631 1 96.75 399 LEU B C 1
ATOM 7064 O O . LEU B 1 399 ? -0.688 -16.609 1.11 1 96.75 399 LEU B O 1
ATOM 7068 N N . LYS B 1 400 ? 0.363 -14.883 2.15 1 91.56 400 LYS B N 1
ATOM 7069 C CA . LYS B 1 400 ? 1.67 -15.477 1.895 1 91.56 400 LYS B CA 1
ATOM 7070 C C . LYS B 1 400 ? 2.42 -15.742 3.197 1 91.56 400 LYS B C 1
ATOM 7072 O O . LYS B 1 400 ? 3.107 -16.75 3.33 1 91.56 400 LYS B O 1
ATOM 7077 N N . ASN B 1 401 ? 2.248 -14.812 4.191 1 89.56 401 ASN B N 1
ATOM 7078 C CA . ASN B 1 401 ? 3.059 -14.883 5.402 1 89.56 401 ASN B CA 1
ATOM 7079 C C . ASN B 1 401 ? 2.191 -14.875 6.656 1 89.56 401 ASN B C 1
ATOM 7081 O O . ASN B 1 401 ? 1.046 -14.422 6.625 1 89.56 401 ASN B O 1
ATOM 7085 N N . ALA B 1 402 ? 2.846 -15.352 7.766 1 91.06 402 ALA B N 1
ATOM 7086 C CA . ALA B 1 402 ? 2.166 -15.281 9.055 1 91.06 402 ALA B CA 1
ATOM 7087 C C . ALA B 1 402 ? 2.07 -13.844 9.555 1 91.06 402 ALA B C 1
ATOM 7089 O O . ALA B 1 402 ? 2.783 -12.961 9.062 1 91.06 402 ALA B O 1
ATOM 7090 N N . ASP B 1 403 ? 1.152 -13.602 10.484 1 88.88 403 ASP B N 1
ATOM 7091 C CA . ASP B 1 403 ? 1.029 -12.281 11.086 1 88.88 403 ASP B CA 1
ATOM 7092 C C . ASP B 1 403 ? 2.26 -11.938 11.93 1 88.88 403 ASP B C 1
ATOM 7094 O O . ASP B 1 403 ? 2.504 -12.57 12.961 1 88.88 403 ASP B O 1
ATOM 7098 N N . THR B 1 404 ? 3.16 -11.094 11.453 1 81.94 404 THR B N 1
ATOM 7099 C CA . THR B 1 404 ? 4.312 -10.562 12.172 1 81.94 404 THR B CA 1
ATOM 7100 C C . THR B 1 404 ? 4.418 -9.055 11.984 1 81.94 404 THR B C 1
ATOM 7102 O O . THR B 1 404 ? 3.705 -8.469 11.164 1 81.94 404 THR B O 1
ATOM 7105 N N . GLN B 1 405 ? 5.184 -8.359 12.734 1 70.12 405 GLN B N 1
ATOM 7106 C CA . GLN B 1 405 ? 5.352 -6.906 12.68 1 70.12 405 GLN B CA 1
ATOM 7107 C C . GLN B 1 405 ? 5.781 -6.453 11.289 1 70.12 405 GLN B C 1
ATOM 7109 O O . GLN B 1 405 ? 5.328 -5.414 10.805 1 70.12 405 GLN B O 1
ATOM 7114 N N . ASP B 1 406 ? 6.586 -7.293 10.609 1 67.5 406 ASP B N 1
ATOM 7115 C CA . ASP B 1 406 ? 7.129 -6.93 9.305 1 67.5 406 ASP B CA 1
ATOM 7116 C C . ASP B 1 406 ? 6.453 -7.715 8.188 1 67.5 406 ASP B C 1
ATOM 7118 O O . ASP B 1 406 ? 6.922 -7.715 7.047 1 67.5 406 ASP B O 1
ATOM 7122 N N . GLY B 1 407 ? 5.348 -8.227 8.586 1 74.88 407 GLY B N 1
ATOM 7123 C CA . GLY B 1 407 ? 4.797 -9.18 7.633 1 74.88 407 GLY B CA 1
ATOM 7124 C C . GLY B 1 407 ? 3.967 -8.516 6.547 1 74.88 407 GLY B C 1
ATOM 7125 O O . GLY B 1 407 ? 3.27 -7.531 6.805 1 74.88 407 GLY B O 1
ATOM 7126 N N . LYS B 1 408 ? 4.098 -8.938 5.324 1 82.81 408 LYS B N 1
ATOM 7127 C CA . LYS B 1 408 ? 3.285 -8.578 4.168 1 82.81 408 LYS B CA 1
ATOM 7128 C C . LYS B 1 408 ? 2.404 -9.742 3.727 1 82.81 408 LYS B C 1
ATOM 7130 O O . LYS B 1 408 ? 2.791 -10.906 3.861 1 82.81 408 LYS B O 1
ATOM 7135 N N . ASP B 1 409 ? 1.227 -9.414 3.227 1 90.94 409 ASP B N 1
ATOM 7136 C CA . ASP B 1 409 ? 0.323 -10.445 2.721 1 90.94 409 ASP B CA 1
ATOM 7137 C C . ASP B 1 409 ? 0.02 -11.484 3.795 1 90.94 409 ASP B C 1
ATOM 7139 O O . ASP B 1 409 ? 0.261 -12.68 3.598 1 90.94 409 ASP B O 1
ATOM 7143 N N . THR B 1 410 ? -0.531 -11.047 4.906 1 93.25 410 THR B N 1
ATOM 7144 C CA . THR B 1 410 ? -0.792 -11.844 6.102 1 93.25 410 THR B CA 1
ATOM 7145 C C . THR B 1 410 ? -2.281 -12.156 6.227 1 93.25 410 THR B C 1
ATOM 7147 O O . THR B 1 410 ? -3.1 -11.609 5.48 1 93.25 410 THR B O 1
ATOM 7150 N N . PRO B 1 411 ? -2.639 -13.039 7.191 1 95.75 411 PRO B N 1
ATOM 7151 C CA . PRO B 1 411 ? -4.059 -13.273 7.465 1 95.75 411 PRO B CA 1
ATOM 7152 C C . PRO B 1 411 ? -4.812 -11.992 7.809 1 95.75 411 PRO B C 1
ATOM 7154 O O . PRO B 1 411 ? -5.945 -11.789 7.359 1 95.75 411 PRO B O 1
ATOM 7157 N N . THR B 1 412 ? -4.191 -11.102 8.508 1 92.88 412 THR B N 1
ATOM 7158 C CA . THR B 1 412 ? -4.805 -9.836 8.898 1 92.88 412 THR B CA 1
ATOM 7159 C C . THR B 1 412 ? -5.094 -8.977 7.668 1 92.88 412 THR B C 1
ATOM 7161 O O . THR B 1 412 ? -6.203 -8.461 7.512 1 92.88 412 THR B O 1
ATOM 7164 N N . THR B 1 413 ? -4.105 -8.844 6.785 1 93.12 413 THR B N 1
ATOM 7165 C CA . THR B 1 413 ? -4.293 -8.016 5.602 1 93.12 413 THR B CA 1
ATOM 7166 C C . THR B 1 413 ? -5.332 -8.625 4.668 1 93.12 413 THR B C 1
ATOM 7168 O O . THR B 1 413 ? -6.117 -7.906 4.051 1 93.12 413 THR B O 1
ATOM 7171 N N . ALA B 1 414 ? -5.32 -9.906 4.551 1 96.5 414 ALA B N 1
ATOM 7172 C CA . ALA B 1 414 ? -6.32 -10.586 3.732 1 96.5 414 ALA B CA 1
ATOM 7173 C C . ALA B 1 414 ? -7.727 -10.367 4.289 1 96.5 414 ALA B C 1
ATOM 7175 O O . ALA B 1 414 ? -8.648 -10.031 3.541 1 96.5 414 ALA B O 1
ATOM 7176 N N . ARG B 1 415 ? -7.871 -10.562 5.578 1 96.25 415 ARG B N 1
ATOM 7177 C CA . ARG B 1 415 ? -9.148 -10.359 6.254 1 96.25 415 ARG B CA 1
ATOM 7178 C C . ARG B 1 415 ? -9.641 -8.93 6.07 1 96.25 415 ARG B C 1
ATOM 7180 O O . ARG B 1 415 ? -10.805 -8.711 5.711 1 96.25 415 ARG B O 1
ATOM 7187 N N . HIS B 1 416 ? -8.781 -7.984 6.273 1 93.19 416 HIS B N 1
ATOM 7188 C CA . HIS B 1 416 ? -9.141 -6.574 6.145 1 93.19 416 HIS B CA 1
ATOM 7189 C C . HIS B 1 416 ? -9.531 -6.234 4.711 1 93.19 416 HIS B C 1
ATOM 7191 O O . HIS B 1 416 ? -10.445 -5.441 4.484 1 93.19 416 HIS B O 1
ATOM 7197 N N . ALA B 1 417 ? -8.844 -6.805 3.791 1 95.94 417 ALA B N 1
ATOM 7198 C CA . ALA B 1 417 ? -9.148 -6.539 2.387 1 95.94 417 ALA B CA 1
ATOM 7199 C C . ALA B 1 417 ? -10.555 -7.012 2.027 1 95.94 417 ALA B C 1
ATOM 7201 O O . ALA B 1 417 ? -11.305 -6.289 1.369 1 95.94 417 ALA B O 1
ATOM 7202 N N . LEU B 1 418 ? -10.875 -8.18 2.475 1 98 418 LEU B N 1
ATOM 7203 C CA . LEU B 1 418 ? -12.203 -8.703 2.168 1 98 418 LEU B CA 1
ATOM 7204 C C . LEU B 1 418 ? -13.281 -7.895 2.867 1 98 418 LEU B C 1
ATOM 7206 O O . LEU B 1 418 ? -14.297 -7.547 2.256 1 98 418 LEU B O 1
ATOM 7210 N N . MET B 1 419 ? -13.055 -7.57 4.102 1 96.5 419 MET B N 1
ATOM 7211 C CA . MET B 1 419 ? -14.039 -6.801 4.855 1 96.5 419 MET B CA 1
ATOM 7212 C C . MET B 1 419 ? -14.219 -5.41 4.258 1 96.5 419 MET B C 1
ATOM 7214 O O . MET B 1 419 ? -15.328 -4.879 4.223 1 96.5 419 MET B O 1
ATOM 7218 N N . SER B 1 420 ? -13.117 -4.848 3.85 1 95.19 420 SER B N 1
ATOM 7219 C CA . SER B 1 420 ? -13.188 -3.549 3.184 1 95.19 420 SER B CA 1
ATOM 7220 C C . SER B 1 420 ? -14.031 -3.623 1.915 1 95.19 420 SER B C 1
ATOM 7222 O O . SER B 1 420 ? -14.828 -2.729 1.645 1 95.19 420 SER B O 1
ATOM 7224 N N . LEU B 1 421 ? -13.836 -4.629 1.131 1 97.56 421 LEU B N 1
ATOM 7225 C CA . LEU B 1 421 ? -14.625 -4.832 -0.077 1 97.56 421 LEU B CA 1
ATOM 7226 C C . LEU B 1 421 ? -16.109 -4.938 0.257 1 97.56 421 LEU B C 1
ATOM 7228 O O . LEU B 1 421 ? -16.938 -4.281 -0.375 1 97.56 421 LEU B O 1
ATOM 7232 N N . HIS B 1 422 ? -16.391 -5.742 1.217 1 98.06 422 HIS B N 1
ATOM 7233 C CA . HIS B 1 422 ? -17.781 -5.949 1.609 1 98.06 422 HIS B CA 1
ATOM 7234 C C . HIS B 1 422 ? -18.391 -4.672 2.18 1 98.06 422 HIS B C 1
ATOM 7236 O O . HIS B 1 422 ? -19.562 -4.379 1.939 1 98.06 422 HIS B O 1
ATOM 7242 N N . HIS B 1 423 ? -17.594 -3.982 2.98 1 96.12 423 HIS B N 1
ATOM 7243 C CA . HIS B 1 423 ? -18.016 -2.678 3.477 1 96.12 423 HIS B CA 1
ATOM 7244 C C . HIS B 1 423 ? -18.422 -1.757 2.328 1 96.12 423 HIS B C 1
ATOM 7246 O O . HIS B 1 423 ? -19.484 -1.14 2.367 1 96.12 423 HIS B O 1
ATOM 7252 N N . ARG B 1 424 ? -17.672 -1.705 1.295 1 96.88 424 ARG B N 1
ATOM 7253 C CA . ARG B 1 424 ? -17.969 -0.861 0.14 1 96.88 424 ARG B CA 1
ATOM 7254 C C . ARG B 1 424 ? -19.203 -1.347 -0.597 1 96.88 424 ARG B C 1
ATOM 7256 O O . ARG B 1 424 ? -19.984 -0.541 -1.104 1 96.88 424 ARG B O 1
ATOM 7263 N N . TRP B 1 425 ? -19.359 -2.676 -0.645 1 97.94 425 TRP B N 1
ATOM 7264 C CA . TRP B 1 425 ? -20.578 -3.217 -1.249 1 97.94 425 TRP B CA 1
ATOM 7265 C C . TRP B 1 425 ? -21.812 -2.705 -0.529 1 97.94 425 TRP B C 1
ATOM 7267 O O . TRP B 1 425 ? -22.781 -2.293 -1.168 1 97.94 425 TRP B O 1
ATOM 7277 N N . VAL B 1 426 ? -21.766 -2.734 0.775 1 97.38 426 VAL B N 1
ATOM 7278 C CA . VAL B 1 426 ? -22.906 -2.312 1.58 1 97.38 426 VAL B CA 1
ATOM 7279 C C . VAL B 1 426 ? -23.188 -0.83 1.345 1 97.38 426 VAL B C 1
ATOM 7281 O O . VAL B 1 426 ? -24.328 -0.435 1.126 1 97.38 426 VAL B O 1
ATOM 7284 N N . LEU B 1 427 ? -22.141 -0.061 1.396 1 96.19 427 LEU B N 1
ATOM 7285 C CA . LEU B 1 427 ? -22.312 1.373 1.189 1 96.19 427 LEU B CA 1
ATOM 7286 C C . LEU B 1 427 ? -22.859 1.663 -0.201 1 96.19 427 LEU B C 1
ATOM 7288 O O . LEU B 1 427 ? -23.781 2.463 -0.351 1 96.19 427 LEU B O 1
ATOM 7292 N N . ASN B 1 428 ? -22.328 1.004 -1.194 1 96 428 ASN B N 1
ATOM 7293 C CA . ASN B 1 428 ? -22.766 1.208 -2.57 1 96 428 ASN B CA 1
ATOM 7294 C C . ASN B 1 428 ? -24.219 0.771 -2.764 1 96 428 ASN B C 1
ATOM 7296 O O . ASN B 1 428 ? -24.906 1.296 -3.633 1 96 428 ASN B O 1
ATOM 7300 N N . ALA B 1 429 ? -24.672 -0.129 -1.979 1 97.44 429 ALA B N 1
ATOM 7301 C CA . ALA B 1 429 ? -26.047 -0.626 -2.053 1 97.44 429 ALA B CA 1
ATOM 7302 C C . ALA B 1 429 ? -26.984 0.261 -1.253 1 97.44 429 ALA B C 1
ATOM 7304 O O . ALA B 1 429 ? -28.188 -0.002 -1.195 1 97.44 429 ALA B O 1
ATOM 7305 N N . GLY B 1 430 ? -26.469 1.267 -0.587 1 96.5 430 GLY B N 1
ATOM 7306 C CA . GLY B 1 430 ? -27.312 2.244 0.098 1 96.5 430 GLY B CA 1
ATOM 7307 C C . GLY B 1 430 ? -27.391 2.016 1.596 1 96.5 430 GLY B C 1
ATOM 7308 O O . GLY B 1 430 ? -28.125 2.711 2.297 1 96.5 430 GLY B O 1
ATOM 7309 N N . GLY B 1 431 ? -26.609 1.011 2.115 1 96.69 431 GLY B N 1
ATOM 7310 C CA . GLY B 1 431 ? -26.516 0.81 3.553 1 96.69 431 GLY B CA 1
ATOM 7311 C C . GLY B 1 431 ? -25.562 1.787 4.227 1 96.69 431 GLY B C 1
ATOM 7312 O O . GLY B 1 431 ? -24.75 2.426 3.562 1 96.69 431 GLY B O 1
ATOM 7313 N N . HIS B 1 432 ? -25.75 1.924 5.551 1 94.31 432 HIS B N 1
ATOM 7314 C CA . HIS B 1 432 ? -24.906 2.818 6.332 1 94.31 432 HIS B CA 1
ATOM 7315 C C . HIS B 1 432 ? -24.5 2.178 7.652 1 94.31 432 HIS B C 1
ATOM 7317 O O . HIS B 1 432 ? -25.125 1.212 8.102 1 94.31 432 HIS B O 1
ATOM 7323 N N . PHE B 1 433 ? -23.469 2.717 8.164 1 92.5 433 PHE B N 1
ATOM 7324 C CA . PHE B 1 433 ? -23.016 2.232 9.461 1 92.5 433 PHE B CA 1
ATOM 7325 C C . PHE B 1 433 ? -23.125 3.328 10.516 1 92.5 433 PHE B C 1
ATOM 7327 O O . PHE B 1 433 ? -22.922 4.508 10.211 1 92.5 433 PHE B O 1
ATOM 7334 N N . ILE B 1 434 ? -23.469 2.941 11.672 1 89.25 434 ILE B N 1
ATOM 7335 C CA . ILE B 1 434 ? -23.562 3.857 12.805 1 89.25 434 ILE B CA 1
ATOM 7336 C C . ILE B 1 434 ? -22.703 3.357 13.961 1 89.25 434 ILE B C 1
ATOM 7338 O O . ILE B 1 434 ? -22.406 2.162 14.055 1 89.25 434 ILE B O 1
ATOM 7342 N N . ASP B 1 435 ? -22.203 4.27 14.727 1 81 435 ASP B N 1
ATOM 7343 C CA . ASP B 1 435 ? -21.422 3.887 15.898 1 81 435 ASP B CA 1
ATOM 7344 C C . ASP B 1 435 ? -22.344 3.527 17.062 1 81 435 ASP B C 1
ATOM 7346 O O . ASP B 1 435 ? -23.547 3.412 16.906 1 81 435 ASP B O 1
ATOM 7350 N N . GLU B 1 436 ? -21.812 3.305 18.25 1 76.06 436 GLU B N 1
ATOM 7351 C CA . GLU B 1 436 ? -22.547 2.869 19.438 1 76.06 436 GLU B CA 1
ATOM 7352 C C . GLU B 1 436 ? -23.531 3.932 19.891 1 76.06 436 GLU B C 1
ATOM 7354 O O . GLU B 1 436 ? -24.547 3.617 20.531 1 76.06 436 GLU B O 1
ATOM 7359 N N . ASN B 1 437 ? -23.25 5.129 19.5 1 74.19 437 ASN B N 1
ATOM 7360 C CA . ASN B 1 437 ? -24.109 6.234 19.906 1 74.19 437 ASN B CA 1
ATOM 7361 C C . ASN B 1 437 ? -25.156 6.562 18.844 1 74.19 437 ASN B C 1
ATOM 7363 O O . ASN B 1 437 ? -25.859 7.566 18.953 1 74.19 437 ASN B O 1
ATOM 7367 N N . GLY B 1 438 ? -25.109 5.805 17.844 1 80.31 438 GLY B N 1
ATOM 7368 C CA . GLY B 1 438 ? -26.109 5.984 16.781 1 80.31 438 GLY B CA 1
ATOM 7369 C C . GLY B 1 438 ? -25.688 7.012 15.75 1 80.31 438 GLY B C 1
ATOM 7370 O O . GLY B 1 438 ? -26.5 7.414 14.906 1 80.31 438 GLY B O 1
ATOM 7371 N N . ARG B 1 439 ? -24.578 7.422 15.859 1 82.25 439 ARG B N 1
ATOM 7372 C CA . ARG B 1 439 ? -24.094 8.391 14.883 1 82.25 439 ARG B CA 1
ATOM 7373 C C . ARG B 1 439 ? -23.562 7.699 13.633 1 82.25 439 ARG B C 1
ATOM 7375 O O . ARG B 1 439 ? -22.891 6.672 13.727 1 82.25 439 ARG B O 1
ATOM 7382 N N . ARG B 1 440 ? -23.797 8.328 12.461 1 86.25 440 ARG B N 1
ATOM 7383 C CA . ARG B 1 440 ? -23.375 7.781 11.18 1 86.25 440 ARG B CA 1
ATOM 7384 C C . ARG B 1 440 ? -21.844 7.781 11.07 1 86.25 440 ARG B C 1
ATOM 7386 O O . ARG B 1 440 ? -21.203 8.789 11.352 1 86.25 440 ARG B O 1
ATOM 7393 N N . VAL B 1 441 ? -21.375 6.633 10.758 1 86.19 441 VAL B N 1
ATOM 7394 C CA . VAL B 1 441 ? -19.938 6.492 10.516 1 86.19 441 VAL B CA 1
ATOM 7395 C C . VAL B 1 441 ? -19.609 6.902 9.078 1 86.19 441 VAL B C 1
ATOM 7397 O O . VAL B 1 441 ? -20.312 6.504 8.141 1 86.19 441 VAL B O 1
ATOM 7400 N N . PRO B 1 442 ? -18.562 7.73 8.93 1 86.19 442 PRO B N 1
ATOM 7401 C CA . PRO B 1 442 ? -18.172 8.078 7.559 1 86.19 442 PRO B CA 1
ATOM 7402 C C . PRO B 1 442 ? -17.797 6.859 6.723 1 86.19 442 PRO B C 1
ATOM 7404 O O . PRO B 1 442 ? -17.391 5.828 7.273 1 86.19 442 PRO B O 1
ATOM 7407 N N . ALA B 1 443 ? -17.953 6.996 5.355 1 87.31 443 ALA B N 1
ATOM 7408 C CA . ALA B 1 443 ? -17.625 5.91 4.43 1 87.31 443 ALA B CA 1
ATOM 7409 C C . ALA B 1 443 ? -16.172 5.48 4.578 1 87.31 443 ALA B C 1
ATOM 7411 O O . ALA B 1 443 ? -15.859 4.293 4.48 1 87.31 443 ALA B O 1
ATOM 7412 N N . ILE B 1 444 ? -15.305 6.461 4.738 1 87.56 444 ILE B N 1
ATOM 7413 C CA . ILE B 1 444 ? -13.898 6.207 5.016 1 87.56 444 ILE B CA 1
ATOM 7414 C C . ILE B 1 444 ? -13.562 6.641 6.441 1 87.56 444 ILE B C 1
ATOM 7416 O O . ILE B 1 444 ? -13.414 7.832 6.715 1 87.56 444 ILE B O 1
ATOM 7420 N N . PRO B 1 445 ? -13.469 5.699 7.297 1 74.81 445 PRO B N 1
ATOM 7421 C CA . PRO B 1 445 ? -13.312 6.066 8.703 1 74.81 445 PRO B CA 1
ATOM 7422 C C . PRO B 1 445 ? -11.914 6.586 9.031 1 74.81 445 PRO B C 1
ATOM 7424 O O . PRO B 1 445 ? -10.945 6.23 8.344 1 74.81 445 PRO B O 1
ATOM 7427 N N . SER B 1 446 ? -11.75 7.734 9.859 1 63.38 446 SER B N 1
ATOM 7428 C CA . SER B 1 446 ? -10.5 8.328 10.32 1 63.38 446 SER B CA 1
ATOM 7429 C C . SER B 1 446 ? -9.766 7.395 11.281 1 63.38 446 SER B C 1
ATOM 7431 O O . SER B 1 446 ? -10.398 6.715 12.094 1 63.38 446 SER B O 1
ATOM 7433 N N . LEU B 1 447 ? -8.508 6.859 10.906 1 52.03 447 LEU B N 1
ATOM 7434 C CA . LEU B 1 447 ? -7.715 6.098 11.859 1 52.03 447 LEU B CA 1
ATOM 7435 C C . LEU B 1 447 ? -7.324 6.965 13.055 1 52.03 447 LEU B C 1
ATOM 7437 O O . LEU B 1 447 ? -6.516 6.555 13.891 1 52.03 447 LEU B O 1
ATOM 7441 N N . LYS B 1 448 ? -7.629 8.266 13.117 1 46.16 448 LYS B N 1
ATOM 7442 C CA . LYS B 1 448 ? -6.988 9.227 14.008 1 46.16 448 LYS B CA 1
ATOM 7443 C C . LYS B 1 448 ? -6.969 8.719 15.453 1 46.16 448 LYS B C 1
ATOM 7445 O O . LYS B 1 448 ? -6.004 8.945 16.172 1 46.16 448 LYS B O 1
ATOM 7450 N N . ASP B 1 449 ? -8.062 8.32 16.094 1 44.22 449 ASP B N 1
ATOM 7451 C CA . ASP B 1 449 ? -7.949 8.172 17.531 1 44.22 449 ASP B CA 1
ATOM 7452 C C . ASP B 1 449 ? -7.73 6.711 17.922 1 44.22 449 ASP B C 1
ATOM 7454 O O . ASP B 1 449 ? -8.047 6.309 19.047 1 44.22 449 ASP B O 1
ATOM 7458 N N . GLY B 1 450 ? -6.941 5.883 17.172 1 42.56 450 GLY B N 1
ATOM 7459 C CA . GLY B 1 450 ? -6.523 4.602 17.703 1 42.56 450 GLY B CA 1
ATOM 7460 C C . GLY B 1 450 ? -7.594 3.533 17.609 1 42.56 450 GLY B C 1
ATOM 7461 O O . GLY B 1 450 ? -7.34 2.359 17.891 1 42.56 450 GLY B O 1
ATOM 7462 N N . THR B 1 451 ? -8.758 3.895 17.641 1 44.12 451 THR B N 1
ATOM 7463 C CA . THR B 1 451 ? -9.906 3.004 17.688 1 44.12 451 THR B CA 1
ATOM 7464 C C . THR B 1 451 ? -10.234 2.48 16.281 1 44.12 451 THR B C 1
ATOM 7466 O O . THR B 1 451 ? -11.281 1.87 16.078 1 44.12 451 THR B O 1
ATOM 7469 N N . ASP B 1 452 ? -9.492 2.734 15.398 1 52.66 452 ASP B N 1
ATOM 7470 C CA . ASP B 1 452 ? -9.953 2.766 14.016 1 52.66 452 ASP B CA 1
ATOM 7471 C C . ASP B 1 452 ? -9.797 1.399 13.352 1 52.66 452 ASP B C 1
ATOM 7473 O O . ASP B 1 452 ? -8.969 1.233 12.453 1 52.66 452 ASP B O 1
ATOM 7477 N N . LEU B 1 453 ? -10.234 0.57 13.953 1 62.78 453 LEU B N 1
ATOM 7478 C CA . LEU B 1 453 ? -10.352 -0.744 13.328 1 62.78 453 LEU B CA 1
ATOM 7479 C C . LEU B 1 453 ? -11.273 -0.692 12.117 1 62.78 453 LEU B C 1
ATOM 7481 O O . LEU B 1 453 ? -12.25 0.065 12.109 1 62.78 453 LEU B O 1
ATOM 7485 N N . PRO B 1 454 ? -10.797 -1.267 11.039 1 75.81 454 PRO B N 1
ATOM 7486 C CA . PRO B 1 454 ? -11.688 -1.394 9.891 1 75.81 454 PRO B CA 1
ATOM 7487 C C . PRO B 1 454 ? -13.086 -1.884 10.281 1 75.81 454 PRO B C 1
ATOM 7489 O O . PRO B 1 454 ? -13.227 -2.641 11.242 1 75.81 454 PRO B O 1
ATOM 7492 N N . ILE B 1 455 ? -14.07 -1.315 9.656 1 87.94 455 ILE B N 1
ATOM 7493 C CA . ILE B 1 455 ? -15.445 -1.777 9.859 1 87.94 455 ILE B CA 1
ATOM 7494 C C . ILE B 1 455 ? -15.523 -3.279 9.594 1 87.94 455 ILE B C 1
ATOM 7496 O O . ILE B 1 455 ? -15.148 -3.746 8.516 1 87.94 455 ILE B O 1
ATOM 7500 N N . LYS B 1 456 ? -15.898 -3.998 10.578 1 92.31 456 LYS B N 1
ATOM 7501 C CA . LYS B 1 456 ? -16.062 -5.438 10.414 1 92.31 456 LYS B CA 1
ATOM 7502 C C . LYS B 1 456 ? -17.375 -5.762 9.703 1 92.31 456 LYS B C 1
ATOM 7504 O O . LYS B 1 456 ? -18.453 -5.578 10.266 1 92.31 456 LYS B O 1
ATOM 7509 N N . CYS B 1 457 ? -17.234 -6.137 8.5 1 95.75 457 CYS B N 1
ATOM 7510 C CA . CYS B 1 457 ? -18.359 -6.441 7.621 1 95.75 457 CYS B CA 1
ATOM 7511 C C . CYS B 1 457 ? -18.047 -7.645 6.734 1 95.75 457 CYS B C 1
ATOM 7513 O O . CYS B 1 457 ? -17.031 -7.668 6.051 1 95.75 457 CYS B O 1
ATOM 7515 N N . GLU B 1 458 ? -18.906 -8.68 6.797 1 98.19 458 GLU B N 1
ATOM 7516 C CA . GLU B 1 458 ? -18.703 -9.867 5.965 1 98.19 458 GLU B CA 1
ATOM 7517 C C . GLU B 1 458 ? -20 -10.273 5.281 1 98.19 458 GLU B C 1
ATOM 7519 O O . GLU B 1 458 ? -21.031 -10.445 5.938 1 98.19 458 GLU B O 1
ATOM 7524 N N . ILE B 1 459 ? -19.984 -10.352 4.023 1 98.69 459 ILE B N 1
ATOM 7525 C CA . ILE B 1 459 ? -21.109 -10.836 3.223 1 98.69 459 ILE B CA 1
ATOM 7526 C C . ILE B 1 459 ? -20.797 -12.227 2.672 1 98.69 459 ILE B C 1
ATOM 7528 O O . ILE B 1 459 ? -19.781 -12.414 1.987 1 98.69 459 ILE B O 1
ATOM 7532 N N . SER B 1 460 ? -21.656 -13.164 2.969 1 98.62 460 SER B N 1
ATOM 7533 C CA . SER B 1 460 ? -21.484 -14.516 2.449 1 98.62 460 SER B CA 1
ATOM 7534 C C . SER B 1 460 ? -21.5 -14.531 0.924 1 98.62 460 SER B C 1
ATOM 7536 O O . SER B 1 460 ? -22.359 -13.891 0.303 1 98.62 460 SER B O 1
ATOM 7538 N N . PRO B 1 461 ? -20.562 -15.297 0.327 1 98.44 461 PRO B N 1
ATOM 7539 C CA . PRO B 1 461 ? -20.625 -15.422 -1.131 1 98.44 461 PRO B CA 1
ATOM 7540 C C . PRO B 1 461 ? -21.953 -16.016 -1.614 1 98.44 461 PRO B C 1
ATOM 7542 O O . PRO B 1 461 ? -22.312 -15.836 -2.777 1 98.44 461 PRO B O 1
ATOM 7545 N N . LEU B 1 462 ? -22.672 -16.688 -0.767 1 98.31 462 LEU B N 1
ATOM 7546 C CA . LEU B 1 462 ? -23.953 -17.281 -1.141 1 98.31 462 LEU B CA 1
ATOM 7547 C C . LEU B 1 462 ? -25.016 -16.203 -1.296 1 98.31 462 LEU B C 1
ATOM 7549 O O . LEU B 1 462 ? -26.078 -16.453 -1.891 1 98.31 462 LEU B O 1
ATOM 7553 N N . VAL B 1 463 ? -24.734 -15.07 -0.702 1 98.38 463 VAL B N 1
ATOM 7554 C CA . VAL B 1 463 ? -25.656 -13.945 -0.792 1 98.38 463 VAL B CA 1
ATOM 7555 C C . VAL B 1 463 ? -25.312 -13.086 -2.004 1 98.38 463 VAL B C 1
ATOM 7557 O O . VAL B 1 463 ? -26.203 -12.648 -2.738 1 98.38 463 VAL B O 1
ATOM 7560 N N . SER B 1 464 ? -24.109 -12.828 -2.189 1 98.5 464 SER B N 1
ATOM 7561 C CA . SER B 1 464 ? -23.656 -11.984 -3.295 1 98.5 464 SER B CA 1
ATOM 7562 C C . SER B 1 464 ? -22.281 -12.406 -3.799 1 98.5 464 SER B C 1
ATOM 7564 O O . SER B 1 464 ? -21.391 -12.688 -3.004 1 98.5 464 SER B O 1
ATOM 7566 N N . TYR B 1 465 ? -22.203 -12.508 -5.094 1 98.12 465 TYR B N 1
ATOM 7567 C CA . TYR B 1 465 ? -20.953 -12.844 -5.766 1 98.12 465 TYR B CA 1
ATOM 7568 C C . TYR B 1 465 ? -20.062 -11.617 -5.926 1 98.12 465 TYR B C 1
ATOM 7570 O O . TYR B 1 465 ? -18.844 -11.688 -5.723 1 98.12 465 TYR B O 1
ATOM 7578 N N . GLY B 1 466 ? -20.656 -10.523 -6.25 1 96.88 466 GLY B N 1
ATOM 7579 C CA . GLY B 1 466 ? -19.906 -9.312 -6.578 1 96.88 466 GLY B CA 1
ATOM 7580 C C . GLY B 1 466 ? -20.609 -8.047 -6.133 1 96.88 466 GLY B C 1
ATOM 7581 O O . GLY B 1 466 ? -20.484 -7.004 -6.781 1 96.88 466 GLY B O 1
ATOM 7582 N N . GLY B 1 467 ? -21.375 -8.109 -5.113 1 97.31 467 GLY B N 1
ATOM 7583 C CA . GLY B 1 467 ? -22.062 -6.93 -4.605 1 97.31 467 GLY B CA 1
ATOM 7584 C C . GLY B 1 467 ? -23.5 -6.82 -5.082 1 97.31 467 GLY B C 1
ATOM 7585 O O . GLY B 1 467 ? -24.25 -5.949 -4.633 1 97.31 467 GLY B O 1
ATOM 7586 N N . GLU B 1 468 ? -23.875 -7.645 -5.98 1 96.69 468 GLU B N 1
ATOM 7587 C CA . GLU B 1 468 ? -25.234 -7.609 -6.504 1 96.69 468 GLU B CA 1
ATOM 7588 C C . GLU B 1 468 ? -26.234 -8.094 -5.461 1 96.69 468 GLU B C 1
ATOM 7590 O O . GLU B 1 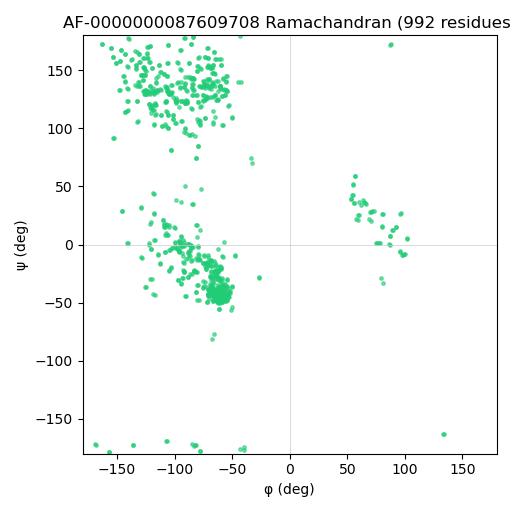468 ? -25.891 -8.859 -4.559 1 96.69 468 GLU B O 1
ATOM 7595 N N . GLY B 1 469 ? -27.453 -7.648 -5.57 1 96.06 469 GLY B N 1
ATOM 7596 C CA . GLY B 1 469 ? -28.562 -8.164 -4.789 1 96.06 469 GLY B CA 1
ATOM 7597 C C . GLY B 1 469 ? -28.594 -7.625 -3.369 1 96.06 469 GLY B C 1
ATOM 7598 O O . GLY B 1 469 ? -29.484 -7.973 -2.588 1 96.06 469 GLY B O 1
ATOM 7599 N N . LEU B 1 470 ? -27.656 -6.754 -3.006 1 97.88 470 LEU B N 1
ATOM 7600 C CA . LEU B 1 470 ? -27.547 -6.301 -1.625 1 97.88 470 LEU B CA 1
ATOM 7601 C C . LEU B 1 470 ? -28.516 -5.156 -1.346 1 97.88 470 LEU B C 1
ATOM 7603 O O . LEU B 1 470 ? -28.844 -4.879 -0.189 1 97.88 470 LEU B O 1
ATOM 7607 N N . GLU B 1 471 ? -28.938 -4.457 -2.375 1 97.44 471 GLU B N 1
ATOM 7608 C CA . GLU B 1 471 ? -29.828 -3.311 -2.195 1 97.44 471 GLU B CA 1
ATOM 7609 C C . GLU B 1 471 ? -31.094 -3.707 -1.44 1 97.44 471 GLU B C 1
ATOM 7611 O O . GLU B 1 471 ? -31.531 -2.984 -0.548 1 97.44 471 GLU B O 1
ATOM 7616 N N . GLU B 1 472 ? -31.641 -4.801 -1.718 1 95.81 472 GLU B N 1
ATOM 7617 C CA . GLU B 1 472 ? -32.875 -5.289 -1.087 1 95.81 472 GLU B CA 1
ATOM 7618 C C . GLU B 1 472 ? -32.656 -5.547 0.402 1 95.81 472 GLU B C 1
ATOM 7620 O O . GLU B 1 472 ? -33.594 -5.477 1.19 1 95.81 472 GLU B O 1
ATOM 7625 N N . LEU B 1 473 ? -31.453 -5.766 0.738 1 96.81 473 LEU B N 1
ATOM 7626 C CA . LEU B 1 473 ? -31.156 -6.184 2.104 1 96.81 473 LEU B CA 1
ATOM 7627 C C . LEU B 1 473 ? -30.734 -4.992 2.955 1 96.81 473 LEU B C 1
ATOM 7629 O O . LEU B 1 473 ? -30.969 -4.969 4.164 1 96.81 473 LEU B O 1
ATOM 7633 N N . VAL B 1 474 ? -30.078 -3.98 2.281 1 97.5 474 VAL B N 1
ATOM 7634 C CA . VAL B 1 474 ? -29.359 -3.062 3.162 1 97.5 474 VAL B CA 1
ATOM 7635 C C . VAL B 1 474 ? -29.766 -1.623 2.838 1 97.5 474 VAL B C 1
ATOM 7637 O O . VAL B 1 474 ? -29.422 -0.698 3.582 1 97.5 474 VAL B O 1
ATOM 7640 N N . LYS B 1 475 ? -30.453 -1.385 1.745 1 97.38 475 LYS B N 1
ATOM 7641 C CA . LYS B 1 475 ? -30.719 -0.019 1.31 1 97.38 475 LYS B CA 1
ATOM 7642 C C . LYS B 1 475 ? -31.484 0.758 2.379 1 97.38 475 LYS B C 1
ATOM 7644 O O . LYS B 1 475 ? -32.531 0.31 2.852 1 97.38 475 LYS B O 1
ATOM 7649 N N . GLY B 1 476 ? -30.938 1.925 2.719 1 96.25 476 GLY B N 1
ATOM 7650 C CA . GLY B 1 476 ? -31.594 2.826 3.654 1 96.25 476 GLY B CA 1
ATOM 7651 C C . GLY B 1 476 ? -31.484 2.371 5.098 1 96.25 476 GLY B C 1
ATOM 7652 O O . GLY B 1 476 ? -32 3.027 6.004 1 96.25 476 GLY B O 1
ATOM 7653 N N . LYS B 1 477 ? -30.828 1.29 5.34 1 96.44 477 LYS B N 1
ATOM 7654 C CA . LYS B 1 477 ? -30.719 0.75 6.691 1 96.44 477 LYS B CA 1
ATOM 7655 C C . LYS B 1 477 ? -29.391 1.152 7.332 1 96.44 477 LYS B C 1
ATOM 7657 O O . LYS B 1 477 ? -28.438 1.526 6.637 1 96.44 477 LYS B O 1
ATOM 7662 N N . GLU B 1 478 ? -29.406 1.128 8.648 1 95.19 478 GLU B N 1
ATOM 7663 C CA . GLU B 1 478 ? -28.234 1.455 9.453 1 95.19 478 GLU B CA 1
ATOM 7664 C C . GLU B 1 478 ? -27.75 0.246 10.25 1 95.19 478 GLU B C 1
ATOM 7666 O O . GLU B 1 478 ? -28.562 -0.475 10.836 1 95.19 478 GLU B O 1
ATOM 7671 N N . PHE B 1 479 ? -26.469 0.022 10.203 1 95.44 479 PHE B N 1
ATOM 7672 C CA . PHE B 1 479 ? -25.922 -1.166 10.844 1 95.44 479 PHE B CA 1
ATOM 7673 C C . PHE B 1 479 ? -24.812 -0.79 11.82 1 95.44 479 PHE B C 1
ATOM 7675 O O . PHE B 1 479 ? -24.094 0.189 11.602 1 95.44 479 PHE B O 1
ATOM 7682 N N . GLN B 1 480 ? -24.719 -1.49 12.836 1 90.44 480 GLN B N 1
ATOM 7683 C CA . GLN B 1 480 ? -23.547 -1.432 13.711 1 90.44 480 GLN B CA 1
ATOM 7684 C C . GLN B 1 480 ? -22.531 -2.506 13.336 1 90.44 480 GLN B C 1
ATOM 7686 O O . GLN B 1 480 ? -22.906 -3.633 13.008 1 90.44 480 GLN B O 1
ATOM 7691 N N . PRO B 1 481 ? -21.312 -2.131 13.391 1 86.69 481 PRO B N 1
ATOM 7692 C CA . PRO B 1 481 ? -20.328 -3.209 13.25 1 86.69 481 PRO B CA 1
ATOM 7693 C C . PRO B 1 481 ? -20.266 -4.109 14.484 1 86.69 481 PRO B C 1
ATOM 7695 O O . PRO B 1 481 ? -20.469 -3.641 15.609 1 86.69 481 PRO B O 1
ATOM 7698 N N . THR B 1 482 ? -20.172 -5.422 14.375 1 92.38 482 THR B N 1
ATOM 7699 C CA . THR B 1 482 ? -19.812 -6.324 13.281 1 92.38 482 THR B CA 1
ATOM 7700 C C . THR B 1 482 ? -21.062 -6.773 12.523 1 92.38 482 THR B C 1
ATOM 7702 O O . THR B 1 482 ? -22.016 -7.285 13.117 1 92.38 482 THR B O 1
ATOM 7705 N N . LEU B 1 483 ? -21.047 -6.516 11.266 1 96.12 483 LEU B N 1
ATOM 7706 C CA . LEU B 1 483 ? -22.156 -6.91 10.398 1 96.12 483 LEU B CA 1
ATOM 7707 C C . LEU B 1 483 ? -21.812 -8.172 9.617 1 96.12 483 LEU B C 1
ATOM 7709 O O . LEU B 1 483 ? -20.75 -8.25 9 1 96.12 483 LEU B O 1
ATOM 7713 N N . THR B 1 484 ? -22.641 -9.164 9.68 1 97.44 484 THR B N 1
ATOM 7714 C CA . THR B 1 484 ? -22.562 -10.344 8.812 1 97.44 484 THR B CA 1
ATOM 7715 C C . THR B 1 484 ? -23.875 -10.57 8.07 1 97.44 484 THR B C 1
ATOM 7717 O O . THR B 1 484 ? -24.953 -10.469 8.664 1 97.44 484 THR B O 1
ATOM 7720 N N . ILE B 1 485 ? -23.812 -10.734 6.824 1 98 485 ILE B N 1
ATOM 7721 C CA . ILE B 1 485 ? -25 -11.047 6.02 1 98 485 ILE B CA 1
ATOM 7722 C C . ILE B 1 485 ? -24.828 -12.43 5.379 1 98 485 ILE B C 1
ATOM 7724 O O . ILE B 1 485 ? -23.859 -12.672 4.672 1 98 485 ILE B O 1
ATOM 7728 N N . ASP B 1 486 ? -25.719 -13.32 5.656 1 97.31 486 ASP B N 1
ATOM 7729 C CA . ASP B 1 486 ? -25.703 -14.656 5.07 1 97.31 486 ASP B CA 1
ATOM 7730 C C . ASP B 1 486 ? -27.109 -15.07 4.625 1 97.31 486 ASP B C 1
ATOM 7732 O O . ASP B 1 486 ? -28.016 -14.234 4.547 1 97.31 486 ASP B O 1
ATOM 7736 N N . LYS B 1 487 ? -27.297 -16.297 4.207 1 94.44 487 LYS B N 1
ATOM 7737 C CA . LYS B 1 487 ? -28.578 -16.766 3.668 1 94.44 487 LYS B CA 1
ATOM 7738 C C . LYS B 1 487 ? -29.688 -16.672 4.715 1 94.44 487 LYS B C 1
ATOM 7740 O O . LYS B 1 487 ? -30.859 -16.594 4.375 1 94.44 487 LYS B O 1
ATOM 7745 N N . GLU B 1 488 ? -29.25 -16.656 5.957 1 94.31 488 GLU B N 1
ATOM 7746 C CA . GLU B 1 488 ? -30.219 -16.594 7.047 1 94.31 488 GLU B CA 1
ATOM 7747 C C . GLU B 1 488 ? -30.625 -15.156 7.348 1 94.31 488 GLU B C 1
ATOM 7749 O O . GLU B 1 488 ? -31.578 -14.922 8.086 1 94.31 488 GLU B O 1
ATOM 7754 N N . GLY B 1 489 ? -29.906 -14.25 6.836 1 93.56 489 GLY B N 1
ATOM 7755 C CA . GLY B 1 489 ? -30.312 -12.867 7.004 1 93.56 489 GLY B CA 1
ATOM 7756 C C . GLY B 1 489 ? -29.172 -11.953 7.418 1 93.56 489 GLY B C 1
ATOM 7757 O O . GLY B 1 489 ? -28.016 -12.219 7.094 1 93.56 489 GLY B O 1
ATOM 7758 N N . VAL B 1 490 ? -29.578 -10.812 7.902 1 94.94 490 VAL B N 1
ATOM 7759 C CA . VAL B 1 490 ? -28.656 -9.766 8.336 1 94.94 490 VAL B CA 1
ATOM 7760 C C . VAL B 1 490 ? -28.406 -9.883 9.844 1 94.94 490 VAL B C 1
ATOM 7762 O O . VAL B 1 490 ? -29.359 -9.891 10.625 1 94.94 490 VAL B O 1
ATOM 7765 N N . HIS B 1 491 ? -27.141 -10.008 10.227 1 93.88 491 HIS B N 1
ATOM 7766 C CA . HIS B 1 491 ? -26.781 -10.18 11.633 1 93.88 491 HIS B CA 1
ATOM 7767 C C . HIS B 1 491 ? -25.828 -9.078 12.086 1 93.88 491 HIS B C 1
ATOM 7769 O O . HIS B 1 491 ? -24.891 -8.727 11.367 1 93.88 491 HIS B O 1
ATOM 7775 N N . GLN B 1 492 ? -26.172 -8.508 13.234 1 90.5 492 GLN B N 1
ATOM 7776 C CA . GLN B 1 492 ? -25.297 -7.52 13.859 1 90.5 492 GLN B CA 1
ATOM 7777 C C . GLN B 1 492 ? -24.859 -7.969 15.25 1 90.5 492 GLN B C 1
ATOM 7779 O O . GLN B 1 492 ? -25.672 -8.469 16.031 1 90.5 492 GLN B O 1
ATOM 7784 N N . LEU B 1 493 ? -23.578 -8.234 15.391 1 75.06 493 LEU B N 1
ATOM 7785 C CA . LEU B 1 493 ? -23.078 -8.617 16.703 1 75.06 493 LEU B CA 1
ATOM 7786 C C . LEU B 1 493 ? -22.812 -7.379 17.562 1 75.06 493 LEU B C 1
ATOM 7788 O O . LEU B 1 493 ? -21.953 -6.562 17.219 1 75.06 493 LEU B O 1
ATOM 7792 N N . VAL B 1 494 ? -23.766 -7.012 18.328 1 62.03 494 VAL B N 1
ATOM 7793 C CA . VAL B 1 494 ? -23.578 -5.91 19.266 1 62.03 494 VAL B CA 1
ATOM 7794 C C . VAL B 1 494 ? -22.859 -6.406 20.516 1 62.03 494 VAL B C 1
ATOM 7796 O O . VAL B 1 494 ? -23.031 -7.559 20.922 1 62.03 494 VAL B O 1
ATOM 7799 N N . LYS B 1 495 ? -21.594 -6.137 20.859 1 48.88 495 LYS B N 1
ATOM 7800 C CA . LYS B 1 495 ? -21.016 -6.484 22.156 1 48.88 495 LYS B CA 1
ATOM 7801 C C . LYS B 1 495 ? -22.047 -6.395 23.266 1 48.88 495 LYS B C 1
ATOM 7803 O O . LYS B 1 495 ? -22.516 -5.301 23.594 1 48.88 495 LYS B O 1
ATOM 7808 N N . ASN B 1 496 ? -23.016 -7.227 23.516 1 38.56 496 ASN B N 1
ATOM 7809 C CA . ASN B 1 496 ? -23.516 -7.145 24.875 1 38.56 496 ASN B CA 1
ATOM 7810 C C . ASN B 1 496 ? -22.359 -7.027 25.891 1 38.56 496 ASN B C 1
ATOM 7812 O O . ASN B 1 496 ? -21.219 -7.332 25.562 1 38.56 496 ASN B O 1
ATOM 7816 N N . GLY B 1 497 ? -22.734 -6.91 27.5 1 26.77 497 GLY B N 1
ATOM 7817 C CA . GLY B 1 497 ? -22.141 -6.965 28.828 1 26.77 497 GLY B CA 1
ATOM 7818 C C . GLY B 1 497 ? -21.078 -8.047 28.969 1 26.77 497 GLY B C 1
ATOM 7819 O O . GLY B 1 497 ? -21.047 -8.984 28.172 1 26.77 497 GLY B O 1
ATOM 7820 N N . VAL B 1 498 ? -20.562 -8.117 30.375 1 18.78 498 VAL B N 1
ATOM 7821 C CA . VAL B 1 498 ? -20.531 -9.281 31.266 1 18.78 498 VAL B CA 1
ATOM 7822 C C . VAL B 1 498 ? -21.859 -10.031 31.156 1 18.78 498 VAL B C 1
ATOM 7824 O O . VAL B 1 498 ? -22.938 -9.43 31.312 1 18.78 498 VAL B O 1
#

Secondary structure (DSSP, 8-state):
-HHHHHTT-GGGGTTGGGS-HHHHHHHHHHHHT--HHHHHHHHHHHHHHHHHTTSS-HHHHEEPPPGGGEEETTTSHHHHHHHHHHHHHHHHTT-EEEEEE---BSGGGT-SSBGGG-----TT---HHHHHHHHHHHHHHHHHHHHSS-----EEEEE-TTTHHHHHHHHHHTGGGGS-GGGEEEEE--EEE-EETTS-BPEEETTEE-EEE--GGGHHHHHHHTTHHHHHHHHT--EEEEEETTBTT--TT-HHHHHHHHHHT-SEEEEEEE--STT----EEEEETTEEEEEPGGGS-HHHHH-B-TTSSBSS-EEEEEEEEEEHHHHHHIIIIIGGGPPPEEEEE---EE-TTS-EE--SS--EEEEE--GGGGGGG-SSEEEEE--HHHH--B--S-S-TT-SS-HHHHHHHHHHHHHHHHHHTT-EEB-TTSPBPPSS---TTS------EEE-TTT-SSSTT-HHHHTT-EEPSSEEEETTEEEE------/-HHHHHTT-GGGGTTGGGS-HHHHHHHHHHHHT--HHHHHHHHHHHHHHHHHTTSS-HHHHEEPPPGGGEEETTTSHHHHHHHHHHHHHHHHTT-EEEEEE---BSGGGT-SSBGGG-----TT---HHHHHHHHHHHHHHHHHHHHSS-----EEEEE-TTTHHHHHHHHHHTGGGGS-GGGEEEEE--EEE-EETTSPBPEEETTEE-EEE--GGGHHHHHHHTTHHHHHHHHT--EEEEEETTBTT--TT-HHHHHHHHHHT-SEEEEEEE--STT----EEEEETTEEEEEPGGGS-HHHHH-B-TTSSBSS-EEEEEEEEEEHHHHHHIIIIIGGGPPPEEEEE---EE-TTS-EE--SS--EEEEE--GGGGGGG-SSEEEEE--HHHH--B--S-S-TT-SS-HHHHHHHHHHHHHHHHHHTT-EEB-TTSPBPPSS---TTS------EEE-TTT-SSSTT-HHHHTT-EEPSSEEEETTEEEE------

InterPro domains:
  IPR002618 UDPGP family [PF01704] (40-448)
  IPR029044 Nucleotide-diphospho-sugar transferases [G3DSA:3.90.550.10] (1-430)
  IPR029044 Nucleotide-diphospho-sugar transferases [SSF53448] (2-492)
  IPR039741 UDP-sugar pyrophosphorylase [PTHR11952] (2-486)

Organism: Neolamprologus brichardi (NCBI:txid32507)

Nearest PDB structures (foldseek):
  1jv3-assembly1_B  TM=9.845E-01  e=4.626E-91  Homo sapiens
  1jv3-assembly1_A  TM=9.760E-01  e=4.626E-91  Homo sapiens
  1jvg-assembly1_A  TM=9.859E-01  e=1.230E-89  Homo sapiens
  1jvg-assembly1_B  TM=9.863E-01  e=4.926E-89  Homo sapiens
  1jvd-assembly1_B  TM=9.843E-01  e=1.633E-88  Homo sapiens

Radius of gyration: 31.92 Å; Cα contacts (8 Å, |Δi|>4): 2035; chains: 2; bounding box: 67×96×79 Å

Sequence (996 aa):
MQKLADAGQSHLLQFWNELSPEEQAELTQELEGMDFQEINGFFENAMQTSNSSKQGKMDCRMEPVPREVLGSVTRDRESVKDWELTGLQCISKNKVAVLLLAGGQGTRLGVSYPKGMYDVGLPSHKTLFQIQAERILKLQQLAEQSHKTKCCIPWYIMTSGRTMKSTKDFFSKHNYFGLEKNSVVFFQQGMLPAMDYNCKIILESKGKPSMAPDGNGGLYRALGNQGILDDMERRGIESIHVYCVDNILVKVADPAFVGFCVQKGADCAAKVVEKTNPTEAVGVVCKVDGRYQVVEYSEISLATAEKRSADGRLMFNAANVANHFFSFSFLRDIVQKYEPQLQHHVAQKKIPYVDAQGQLIKPEKPNGIKMEKFVFDIFQFAKTFVVYEVLREDEFSPLKNADTQDGKDTPTTARHALMSLHHRWVLNAGGHFIDENGRRVPAIPSLKDGTDLPIKCEISPLVSYGGEGLEELVKGKEFQPTLTIDKEGVHQLVKNGVMQKLADAGQSHLLQFWNELSPEEQAELTQELEGMDFQEINGFFENAMQTSNSSKQGKMDCRMEPVPREVLGSVTRDRESVKDWELTGLQCISKNKVAVLLLAGGQGTRLGVSYPKGMYDVGLPSHKTLFQIQAERILKLQQLAEQSHKTKCCIPWYIMTSGRTMKSTKDFFSKHNYFGLEKNSVVFFQQGMLPAMDYNCKIILESKGKPSMAPDGNGGLYRALGNQGILDDMERRGIESIHVYCVDNILVKVADPAFVGFCVQKGADCAAKVVEKTNPTEAVGVVCKVDGRYQVVEYSEISLATAEKRSADGRLMFNAANVANHFFSFSFLRDIVQKYEPQLQHHVAQKKIPYVDAQGQLIKPEKPNGIKMEKFVFDIFQFAKTFVVYEVLREDEFSPLKNADTQDGKDTPTTARHALMSLHHRWVLNAGGHFIDENGRRVPAIPSLKDGTDLPIKCEISPLVSYGGEGLEELVKGKEFQPTLTIDKEGVHQLVKNGV

Solvent-accessible surface area (backbone atoms only — not comparable to full-atom values): 51813 Å² total; per-residue (Å²): 109,64,70,32,49,76,54,65,46,51,71,73,53,71,42,53,88,78,45,51,73,67,44,45,51,51,34,48,54,56,53,69,72,51,57,53,62,59,51,52,47,48,51,54,53,27,54,50,48,67,64,47,64,66,66,70,64,57,56,82,44,52,40,55,68,58,70,87,41,49,46,33,57,56,58,35,51,86,50,42,62,58,15,26,53,47,16,34,51,38,36,31,67,29,21,33,30,32,37,37,49,46,44,53,65,19,56,64,54,74,38,89,51,41,43,40,67,41,58,51,67,47,98,83,47,56,22,43,47,52,51,52,46,26,28,49,53,30,48,35,50,52,22,21,66,74,65,73,33,84,44,54,65,39,38,38,37,31,21,19,85,85,27,42,63,62,50,52,51,49,35,56,75,50,56,44,64,76,48,61,64,91,40,53,43,77,48,54,37,50,68,32,64,26,23,31,90,83,74,35,72,34,32,46,39,70,61,36,69,32,68,38,65,20,42,67,27,23,44,42,60,30,32,58,76,68,44,48,53,57,52,39,55,75,61,51,41,45,38,34,32,36,34,52,51,42,33,76,34,53,63,70,66,37,28,38,60,49,14,45,36,59,76,68,60,34,33,27,36,39,39,23,29,78,42,86,54,59,68,56,75,46,29,24,46,27,24,47,82,86,28,42,37,66,48,47,37,59,61,38,49,56,69,56,43,61,32,57,40,78,86,39,45,46,47,70,18,37,25,54,68,60,34,35,37,31,20,40,70,46,49,50,44,38,44,74,66,44,50,86,71,60,69,47,45,75,42,79,34,62,59,55,27,39,50,100,84,62,47,76,40,75,54,93,51,66,61,27,35,41,49,24,27,54,64,60,69,58,44,55,72,41,87,35,62,35,37,40,37,47,57,46,79,66,41,56,36,46,53,65,28,34,84,41,79,85,49,59,41,11,37,61,56,29,40,50,44,51,15,49,42,37,43,49,34,39,45,76,33,43,22,45,41,25,50,96,84,64,45,77,49,47,75,28,60,70,58,77,83,73,72,49,62,75,68,45,26,47,62,33,31,71,58,29,72,79,52,53,80,39,40,86,77,30,45,80,37,76,38,47,64,38,32,38,34,42,92,90,40,81,44,64,51,66,84,71,84,135,110,65,69,32,49,75,54,65,45,52,72,74,52,72,41,54,88,76,43,50,72,68,45,45,50,52,34,48,55,56,54,69,72,51,58,55,62,60,52,51,47,49,50,54,52,25,53,49,48,66,64,48,62,66,68,71,65,57,56,82,44,53,39,56,68,57,69,87,41,50,46,33,59,57,59,36,50,84,49,40,62,57,14,27,52,47,16,34,52,39,37,31,65,29,20,34,30,34,37,38,48,46,46,50,63,19,56,64,53,75,38,87,50,40,42,41,67,41,57,51,68,46,96,83,47,59,23,43,47,52,50,53,46,26,28,49,53,29,48,34,50,52,21,21,68,74,66,74,34,83,45,54,64,40,38,37,36,31,20,18,85,87,26,40,65,61,50,53,50,49,35,58,76,50,55,46,64,76,49,60,65,91,39,52,43,78,47,53,36,51,68,33,62,26,23,30,90,80,72,36,74,37,33,45,40,71,58,37,70,30,68,38,66,20,44,68,26,23,45,42,60,31,32,57,76,68,45,46,55,56,50,38,56,75,62,51,41,45,37,35,32,34,35,51,53,43,33,75,34,54,62,70,67,36,28,36,60,49,13,45,36,59,75,68,61,34,33,27,36,38,39,24,28,76,43,86,53,58,66,54,77,47,29,24,45,27,25,46,82,86,29,43,36,67,47,48,36,59,62,36,51,56,69,57,42,62,32,57,40,78,85,38,44,47,47,71,18,38,25,52,67,61,32,35,37,32,19,40,69,46,48,49,44,39,44,75,68,43,52,87,70,59,69,46,44,75,40,79,33,61,57,54,27,39,49,99,85,62,46,76,41,75,55,93,51,65,60,26,35,42,50,26,28,55,64,58,69,56,45,55,72,43,86,35,63,35,36,39,38,48,55,45,78,64,41,56,36,47,53,65,28,33,84,42,80,84,49,58,40,11,36,62,56,30,41,49,46,50,15,49,41,38,42,49,35,41,45,74,31,43,21,45,41,26,50,98,84,66,44,76,50,47,74,27,62,69,58,79,82,76,73,47,63,76,68,46,28,47,63,33,32,72,57,29,72,80,52,53,80,40,40,86,75,30,45,80,40,77,39,45,65,37,32,38,35,43,90,90,40,82,43,64,52,67,85,74,83,134

pLDDT: mean 93.22, std 10.29, range [18.67, 98.94]